Protein AF-0000000073278208 (afdb_homodimer)

Foldseek 3Di:
DPLLVLLLVVLVVCLVVLVVLLQVLLLPAAAALRCQVSLVSLQVLLVVLPFPDWDQDLQGKIKGKDADADAEEEEEAESHFHDLPPPVQAPDAQSGWDDDPQKIGHTCCQSPSLLSSLLSVLSSSCVVVVLHARYMYMYMHFGRCVPAFQVRVVCCVPPVVRQHLEYEYAHADQQFKEFWEKKKFKKKWKFFKAKDFVVCVPVIGARVVLCVVLQVLQVVVQVVQCVDPPQFHGKDFDDKDWADPDPRMRTGMIMTIMMTIGQAQVCVVVVQVVSCPDPSRVPIDMDTDKDWDAHNSGHTDIDTRIFGIAGDDPPDLLNVLLQVLSCVNPVDGGDYHHYHDDHSCSCCCVPVVRRYMYGHFDDNVLHPHSGDMTRSVSSSSSSSSSNCSRRSSRPPD/DPLLVLLLVVLVVCLVVLVVLLQVLLLPAAAALRCQVSLVSLQVLLVVLPFPDWDQDLQGKIKGKDADADAEEEEEAESHFHDLPPPVQAPDDQSGWDDDPQKIGHTCCQSPSLLSSLLSVLSSSCVVVVLHARYMYMYMHFGRCVPAFQVRVVCCVPPVVRQHLEYEYAHADQQFKEFWEKKKFKKKWKFFKAKDFVVCVPVIGARVVLCVVLQVLQVVVQVVQCVDPPFFHGKDFDDKDWADPDPRMRTGMIMTIMMTIGQAQVCVVVVQVVSCPDPSRVPIDMDTDKDWDAHNSRHTDIDTRIFGIAGDDPPDLLNVLLQVLCCVNPVDGGDYHHYHDDHSCSCCCVPVVRRYMYGHFDDNVLHPHSGDMTRSVSSSSSSSSSNCSSRSSRPPD

pLDDT: mean 95.04, std 5.62, range [54.78, 98.94]

Sequence (794 aa):
MKLENKLNANVEKYREDIVSFLKDIINIPSVTLKEEKVAFRIKKEMDRVGCDCSFIDDFGNVIGKVGNGKNIIVIEAHIDTVNAGDRELWVQNPFVANIKDGVVYGRGTLEQKGAIASMVYAVKAIKDLNIKGEYTLYIIGSIMKEEYDGEALRYIINKDNIYPDYVILTEPTNLNIHIGSMGRAEIDIIIKGLSADSGYPKIGINSIYKASPIVNELKRLNDLYMKNLSGKALISVNEIICTTPSKSCVPDKCIIKVDSRMWNRYALGDILNDVKALKSVKNYEVKISTTNKKTYTGYGYNAKHVLLPWINEENSYILKTTIETYKSLYNKSPKIDKWILTTNGSITAGVFNIPTIGFGPGKEILAYGPREQVLVDDLLKASVMYALLPFNLSKYKMKLENKLNANVEKYREDIVSFLKDIINIPSVTLKEEKVAFRIKKEMDRVGCDCSFIDDFGNVIGKVGNGKNIIVIEAHIDTVNAGDRELWVQNPFVANIKDGVVYGRGTLEQKGAIASMVYAVKAIKDLNIKGEYTLYIIGSIMKEEYDGEALRYIINKDNIYPDYVILTEPTNLNIHIGSMGRAEIDIIIKGLSADSGYPKIGINSIYKASPIVNELKRLNDLYMKNLSGKALISVNEIICTTPSKSCVPDKCIIKVDSRMWNRYALGDILNDVKALKSVKNYEVKISTTNKKTYTGYGYNAKHVLLPWINEENSYILKTTIETYKSLYNKSPKIDKWILTTNGSITAGVFNIPTIGFGPGKEILAYGPREQVLVDDLLKASVMYALLPFNLSKYK

Secondary structure (DSSP, 8-state):
--HHHHHHHHHHTTHHHHHHHHHHHHTS--BTT--HHHHHHHHHHHHHHT-SEEEE-SSS-EEEEEE--SEEEEEEEE--B-----GGG-SS-TTS-EEETTEEESTTIIIIIHHHHHHHHHHHHHHHHT---SEEEEEEEE--TTTSTTHHHHHHHHTS----SEEEE-S--TT-EEEEE-EEEEEEEEEE-B--BTT-TTTSB-HHHHHHHHHHHHHHHHHHHHH--SSEEEEEEEEEEEE-SSTTB---EEEEEEEEEESSTTHHHHHHHHHHHSTTTTTSEEEE-EEEEE-TT--EEEEESEE--EE--TT-HHHHHHHHHHHHHHSSPPPEEEESS--THHHHTTTT---EEE--SS-GGGTTSTT-EEEHHHHHHHHHHHHHHHHHHTS--/--HHHHHHHHHHTTHHHHHHHHHHHHSS--BTT--HHHHHHHHHHHHHHT-SEEEE-SSS-EEEEEE--SEEEEEEEE--B-----GGG-SS-TTS-EEETTEEESTTIIIIIHHHHHHHHHHHHHHHHT---SEEEEEEEE--TTTSTTHHHHHHHHTS----SEEEE-S--TT-EEEEE-EEEEEEEEEE-B--BTT-TTTSB-HHHHHHHHHHHHHHHHHHHHH--SSEEEEEEEEEEEE-SSTTB---EEEEEEEEEESSTTHHHHHHHHHHHSTTTTTSEEEE-EEEEE-TT--EEEEESEE--EE--TT-HHHHHHHHHHHHHHSSPPPEEEESS--THHHHTTTT---EEE--SS-GGGTTSTT-EEEHHHHHHHHHHHHHHHHHHTS--

InterPro domains:
  IPR002933 Peptidase M20 [PF01546] (75-389)
  IPR011650 Peptidase M20, dimerisation domain [PF07687] (180-278)
  IPR017706 Uncharacterized protein YgeY [TIGR03526] (5-391)
  IPR036264 Bacterial exopeptidase dimerisation domain [SSF55031] (183-278)
  IPR050072 Peptidase M20A family, bacterial cell wall biosynthesis [PTHR43808] (3-389)

Radius of gyration: 33.23 Å; Cα contacts (8 Å, |Δi|>4): 2034; chains: 2; bounding box: 52×114×66 Å

Organism: Clostridium novyi (strain NT) (NCBI:txid386415)

Nearest PDB structures (foldseek):
  7uoi-assembly1_A  TM=7.441E-01  e=4.929E-32  Enterococcus faecium 1,231,410
  3tx8-assembly1_A-2  TM=6.582E-01  e=1.429E-26  Corynebacterium glutamicum
  3ic1-assembly1_A  TM=6.377E-01  e=1.095E-25  Haemophilus influenzae
  4op4-assembly1_A  TM=8.001E-01  e=6.824E-15  Vibrio cholerae O1 biovar El Tor str. N16961
  4op4-assembly2_B  TM=8.024E-01  e=1.889E-14  Vibrio cholerae O1 biovar El Tor str. N16961

Solvent-accessible surface area (backbone atoms only — not comparable to full-atom values): 39002 Å² total; per-residue (Å²): 127,60,68,54,58,52,43,54,57,54,48,59,73,38,48,65,58,40,52,50,51,33,40,54,50,29,50,37,72,17,39,62,54,44,35,60,70,41,35,54,54,50,44,54,49,36,55,71,43,59,42,79,41,67,51,64,51,74,67,49,32,23,39,31,30,37,76,82,27,84,38,32,34,34,39,40,28,36,57,21,24,60,55,79,41,54,64,85,68,35,93,55,61,48,51,45,54,42,80,56,96,61,29,38,34,22,56,30,29,34,55,19,40,36,40,44,34,16,52,47,51,9,47,28,48,26,60,76,68,62,70,77,52,47,23,19,38,35,43,34,39,31,44,34,42,73,83,40,60,19,55,45,57,51,41,37,38,73,71,66,64,54,73,54,61,34,37,37,34,25,59,39,41,56,66,20,39,25,38,32,27,24,14,38,35,35,36,34,38,46,36,75,41,31,37,17,43,52,66,42,64,86,78,25,34,48,10,58,72,58,43,39,58,36,55,55,52,47,56,53,49,20,56,52,25,65,75,37,85,79,30,41,44,39,52,42,74,27,44,51,46,63,36,38,34,37,71,61,16,24,12,20,27,25,35,42,35,30,36,33,34,22,63,34,74,77,35,55,65,55,52,53,51,54,55,49,64,36,84,69,34,60,91,42,56,72,45,71,35,69,48,79,51,53,35,68,68,62,40,74,50,73,47,65,46,65,40,40,23,35,71,55,65,90,79,34,69,69,52,53,47,48,52,51,50,45,29,70,66,65,75,49,83,70,56,80,48,59,42,61,52,70,52,48,47,22,35,45,32,40,69,68,64,30,55,47,39,29,49,11,31,24,55,54,88,36,41,78,29,72,69,17,34,27,45,50,67,37,32,48,54,42,12,46,48,60,41,46,44,56,49,61,63,26,67,83,108,126,61,67,55,58,52,42,54,57,53,47,58,71,40,49,66,58,40,52,51,52,34,40,54,49,29,50,36,72,16,39,61,56,44,34,58,68,39,36,53,53,50,43,54,49,36,55,71,43,59,40,77,42,67,50,65,51,73,68,50,31,25,39,31,31,38,73,81,28,82,39,32,35,33,40,40,30,36,56,24,24,61,53,79,40,53,64,86,68,35,93,54,62,48,52,44,53,43,77,56,96,60,29,38,33,21,56,30,30,31,55,18,41,36,39,46,34,16,51,47,52,9,48,28,50,27,58,75,68,62,70,76,55,46,24,19,39,34,44,34,40,30,44,36,41,72,82,41,60,18,54,44,57,50,43,38,37,73,72,68,64,53,73,53,62,34,38,37,36,26,58,38,42,55,66,19,39,25,37,32,27,23,14,39,35,36,36,34,38,45,36,76,40,30,37,17,42,50,66,42,65,86,78,26,36,48,9,58,72,57,44,40,60,36,56,54,52,47,55,54,51,20,57,52,26,66,75,37,84,81,27,41,44,38,50,42,73,26,44,54,48,62,35,38,33,35,74,60,18,24,12,20,26,24,34,42,35,31,34,32,35,23,63,35,75,77,35,54,66,55,53,53,50,56,55,49,63,35,84,71,34,61,92,42,56,73,45,73,36,68,48,79,52,53,34,68,67,60,40,72,50,72,46,67,45,65,41,40,23,34,70,53,65,91,79,34,68,69,53,53,48,47,52,52,49,44,29,68,65,67,74,45,81,70,59,79,47,59,42,61,51,70,51,48,47,22,35,44,32,40,69,65,64,30,54,48,39,29,49,9,32,24,54,54,87,35,40,79,31,71,69,18,35,27,44,51,66,38,32,49,54,41,12,47,48,63,40,46,46,55,50,60,63,28,66,81,110

Structure (mmCIF, N/CA/C/O backbone):
data_AF-0000000073278208-model_v1
#
loop_
_entity.id
_entity.type
_entity.pdbx_description
1 polymer 'Acetylornithine deacetylase, putative'
#
loop_
_atom_site.group_PDB
_atom_site.id
_atom_site.type_symbol
_atom_site.label_atom_id
_atom_site.label_alt_id
_atom_site.label_comp_id
_atom_site.label_asym_id
_atom_site.label_entity_id
_atom_site.label_seq_id
_atom_site.pdbx_PDB_ins_code
_atom_site.Cartn_x
_atom_site.Cartn_y
_atom_site.Cartn_z
_atom_site.occupancy
_atom_site.B_iso_or_equiv
_atom_site.auth_seq_id
_atom_site.auth_comp_id
_atom_site.auth_asym_id
_atom_site.auth_atom_id
_atom_site.pdbx_PDB_model_num
ATOM 1 N N . MET A 1 1 ? 7.887 -59.125 -11.102 1 66.12 1 MET A N 1
ATOM 2 C CA . MET A 1 1 ? 6.848 -58.125 -10.961 1 66.12 1 MET A CA 1
ATOM 3 C C . MET A 1 1 ? 7.02 -57 -11.992 1 66.12 1 MET A C 1
ATOM 5 O O . MET A 1 1 ? 8.141 -56.594 -12.289 1 66.12 1 MET A O 1
ATOM 9 N N . LYS A 1 2 ? 5.859 -56.594 -12.758 1 89.12 2 LYS A N 1
ATOM 10 C CA . LYS A 1 2 ? 5.906 -55.531 -13.75 1 89.12 2 LYS A CA 1
ATOM 11 C C . LYS A 1 2 ? 6.488 -54.25 -13.148 1 89.12 2 LYS A C 1
ATOM 13 O O . LYS A 1 2 ? 6.305 -53.969 -11.961 1 89.12 2 LYS A O 1
ATOM 18 N N . LEU A 1 3 ? 7.477 -53.688 -13.766 1 93.31 3 LEU A N 1
ATOM 19 C CA . LEU A 1 3 ? 8.141 -52.469 -13.32 1 93.31 3 LEU A CA 1
ATOM 20 C C . LEU A 1 3 ? 7.141 -51.5 -12.664 1 93.31 3 LEU A C 1
ATOM 22 O O . LEU A 1 3 ? 7.453 -50.875 -11.648 1 93.31 3 LEU A O 1
ATOM 26 N N . GLU A 1 4 ? 5.938 -51.469 -13.078 1 95.25 4 GLU A N 1
ATOM 27 C CA . GLU A 1 4 ? 4.895 -50.594 -12.555 1 95.25 4 GLU A CA 1
ATOM 28 C C . GLU A 1 4 ? 4.527 -50.969 -11.117 1 95.25 4 GLU A C 1
ATOM 30 O O . GLU A 1 4 ? 4.375 -50.094 -10.266 1 95.25 4 GLU A O 1
ATOM 35 N N . ASN A 1 5 ? 4.434 -52.188 -10.852 1 94.94 5 ASN A N 1
ATOM 36 C CA . ASN A 1 5 ? 4.113 -52.688 -9.508 1 94.94 5 ASN A CA 1
ATOM 37 C C . ASN A 1 5 ? 5.258 -52.406 -8.531 1 94.94 5 ASN A C 1
ATOM 39 O O . ASN A 1 5 ? 5.023 -52.031 -7.379 1 94.94 5 ASN A O 1
ATOM 43 N N . LYS A 1 6 ? 6.441 -52.656 -9.016 1 96.31 6 LYS A N 1
ATOM 44 C CA . LYS A 1 6 ? 7.613 -52.375 -8.195 1 96.31 6 LYS A CA 1
ATOM 45 C C . LYS A 1 6 ? 7.719 -50.906 -7.844 1 96.31 6 LYS A C 1
ATOM 47 O O . LYS A 1 6 ? 8.055 -50.562 -6.711 1 96.31 6 LYS A O 1
ATOM 52 N N . LEU A 1 7 ? 7.441 -50.188 -8.805 1 97.31 7 LEU A N 1
ATOM 53 C CA . LEU A 1 7 ? 7.508 -48.75 -8.625 1 97.31 7 LEU A CA 1
ATOM 54 C C . LEU A 1 7 ? 6.492 -48.281 -7.586 1 97.31 7 LEU A C 1
ATOM 56 O O . LEU A 1 7 ? 6.828 -47.5 -6.688 1 97.31 7 LEU A O 1
ATOM 60 N N . ASN A 1 8 ? 5.242 -48.719 -7.633 1 96.38 8 ASN A N 1
ATOM 61 C CA . ASN A 1 8 ? 4.203 -48.344 -6.672 1 96.38 8 ASN A CA 1
ATOM 62 C C . ASN A 1 8 ? 4.578 -48.781 -5.258 1 96.38 8 ASN A C 1
ATOM 64 O O . ASN A 1 8 ? 4.418 -48 -4.309 1 96.38 8 ASN A O 1
ATOM 68 N N . ALA A 1 9 ? 5.09 -49.969 -5.176 1 96.56 9 ALA A N 1
ATOM 69 C CA . ALA A 1 9 ? 5.488 -50.5 -3.871 1 96.56 9 ALA A CA 1
ATOM 70 C C . ALA A 1 9 ? 6.66 -49.688 -3.295 1 96.56 9 ALA A C 1
ATOM 72 O O . ALA A 1 9 ? 6.703 -49.438 -2.092 1 96.56 9 ALA A O 1
ATOM 73 N N . ASN A 1 10 ? 7.574 -49.375 -4.148 1 96.62 10 ASN A N 1
ATOM 74 C CA . ASN A 1 10 ? 8.766 -48.656 -3.713 1 96.62 10 ASN A CA 1
ATOM 75 C C . ASN A 1 10 ? 8.422 -47.25 -3.223 1 96.62 10 ASN A C 1
ATOM 77 O O . ASN A 1 10 ? 8.922 -46.812 -2.188 1 96.62 10 ASN A O 1
ATOM 81 N N . VAL A 1 11 ? 7.59 -46.531 -3.881 1 98 11 VAL A N 1
ATOM 82 C CA . VAL A 1 11 ? 7.234 -45.188 -3.525 1 98 11 VAL A CA 1
ATOM 83 C C . VAL A 1 11 ? 6.441 -45.156 -2.223 1 98 11 VAL A C 1
ATOM 85 O O . VAL A 1 11 ? 6.578 -44.25 -1.41 1 98 11 VAL A O 1
ATOM 88 N N . GLU A 1 12 ? 5.641 -46.219 -2.031 1 98.06 12 GLU A N 1
ATOM 89 C CA . GLU A 1 12 ? 4.902 -46.312 -0.777 1 98.06 12 GLU A CA 1
ATOM 90 C C . GLU A 1 12 ? 5.848 -46.375 0.42 1 98.06 12 GLU A C 1
ATOM 92 O O . GLU A 1 12 ? 5.52 -45.844 1.494 1 98.06 12 GLU A O 1
ATOM 97 N N . LYS A 1 13 ? 6.992 -46.875 0.221 1 98 13 LYS A N 1
ATOM 98 C CA . LYS A 1 13 ? 7.984 -46.969 1.292 1 98 13 LYS A CA 1
ATOM 99 C C . LYS A 1 13 ? 8.492 -45.562 1.67 1 98 13 LYS A C 1
ATOM 101 O O . LYS A 1 13 ? 9.039 -45.375 2.758 1 98 13 LYS A O 1
ATOM 106 N N . TYR A 1 14 ? 8.391 -44.625 0.699 1 97.94 14 TYR A N 1
ATOM 107 C CA . TYR A 1 14 ? 8.906 -43.281 0.906 1 97.94 14 TYR A CA 1
ATOM 108 C C . TYR A 1 14 ? 7.832 -42.375 1.479 1 97.94 14 TYR A C 1
ATOM 110 O O . TYR A 1 14 ? 8.039 -41.156 1.605 1 97.94 14 TYR A O 1
ATOM 118 N N . ARG A 1 15 ? 6.672 -42.875 1.774 1 98.25 15 ARG A N 1
ATOM 119 C CA . ARG A 1 15 ? 5.512 -42.094 2.168 1 98.25 15 ARG A CA 1
ATOM 120 C 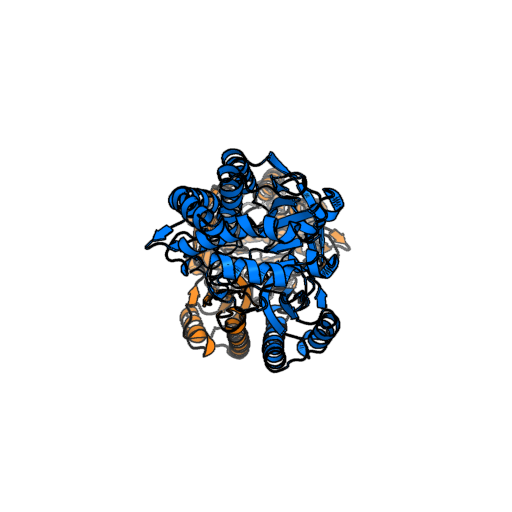C . ARG A 1 15 ? 5.879 -41.094 3.268 1 98.25 15 ARG A C 1
ATOM 122 O O . ARG A 1 15 ? 5.633 -39.906 3.133 1 98.25 15 ARG A O 1
ATOM 129 N N . GLU A 1 16 ? 6.52 -41.531 4.316 1 98.25 16 GLU A N 1
ATOM 130 C CA . GLU A 1 16 ? 6.852 -40.656 5.453 1 98.25 16 GLU A CA 1
ATOM 131 C C . GLU A 1 16 ? 7.922 -39.656 5.082 1 98.25 16 GLU A C 1
ATOM 133 O O . GLU A 1 16 ? 7.875 -38.5 5.535 1 98.25 16 GLU A O 1
ATOM 138 N N . ASP A 1 17 ? 8.859 -40.062 4.262 1 98.62 17 ASP A N 1
ATOM 139 C CA . ASP A 1 17 ? 9.922 -39.156 3.816 1 98.62 17 ASP A CA 1
ATOM 140 C C . ASP A 1 17 ? 9.359 -38.031 2.953 1 98.62 17 ASP A C 1
ATOM 142 O O . ASP A 1 17 ? 9.766 -36.875 3.086 1 98.62 17 ASP A O 1
ATOM 146 N N . ILE A 1 18 ? 8.422 -38.438 2.121 1 98.69 18 ILE A N 1
ATOM 147 C CA . ILE A 1 18 ? 7.793 -37.469 1.232 1 98.69 18 ILE A CA 1
ATOM 148 C C . ILE A 1 18 ? 7.039 -36.406 2.057 1 98.69 18 ILE A C 1
ATOM 150 O O . ILE A 1 18 ? 7.203 -35.219 1.847 1 98.69 18 ILE A O 1
ATOM 154 N N . VAL A 1 19 ? 6.309 -36.844 2.99 1 98.56 19 VAL A N 1
ATOM 155 C CA . VAL A 1 19 ? 5.496 -35.969 3.824 1 98.56 19 VAL A CA 1
ATOM 156 C C . VAL A 1 19 ? 6.398 -35.094 4.691 1 98.56 19 VAL A C 1
ATOM 158 O O . VAL A 1 19 ? 6.16 -33.906 4.836 1 98.56 19 VAL A O 1
ATOM 161 N N . SER A 1 20 ? 7.441 -35.688 5.219 1 98.62 20 SER A N 1
ATOM 162 C CA . SER A 1 20 ? 8.383 -34.938 6.062 1 98.62 20 SER A CA 1
ATOM 163 C C . SER A 1 20 ? 9.094 -33.844 5.27 1 98.62 20 SER A C 1
ATOM 165 O O . SER A 1 20 ? 9.242 -32.719 5.746 1 98.62 20 SER A O 1
ATOM 167 N N . PHE A 1 21 ? 9.531 -34.219 4.16 1 98.75 21 PHE A N 1
ATOM 168 C CA . PHE A 1 21 ? 10.203 -33.25 3.297 1 98.75 21 PHE A CA 1
ATOM 169 C C . PHE A 1 21 ? 9.258 -32.125 2.906 1 98.75 21 PHE A C 1
ATOM 171 O O . PHE A 1 21 ? 9.617 -30.938 2.977 1 98.75 21 PHE A O 1
ATOM 178 N N . LEU A 1 22 ? 8.031 -32.469 2.516 1 98.81 22 LEU A N 1
ATOM 179 C CA . LEU A 1 22 ? 7.035 -31.453 2.172 1 98.81 22 LEU A CA 1
ATOM 180 C C . LEU A 1 22 ? 6.785 -30.516 3.348 1 98.81 22 LEU A C 1
ATOM 182 O O . LEU A 1 22 ? 6.719 -29.297 3.172 1 98.81 22 LEU A O 1
ATOM 186 N N . LYS A 1 23 ? 6.652 -31.078 4.516 1 98.44 23 LYS A N 1
ATOM 187 C CA . LYS A 1 23 ? 6.465 -30.266 5.723 1 98.44 23 LYS A CA 1
ATOM 188 C C . LYS A 1 23 ? 7.602 -29.266 5.891 1 98.44 23 LYS A C 1
ATOM 190 O O . LYS A 1 23 ? 7.355 -28.094 6.191 1 98.44 23 LYS A O 1
ATOM 195 N N . ASP A 1 24 ? 8.828 -29.703 5.656 1 98.62 24 ASP A N 1
ATOM 196 C CA . ASP A 1 24 ? 10 -28.844 5.793 1 98.62 24 ASP A CA 1
ATOM 197 C C . ASP A 1 24 ? 9.891 -27.625 4.867 1 98.62 24 ASP A C 1
ATOM 199 O O . ASP A 1 24 ? 10.102 -26.5 5.293 1 98.62 24 ASP A O 1
ATOM 203 N N . ILE A 1 25 ? 9.539 -27.891 3.645 1 98.62 25 ILE A N 1
ATOM 204 C CA . ILE A 1 25 ? 9.641 -26.797 2.676 1 98.62 25 ILE A CA 1
ATOM 205 C C . ILE A 1 25 ? 8.406 -25.906 2.781 1 98.62 25 ILE A C 1
ATOM 207 O O . ILE A 1 25 ? 8.469 -24.719 2.445 1 98.62 25 ILE A O 1
ATOM 211 N N . ILE A 1 26 ? 7.297 -26.391 3.318 1 98.19 26 ILE A N 1
ATOM 212 C CA . ILE A 1 26 ? 6.156 -25.531 3.615 1 98.19 26 ILE A CA 1
ATOM 213 C C . ILE A 1 26 ? 6.5 -24.594 4.773 1 98.19 26 ILE A C 1
ATOM 215 O O . ILE A 1 26 ? 6.141 -23.422 4.762 1 98.19 26 ILE A O 1
ATOM 219 N N . ASN A 1 27 ? 7.203 -25.109 5.75 1 98.38 27 ASN A N 1
ATOM 220 C CA . ASN A 1 27 ? 7.551 -24.375 6.953 1 98.38 27 ASN A CA 1
ATOM 221 C C . ASN A 1 27 ? 8.617 -23.312 6.672 1 98.38 27 ASN A C 1
ATOM 223 O O . ASN A 1 27 ? 8.953 -22.516 7.543 1 98.38 27 ASN A O 1
ATOM 227 N N . ILE A 1 28 ? 9.172 -23.297 5.48 1 98.38 28 ILE A N 1
ATOM 228 C CA . ILE A 1 28 ? 10.07 -22.25 5.012 1 98.38 28 ILE A CA 1
ATOM 229 C C . ILE A 1 28 ? 9.32 -21.312 4.074 1 98.38 28 ILE A C 1
ATOM 231 O O . ILE A 1 28 ? 9.172 -21.594 2.881 1 98.38 28 ILE A O 1
ATOM 235 N N . PRO A 1 29 ? 8.867 -20.188 4.621 1 96.62 29 PRO A N 1
ATOM 236 C CA . PRO A 1 29 ? 8.172 -19.25 3.734 1 96.62 29 PRO A CA 1
ATOM 237 C C . PRO A 1 29 ? 9.016 -18.828 2.535 1 96.62 29 PRO A C 1
ATOM 239 O O . PRO A 1 29 ? 10.219 -18.594 2.68 1 96.62 29 PRO A O 1
ATOM 242 N N . SER A 1 30 ? 8.438 -18.828 1.354 1 97.81 30 SER A N 1
ATOM 243 C CA . SER A 1 30 ? 9.164 -18.5 0.128 1 97.81 30 SER A CA 1
ATOM 244 C C . SER A 1 30 ? 8.305 -17.656 -0.812 1 97.81 30 SER A C 1
ATOM 246 O O . SER A 1 30 ? 8.188 -17.969 -2 1 97.81 30 SER A O 1
ATOM 248 N N . VAL A 1 31 ? 7.727 -16.609 -0.305 1 96.06 31 VAL A N 1
ATOM 249 C CA . VAL A 1 31 ? 7.004 -15.695 -1.175 1 96.06 31 VAL A CA 1
ATOM 250 C C . VAL A 1 31 ? 7.926 -15.211 -2.293 1 96.06 31 VAL A C 1
ATOM 252 O O . VAL A 1 31 ? 9.148 -15.148 -2.119 1 96.06 31 VAL A O 1
ATOM 255 N N . THR A 1 32 ? 7.402 -14.906 -3.402 1 95.44 32 THR A N 1
ATOM 256 C CA . THR A 1 32 ? 8.164 -14.547 -4.594 1 95.44 32 THR A CA 1
ATOM 257 C C . THR A 1 32 ? 9.297 -13.586 -4.238 1 95.44 32 THR A C 1
ATOM 259 O O . THR A 1 32 ? 9.102 -12.641 -3.477 1 95.44 32 THR A O 1
ATOM 262 N N . LEU A 1 33 ? 10.508 -13.867 -4.691 1 94.44 33 LEU A N 1
ATOM 263 C CA . LEU A 1 33 ? 11.75 -13.125 -4.555 1 94.44 33 LEU A CA 1
ATOM 264 C C . LEU A 1 33 ? 12.445 -13.461 -3.238 1 94.44 33 LEU A C 1
ATOM 266 O O . LEU A 1 33 ? 13.539 -12.969 -2.963 1 94.44 33 LEU A O 1
ATOM 270 N N . LYS A 1 34 ? 11.844 -14.328 -2.391 1 96.62 34 LYS A N 1
ATOM 271 C CA . LYS A 1 34 ? 12.438 -14.789 -1.139 1 96.62 34 LYS A CA 1
ATOM 272 C C . LYS A 1 34 ? 12.555 -16.312 -1.115 1 96.62 34 LYS A C 1
ATOM 274 O O . LYS A 1 34 ? 12.195 -16.953 -0.126 1 96.62 34 LYS A O 1
ATOM 279 N N . GLU A 1 35 ? 13.023 -16.938 -2.176 1 98.31 35 GLU A N 1
ATOM 280 C CA . GLU A 1 35 ? 12.992 -18.391 -2.348 1 98.31 35 GLU A CA 1
ATOM 281 C C . GLU A 1 35 ? 14.297 -19.016 -1.892 1 98.31 35 GLU A C 1
ATOM 283 O O . GLU A 1 35 ? 14.453 -20.234 -1.941 1 98.31 35 GLU A O 1
ATOM 288 N N . GLU A 1 36 ? 15.227 -18.219 -1.393 1 98.62 36 GLU A N 1
ATOM 289 C CA . GLU A 1 36 ? 16.594 -18.703 -1.168 1 98.62 36 GLU A CA 1
ATOM 290 C C . GLU A 1 36 ? 16.609 -19.922 -0.246 1 98.62 36 GLU A C 1
ATOM 292 O O . GLU A 1 36 ? 17.125 -20.969 -0.617 1 98.62 36 GLU A O 1
ATOM 297 N N . LYS A 1 37 ? 16.031 -19.797 0.887 1 98.81 37 LYS A N 1
ATOM 298 C CA . LYS A 1 37 ? 16.109 -20.844 1.897 1 98.81 37 LYS A CA 1
ATOM 299 C C . LYS A 1 37 ? 15.461 -22.141 1.412 1 98.81 37 LYS A C 1
ATOM 301 O O . LYS A 1 37 ? 15.969 -23.234 1.661 1 98.81 37 LYS A O 1
ATOM 306 N N . VAL A 1 38 ? 14.383 -22.016 0.708 1 98.81 38 VAL A N 1
ATOM 307 C CA . VAL A 1 38 ? 13.688 -23.203 0.242 1 98.81 38 VAL A CA 1
ATOM 308 C C . VAL A 1 38 ? 14.477 -23.859 -0.894 1 98.81 38 VAL A C 1
ATOM 310 O O . VAL A 1 38 ? 14.508 -25.078 -1.015 1 98.81 38 VAL A O 1
ATOM 313 N N . ALA A 1 39 ? 15.086 -23.047 -1.724 1 98.88 39 ALA A N 1
ATOM 314 C CA . ALA A 1 39 ? 15.922 -23.578 -2.795 1 98.88 39 ALA A CA 1
ATOM 315 C C . ALA A 1 39 ? 17.047 -24.453 -2.234 1 98.88 39 ALA A C 1
ATOM 317 O O . ALA A 1 39 ? 17.281 -25.562 -2.719 1 98.88 39 ALA A O 1
ATOM 318 N N . PHE A 1 40 ? 17.672 -23.984 -1.205 1 98.88 40 PHE A N 1
ATOM 319 C CA . PHE A 1 40 ? 18.766 -24.719 -0.591 1 98.88 40 PHE A CA 1
ATOM 320 C C . PHE A 1 40 ? 18.25 -26 0.069 1 98.88 40 PHE A C 1
ATOM 322 O O . PHE A 1 40 ? 18.906 -27.031 -0.002 1 98.88 40 PHE A O 1
ATOM 329 N N . ARG A 1 41 ? 17.125 -25.891 0.66 1 98.94 41 ARG A N 1
ATOM 330 C CA . ARG A 1 41 ? 16.562 -27.078 1.311 1 98.94 41 ARG A CA 1
ATOM 331 C C . ARG A 1 41 ? 16.234 -28.156 0.288 1 98.94 41 ARG A C 1
ATOM 333 O O . ARG A 1 41 ? 16.406 -29.344 0.551 1 98.94 41 ARG A O 1
ATOM 340 N N . ILE A 1 42 ? 15.719 -27.75 -0.806 1 98.94 42 ILE A N 1
ATOM 341 C CA . ILE A 1 42 ? 15.375 -28.688 -1.875 1 98.94 42 ILE A CA 1
ATOM 342 C C . ILE A 1 42 ? 16.641 -29.312 -2.445 1 98.94 42 ILE A C 1
ATOM 344 O O . ILE A 1 42 ? 16.688 -30.531 -2.662 1 98.94 42 ILE A O 1
ATOM 348 N N . LYS A 1 43 ? 17.656 -28.5 -2.666 1 98.94 43 LYS A N 1
ATOM 349 C CA . LYS A 1 43 ? 18.922 -29.031 -3.17 1 98.94 43 LYS A CA 1
ATOM 350 C C . LYS A 1 43 ? 19.469 -30.109 -2.25 1 98.94 43 LYS A C 1
ATOM 352 O O . LYS A 1 43 ? 19.953 -31.141 -2.721 1 98.94 43 LYS A O 1
ATOM 357 N N . LYS A 1 44 ? 19.422 -29.828 -0.991 1 98.88 44 LYS A N 1
ATOM 358 C CA . LYS A 1 44 ? 19.891 -30.797 -0.009 1 98.88 44 LYS A CA 1
ATOM 359 C C . LYS A 1 44 ? 19.172 -32.125 -0.156 1 98.88 44 LYS A C 1
ATOM 361 O O . LYS A 1 44 ? 19.781 -33.188 -0.068 1 98.88 44 LYS A O 1
ATOM 366 N N . GLU A 1 45 ? 17.844 -32.094 -0.342 1 98.88 45 GLU A N 1
ATOM 367 C CA . GLU A 1 45 ? 17.078 -33.312 -0.492 1 98.88 45 GLU A CA 1
ATOM 368 C C . GLU A 1 45 ? 17.406 -34.031 -1.812 1 98.88 45 GLU A C 1
ATOM 370 O O . GLU A 1 45 ? 17.438 -35.25 -1.881 1 98.88 45 GLU A O 1
ATOM 375 N N . MET A 1 46 ? 17.578 -33.25 -2.887 1 98.88 46 MET A N 1
ATOM 376 C CA . MET A 1 46 ? 17.984 -33.812 -4.172 1 98.88 46 MET A CA 1
ATOM 377 C C . MET A 1 46 ? 19.281 -34.594 -4.035 1 98.88 46 MET A C 1
ATOM 379 O O . MET A 1 46 ? 19.391 -35.688 -4.59 1 98.88 46 MET A O 1
ATOM 383 N N . ASP A 1 47 ? 20.219 -34.031 -3.26 1 98.69 47 ASP A N 1
ATOM 384 C CA . ASP A 1 47 ? 21.469 -34.719 -2.992 1 98.69 47 ASP A CA 1
ATOM 385 C C . ASP A 1 47 ? 21.219 -36.031 -2.213 1 98.69 47 ASP A C 1
ATOM 387 O O . ASP A 1 47 ? 21.766 -37.062 -2.541 1 98.69 47 ASP A O 1
ATOM 391 N N . ARG A 1 48 ? 20.406 -35.938 -1.275 1 98.5 48 ARG A N 1
ATOM 392 C CA . ARG A 1 48 ? 20.125 -37.062 -0.386 1 98.5 48 ARG A CA 1
ATOM 393 C C . ARG A 1 48 ? 19.516 -38.219 -1.151 1 98.5 48 ARG A C 1
ATOM 395 O O . ARG A 1 48 ? 19.859 -39.375 -0.911 1 98.5 48 ARG A O 1
ATOM 402 N N . VAL A 1 49 ? 18.609 -37.906 -2.105 1 98.31 49 VAL A N 1
ATOM 403 C CA . VAL A 1 49 ? 17.844 -38.969 -2.76 1 98.31 49 VAL A CA 1
ATOM 404 C C . VAL A 1 49 ? 18.656 -39.562 -3.926 1 98.31 49 VAL A C 1
ATOM 406 O O . VAL A 1 49 ? 18.234 -40.531 -4.566 1 98.31 49 VAL A O 1
ATOM 409 N N . GLY A 1 50 ? 19.734 -38.875 -4.379 1 97.69 50 GLY A N 1
ATOM 410 C CA . GLY A 1 50 ? 20.656 -39.5 -5.301 1 97.69 50 GLY A CA 1
ATOM 411 C C . GLY A 1 50 ? 20.688 -38.844 -6.668 1 97.69 50 GLY A C 1
ATOM 412 O O . GLY A 1 50 ? 20.938 -39.531 -7.676 1 97.69 50 GLY A O 1
ATOM 413 N N . CYS A 1 51 ? 20.391 -37.594 -6.828 1 98.31 51 CYS A N 1
ATOM 414 C CA . CYS A 1 51 ? 20.656 -36.906 -8.086 1 98.31 51 CYS A CA 1
ATOM 415 C C . CYS A 1 51 ? 22.125 -37 -8.477 1 98.31 51 CYS A C 1
ATOM 417 O O . CYS A 1 51 ? 23 -36.969 -7.621 1 98.31 51 CYS A O 1
ATOM 419 N N . ASP A 1 52 ? 22.328 -37.156 -9.812 1 98.31 52 ASP A N 1
ATOM 420 C CA . ASP A 1 52 ? 23.703 -37.219 -10.281 1 98.31 52 ASP A CA 1
ATOM 421 C C . ASP A 1 52 ? 24.422 -35.906 -10.062 1 98.31 52 ASP A C 1
ATOM 423 O O . ASP A 1 52 ? 25.641 -35.875 -9.812 1 98.31 52 ASP A O 1
ATOM 427 N N . CYS A 1 53 ? 23.609 -34.875 -10.25 1 97.56 53 CYS A N 1
ATOM 428 C CA . CYS A 1 53 ? 24.062 -33.5 -10 1 97.56 53 CYS A CA 1
ATOM 429 C C . CYS A 1 53 ? 22.906 -32.625 -9.539 1 97.56 53 CYS A C 1
ATOM 431 O O . CYS A 1 53 ? 21.766 -32.812 -9.969 1 97.56 53 CYS A O 1
ATOM 433 N N . SER A 1 54 ? 23.203 -31.766 -8.555 1 98.5 54 SER A N 1
ATOM 434 C CA . SER A 1 54 ? 22.234 -30.75 -8.164 1 98.5 54 SER A CA 1
ATOM 435 C C . SER A 1 54 ? 22.906 -29.391 -7.973 1 98.5 54 SER A C 1
ATOM 437 O O . SER A 1 54 ? 24.031 -29.312 -7.48 1 98.5 54 SER A O 1
ATOM 439 N N . PHE A 1 55 ? 22.25 -28.297 -8.461 1 98.69 55 PHE A N 1
ATOM 440 C CA . PHE A 1 55 ? 22.828 -26.969 -8.344 1 98.69 55 PHE A CA 1
ATOM 441 C C . PHE A 1 55 ? 21.75 -25.891 -8.375 1 98.69 55 PHE A C 1
ATOM 443 O O . PHE A 1 55 ? 20.594 -26.172 -8.703 1 98.69 55 PHE A O 1
ATOM 450 N N . ILE A 1 56 ? 22.078 -24.797 -7.891 1 98.75 56 ILE A N 1
ATOM 451 C CA . ILE A 1 56 ? 21.281 -23.578 -8.023 1 98.75 56 ILE A CA 1
ATOM 452 C C . ILE A 1 56 ? 21.906 -22.656 -9.062 1 98.75 56 ILE A C 1
ATOM 454 O O . ILE A 1 56 ? 23.078 -22.281 -8.938 1 98.75 56 ILE A O 1
ATOM 458 N N . ASP A 1 57 ? 21.219 -22.328 -10.062 1 98.56 57 ASP A N 1
ATOM 459 C CA . ASP A 1 57 ? 21.812 -21.531 -11.125 1 98.56 57 ASP A CA 1
ATOM 460 C C . ASP A 1 57 ? 21.844 -20.047 -10.742 1 98.56 57 ASP A C 1
ATOM 462 O O . ASP A 1 57 ? 21.469 -19.688 -9.625 1 98.56 57 ASP A O 1
ATOM 466 N N . ASP A 1 58 ? 22.266 -19.172 -11.641 1 97.69 58 ASP A N 1
ATOM 467 C CA . ASP A 1 58 ? 22.469 -17.766 -11.328 1 97.69 58 ASP A CA 1
ATOM 468 C C . ASP A 1 58 ? 21.141 -17.031 -11.18 1 97.69 58 ASP A C 1
ATOM 470 O O . ASP A 1 58 ? 21.078 -15.977 -10.539 1 97.69 58 ASP A O 1
ATOM 474 N N . PHE A 1 59 ? 20.156 -17.562 -11.758 1 96.94 59 PHE A N 1
ATOM 475 C CA . PHE A 1 59 ? 18.828 -16.969 -11.641 1 96.94 59 PHE A CA 1
ATOM 476 C C . PHE A 1 59 ? 18.203 -17.312 -10.297 1 96.94 59 PHE A C 1
ATOM 478 O O . PHE A 1 59 ? 17.406 -16.547 -9.758 1 96.94 59 PHE A O 1
ATOM 485 N N . GLY A 1 60 ? 18.562 -18.453 -9.758 1 98.25 60 GLY A N 1
ATOM 486 C CA . GLY A 1 60 ? 18.094 -18.891 -8.445 1 98.25 60 GLY A CA 1
ATOM 487 C C . GLY A 1 60 ? 17.281 -20.172 -8.492 1 98.25 60 GLY A C 1
ATOM 488 O O . GLY A 1 60 ? 16.781 -20.641 -7.469 1 98.25 60 GLY A O 1
ATOM 489 N N . ASN A 1 61 ? 17.125 -20.797 -9.648 1 98.56 61 ASN A N 1
ATOM 490 C CA . ASN A 1 61 ? 16.438 -22.078 -9.766 1 98.56 61 ASN A CA 1
ATOM 491 C C . ASN A 1 61 ? 17.25 -23.219 -9.156 1 98.56 61 ASN A C 1
ATOM 493 O O . ASN A 1 61 ? 18.484 -23.25 -9.289 1 98.56 61 ASN A O 1
ATOM 497 N N . VAL A 1 62 ? 16.609 -24.141 -8.547 1 98.88 62 VAL A N 1
ATOM 498 C CA . VAL A 1 62 ? 17.297 -25.344 -8.078 1 98.88 62 VAL A CA 1
ATOM 499 C C . VAL A 1 62 ? 17.062 -26.484 -9.07 1 98.88 62 VAL A C 1
ATOM 501 O O . VAL A 1 62 ? 15.914 -26.75 -9.461 1 98.88 62 VAL A O 1
ATOM 504 N N . ILE A 1 63 ? 18.125 -27.141 -9.516 1 98.88 63 ILE A N 1
ATOM 505 C CA . ILE A 1 63 ? 18.047 -28.094 -10.609 1 98.88 63 ILE A CA 1
ATOM 506 C C . ILE A 1 63 ? 18.766 -29.391 -10.203 1 98.88 63 ILE A C 1
ATOM 508 O O . ILE A 1 63 ? 19.875 -29.344 -9.664 1 98.88 63 ILE A O 1
ATOM 512 N N . GLY A 1 64 ? 18.094 -30.516 -10.359 1 98.88 64 GLY A N 1
ATOM 513 C CA . GLY A 1 64 ? 18.672 -31.844 -10.227 1 98.88 64 GLY A CA 1
ATOM 514 C C . GLY A 1 64 ? 18.703 -32.594 -11.531 1 98.88 64 GLY A C 1
ATOM 515 O O . GLY A 1 64 ? 17.781 -32.5 -12.344 1 98.88 64 GLY A O 1
ATOM 516 N N . LYS A 1 65 ? 19.703 -33.375 -11.68 1 98.62 65 LYS A N 1
ATOM 517 C CA . LYS A 1 65 ? 19.891 -34.125 -12.914 1 98.62 65 LYS A CA 1
ATOM 518 C C . LYS A 1 65 ? 20.031 -35.625 -12.625 1 98.62 65 LYS A C 1
ATOM 520 O O . LYS A 1 65 ? 20.656 -36.031 -11.641 1 98.62 65 LYS A O 1
ATOM 525 N N . VAL A 1 66 ? 19.359 -36.406 -13.492 1 98.12 66 VAL A N 1
ATOM 526 C CA . VAL A 1 66 ? 19.5 -37.844 -13.461 1 98.12 66 VAL A CA 1
ATOM 527 C C . VAL A 1 66 ? 19.656 -38.406 -14.883 1 98.12 66 VAL A C 1
ATOM 529 O O . VAL A 1 66 ? 18.891 -38.031 -15.781 1 98.12 66 VAL A O 1
ATOM 532 N N . GLY A 1 67 ? 20.625 -39.25 -15.055 1 97.19 67 GLY A N 1
ATOM 533 C CA . GLY A 1 67 ? 20.812 -39.875 -16.359 1 97.19 67 GLY A CA 1
ATOM 534 C C . GLY A 1 67 ? 21.688 -39.062 -17.281 1 97.19 67 GLY A C 1
ATOM 535 O O . GLY A 1 67 ? 22.109 -37.938 -16.938 1 97.19 67 GLY A O 1
ATOM 536 N N . ASN A 1 68 ? 22.047 -39.688 -18.422 1 96 68 ASN A N 1
ATOM 537 C CA . ASN A 1 68 ? 22.906 -39.031 -19.406 1 96 68 ASN A CA 1
ATOM 538 C C . ASN A 1 68 ? 22.516 -39.406 -20.828 1 96 68 ASN A C 1
ATOM 540 O O . ASN A 1 68 ? 23.344 -39.375 -21.75 1 96 68 ASN A O 1
ATOM 544 N N . GLY A 1 69 ? 21.312 -39.75 -20.984 1 96.25 69 GLY A N 1
ATOM 545 C CA . GLY A 1 69 ? 20.828 -40.094 -22.312 1 96.25 69 GLY A CA 1
ATOM 546 C C . GLY A 1 69 ? 20.562 -38.875 -23.188 1 96.25 69 GLY A C 1
ATOM 547 O O . GLY A 1 69 ? 20.656 -37.75 -22.734 1 96.25 69 GLY A O 1
ATOM 548 N N . LYS A 1 70 ? 20.219 -39.125 -24.453 1 96 70 LYS A N 1
ATOM 549 C CA . LYS A 1 70 ? 20.141 -38.062 -25.469 1 96 70 LYS A CA 1
ATOM 550 C C . LYS A 1 70 ? 18.828 -37.312 -25.359 1 96 70 LYS A C 1
ATOM 552 O O . LYS A 1 70 ? 18.75 -36.125 -25.75 1 96 70 LYS A O 1
ATOM 557 N N . ASN A 1 71 ? 17.766 -37.938 -24.891 1 97.12 71 ASN A N 1
ATOM 558 C CA . ASN A 1 71 ? 16.484 -37.25 -24.734 1 97.12 71 ASN A CA 1
ATOM 559 C C . ASN A 1 71 ? 16.438 -36.438 -23.438 1 97.12 71 ASN A C 1
ATOM 561 O O . ASN A 1 71 ? 16.469 -37 -22.344 1 97.12 71 ASN A O 1
ATOM 565 N N . ILE A 1 72 ? 16.359 -35.125 -23.594 1 98.19 72 ILE A N 1
ATOM 566 C CA . ILE A 1 72 ? 16.312 -34.25 -22.438 1 98.19 72 ILE A CA 1
ATOM 567 C C . ILE A 1 72 ? 14.859 -34.031 -22 1 98.19 72 ILE A C 1
ATOM 569 O O . ILE A 1 72 ? 14.055 -33.469 -22.734 1 98.19 72 ILE A O 1
ATOM 573 N N . ILE A 1 73 ? 14.555 -34.5 -20.797 1 98.5 73 ILE A N 1
ATOM 574 C CA . ILE A 1 73 ? 13.219 -34.375 -20.234 1 98.5 73 ILE A CA 1
ATOM 575 C C . ILE A 1 73 ? 13.258 -33.5 -18.969 1 98.5 73 ILE A C 1
ATOM 577 O O . ILE A 1 73 ? 14.125 -33.688 -18.109 1 98.5 73 ILE A O 1
ATOM 581 N N . VAL A 1 74 ? 12.328 -32.531 -18.922 1 98.75 74 VAL A N 1
ATOM 582 C CA . VAL A 1 74 ? 12.234 -31.641 -17.766 1 98.75 74 VAL A CA 1
ATOM 583 C C . VAL A 1 74 ? 10.906 -31.859 -17.047 1 98.75 74 VAL A C 1
ATOM 585 O O . VAL A 1 74 ? 9.859 -31.938 -17.688 1 98.75 74 VAL A O 1
ATOM 588 N N . ILE A 1 75 ? 10.945 -32.031 -15.773 1 98.88 75 ILE A N 1
ATOM 589 C CA . ILE A 1 75 ? 9.789 -31.922 -14.898 1 98.88 75 ILE A CA 1
ATOM 590 C C . ILE A 1 75 ? 9.961 -30.703 -13.984 1 98.88 75 ILE A C 1
ATOM 592 O O . ILE A 1 75 ? 10.984 -30.562 -13.32 1 98.88 75 ILE A O 1
ATOM 596 N N . GLU A 1 76 ? 8.969 -29.844 -13.992 1 98.5 76 GLU A N 1
ATOM 597 C CA . GLU A 1 76 ? 9.156 -28.547 -13.344 1 98.5 76 GLU A CA 1
ATOM 598 C C . GLU A 1 76 ? 8.008 -28.25 -12.375 1 98.5 76 GLU A C 1
ATOM 600 O O . GLU A 1 76 ? 6.848 -28.531 -12.68 1 98.5 76 GLU A O 1
ATOM 605 N N . ALA A 1 77 ? 8.344 -27.719 -11.211 1 98.5 77 ALA A N 1
ATOM 606 C CA . ALA A 1 77 ? 7.441 -27.094 -10.25 1 98.5 77 ALA A CA 1
ATOM 607 C C . ALA A 1 77 ? 8.031 -25.797 -9.703 1 98.5 77 ALA A C 1
ATOM 609 O O . ALA A 1 77 ? 9.25 -25.688 -9.508 1 98.5 77 ALA A O 1
ATOM 610 N N . HIS A 1 78 ? 7.211 -24.797 -9.477 1 98.06 78 HIS A N 1
ATOM 611 C CA . HIS A 1 78 ? 7.758 -23.594 -8.891 1 98.06 78 HIS A CA 1
ATOM 612 C C . HIS A 1 78 ? 7.816 -23.688 -7.371 1 98.06 78 HIS A C 1
ATOM 614 O O . HIS A 1 78 ? 7.016 -24.391 -6.758 1 98.06 78 HIS A O 1
ATOM 620 N N . ILE A 1 79 ? 8.75 -22.938 -6.797 1 98.44 79 ILE A N 1
ATOM 621 C CA . ILE A 1 79 ? 8.992 -23.109 -5.367 1 98.44 79 ILE A CA 1
ATOM 622 C C . ILE A 1 79 ? 8.602 -21.844 -4.613 1 98.44 79 ILE A C 1
ATOM 624 O O . ILE A 1 79 ? 8.594 -21.828 -3.383 1 98.44 79 ILE A O 1
ATOM 628 N N . ASP A 1 80 ? 8.281 -20.797 -5.391 1 97.31 80 ASP A N 1
ATOM 629 C CA . ASP A 1 80 ? 7.742 -19.609 -4.746 1 97.31 80 ASP A CA 1
ATOM 630 C C . ASP A 1 80 ? 6.254 -19.766 -4.445 1 97.31 80 ASP A C 1
ATOM 632 O O . ASP A 1 80 ? 5.582 -20.609 -5.047 1 97.31 80 ASP A O 1
ATOM 636 N N . THR A 1 81 ? 5.797 -19.016 -3.467 1 96.62 81 THR A N 1
ATOM 637 C CA . THR A 1 81 ? 4.371 -18.984 -3.156 1 96.62 81 THR A CA 1
ATOM 638 C C . THR A 1 81 ? 3.836 -17.562 -3.225 1 96.62 81 THR A C 1
ATOM 640 O O . THR A 1 81 ? 4.609 -16.594 -3.262 1 96.62 81 THR A O 1
ATOM 643 N N . VAL A 1 82 ? 2.543 -17.438 -3.326 1 95.44 82 VAL A N 1
ATOM 644 C CA . VAL A 1 82 ? 1.879 -16.156 -3.129 1 95.44 82 VAL A CA 1
ATOM 645 C C . VAL A 1 82 ? 1.824 -15.828 -1.639 1 95.44 82 VAL A C 1
ATOM 647 O O . VAL A 1 82 ? 2.225 -16.641 -0.801 1 95.44 82 VAL A O 1
ATOM 650 N N . ASN A 1 83 ? 1.325 -14.625 -1.336 1 94.12 83 ASN A N 1
ATOM 651 C CA . ASN A 1 83 ? 1.134 -14.234 0.057 1 94.12 83 ASN A CA 1
ATOM 652 C C . ASN A 1 83 ? -0.06 -14.953 0.681 1 94.12 83 ASN A C 1
ATOM 654 O O . ASN A 1 83 ? -0.752 -15.719 0.006 1 94.12 83 ASN A O 1
ATOM 658 N N . ALA A 1 84 ? -0.256 -14.727 1.961 1 93.56 84 ALA A N 1
ATOM 659 C CA . ALA A 1 84 ? -1.322 -15.414 2.684 1 93.56 84 ALA A CA 1
ATOM 660 C C . ALA A 1 84 ? -2.686 -14.812 2.361 1 93.56 84 ALA A C 1
ATOM 662 O O . ALA A 1 84 ? -3.721 -15.445 2.578 1 93.56 84 ALA A O 1
ATOM 663 N N . GLY A 1 85 ? -2.705 -13.57 1.77 1 93.25 85 GLY A N 1
ATOM 664 C CA . GLY A 1 85 ? -3.973 -12.859 1.714 1 93.25 85 GLY A CA 1
ATOM 665 C C . GLY A 1 85 ? -4.523 -12.516 3.084 1 93.25 85 GLY A C 1
ATOM 666 O O . GLY A 1 85 ? -3.766 -12.148 3.986 1 93.25 85 GLY A O 1
ATOM 667 N N . ASP A 1 86 ? -5.82 -12.531 3.221 1 93.56 86 ASP A N 1
ATOM 668 C CA . ASP A 1 86 ? -6.453 -12.242 4.504 1 93.56 86 ASP A CA 1
ATOM 669 C C . ASP A 1 86 ? -6.188 -13.352 5.516 1 93.56 86 ASP A C 1
ATOM 671 O O . ASP A 1 86 ? -6.75 -14.445 5.41 1 93.56 86 ASP A O 1
ATOM 675 N N . ARG A 1 87 ? -5.457 -13.047 6.488 1 93.12 87 ARG A N 1
ATOM 676 C CA . ARG A 1 87 ? -5.035 -14.023 7.484 1 93.12 87 ARG A CA 1
ATOM 677 C C . ARG A 1 87 ? -6.227 -14.547 8.273 1 93.12 87 ARG A C 1
ATOM 679 O O . ARG A 1 87 ? -6.211 -15.688 8.75 1 93.12 87 ARG A O 1
ATOM 686 N N . GLU A 1 88 ? -7.285 -13.758 8.32 1 92.75 88 GLU A N 1
ATOM 687 C CA . GLU A 1 88 ? -8.453 -14.133 9.117 1 92.75 88 GLU A CA 1
ATOM 688 C C . GLU A 1 88 ? -9.195 -15.305 8.492 1 92.75 88 GLU A C 1
ATOM 690 O O . GLU A 1 88 ? -10.008 -15.961 9.156 1 92.75 88 GLU A O 1
ATOM 695 N N . LEU A 1 89 ? -8.914 -15.602 7.23 1 93.31 89 LEU A N 1
ATOM 696 C CA . LEU A 1 89 ? -9.617 -16.672 6.52 1 93.31 89 LEU A CA 1
ATOM 697 C C . LEU A 1 89 ? -8.938 -18.016 6.758 1 93.31 89 LEU A C 1
ATOM 699 O O . LEU A 1 89 ? -9.484 -19.062 6.398 1 93.31 89 LEU A O 1
ATOM 703 N N . TRP A 1 90 ? -7.746 -18.047 7.441 1 93.38 90 TRP A N 1
ATOM 704 C CA . TRP A 1 90 ? -6.98 -19.266 7.668 1 93.38 90 TRP A CA 1
ATOM 705 C C . TRP A 1 90 ? -7.293 -19.859 9.039 1 93.38 90 TRP A C 1
ATOM 707 O O . TRP A 1 90 ? -7.41 -19.125 10.023 1 93.38 90 TRP A O 1
ATOM 717 N N . VAL A 1 91 ? -7.492 -21.125 9.086 1 90.56 91 VAL A N 1
ATOM 718 C CA . VAL A 1 91 ? -7.758 -21.812 10.352 1 90.56 91 VAL A CA 1
ATOM 719 C C . VAL A 1 91 ? -6.438 -22.094 11.062 1 90.56 91 VAL A C 1
ATOM 721 O O . VAL A 1 91 ? -6.422 -22.359 12.273 1 90.56 91 VAL A O 1
ATOM 724 N N . GLN A 1 92 ? -5.422 -22.078 10.273 1 91.06 92 GLN A N 1
ATOM 725 C CA . GLN A 1 92 ? -4.074 -22.281 10.797 1 91.06 92 GLN A CA 1
ATOM 726 C C . GLN A 1 92 ? -3.096 -21.281 10.195 1 91.06 92 GLN A C 1
ATOM 728 O O . GLN A 1 92 ? -3.447 -20.547 9.273 1 91.06 92 GLN A O 1
ATOM 733 N N . ASN A 1 93 ? -1.946 -21.25 10.812 1 94.25 93 ASN A N 1
ATOM 734 C CA . ASN A 1 93 ? -0.896 -20.469 10.172 1 94.25 93 ASN A CA 1
ATOM 735 C C . ASN A 1 93 ? -0.579 -21 8.773 1 94.25 93 ASN A C 1
ATOM 737 O O . ASN A 1 93 ? -0.199 -22.156 8.617 1 94.25 93 ASN A O 1
ATOM 741 N N . PRO A 1 94 ? -0.777 -20.172 7.793 1 95.25 94 PRO A N 1
ATOM 742 C CA . PRO A 1 94 ? -0.594 -20.641 6.414 1 95.25 94 PRO A CA 1
ATOM 743 C C . PRO A 1 94 ? 0.818 -21.156 6.152 1 95.25 94 PRO A C 1
ATOM 745 O O . PRO A 1 94 ? 1.019 -21.984 5.262 1 95.25 94 PRO A O 1
ATOM 748 N N . PHE A 1 95 ? 1.82 -20.781 6.914 1 95.75 95 PHE A N 1
ATOM 749 C CA . PHE A 1 95 ? 3.211 -21.109 6.617 1 95.75 95 PHE A CA 1
ATOM 750 C C . PHE A 1 95 ? 3.742 -22.141 7.598 1 95.75 95 PHE A C 1
ATOM 752 O O . PHE A 1 95 ? 4.953 -22.266 7.789 1 95.75 95 PHE A O 1
ATOM 759 N N . VAL A 1 96 ? 2.83 -22.812 8.25 1 96.19 96 VAL A N 1
ATOM 760 C CA . VAL A 1 96 ? 3.115 -23.984 9.07 1 96.19 96 VAL A CA 1
ATOM 761 C C . VAL A 1 96 ? 2.262 -25.156 8.609 1 96.19 96 VAL A C 1
ATOM 763 O O . VAL A 1 96 ? 1.033 -25.125 8.727 1 96.19 96 VAL A O 1
ATOM 766 N N . ALA A 1 97 ? 2.914 -26.156 8.133 1 96.88 97 ALA A N 1
ATOM 767 C CA . ALA A 1 97 ? 2.201 -27.297 7.582 1 96.88 97 ALA A CA 1
ATOM 768 C C . ALA A 1 97 ? 1.402 -28.031 8.664 1 96.88 97 ALA A C 1
ATOM 770 O O . ALA A 1 97 ? 1.872 -28.172 9.797 1 96.88 97 ALA A O 1
ATOM 771 N N . ASN A 1 98 ? 0.235 -28.328 8.336 1 95.88 98 ASN A N 1
ATOM 772 C CA . ASN A 1 98 ? -0.611 -29.203 9.148 1 95.88 98 ASN A CA 1
ATOM 773 C C . ASN A 1 98 ? -0.99 -30.484 8.398 1 95.88 98 ASN A C 1
ATOM 775 O O . ASN A 1 98 ? -1.348 -30.422 7.223 1 95.88 98 ASN A O 1
ATOM 779 N N . ILE A 1 99 ? -0.792 -31.609 9.055 1 96.62 99 ILE A N 1
ATOM 780 C CA . ILE A 1 99 ? -1.124 -32.875 8.445 1 96.62 99 ILE A CA 1
ATOM 781 C C . ILE A 1 99 ? -2.271 -33.531 9.219 1 96.62 99 ILE A C 1
ATOM 783 O O . ILE A 1 99 ? -2.154 -33.812 10.422 1 96.62 99 ILE A O 1
ATOM 787 N N . LYS A 1 100 ? -3.34 -33.781 8.531 1 95.88 100 LYS A N 1
ATOM 788 C CA . LYS A 1 100 ? -4.508 -34.375 9.148 1 95.88 100 LYS A CA 1
ATOM 789 C C . LYS A 1 100 ? -5.223 -35.312 8.164 1 95.88 100 LYS A C 1
ATOM 791 O O . LYS A 1 100 ? -5.559 -34.906 7.051 1 95.88 100 LYS A O 1
ATOM 796 N N . ASP A 1 101 ? -5.402 -36.625 8.547 1 97 101 ASP A N 1
ATOM 797 C CA . ASP A 1 101 ? -6.184 -37.594 7.797 1 97 101 ASP A CA 1
ATOM 798 C C . ASP A 1 101 ? -5.66 -37.75 6.371 1 97 101 ASP A C 1
ATOM 800 O O . ASP A 1 101 ? -6.438 -37.688 5.414 1 97 101 ASP A O 1
ATOM 804 N N . GLY A 1 102 ? -4.375 -37.75 6.207 1 97.44 102 GLY A N 1
ATOM 805 C CA . GLY A 1 102 ? -3.756 -38 4.918 1 97.44 102 GLY A CA 1
ATOM 806 C C . GLY A 1 102 ? -3.717 -36.75 4.023 1 97.44 102 GLY A C 1
ATOM 807 O O . GLY A 1 102 ? -3.434 -36.875 2.83 1 97.44 102 GLY A O 1
ATOM 808 N N . VAL A 1 103 ? -4.062 -35.594 4.652 1 97.75 103 VAL A N 1
ATOM 809 C CA . VAL A 1 103 ? -4.07 -34.344 3.906 1 97.75 103 VAL A CA 1
ATOM 810 C C . VAL A 1 103 ? -3.049 -33.375 4.508 1 97.75 103 VAL A C 1
ATOM 812 O O . VAL A 1 103 ? -2.945 -33.25 5.73 1 97.75 103 VAL A O 1
ATOM 815 N N . VAL A 1 104 ? -2.236 -32.781 3.623 1 98.12 104 VAL A N 1
ATOM 816 C CA . VAL A 1 104 ? -1.307 -31.75 4.051 1 98.12 104 VAL A CA 1
ATOM 817 C C . VAL A 1 104 ? -1.892 -30.375 3.738 1 98.12 104 VAL A C 1
ATOM 819 O O . VAL A 1 104 ? -2.277 -30.094 2.6 1 98.12 104 VAL A O 1
ATOM 822 N N . TYR A 1 105 ? -1.968 -29.578 4.762 1 96.88 105 TYR A N 1
ATOM 823 C CA . TYR A 1 105 ? -2.504 -28.219 4.625 1 96.88 105 TYR A CA 1
ATOM 824 C C . TYR A 1 105 ? -1.399 -27.188 4.754 1 96.88 105 TYR A C 1
ATOM 826 O O . TYR A 1 105 ? -0.425 -27.391 5.48 1 96.88 105 TYR A O 1
ATOM 834 N N . GLY A 1 106 ? -1.604 -26.094 4.047 1 96.38 106 GLY A N 1
ATOM 835 C CA . GLY A 1 106 ? -0.681 -24.969 4.125 1 96.38 106 GLY A CA 1
ATOM 836 C C . GLY A 1 106 ? -0.481 -24.266 2.799 1 96.38 106 GLY A C 1
ATOM 837 O O . GLY A 1 106 ? -0.745 -24.828 1.739 1 96.38 106 GLY A O 1
ATOM 838 N N . ARG A 1 107 ? -0.003 -23 2.877 1 96.62 107 ARG A N 1
ATOM 839 C CA . ARG A 1 107 ? 0.324 -22.25 1.669 1 96.62 107 ARG A CA 1
ATOM 840 C C . ARG A 1 107 ? 1.47 -22.906 0.909 1 96.62 107 ARG A C 1
ATOM 842 O O . ARG A 1 107 ? 2.514 -23.219 1.489 1 96.62 107 ARG A O 1
ATOM 849 N N . GLY A 1 108 ? 1.212 -23.234 -0.364 1 96.38 108 GLY A N 1
ATOM 850 C CA . GLY A 1 108 ? 2.236 -23.828 -1.207 1 96.38 108 GLY A CA 1
ATOM 851 C C . GLY A 1 108 ? 2.104 -25.328 -1.331 1 96.38 108 GLY A C 1
ATOM 852 O O . GLY A 1 108 ? 2.76 -25.953 -2.172 1 96.38 108 GLY A O 1
ATOM 853 N N . THR A 1 109 ? 1.252 -25.938 -0.542 1 97.25 109 THR A N 1
ATOM 854 C CA . THR A 1 109 ? 1.08 -27.391 -0.612 1 97.25 109 THR A CA 1
ATOM 855 C C . THR A 1 109 ? 0.649 -27.812 -2.012 1 97.25 109 THR A C 1
ATOM 857 O O . THR A 1 109 ? 1.141 -28.812 -2.543 1 97.25 109 THR A O 1
ATOM 860 N N . LEU A 1 110 ? -0.198 -27 -2.539 1 95.81 110 LEU A N 1
ATOM 861 C CA . LEU A 1 110 ? -0.749 -27.297 -3.857 1 95.81 110 LEU A CA 1
ATOM 862 C C . LEU A 1 110 ? 0.001 -26.531 -4.941 1 95.81 110 LEU A C 1
ATOM 864 O O . LEU A 1 110 ? 0.259 -27.078 -6.02 1 95.81 110 LEU A O 1
ATOM 868 N N . GLU A 1 111 ? 0.528 -25.328 -4.77 1 93.81 111 GLU A N 1
ATOM 869 C CA . GLU A 1 111 ? 1.168 -24.422 -5.727 1 93.81 111 GLU A CA 1
ATOM 870 C C . GLU A 1 111 ? 2.568 -24.031 -5.27 1 93.81 111 GLU A C 1
ATOM 872 O O . GLU A 1 111 ? 2.783 -22.922 -4.797 1 93.81 111 GLU A O 1
ATOM 877 N N . GLN A 1 112 ? 3.602 -24.844 -5.426 1 95.94 112 GLN A N 1
ATOM 878 C CA . GLN A 1 112 ? 3.553 -26.234 -5.883 1 95.94 112 GLN A CA 1
ATOM 879 C C . GLN A 1 112 ? 4.539 -27.109 -5.109 1 95.94 112 GLN A C 1
ATOM 881 O O . GLN A 1 112 ? 5.219 -27.953 -5.695 1 95.94 112 GLN A O 1
ATOM 886 N N . LYS A 1 113 ? 4.723 -26.797 -3.863 1 98.44 113 LYS A N 1
ATOM 887 C CA . LYS A 1 113 ? 5.727 -27.5 -3.07 1 98.44 113 LYS A CA 1
ATOM 888 C C . LYS A 1 113 ? 5.371 -28.984 -2.922 1 98.44 113 LYS A C 1
ATOM 890 O O . LYS A 1 113 ? 6.258 -29.828 -2.775 1 98.44 113 LYS A O 1
ATOM 895 N N . GLY A 1 114 ? 4.109 -29.312 -2.947 1 98.69 114 GLY A N 1
ATOM 896 C CA . GLY A 1 114 ? 3.719 -30.719 -2.99 1 98.69 114 GLY A CA 1
ATOM 897 C C . GLY A 1 114 ? 4.301 -31.469 -4.18 1 98.69 114 GLY A C 1
ATOM 898 O O . GLY A 1 114 ? 4.863 -32.531 -4.02 1 98.69 114 GLY A O 1
ATOM 899 N N . ALA A 1 115 ? 4.223 -30.875 -5.328 1 98.81 115 ALA A N 1
ATOM 900 C CA . ALA A 1 115 ? 4.77 -31.484 -6.535 1 98.81 115 ALA A CA 1
ATOM 901 C C . ALA A 1 115 ? 6.289 -31.609 -6.445 1 98.81 115 ALA A C 1
ATOM 903 O O . ALA A 1 115 ? 6.871 -32.562 -6.957 1 98.81 115 ALA A O 1
ATOM 904 N N . ILE A 1 116 ? 6.953 -30.656 -5.82 1 98.88 116 ILE A N 1
ATOM 905 C CA . ILE A 1 116 ? 8.398 -30.719 -5.609 1 98.88 116 ILE A CA 1
ATOM 906 C C . ILE A 1 116 ? 8.75 -31.984 -4.84 1 98.88 116 ILE A C 1
ATOM 908 O O . ILE A 1 116 ? 9.672 -32.719 -5.215 1 98.88 116 ILE A O 1
ATOM 912 N N . ALA A 1 117 ? 8.008 -32.25 -3.811 1 98.88 117 ALA A N 1
ATOM 913 C CA . ALA A 1 117 ? 8.258 -33.469 -3.023 1 98.88 117 ALA A CA 1
ATOM 914 C C . ALA A 1 117 ? 8.094 -34.719 -3.881 1 98.88 117 ALA A C 1
ATOM 916 O O . ALA A 1 117 ? 8.914 -35.625 -3.809 1 98.88 117 ALA A O 1
ATOM 917 N N . SER A 1 118 ? 7.059 -34.719 -4.684 1 98.88 118 SER A N 1
ATOM 918 C CA . SER A 1 118 ? 6.812 -35.844 -5.574 1 98.88 118 SER A CA 1
ATOM 919 C C . SER A 1 118 ? 7.961 -36.062 -6.559 1 98.88 118 SER A C 1
ATOM 921 O O . SER A 1 118 ? 8.414 -37.156 -6.777 1 98.88 118 SER A O 1
ATOM 923 N N . MET A 1 119 ? 8.414 -34.969 -7.168 1 98.81 119 MET A N 1
ATOM 924 C CA . MET A 1 119 ? 9.484 -35 -8.164 1 98.81 119 MET A CA 1
ATOM 925 C C . MET A 1 119 ? 10.781 -35.531 -7.566 1 98.81 119 MET A C 1
ATOM 927 O O . MET A 1 119 ? 11.445 -36.375 -8.164 1 98.81 119 MET A O 1
ATOM 931 N N . VAL A 1 120 ? 11.117 -35.031 -6.426 1 98.88 120 VAL A N 1
ATOM 932 C CA . VAL A 1 120 ? 12.367 -35.406 -5.77 1 98.88 120 VAL A CA 1
ATOM 933 C C . VAL A 1 120 ? 12.359 -36.875 -5.449 1 98.88 120 VAL A C 1
ATOM 935 O O . VAL A 1 120 ? 13.344 -37.594 -5.711 1 98.88 120 VAL A O 1
ATOM 938 N N . TYR A 1 121 ? 11.289 -37.438 -5.039 1 98.88 121 TYR A N 1
ATOM 939 C CA . TYR A 1 121 ? 11.273 -38.844 -4.641 1 98.88 121 TYR A CA 1
ATOM 940 C C . TYR A 1 121 ? 11.023 -39.75 -5.84 1 98.88 121 TYR A C 1
ATOM 942 O O . TYR A 1 121 ? 11.195 -40.969 -5.754 1 98.88 121 TYR A O 1
ATOM 950 N N . ALA A 1 122 ? 10.555 -39.156 -6.93 1 98.81 122 ALA A N 1
ATOM 951 C CA . ALA A 1 122 ? 10.633 -39.875 -8.188 1 98.81 122 ALA A CA 1
ATOM 952 C C . ALA A 1 122 ? 12.078 -40.25 -8.516 1 98.81 122 ALA A C 1
ATOM 954 O O . ALA A 1 122 ? 12.352 -41.344 -9.008 1 98.81 122 ALA A O 1
ATOM 955 N N . VAL A 1 123 ? 12.977 -39.344 -8.234 1 98.56 123 VAL A N 1
ATOM 956 C CA . VAL A 1 123 ? 14.398 -39.594 -8.469 1 98.56 123 VAL A CA 1
ATOM 957 C C . VAL A 1 123 ? 14.875 -40.75 -7.598 1 98.56 123 VAL A C 1
ATOM 959 O O . VAL A 1 123 ? 15.602 -41.625 -8.062 1 98.56 123 VAL A O 1
ATOM 962 N N . LYS A 1 124 ? 14.43 -40.75 -6.363 1 98.62 124 LYS A N 1
ATOM 963 C CA . LYS A 1 124 ? 14.797 -41.844 -5.477 1 98.62 124 LYS A CA 1
ATOM 964 C C . LYS A 1 124 ? 14.352 -43.188 -6.047 1 98.62 124 LYS A C 1
ATOM 966 O O . LYS A 1 124 ? 15.109 -44.156 -6.039 1 98.62 124 LYS A O 1
ATOM 971 N N . ALA A 1 125 ? 13.188 -43.188 -6.508 1 98.56 125 ALA A N 1
ATOM 972 C CA . ALA A 1 125 ? 12.641 -44.438 -7.086 1 98.56 125 ALA A CA 1
ATOM 973 C C . ALA A 1 125 ? 13.445 -44.844 -8.305 1 98.56 125 ALA A C 1
ATOM 975 O O . ALA A 1 125 ? 13.75 -46.031 -8.469 1 98.56 125 ALA A O 1
ATOM 976 N N . ILE A 1 126 ? 13.773 -43.906 -9.156 1 98.44 126 ILE A N 1
ATOM 977 C CA . ILE A 1 126 ? 14.562 -44.188 -10.352 1 98.44 126 ILE A CA 1
ATOM 978 C C . ILE A 1 126 ? 15.898 -44.812 -9.953 1 98.44 126 ILE A C 1
ATOM 980 O O . ILE A 1 126 ? 16.328 -45.812 -10.539 1 98.44 126 ILE A O 1
ATOM 984 N N . LYS A 1 127 ? 16.516 -44.281 -8.93 1 98.06 127 LYS A N 1
ATOM 985 C CA . LYS A 1 127 ? 17.812 -44.75 -8.469 1 98.06 127 LYS A CA 1
ATOM 986 C C . LYS A 1 127 ? 17.703 -46.125 -7.812 1 98.06 127 LYS A C 1
ATOM 988 O O . LYS A 1 127 ? 18.469 -47.031 -8.125 1 98.06 127 LYS A O 1
ATOM 993 N N . ASP A 1 128 ? 16.734 -46.281 -6.973 1 97.69 128 ASP A N 1
ATOM 994 C CA . ASP A 1 128 ? 16.562 -47.531 -6.227 1 97.69 128 ASP A CA 1
ATOM 995 C C . ASP A 1 128 ? 16.25 -48.688 -7.164 1 97.69 128 ASP A C 1
ATOM 997 O O . ASP A 1 128 ? 16.688 -49.812 -6.93 1 97.69 128 ASP A O 1
ATOM 1001 N N . LEU A 1 129 ? 15.484 -48.375 -8.195 1 97.5 129 LEU A N 1
ATOM 1002 C CA . LEU A 1 129 ? 15.047 -49.438 -9.094 1 97.5 129 LEU A CA 1
ATOM 1003 C C . LEU A 1 129 ? 15.898 -49.469 -10.359 1 97.5 129 LEU A C 1
ATOM 1005 O O . LEU A 1 129 ? 15.625 -50.281 -11.266 1 97.5 129 LEU A O 1
ATOM 1009 N N . ASN A 1 130 ? 16.891 -48.594 -10.453 1 96.75 130 ASN A N 1
ATOM 1010 C CA . ASN A 1 130 ? 17.812 -48.531 -11.586 1 96.75 130 ASN A CA 1
ATOM 1011 C C . ASN A 1 130 ? 17.062 -48.406 -12.914 1 96.75 130 ASN A C 1
ATOM 1013 O O . ASN A 1 130 ? 17.297 -49.188 -13.836 1 96.75 130 ASN A O 1
ATOM 1017 N N . ILE A 1 131 ? 16.109 -47.469 -12.977 1 96.19 131 ILE A N 1
ATOM 1018 C CA . ILE A 1 131 ? 15.336 -47.219 -14.195 1 96.19 131 ILE A CA 1
ATOM 1019 C C . ILE A 1 131 ? 16.172 -46.375 -15.164 1 96.19 131 ILE A C 1
ATOM 1021 O O . ILE A 1 131 ? 16.078 -45.156 -15.172 1 96.19 131 ILE A O 1
ATOM 1025 N N . LYS A 1 132 ? 16.922 -47 -16.016 1 91.25 132 LYS A N 1
ATOM 1026 C CA . LYS A 1 132 ? 17.828 -46.375 -16.969 1 91.25 132 LYS A CA 1
ATOM 1027 C C . LYS A 1 132 ? 17.234 -46.375 -18.375 1 91.25 132 LYS A C 1
ATOM 1029 O O . LYS A 1 132 ? 16.484 -47.281 -18.734 1 91.25 132 LYS A O 1
ATOM 1034 N N . GLY A 1 133 ? 17.453 -45.375 -19.047 1 91.81 133 GLY A N 1
ATOM 1035 C CA . GLY A 1 133 ? 17.031 -45.219 -20.422 1 91.81 133 GLY A CA 1
ATOM 1036 C C . GLY A 1 133 ? 17.812 -44.156 -21.172 1 91.81 133 GLY A C 1
ATOM 1037 O O . GLY A 1 133 ? 18.812 -43.656 -20.672 1 91.81 133 GLY A O 1
ATOM 1038 N N . GLU A 1 134 ? 17.422 -43.906 -22.406 1 96.19 134 GLU A N 1
ATOM 1039 C CA . GLU A 1 134 ? 18.094 -42.906 -23.25 1 96.19 134 GLU A CA 1
ATOM 1040 C C . GLU A 1 134 ? 17.578 -41.5 -22.969 1 96.19 134 GLU A C 1
ATOM 1042 O O . GLU A 1 134 ? 17.172 -40.781 -23.891 1 96.19 134 GLU A O 1
ATOM 1047 N N . TYR A 1 135 ? 17.578 -41.25 -21.625 1 97.75 135 TYR A N 1
ATOM 1048 C CA . TYR A 1 135 ? 17.094 -39.906 -21.266 1 97.75 135 TYR A CA 1
ATOM 1049 C C . TYR A 1 135 ? 18 -39.25 -20.234 1 97.75 135 TYR A C 1
ATOM 1051 O O . TYR A 1 135 ? 18.766 -39.938 -19.547 1 97.75 135 TYR A O 1
ATOM 1059 N N . THR A 1 136 ? 18.062 -38 -20.25 1 98.25 136 THR A N 1
ATOM 1060 C CA . THR A 1 136 ? 18.516 -37.125 -19.172 1 98.25 136 THR A CA 1
ATOM 1061 C C . THR A 1 136 ? 17.328 -36.375 -18.562 1 98.25 136 THR A C 1
ATOM 1063 O O . THR A 1 136 ? 16.625 -35.656 -19.25 1 98.25 136 THR A O 1
ATOM 1066 N N . LEU A 1 137 ? 17.109 -36.656 -17.297 1 98.69 137 LEU A N 1
ATOM 1067 C CA . LEU A 1 137 ? 16 -36.031 -16.578 1 98.69 137 LEU A CA 1
ATOM 1068 C C . LEU A 1 137 ? 16.484 -34.844 -15.734 1 98.69 137 LEU A C 1
ATOM 1070 O O . LEU A 1 137 ? 17.422 -35 -14.945 1 98.69 137 LEU A O 1
ATOM 1074 N N . TYR A 1 138 ? 15.938 -33.688 -15.977 1 98.81 138 TYR A N 1
ATOM 1075 C CA . TYR A 1 138 ? 16.109 -32.562 -15.086 1 98.81 138 TYR A CA 1
ATOM 1076 C C . TYR A 1 138 ? 14.852 -32.312 -14.266 1 98.81 138 TYR A C 1
ATOM 1078 O O . TYR A 1 138 ? 13.758 -32.156 -14.828 1 98.81 138 TYR A O 1
ATOM 1086 N N . ILE A 1 139 ? 14.961 -32.375 -12.953 1 98.88 139 ILE A N 1
ATOM 1087 C CA . ILE A 1 139 ? 13.891 -31.875 -12.086 1 98.88 139 ILE A CA 1
ATOM 1088 C C . ILE A 1 139 ? 14.219 -30.453 -11.625 1 98.88 139 ILE A C 1
ATOM 1090 O O . ILE A 1 139 ? 15.32 -30.203 -11.133 1 98.88 139 ILE A O 1
ATOM 1094 N N . ILE A 1 140 ? 13.25 -29.547 -11.836 1 98.81 140 ILE A N 1
ATOM 1095 C CA . ILE A 1 140 ? 13.539 -28.141 -11.664 1 98.81 140 ILE A CA 1
ATOM 1096 C C . ILE A 1 140 ? 12.57 -27.531 -10.648 1 98.81 140 ILE A C 1
ATOM 1098 O O . ILE A 1 140 ? 11.352 -27.672 -10.789 1 98.81 140 ILE A O 1
ATOM 1102 N N . GLY A 1 141 ? 13.102 -26.984 -9.555 1 98.75 141 GLY A N 1
ATOM 1103 C CA . GLY A 1 141 ? 12.383 -26.016 -8.734 1 98.75 141 GLY A CA 1
ATOM 1104 C C . GLY A 1 141 ? 12.555 -24.578 -9.203 1 98.75 141 GLY A C 1
ATOM 1105 O O . GLY A 1 141 ? 13.555 -23.938 -8.883 1 98.75 141 GLY A O 1
ATOM 1106 N N . SER A 1 142 ? 11.562 -24.047 -9.898 1 98.31 142 SER A N 1
ATOM 1107 C CA . SER A 1 142 ? 11.68 -22.734 -10.5 1 98.31 142 SER A CA 1
ATOM 1108 C C . SER A 1 142 ? 11.242 -21.641 -9.531 1 98.31 142 SER A C 1
ATOM 1110 O O . SER A 1 142 ? 10.484 -21.891 -8.602 1 98.31 142 SER A O 1
ATOM 1112 N N . ILE A 1 143 ? 11.742 -20.438 -9.734 1 97 143 ILE A N 1
ATOM 1113 C CA . ILE A 1 143 ? 11.398 -19.328 -8.852 1 97 143 ILE A CA 1
ATOM 1114 C C . ILE A 1 143 ? 10.555 -18.312 -9.617 1 97 143 ILE A C 1
ATOM 1116 O O . ILE A 1 143 ? 10.477 -18.359 -10.852 1 97 143 ILE A O 1
ATOM 1120 N N . MET A 1 144 ? 9.789 -17.5 -8.945 1 93.19 144 MET A N 1
ATOM 1121 C CA . MET A 1 144 ? 9.148 -16.266 -9.383 1 93.19 144 MET A CA 1
ATOM 1122 C C . MET A 1 144 ? 7.945 -16.562 -10.266 1 93.19 144 MET A C 1
ATOM 1124 O O . MET A 1 144 ? 7.48 -15.688 -11.008 1 93.19 144 MET A O 1
ATOM 1128 N N . LYS A 1 145 ? 7.453 -17.719 -10.219 1 91.62 145 LYS A N 1
ATOM 1129 C CA . LYS A 1 145 ? 6.328 -18.078 -11.07 1 91.62 145 LYS A CA 1
ATOM 1130 C C . LYS A 1 145 ? 5.09 -17.25 -10.727 1 91.62 145 LYS A C 1
ATOM 1132 O O . LYS A 1 145 ? 4.352 -16.828 -11.625 1 91.62 145 LYS A O 1
ATOM 1137 N N . GLU A 1 146 ? 4.906 -16.938 -9.508 1 89.19 146 GLU A N 1
ATOM 1138 C CA . GLU A 1 146 ? 3.686 -16.312 -9.023 1 89.19 146 GLU A CA 1
ATOM 1139 C C . GLU A 1 146 ? 3.604 -14.852 -9.469 1 89.19 146 GLU A C 1
ATOM 1141 O O . GLU A 1 146 ? 2.533 -14.242 -9.43 1 89.19 146 GLU A O 1
ATOM 1146 N N . GLU A 1 147 ? 4.633 -14.297 -9.875 1 83.62 147 GLU A N 1
ATOM 1147 C CA . GLU A 1 147 ? 4.621 -12.93 -10.383 1 83.62 147 GLU A CA 1
ATOM 1148 C C . GLU A 1 147 ? 4.953 -12.898 -11.875 1 83.62 147 GLU A C 1
ATOM 1150 O O . GLU A 1 147 ? 4.457 -12.039 -12.609 1 83.62 147 GLU A O 1
ATOM 1155 N N . TYR A 1 148 ? 5.844 -13.805 -12.234 1 81.12 148 TYR A N 1
ATOM 1156 C CA . TYR A 1 148 ? 6.246 -13.844 -13.633 1 81.12 148 TYR A CA 1
ATOM 1157 C C . TYR A 1 148 ? 6.379 -15.273 -14.125 1 81.12 148 TYR A C 1
ATOM 1159 O O . TYR A 1 148 ? 7.469 -15.844 -14.109 1 81.12 148 TYR A O 1
ATOM 1167 N N . ASP A 1 149 ? 5.43 -15.648 -14.688 1 74.12 149 ASP A N 1
ATOM 1168 C CA . ASP A 1 149 ? 5.406 -17.031 -15.141 1 74.12 149 ASP A CA 1
ATOM 1169 C C . ASP A 1 149 ? 6.422 -17.266 -16.25 1 74.12 149 ASP A C 1
ATOM 1171 O O . ASP A 1 149 ? 6.484 -16.5 -17.219 1 74.12 149 ASP A O 1
ATOM 1175 N N . GLY A 1 150 ? 7.27 -18.234 -16.016 1 79.12 150 GLY A N 1
ATOM 1176 C CA . GLY A 1 150 ? 8.047 -18.859 -17.078 1 79.12 150 GLY A CA 1
ATOM 1177 C C . GLY A 1 150 ? 9.422 -18.234 -17.25 1 79.12 150 GLY A C 1
ATOM 1178 O O . GLY A 1 150 ? 10.281 -18.797 -17.938 1 79.12 150 GLY A O 1
ATOM 1179 N N . GLU A 1 151 ? 9.68 -17.094 -16.578 1 87.44 151 GLU A N 1
ATOM 1180 C CA . GLU A 1 151 ? 10.977 -16.453 -16.766 1 87.44 151 GLU A CA 1
ATOM 1181 C C . GLU A 1 151 ? 12.109 -17.328 -16.266 1 87.44 151 GLU A C 1
ATOM 1183 O O . GLU A 1 151 ? 13.211 -17.328 -16.828 1 87.44 151 GLU A O 1
ATOM 1188 N N . ALA A 1 152 ? 11.797 -18.078 -15.312 1 93.44 152 ALA A N 1
ATOM 1189 C CA . ALA A 1 152 ? 12.781 -19.031 -14.805 1 93.44 152 ALA A CA 1
ATOM 1190 C C . ALA A 1 152 ? 13.18 -20.047 -15.875 1 93.44 152 ALA A C 1
ATOM 1192 O O . ALA A 1 152 ? 14.367 -20.297 -16.094 1 93.44 152 ALA A O 1
ATOM 1193 N N . LEU A 1 153 ? 12.195 -20.594 -16.578 1 95.5 153 LEU A N 1
ATOM 1194 C CA . LEU A 1 153 ? 12.477 -21.578 -17.625 1 95.5 153 LEU A CA 1
ATOM 1195 C C . LEU A 1 153 ? 13.117 -20.922 -18.844 1 95.5 153 LEU A C 1
ATOM 1197 O O . LEU A 1 153 ? 13.953 -21.531 -19.516 1 95.5 153 LEU A O 1
ATOM 1201 N N . ARG A 1 154 ? 12.727 -19.656 -19.141 1 95.19 154 ARG A N 1
ATOM 1202 C CA . ARG A 1 154 ? 13.398 -18.922 -20.188 1 95.19 154 ARG A CA 1
ATOM 1203 C C . ARG A 1 154 ? 14.891 -18.797 -19.922 1 95.19 154 ARG A C 1
ATOM 1205 O O . ARG A 1 154 ? 15.711 -18.984 -20.812 1 95.19 154 ARG A O 1
ATOM 1212 N N . TYR A 1 155 ? 15.227 -18.547 -18.719 1 96.44 155 TYR A N 1
ATOM 1213 C CA . TYR A 1 155 ? 16.625 -18.438 -18.312 1 96.44 155 TYR A CA 1
ATOM 1214 C C . TYR A 1 155 ? 17.344 -19.781 -18.484 1 96.44 155 TYR A C 1
ATOM 1216 O O . TYR A 1 155 ? 18.438 -19.844 -19.04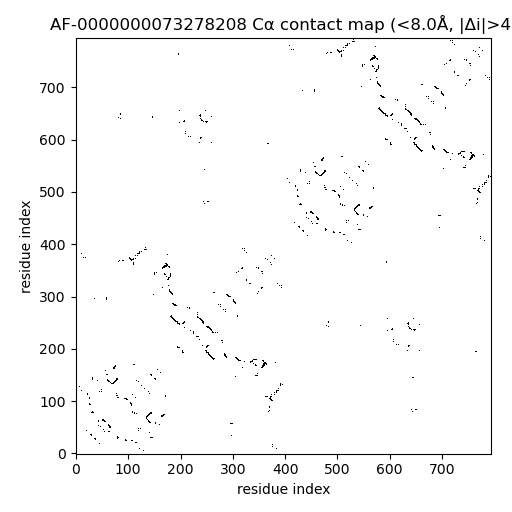7 1 96.44 155 TYR A O 1
ATOM 1224 N N . ILE A 1 156 ? 16.766 -20.812 -18.047 1 97.88 156 ILE A N 1
ATOM 1225 C CA . ILE A 1 156 ? 17.359 -22.156 -18.078 1 97.88 156 ILE A CA 1
ATOM 1226 C C . ILE A 1 156 ? 17.625 -22.547 -19.531 1 97.88 156 ILE A C 1
ATOM 1228 O O . ILE A 1 156 ? 18.703 -23.094 -19.828 1 97.88 156 ILE A O 1
ATOM 1232 N N . ILE A 1 157 ? 16.672 -22.234 -20.406 1 97.81 157 ILE A N 1
ATOM 1233 C CA . ILE A 1 157 ? 16.812 -22.609 -21.812 1 97.81 157 ILE A CA 1
ATOM 1234 C C . ILE A 1 157 ? 17.891 -21.75 -22.469 1 97.81 157 ILE A C 1
ATOM 1236 O O . ILE A 1 157 ? 18.797 -22.266 -23.125 1 97.81 157 ILE A O 1
ATOM 1240 N N . ASN A 1 158 ? 17.875 -20.438 -22.203 1 96.62 158 ASN A N 1
ATOM 1241 C CA . ASN A 1 158 ? 18.734 -19.5 -22.938 1 96.62 158 ASN A CA 1
ATOM 1242 C C . ASN A 1 158 ? 20.109 -19.391 -22.312 1 96.62 158 ASN A C 1
ATOM 1244 O O . ASN A 1 158 ? 21.109 -19.203 -23.016 1 96.62 158 ASN A O 1
ATOM 1248 N N . LYS A 1 159 ? 20.203 -19.453 -21 1 96.81 159 LYS A N 1
ATOM 1249 C CA . LYS A 1 159 ? 21.453 -19.141 -20.312 1 96.81 159 LYS A CA 1
ATOM 1250 C C . LYS A 1 159 ? 22.109 -20.406 -19.781 1 96.81 159 LYS A C 1
ATOM 1252 O O . LYS A 1 159 ? 23.328 -20.562 -19.891 1 96.81 159 LYS A O 1
ATOM 1257 N N . ASP A 1 160 ? 21.312 -21.297 -19.234 1 97.56 160 ASP A N 1
ATOM 1258 C CA . ASP A 1 160 ? 21.891 -22.547 -18.734 1 97.56 160 ASP A CA 1
ATOM 1259 C C . ASP A 1 160 ? 22.094 -23.547 -19.859 1 97.56 160 ASP A C 1
ATOM 1261 O O . ASP A 1 160 ? 22.75 -24.578 -19.672 1 97.56 160 ASP A O 1
ATOM 1265 N N . ASN A 1 161 ? 21.5 -23.359 -21 1 97.12 161 ASN A N 1
ATOM 1266 C CA . ASN A 1 161 ? 21.625 -24.172 -22.203 1 97.12 161 ASN A CA 1
ATOM 1267 C C . ASN A 1 161 ? 21.062 -25.578 -21.984 1 97.12 161 ASN A C 1
ATOM 1269 O O . ASN A 1 161 ? 21.672 -26.578 -22.391 1 97.12 161 ASN A O 1
ATOM 1273 N N . ILE A 1 162 ? 20.016 -25.672 -21.234 1 97.62 162 ILE A N 1
ATOM 1274 C CA . ILE A 1 162 ? 19.219 -26.891 -21.109 1 97.62 162 ILE A CA 1
ATOM 1275 C C . ILE A 1 162 ? 17.969 -26.781 -21.984 1 97.62 162 ILE A C 1
ATOM 1277 O O . ILE A 1 162 ? 17 -26.109 -21.609 1 97.62 162 ILE A O 1
ATOM 1281 N N . TYR A 1 163 ? 17.984 -27.328 -23.109 1 97.88 163 TYR A N 1
ATOM 1282 C CA . TYR A 1 163 ? 16.875 -27.281 -24.062 1 97.88 163 TYR A CA 1
ATOM 1283 C C . TYR A 1 163 ? 16.125 -28.609 -24.078 1 97.88 163 TYR A C 1
ATOM 1285 O O . TYR A 1 163 ? 16.547 -29.562 -24.734 1 97.88 163 TYR A O 1
ATOM 1293 N N . PRO A 1 164 ? 14.984 -28.719 -23.469 1 98.19 164 PRO A N 1
ATOM 1294 C CA . PRO A 1 164 ? 14.305 -30 -23.312 1 98.19 164 PRO A CA 1
ATOM 1295 C C . PRO A 1 164 ? 13.609 -30.469 -24.594 1 98.19 164 PRO A C 1
ATOM 1297 O O . PRO A 1 164 ? 13.133 -29.641 -25.375 1 98.19 164 PRO A O 1
ATOM 1300 N N . ASP A 1 165 ? 13.578 -31.766 -24.766 1 97.88 165 ASP A N 1
ATOM 1301 C CA . ASP A 1 165 ? 12.734 -32.375 -25.781 1 97.88 165 ASP A CA 1
ATOM 1302 C C . ASP A 1 165 ? 11.281 -32.438 -25.328 1 97.88 165 ASP A C 1
ATOM 1304 O O . ASP A 1 165 ? 10.359 -32.312 -26.141 1 97.88 165 ASP A O 1
ATOM 1308 N N . TYR A 1 166 ? 11.07 -32.625 -24.062 1 98.06 166 TYR A N 1
ATOM 1309 C CA . TYR A 1 166 ? 9.75 -32.719 -23.453 1 98.06 166 TYR A CA 1
ATOM 1310 C C . TYR A 1 166 ? 9.742 -32 -22.094 1 98.06 166 TYR A C 1
ATOM 1312 O O . TYR A 1 166 ? 10.719 -32.094 -21.344 1 98.06 166 TYR A O 1
ATOM 1320 N N . VAL A 1 167 ? 8.617 -31.344 -21.812 1 98.38 167 VAL A N 1
ATOM 1321 C CA . VAL A 1 167 ? 8.438 -30.703 -20.516 1 98.38 167 VAL A CA 1
ATOM 1322 C C . VAL A 1 167 ? 7.148 -31.203 -19.875 1 98.38 167 VAL A C 1
ATOM 1324 O O . VAL A 1 167 ? 6.105 -31.281 -20.531 1 98.38 167 VAL A O 1
ATOM 1327 N N . ILE A 1 168 ? 7.227 -31.594 -18.641 1 98.75 168 ILE A N 1
ATOM 1328 C CA . ILE A 1 168 ? 6.074 -31.922 -17.812 1 98.75 168 ILE A CA 1
ATOM 1329 C C . ILE A 1 168 ? 5.902 -30.875 -16.719 1 98.75 168 ILE A C 1
ATOM 1331 O O . ILE A 1 168 ? 6.758 -30.734 -15.836 1 98.75 168 ILE A O 1
ATOM 1335 N N . LEU A 1 169 ? 4.848 -30.125 -16.797 1 98.31 169 LEU A N 1
ATOM 1336 C CA . LEU A 1 169 ? 4.492 -29.188 -15.742 1 98.31 169 LEU A CA 1
ATOM 1337 C C . LEU A 1 169 ? 3.646 -29.859 -14.664 1 98.31 169 LEU A C 1
ATOM 1339 O O . LEU A 1 169 ? 2.809 -30.703 -14.969 1 98.31 169 LEU A O 1
ATOM 1343 N N . THR A 1 170 ? 3.801 -29.375 -13.406 1 98.5 170 THR A N 1
ATOM 1344 C CA . THR A 1 170 ? 3.217 -30.172 -12.328 1 98.5 170 THR A CA 1
ATOM 1345 C C . THR A 1 170 ? 2.133 -29.375 -11.602 1 98.5 170 THR A C 1
ATOM 1347 O O . THR A 1 170 ? 1.745 -29.719 -10.484 1 98.5 170 THR A O 1
ATOM 1350 N N . GLU A 1 171 ? 1.698 -28.25 -12.211 1 97.19 171 GLU A N 1
ATOM 1351 C CA . GLU A 1 171 ? 0.528 -27.578 -11.648 1 97.19 171 GLU A CA 1
ATOM 1352 C C . GLU A 1 171 ? -0.598 -28.578 -11.375 1 97.19 171 GLU A C 1
ATOM 1354 O O . GLU A 1 171 ? -0.695 -29.609 -12.039 1 97.19 171 GLU A O 1
ATOM 1359 N N . PRO A 1 172 ? -1.446 -28.266 -10.438 1 97.06 172 PRO A N 1
ATOM 1360 C CA . PRO A 1 172 ? -2.459 -29.266 -10.055 1 97.06 172 PRO A CA 1
ATOM 1361 C C . PRO A 1 172 ? -3.418 -29.594 -11.195 1 97.06 172 PRO A C 1
ATOM 1363 O O . PRO A 1 172 ? -3.939 -28.688 -11.852 1 97.06 172 PRO A O 1
ATOM 1366 N N . THR A 1 173 ? -3.613 -30.875 -11.383 1 97.69 173 THR A N 1
ATOM 1367 C CA . THR A 1 173 ? -4.508 -31.375 -12.422 1 97.69 173 THR A CA 1
ATOM 1368 C C . THR A 1 173 ? -5.457 -32.438 -11.859 1 97.69 173 THR A C 1
ATOM 1370 O O . THR A 1 173 ? -6.102 -33.156 -12.609 1 97.69 173 THR A O 1
ATOM 1373 N N . ASN A 1 174 ? -5.469 -32.594 -10.578 1 96.62 174 ASN A N 1
ATOM 1374 C CA . ASN A 1 174 ? -6.184 -33.719 -9.969 1 96.62 174 ASN A CA 1
ATOM 1375 C C . ASN A 1 174 ? -5.73 -35.031 -10.555 1 96.62 174 ASN A C 1
ATOM 1377 O O . ASN A 1 174 ? -6.551 -35.938 -10.805 1 96.62 174 ASN A O 1
ATOM 1381 N N . LEU A 1 175 ? -4.523 -35.156 -10.914 1 98.19 175 LEU A N 1
ATOM 1382 C CA . LEU A 1 175 ? -3.863 -36.344 -11.477 1 98.19 175 LEU A CA 1
ATOM 1383 C C . LEU A 1 175 ? -4.434 -36.688 -12.844 1 98.19 175 LEU A C 1
ATOM 1385 O O . LEU A 1 175 ? -4.5 -37.844 -13.219 1 98.19 175 LEU A O 1
ATOM 1389 N N . ASN A 1 176 ? -4.914 -35.688 -13.492 1 98.12 176 ASN A N 1
ATOM 1390 C CA . ASN A 1 176 ? -5.254 -35.812 -14.906 1 98.12 176 ASN A CA 1
ATOM 1391 C C . ASN A 1 176 ? -4.195 -35.188 -15.797 1 98.12 176 ASN A C 1
ATOM 1393 O O . ASN A 1 176 ? -3.225 -34.594 -15.305 1 98.12 176 ASN A O 1
ATOM 1397 N N . ILE A 1 177 ? -4.375 -35.375 -17.141 1 98.5 177 ILE A N 1
ATOM 1398 C CA . ILE A 1 177 ? -3.387 -34.844 -18.062 1 98.5 177 ILE A CA 1
ATOM 1399 C C . ILE A 1 177 ? -3.906 -33.531 -18.672 1 98.5 177 ILE A C 1
ATOM 1401 O O . ILE A 1 177 ? -5.016 -33.5 -19.219 1 98.5 177 ILE A O 1
ATOM 1405 N N . HIS A 1 178 ? -3.172 -32.469 -18.531 1 98.06 178 HIS A N 1
ATOM 1406 C CA . HIS A 1 178 ? -3.521 -31.203 -19.141 1 98.06 178 HIS A CA 1
ATOM 1407 C C . HIS A 1 178 ? -2.635 -30.906 -20.344 1 98.06 178 HIS A C 1
ATOM 1409 O O . HIS A 1 178 ? -1.429 -31.156 -20.312 1 98.06 178 HIS A O 1
ATOM 1415 N N . ILE A 1 179 ? -3.207 -30.344 -21.422 1 97.75 179 ILE A N 1
ATOM 1416 C CA . ILE A 1 179 ? -2.463 -30.188 -22.656 1 97.75 179 ILE A CA 1
ATOM 1417 C C . ILE A 1 179 ? -2.361 -28.703 -23.016 1 97.75 179 ILE A C 1
ATOM 1419 O O . ILE A 1 179 ? -1.978 -28.344 -24.125 1 97.75 179 ILE A O 1
ATOM 1423 N N . GLY A 1 180 ? -2.777 -27.844 -22.094 1 96.56 180 GLY A N 1
ATOM 1424 C CA . GLY A 1 180 ? -2.729 -26.422 -22.375 1 96.56 180 GLY A CA 1
ATOM 1425 C C . GLY A 1 180 ? -3.121 -25.562 -21.172 1 96.56 180 GLY A C 1
ATOM 1426 O O . GLY A 1 180 ? -3.488 -26.094 -20.125 1 96.56 180 GLY A O 1
ATOM 1427 N N . SER A 1 181 ? -2.936 -24.25 -21.328 1 95.56 181 SER A N 1
ATOM 1428 C CA . SER A 1 181 ? -3.355 -23.297 -20.328 1 95.56 181 SER A CA 1
ATOM 1429 C C . SER A 1 181 ? -3.711 -21.953 -20.953 1 95.56 181 SER A C 1
ATOM 1431 O O . SER A 1 181 ? -3.295 -21.656 -22.062 1 95.56 181 SER A O 1
ATOM 1433 N N . MET A 1 182 ? -4.535 -21.156 -20.266 1 93.44 182 MET A N 1
ATOM 1434 C CA . MET A 1 182 ? -4.848 -19.797 -20.688 1 93.44 182 MET A CA 1
ATOM 1435 C C . MET A 1 182 ? -3.605 -18.922 -20.641 1 93.44 182 MET A C 1
ATOM 1437 O O . MET A 1 182 ? -2.686 -19.172 -19.859 1 93.44 182 MET A O 1
ATOM 1441 N N . GLY A 1 183 ? -3.619 -17.906 -21.547 1 94.25 183 GLY A N 1
ATOM 1442 C CA . GLY A 1 183 ? -2.688 -16.797 -21.406 1 94.25 183 GLY A CA 1
ATOM 1443 C C . GLY A 1 183 ? -3.158 -15.734 -20.422 1 94.25 183 GLY A C 1
ATOM 1444 O O . GLY A 1 183 ? -4.258 -15.836 -19.875 1 94.25 183 GLY A O 1
ATOM 1445 N N . ARG A 1 184 ? -2.289 -14.758 -20.188 1 94.88 184 ARG A N 1
ATOM 1446 C CA . ARG A 1 184 ? -2.572 -13.727 -19.203 1 94.88 184 ARG A CA 1
ATOM 1447 C C . ARG A 1 184 ? -1.871 -12.422 -19.562 1 94.88 184 ARG A C 1
ATOM 1449 O O . ARG A 1 184 ? -0.778 -12.43 -20.125 1 94.88 184 ARG A O 1
ATOM 1456 N N . ALA A 1 185 ? -2.516 -11.383 -19.344 1 95.62 185 ALA A N 1
ATOM 1457 C CA . ALA A 1 185 ? -1.89 -10.062 -19.375 1 95.62 185 ALA A CA 1
ATOM 1458 C C . ALA A 1 185 ? -2.383 -9.188 -18.234 1 95.62 185 ALA A C 1
ATOM 1460 O O . ALA A 1 185 ? -3.572 -9.195 -17.906 1 95.62 185 ALA A O 1
ATOM 1461 N N . GLU A 1 186 ? -1.472 -8.555 -17.609 1 96.25 186 GLU A N 1
ATOM 1462 C CA . GLU A 1 186 ? -1.824 -7.562 -16.594 1 96.25 186 GLU A CA 1
ATOM 1463 C C . GLU A 1 186 ? -1.912 -6.16 -17.188 1 96.25 186 GLU A C 1
ATOM 1465 O O . GLU A 1 186 ? -0.953 -5.68 -17.797 1 96.25 186 GLU A O 1
ATOM 1470 N N . ILE A 1 187 ? -3.02 -5.52 -17.047 1 97.81 187 ILE A N 1
ATOM 1471 C CA . ILE A 1 187 ? -3.281 -4.211 -17.641 1 97.81 187 ILE A CA 1
ATOM 1472 C C . ILE A 1 187 ? -3.424 -3.166 -16.531 1 97.81 187 ILE A C 1
ATOM 1474 O O . ILE A 1 187 ? -4.148 -3.379 -15.555 1 97.81 187 ILE A O 1
ATOM 1478 N N . ASP A 1 188 ? -2.711 -2.1 -16.688 1 98.12 188 ASP A N 1
ATOM 1479 C CA . ASP A 1 188 ? -2.803 -0.961 -15.773 1 98.12 188 ASP A CA 1
ATOM 1480 C C . ASP A 1 188 ? -3.656 0.154 -16.375 1 98.12 188 ASP A C 1
ATOM 1482 O O . ASP A 1 188 ? -3.459 0.539 -17.531 1 98.12 188 ASP A O 1
ATOM 1486 N N . ILE A 1 189 ? -4.594 0.622 -15.664 1 98.56 189 ILE A N 1
ATOM 1487 C CA . ILE A 1 189 ? -5.324 1.842 -15.992 1 98.56 189 ILE A CA 1
ATOM 1488 C C . ILE A 1 189 ? -4.965 2.941 -14.992 1 98.56 189 ILE A C 1
ATOM 1490 O O . ILE A 1 189 ? -5.246 2.822 -13.805 1 98.56 189 ILE A O 1
ATOM 1494 N N . ILE A 1 190 ? -4.32 3.988 -15.453 1 98.31 190 ILE A N 1
ATOM 1495 C CA . ILE A 1 190 ? -3.797 5.043 -14.586 1 98.31 190 ILE A CA 1
ATOM 1496 C C . ILE A 1 190 ? -4.77 6.219 -14.562 1 98.31 190 ILE A C 1
ATOM 1498 O O . ILE A 1 190 ? -4.996 6.867 -15.586 1 98.31 190 ILE A O 1
ATOM 1502 N N . ILE A 1 191 ? -5.355 6.5 -13.414 1 97.75 191 ILE A N 1
ATOM 1503 C CA . ILE A 1 191 ? -6.32 7.578 -13.234 1 97.75 191 ILE A CA 1
ATOM 1504 C C . ILE A 1 191 ? -5.664 8.734 -12.484 1 97.75 191 ILE A C 1
ATOM 1506 O O . ILE A 1 191 ? -5.219 8.57 -11.344 1 97.75 191 ILE A O 1
ATOM 1510 N N . LYS A 1 192 ? -5.629 9.852 -13.102 1 95.5 192 LYS A N 1
ATOM 1511 C CA . LYS A 1 192 ? -5.027 11.047 -12.508 1 95.5 192 LYS A CA 1
ATOM 1512 C C . LYS A 1 192 ? -6.074 11.891 -11.797 1 95.5 192 LYS A C 1
ATOM 1514 O O . LYS A 1 192 ? -7.23 11.945 -12.219 1 95.5 192 LYS A O 1
ATOM 1519 N N . GLY A 1 193 ? -5.691 12.492 -10.719 1 94.69 193 GLY A N 1
ATOM 1520 C CA . GLY A 1 193 ? -6.457 13.469 -9.961 1 94.69 193 GLY A CA 1
ATOM 1521 C C . GLY A 1 193 ? -5.629 14.656 -9.508 1 94.69 193 GLY A C 1
ATOM 1522 O O . GLY A 1 193 ? -4.672 15.047 -10.18 1 94.69 193 GLY A O 1
ATOM 1523 N N . LEU A 1 194 ? -6.102 15.258 -8.516 1 93.88 194 LEU A N 1
ATOM 1524 C CA . LEU A 1 194 ? -5.453 16.406 -7.906 1 93.88 194 LEU A CA 1
ATOM 1525 C C . LEU A 1 194 ? -5.75 16.484 -6.414 1 93.88 194 LEU A C 1
ATOM 1527 O O . LEU A 1 194 ? -6.914 16.578 -6.012 1 93.88 194 LEU A O 1
ATOM 1531 N N . SER A 1 195 ? -4.695 16.438 -5.648 1 92.06 195 SER A N 1
ATOM 1532 C CA . SER A 1 195 ? -4.898 16.359 -4.203 1 92.06 195 SER A CA 1
ATOM 1533 C C . SER A 1 195 ? -5.211 17.75 -3.629 1 92.06 195 SER A C 1
ATOM 1535 O O . SER A 1 195 ? -4.777 18.766 -4.172 1 92.06 195 SER A O 1
ATOM 1537 N N . ALA A 1 196 ? -5.922 17.766 -2.598 1 90.06 196 ALA A N 1
ATOM 1538 C CA . ALA A 1 196 ? -6.277 18.875 -1.721 1 90.06 196 ALA A CA 1
ATOM 1539 C C . ALA A 1 196 ? -6.73 18.375 -0.354 1 90.06 196 ALA A C 1
ATOM 1541 O O . ALA A 1 196 ? -6.938 17.172 -0.164 1 90.06 196 ALA A O 1
ATOM 1542 N N . ASP A 1 197 ? -6.754 19.25 0.536 1 90.06 197 ASP A N 1
ATOM 1543 C CA . ASP A 1 197 ? -7.406 18.891 1.787 1 90.06 197 ASP A CA 1
ATOM 1544 C C . ASP A 1 197 ? -8.844 18.438 1.543 1 90.06 197 ASP A C 1
ATOM 1546 O O . ASP A 1 197 ? -9.57 19.062 0.753 1 90.06 197 ASP A O 1
ATOM 1550 N N . SER A 1 198 ? -9.273 17.406 2.225 1 91.06 198 SER A N 1
ATOM 1551 C CA . SER A 1 198 ? -10.625 16.875 2.027 1 91.06 198 SER A CA 1
ATOM 1552 C C . SER A 1 198 ? -11.68 17.906 2.422 1 91.06 198 SER A C 1
ATOM 1554 O O . SER A 1 198 ? -12.828 17.828 1.985 1 91.06 198 SER A O 1
ATOM 1556 N N . GLY A 1 199 ? -11.258 18.844 3.266 1 87.81 199 GLY A N 1
ATOM 1557 C CA . GLY A 1 199 ? -12.195 19.875 3.67 1 87.81 199 GLY A CA 1
ATOM 1558 C C . GLY A 1 199 ? -12.555 20.828 2.545 1 87.81 199 GLY A C 1
ATOM 1559 O O . GLY A 1 199 ? -13.516 21.578 2.65 1 87.81 199 GLY A O 1
ATOM 1560 N N . TYR A 1 200 ? -11.727 20.812 1.463 1 83.75 200 TYR A N 1
ATOM 1561 C CA . TYR A 1 200 ? -12 21.609 0.272 1 83.75 200 TYR A CA 1
ATOM 1562 C C . TYR A 1 200 ? -12.312 20.719 -0.921 1 83.75 200 TYR A C 1
ATOM 1564 O O . TYR A 1 200 ? -11.547 20.656 -1.884 1 83.75 200 TYR A O 1
ATOM 1572 N N . PRO A 1 201 ? -13.406 20.141 -0.965 1 75.94 201 PRO A N 1
ATOM 1573 C CA . PRO A 1 201 ? -13.672 19.125 -1.993 1 75.94 201 PRO A CA 1
ATOM 1574 C C . PRO A 1 201 ? -13.703 19.719 -3.402 1 75.94 201 PRO A C 1
ATOM 1576 O O . PRO A 1 201 ? -13.531 18.984 -4.383 1 75.94 201 PRO A O 1
ATOM 1579 N N . LYS A 1 202 ? -13.828 20.984 -3.562 1 80.94 202 LYS A N 1
ATOM 1580 C CA . LYS A 1 202 ? -14 21.594 -4.879 1 80.94 202 LYS A CA 1
ATOM 1581 C C . LYS A 1 202 ? -12.648 21.859 -5.539 1 80.94 202 LYS A C 1
ATOM 1583 O O . LYS A 1 202 ? -12.578 22.062 -6.754 1 80.94 202 LYS A O 1
ATOM 1588 N N . ILE A 1 203 ? -11.672 21.828 -4.746 1 87.25 203 ILE A N 1
ATOM 1589 C CA . ILE A 1 203 ? -10.375 22.188 -5.305 1 87.25 203 ILE A CA 1
ATOM 1590 C C . ILE A 1 203 ? -9.617 20.938 -5.723 1 87.25 203 ILE A C 1
ATOM 1592 O O . ILE A 1 203 ? -8.758 20.984 -6.609 1 87.25 203 ILE A O 1
ATOM 1596 N N . GLY A 1 204 ? -9.922 19.844 -5.176 1 90.38 204 GLY A N 1
ATOM 1597 C CA . GLY A 1 204 ? -9.266 18.594 -5.52 1 90.38 204 GLY A CA 1
ATOM 1598 C C . GLY A 1 204 ? -10.039 17.766 -6.523 1 90.38 204 GLY A C 1
ATOM 1599 O O . GLY A 1 204 ? -11.195 18.078 -6.836 1 90.38 204 GLY A O 1
ATOM 1600 N N . ILE A 1 205 ? -9.414 16.906 -7.184 1 94.5 205 ILE A N 1
ATOM 1601 C CA . ILE A 1 205 ? -10.008 15.891 -8.055 1 94.5 205 ILE A CA 1
ATOM 1602 C C . ILE A 1 205 ? -9.742 14.5 -7.488 1 94.5 205 ILE A C 1
ATOM 1604 O O . ILE A 1 205 ? -8.617 14 -7.562 1 94.5 205 ILE A O 1
ATOM 1608 N N . ASN A 1 206 ? -10.797 13.883 -6.934 1 96.25 206 ASN A N 1
ATOM 1609 C CA . ASN A 1 206 ? -10.672 12.594 -6.254 1 96.25 206 ASN A CA 1
ATOM 1610 C C . ASN A 1 206 ? -10.539 11.445 -7.25 1 96.25 206 ASN A C 1
ATOM 1612 O O . ASN A 1 206 ? -11.516 11.062 -7.895 1 96.25 206 ASN A O 1
ATOM 1616 N N . SER A 1 207 ? -9.352 10.875 -7.328 1 96.88 207 SER A N 1
ATOM 1617 C CA . SER A 1 207 ? -9.055 9.844 -8.32 1 96.88 207 SER A CA 1
ATOM 1618 C C . SER A 1 207 ? -9.828 8.562 -8.031 1 96.88 207 SER A C 1
ATOM 1620 O O . SER A 1 207 ? -10.102 7.773 -8.938 1 96.88 207 SER A O 1
ATOM 1622 N N . ILE A 1 208 ? -10.242 8.273 -6.781 1 97.56 208 ILE A N 1
ATOM 1623 C CA . ILE A 1 208 ? -11.031 7.094 -6.438 1 97.56 208 ILE A CA 1
ATOM 1624 C C . ILE A 1 208 ? -12.438 7.223 -7.027 1 97.56 208 ILE A C 1
ATOM 1626 O O . ILE A 1 208 ? -12.977 6.262 -7.578 1 97.56 208 ILE A O 1
ATOM 1630 N N . TYR A 1 209 ? -13.016 8.453 -6.934 1 97.06 209 TYR A N 1
ATOM 1631 C CA . TYR A 1 209 ? -14.344 8.672 -7.496 1 97.06 209 TYR A CA 1
ATOM 1632 C C . TYR A 1 209 ? -14.32 8.516 -9.016 1 97.06 209 TYR A C 1
ATOM 1634 O O . TYR A 1 209 ? -15.312 8.086 -9.609 1 97.06 209 TYR A O 1
ATOM 1642 N N . LYS A 1 210 ? -13.219 8.836 -9.641 1 96.56 210 LYS A N 1
ATOM 1643 C CA . LYS A 1 210 ? -13.062 8.648 -11.078 1 96.56 210 LYS A CA 1
ATOM 1644 C C . LYS A 1 210 ? -12.836 7.18 -11.422 1 96.56 210 LYS A C 1
ATOM 1646 O O . LYS A 1 210 ? -13.234 6.723 -12.5 1 96.56 210 LYS A O 1
ATOM 1651 N N . ALA A 1 211 ? -12.203 6.41 -10.516 1 97.5 211 ALA A N 1
ATOM 1652 C CA . ALA A 1 211 ? -11.875 5.004 -10.734 1 97.5 211 ALA A CA 1
ATOM 1653 C C . ALA A 1 211 ? -13.109 4.125 -10.602 1 97.5 211 ALA A C 1
ATOM 1655 O O . ALA A 1 211 ? -13.234 3.102 -11.281 1 97.5 211 ALA A O 1
ATOM 1656 N N . SER A 1 212 ? -14.07 4.52 -9.758 1 97.25 212 SER A N 1
ATOM 1657 C CA . SER A 1 212 ? -15.211 3.688 -9.383 1 97.25 212 SER A CA 1
ATOM 1658 C C . SER A 1 212 ? -16.047 3.297 -10.602 1 97.25 212 SER A C 1
ATOM 1660 O O . SER A 1 212 ? -16.328 2.115 -10.805 1 97.25 212 SER A O 1
ATOM 1662 N N . PRO A 1 213 ? -16.406 4.25 -11.508 1 97.38 213 PRO A N 1
ATOM 1663 C CA . PRO A 1 213 ? -17.172 3.848 -12.688 1 97.38 213 PRO A CA 1
ATOM 1664 C C . PRO A 1 213 ? -16.406 2.898 -13.602 1 97.38 213 PRO A C 1
ATOM 1666 O O . PRO A 1 213 ? -17 2.047 -14.266 1 97.38 213 PRO A O 1
ATOM 1669 N N . ILE A 1 214 ? -15.07 3.02 -13.641 1 98.19 214 ILE A N 1
ATOM 1670 C CA . ILE A 1 214 ? -14.234 2.148 -14.461 1 98.19 214 ILE A CA 1
ATOM 1671 C C . ILE A 1 214 ? -14.336 0.712 -13.953 1 98.19 214 ILE A C 1
ATOM 1673 O O . ILE A 1 214 ? -14.492 -0.224 -14.742 1 98.19 214 ILE A O 1
ATOM 1677 N N . VAL A 1 215 ? -14.266 0.527 -12.609 1 98.19 215 VAL A N 1
ATOM 1678 C CA . VAL A 1 215 ? -14.383 -0.792 -12 1 98.19 215 VAL A CA 1
ATOM 1679 C C . VAL A 1 215 ? -15.703 -1.438 -12.398 1 98.19 215 VAL A C 1
ATOM 1681 O O . VAL A 1 215 ? -15.742 -2.611 -12.781 1 98.19 215 VAL A O 1
ATOM 1684 N N . ASN A 1 216 ? -16.781 -0.655 -12.406 1 97.44 216 ASN A N 1
ATOM 1685 C CA . ASN A 1 216 ? -18.109 -1.161 -12.766 1 97.44 216 ASN A CA 1
ATOM 1686 C C . ASN A 1 216 ? -18.172 -1.567 -14.234 1 97.44 216 ASN A C 1
ATOM 1688 O O . ASN A 1 216 ? -18.75 -2.598 -14.578 1 97.44 216 ASN A O 1
ATOM 1692 N N . GLU A 1 217 ? -17.609 -0.756 -15.062 1 98 217 GLU A N 1
ATOM 1693 C CA . GLU A 1 217 ? -17.609 -1.055 -16.484 1 98 217 GLU A CA 1
ATOM 1694 C C . GLU A 1 217 ? -16.781 -2.301 -16.797 1 98 217 GLU A C 1
ATOM 1696 O O . GLU A 1 217 ? -17.156 -3.109 -17.641 1 98 217 GLU A O 1
ATOM 1701 N N . LEU A 1 218 ? -15.656 -2.459 -16.094 1 97.62 218 LEU A N 1
ATOM 1702 C CA . LEU A 1 218 ? -14.812 -3.639 -16.281 1 97.62 218 LEU A CA 1
ATOM 1703 C C . LEU A 1 218 ? -15.547 -4.898 -15.82 1 97.62 218 LEU A C 1
ATOM 1705 O O . LEU A 1 218 ? -15.43 -5.953 -16.453 1 97.62 218 LEU A O 1
ATOM 1709 N N . LYS A 1 219 ? -16.266 -4.809 -14.688 1 96.25 219 LYS A N 1
ATOM 1710 C CA . LYS A 1 219 ? -17.062 -5.93 -14.227 1 96.25 219 LYS A CA 1
ATOM 1711 C C . LYS A 1 219 ? -18.078 -6.355 -15.289 1 96.25 219 LYS A C 1
ATOM 1713 O O . LYS A 1 219 ? -18.234 -7.547 -15.555 1 96.25 219 LYS A O 1
ATOM 1718 N N . ARG A 1 220 ? -18.75 -5.395 -15.984 1 95.5 220 ARG A N 1
ATOM 1719 C CA . ARG A 1 220 ? -19.719 -5.684 -17.031 1 95.5 220 ARG A CA 1
ATOM 1720 C C . ARG A 1 220 ? -19.031 -6.293 -18.25 1 95.5 220 ARG A C 1
ATOM 1722 O O . ARG A 1 220 ? -19.578 -7.188 -18.906 1 95.5 220 ARG A O 1
ATOM 1729 N N . LEU A 1 221 ? -17.875 -5.738 -18.578 1 95.12 221 LEU A N 1
ATOM 1730 C CA . LEU A 1 221 ? -17.109 -6.281 -19.688 1 95.12 221 LEU A CA 1
ATOM 1731 C C . LEU A 1 221 ? -16.797 -7.758 -19.469 1 95.12 221 LEU A C 1
ATOM 1733 O O . LEU A 1 221 ? -16.859 -8.562 -20.391 1 95.12 221 LEU A O 1
ATOM 1737 N N . ASN A 1 222 ? -16.469 -8.109 -18.219 1 94.38 222 ASN A N 1
ATOM 1738 C CA . ASN A 1 222 ? -16.203 -9.508 -17.891 1 94.38 222 ASN A CA 1
ATOM 1739 C C . ASN A 1 222 ? -17.422 -10.391 -18.125 1 94.38 222 ASN A C 1
ATOM 1741 O O . ASN A 1 222 ? -17.297 -11.531 -18.578 1 94.38 222 ASN A O 1
ATOM 1745 N N . ASP A 1 223 ? -18.594 -9.875 -17.797 1 92 223 ASP A N 1
ATOM 1746 C CA . ASP A 1 223 ? -19.828 -10.625 -18.047 1 92 223 ASP A CA 1
ATOM 1747 C C . ASP A 1 223 ? -19.969 -10.961 -19.531 1 92 223 ASP A C 1
ATOM 1749 O O . ASP A 1 223 ? -20.453 -12.039 -19.875 1 92 223 ASP A O 1
ATOM 1753 N N . LEU A 1 224 ? -19.547 -10.07 -20.375 1 91.25 224 LEU A N 1
ATOM 1754 C CA . LEU A 1 224 ? -19.594 -10.289 -21.812 1 91.25 224 LEU A CA 1
ATOM 1755 C C . LEU A 1 224 ? -18.578 -11.336 -22.25 1 91.25 224 LEU A C 1
ATOM 1757 O O . LEU A 1 224 ? -18.891 -12.211 -23.062 1 91.25 224 LEU A O 1
ATOM 1761 N N . TYR A 1 225 ? -17.344 -11.242 -21.688 1 90.88 225 TYR A N 1
ATOM 1762 C CA . TYR A 1 225 ? -16.281 -12.195 -22.016 1 90.88 225 TYR A CA 1
ATOM 1763 C C . TYR A 1 225 ? -16.703 -13.609 -21.641 1 90.88 225 TYR A C 1
ATOM 1765 O O . TYR A 1 225 ? -16.516 -14.555 -22.406 1 90.88 225 TYR A O 1
ATOM 1773 N N . MET A 1 226 ? -17.266 -13.758 -20.469 1 87.12 226 MET A N 1
ATOM 1774 C CA . MET A 1 226 ? -17.594 -15.078 -19.922 1 87.12 226 MET A CA 1
ATOM 1775 C C . MET A 1 226 ? -18.719 -15.719 -20.719 1 87.12 226 MET A C 1
ATOM 1777 O O . MET A 1 226 ? -18.875 -16.938 -20.703 1 87.12 226 MET A O 1
ATOM 1781 N N . LYS A 1 227 ? -19.547 -14.945 -21.438 1 81.94 227 LYS A N 1
ATOM 1782 C CA . LYS A 1 227 ? -20.656 -15.453 -22.25 1 81.94 227 LYS A CA 1
ATOM 1783 C C . LYS A 1 227 ? -20.172 -15.812 -23.656 1 81.94 227 LYS A C 1
ATOM 1785 O O . LYS A 1 227 ? -20.859 -16.516 -24.391 1 81.94 227 LYS A O 1
ATOM 1790 N N . ASN A 1 228 ? -18.969 -15.164 -23.984 1 67.75 228 ASN A N 1
ATOM 1791 C CA . ASN A 1 228 ? -18.562 -15.25 -25.375 1 67.75 228 ASN A CA 1
ATOM 1792 C C . ASN A 1 228 ? -17.344 -16.156 -25.547 1 67.75 228 ASN A C 1
ATOM 1794 O O . ASN A 1 228 ? -16.484 -16.219 -24.656 1 67.75 228 ASN A O 1
ATOM 1798 N N . LEU A 1 229 ? -17.344 -16.922 -26.531 1 61.97 229 LEU A N 1
ATOM 1799 C CA . LEU A 1 229 ? -16.344 -17.922 -26.875 1 61.97 229 LEU A CA 1
ATOM 1800 C C . LEU A 1 229 ? -15.227 -17.312 -27.703 1 61.97 229 LEU A C 1
ATOM 1802 O O . LEU A 1 229 ? -14.398 -18.031 -28.281 1 61.97 229 LEU A O 1
ATOM 1806 N N . SER A 1 230 ? -15.086 -16.031 -27.844 1 61.06 230 SER A N 1
ATOM 1807 C CA . SER A 1 230 ? -14.18 -15.445 -28.828 1 61.06 230 SER A CA 1
ATOM 1808 C C . SER A 1 230 ? -12.734 -15.508 -28.344 1 61.06 230 SER A C 1
ATOM 1810 O O . SER A 1 230 ? -11.891 -14.734 -28.797 1 61.06 230 SER A O 1
ATOM 1812 N N . GLY A 1 231 ? -12.445 -16.406 -27.531 1 75 231 GLY A N 1
ATOM 1813 C CA . GLY A 1 231 ? -11.055 -16.562 -27.109 1 75 231 GLY A CA 1
ATOM 1814 C C . GLY A 1 231 ? -10.68 -15.68 -25.938 1 75 231 GLY A C 1
ATOM 1815 O O . GLY A 1 231 ? -9.648 -15.898 -25.297 1 75 231 GLY A O 1
ATOM 1816 N N . LYS A 1 232 ? -11.453 -14.547 -25.906 1 78.5 232 LYS A N 1
ATOM 1817 C CA . LYS A 1 232 ? -11.367 -13.805 -24.656 1 78.5 232 LYS A CA 1
ATOM 1818 C C . LYS A 1 232 ? -11.992 -14.594 -23.5 1 78.5 232 LYS A C 1
ATOM 1820 O O . LYS A 1 232 ? -13.148 -15.008 -23.578 1 78.5 232 LYS A O 1
ATOM 1825 N N . ALA A 1 233 ? -11.125 -14.812 -22.516 1 85 233 ALA A N 1
ATOM 1826 C CA . ALA A 1 233 ? -11.609 -15.695 -21.453 1 85 233 ALA A CA 1
ATOM 1827 C C . ALA A 1 233 ? -12.281 -14.891 -20.344 1 85 233 ALA A C 1
ATOM 1829 O O . ALA A 1 233 ? -13.469 -15.07 -20.062 1 85 233 ALA A O 1
ATOM 1830 N N . LEU A 1 234 ? -11.531 -13.875 -19.812 1 92.62 234 LEU A N 1
ATOM 1831 C CA . LEU A 1 234 ? -12.117 -13.086 -18.734 1 92.62 234 LEU A CA 1
ATOM 1832 C C . LEU A 1 234 ? -11.219 -11.906 -18.375 1 92.62 234 LEU A C 1
ATOM 1834 O O . LEU A 1 234 ? -10.086 -11.82 -18.844 1 92.62 234 LEU A O 1
ATOM 1838 N N . ILE A 1 235 ? -11.766 -10.953 -17.656 1 95.12 235 ILE A N 1
ATOM 1839 C CA . ILE A 1 235 ? -11.008 -9.883 -17 1 95.12 235 ILE A CA 1
ATOM 1840 C C . ILE A 1 235 ? -11.445 -9.75 -15.547 1 95.12 235 ILE A C 1
ATOM 1842 O O . ILE A 1 235 ? -12.609 -9.984 -15.219 1 95.12 235 ILE A O 1
ATOM 1846 N N . SER A 1 236 ? -10.531 -9.414 -14.703 1 96.06 236 SER A N 1
ATOM 1847 C CA . SER A 1 236 ? -10.789 -9.258 -13.273 1 96.06 236 SER A CA 1
ATOM 1848 C C . SER A 1 236 ? -10 -8.086 -12.695 1 96.06 236 SER A C 1
ATOM 1850 O O . SER A 1 236 ? -8.812 -7.922 -12.984 1 96.06 236 SER A O 1
ATOM 1852 N N . VAL A 1 237 ? -10.688 -7.207 -11.961 1 97.69 237 VAL A N 1
ATOM 1853 C CA . VAL A 1 237 ? -9.977 -6.168 -11.219 1 97.69 237 VAL A CA 1
ATOM 1854 C C . VAL A 1 237 ? -9.398 -6.754 -9.938 1 97.69 237 VAL A C 1
ATOM 1856 O O . VAL A 1 237 ? -10.148 -7.148 -9.039 1 97.69 237 VAL A O 1
ATOM 1859 N N . ASN A 1 238 ? -8.055 -6.734 -9.82 1 96.25 238 ASN A N 1
ATOM 1860 C CA . ASN A 1 238 ? -7.449 -7.488 -8.727 1 96.25 238 ASN A CA 1
ATOM 1861 C C . ASN A 1 238 ? -6.789 -6.566 -7.711 1 96.25 238 ASN A C 1
ATOM 1863 O O . ASN A 1 238 ? -6.484 -6.984 -6.59 1 96.25 238 ASN A O 1
ATOM 1867 N N . GLU A 1 239 ? -6.59 -5.336 -8.094 1 96.12 239 GLU A N 1
ATOM 1868 C CA . GLU A 1 239 ? -5.965 -4.398 -7.164 1 96.12 239 GLU A CA 1
ATOM 1869 C C . GLU A 1 239 ? -6.273 -2.953 -7.547 1 96.12 239 GLU A C 1
ATOM 1871 O O . GLU A 1 239 ? -6.449 -2.643 -8.727 1 96.12 239 GLU A O 1
ATOM 1876 N N . ILE A 1 240 ? -6.445 -2.133 -6.625 1 97.12 240 ILE A N 1
ATOM 1877 C CA . ILE A 1 240 ? -6.461 -0.681 -6.773 1 97.12 240 ILE A CA 1
ATOM 1878 C C . ILE A 1 240 ? -5.375 -0.061 -5.895 1 97.12 240 ILE A C 1
ATOM 1880 O O . ILE A 1 240 ? -5.316 -0.325 -4.691 1 97.12 240 ILE A O 1
ATOM 1884 N N . ILE A 1 241 ? -4.523 0.652 -6.5 1 95.94 241 ILE A N 1
ATOM 1885 C CA . ILE A 1 241 ? -3.475 1.37 -5.785 1 95.94 241 ILE A CA 1
ATOM 1886 C C . ILE A 1 241 ? -3.785 2.865 -5.781 1 95.94 241 ILE A C 1
ATOM 1888 O O . ILE A 1 241 ? -3.955 3.477 -6.836 1 95.94 241 ILE A O 1
ATOM 1892 N N . CYS A 1 242 ? -3.83 3.402 -4.617 1 95.12 242 CYS A N 1
ATOM 1893 C CA . CYS A 1 242 ? -4.137 4.82 -4.484 1 95.12 242 CYS A CA 1
ATOM 1894 C C . CYS A 1 242 ? -2.938 5.586 -3.934 1 95.12 242 CYS A C 1
ATOM 1896 O O . CYS A 1 242 ? -2.242 5.102 -3.041 1 95.12 242 CYS A O 1
ATOM 1898 N N . THR A 1 243 ? -2.699 6.719 -4.547 1 94.38 243 THR A N 1
ATOM 1899 C CA . THR A 1 243 ? -1.701 7.656 -4.047 1 94.38 243 THR A CA 1
ATOM 1900 C C . THR A 1 243 ? -2.371 8.891 -3.449 1 94.38 243 THR A C 1
ATOM 1902 O O . THR A 1 243 ? -3.254 9.484 -4.07 1 94.38 243 THR A O 1
ATOM 1905 N N . THR A 1 244 ? -2.041 9.188 -2.293 1 92.62 244 THR A N 1
ATOM 1906 C CA . THR A 1 244 ? -2.502 10.383 -1.592 1 92.62 244 THR A CA 1
ATOM 1907 C C . THR A 1 244 ? -1.402 10.938 -0.691 1 92.62 244 THR A C 1
ATOM 1909 O O . THR A 1 244 ? -0.61 10.18 -0.129 1 92.62 244 THR A O 1
ATOM 1912 N N . PRO A 1 245 ? -1.323 12.289 -0.575 1 91.62 245 PRO A N 1
ATOM 1913 C CA . PRO A 1 245 ? -0.317 12.836 0.337 1 91.62 245 PRO A CA 1
ATOM 1914 C C . PRO A 1 245 ? -0.533 12.406 1.784 1 91.62 245 PRO A C 1
ATOM 1916 O O . PRO A 1 245 ? 0.431 12.266 2.541 1 91.62 245 PRO A O 1
ATOM 1919 N N . SER A 1 246 ? -1.776 12.297 2.197 1 91.56 246 SER A N 1
ATOM 1920 C CA . SER A 1 246 ? -2.135 11.891 3.551 1 91.56 246 SER A CA 1
ATOM 1921 C C . SER A 1 246 ? -3.561 11.352 3.607 1 91.56 246 SER A C 1
ATOM 1923 O O . SER A 1 246 ? -4.312 11.477 2.639 1 91.56 246 SER A O 1
ATOM 1925 N N . LYS A 1 247 ? -3.928 10.828 4.738 1 90.56 247 LYS A N 1
ATOM 1926 C CA . LYS A 1 247 ? -5.262 10.266 4.93 1 90.56 247 LYS A CA 1
ATOM 1927 C C . LYS A 1 247 ? -6.324 11.359 4.938 1 90.56 247 LYS A C 1
ATOM 1929 O O . LYS A 1 247 ? -7.512 11.078 4.762 1 90.56 247 LYS A O 1
ATOM 1934 N N . SER A 1 248 ? -5.922 12.609 5.113 1 91.62 248 SER A N 1
ATOM 1935 C CA . SER A 1 248 ? -6.863 13.719 5.172 1 91.62 248 SER A CA 1
ATOM 1936 C C . SER A 1 248 ? -6.961 14.438 3.83 1 91.62 248 SER A C 1
ATOM 1938 O O . SER A 1 248 ? -7.688 15.422 3.695 1 91.62 248 SER A O 1
ATOM 1940 N N . CYS A 1 249 ? -6.25 13.922 2.838 1 92.69 249 CYS A N 1
ATOM 1941 C CA . CYS A 1 249 ? -6.23 14.547 1.521 1 92.69 249 CYS A CA 1
ATOM 1942 C C . CYS A 1 249 ? -6.934 13.672 0.49 1 92.69 249 CYS A C 1
ATOM 1944 O O . CYS A 1 249 ? -6.883 12.445 0.573 1 92.69 249 CYS A O 1
ATOM 1946 N N . VAL A 1 250 ? -7.539 14.336 -0.44 1 92.62 250 VAL A N 1
ATOM 1947 C CA . VAL A 1 250 ? -8.117 13.617 -1.571 1 92.62 250 VAL A CA 1
ATOM 1948 C C . VAL A 1 250 ? -7.008 12.969 -2.395 1 92.62 250 VAL A C 1
ATOM 1950 O O . VAL A 1 250 ? -5.953 13.57 -2.615 1 92.62 250 VAL A O 1
ATOM 1953 N N . PRO A 1 251 ? -7.188 11.719 -2.771 1 95.38 251 PRO A N 1
ATOM 1954 C CA . PRO A 1 251 ? -6.141 11.047 -3.545 1 95.38 251 PRO A CA 1
ATOM 1955 C C . PRO A 1 251 ? -5.977 11.625 -4.945 1 95.38 251 PRO A C 1
ATOM 1957 O O . PRO A 1 251 ? -6.961 11.992 -5.59 1 95.38 251 PRO A O 1
ATOM 1960 N N . ASP A 1 252 ? -4.703 11.711 -5.422 1 96.31 252 ASP A N 1
ATOM 1961 C CA . ASP A 1 252 ? -4.438 12.398 -6.68 1 96.31 252 ASP A CA 1
ATOM 1962 C C . ASP A 1 252 ? -3.996 11.422 -7.762 1 96.31 252 ASP A C 1
ATOM 1964 O O . ASP A 1 252 ? -3.719 11.82 -8.891 1 96.31 252 ASP A O 1
ATOM 1968 N N . LYS A 1 253 ? -3.998 10.156 -7.43 1 96.75 253 LYS A N 1
ATOM 1969 C CA . LYS A 1 253 ? -3.719 9.141 -8.438 1 96.75 253 LYS A CA 1
ATOM 1970 C C . LYS A 1 253 ? -4.254 7.773 -8 1 96.75 253 LYS A C 1
ATOM 1972 O O . LYS A 1 253 ? -4.184 7.422 -6.824 1 96.75 253 LYS A O 1
ATOM 1977 N N . CYS A 1 254 ? -4.828 7.059 -8.914 1 97.12 254 CYS A N 1
ATOM 1978 C CA . CYS A 1 254 ? -5.215 5.668 -8.727 1 97.12 254 CYS A CA 1
ATOM 1979 C C . CYS A 1 254 ? -4.777 4.809 -9.906 1 97.12 254 CYS A C 1
ATOM 1981 O O . CYS A 1 254 ? -4.82 5.258 -11.055 1 97.12 254 CYS A O 1
ATOM 1983 N N . ILE A 1 255 ? -4.34 3.695 -9.641 1 97.88 255 ILE A N 1
ATOM 1984 C CA . ILE A 1 255 ? -4.051 2.705 -10.672 1 97.88 255 ILE A CA 1
ATOM 1985 C C . ILE A 1 255 ? -4.934 1.476 -10.469 1 97.88 255 ILE A C 1
ATOM 1987 O O . ILE A 1 255 ? -4.926 0.868 -9.398 1 97.88 255 ILE A O 1
ATOM 1991 N N . ILE A 1 256 ? -5.746 1.162 -11.422 1 98.31 256 ILE A N 1
ATOM 1992 C CA . ILE A 1 256 ? -6.512 -0.081 -11.43 1 98.31 256 ILE A CA 1
ATOM 1993 C C . ILE A 1 256 ? -5.699 -1.18 -12.117 1 98.31 256 ILE A C 1
ATOM 1995 O O . ILE A 1 256 ? -5.27 -1.019 -13.258 1 98.31 256 ILE A O 1
ATOM 1999 N N . LYS A 1 257 ? -5.441 -2.207 -11.391 1 97.62 257 LYS A N 1
ATOM 2000 C CA . LYS A 1 257 ? -4.758 -3.379 -11.938 1 97.62 257 LYS A CA 1
ATOM 2001 C C . LYS A 1 257 ? -5.762 -4.426 -12.406 1 97.62 257 LYS A C 1
ATOM 2003 O O . LYS A 1 257 ? -6.551 -4.945 -11.617 1 97.62 257 LYS A O 1
ATOM 2008 N N . VAL A 1 258 ? -5.668 -4.777 -13.68 1 97.62 258 VAL A N 1
ATOM 2009 C CA . VAL A 1 258 ? -6.621 -5.691 -14.297 1 97.62 258 VAL A CA 1
ATOM 2010 C C . VAL A 1 258 ? -5.898 -6.957 -14.758 1 97.62 258 VAL A C 1
ATOM 2012 O O . VAL A 1 258 ? -4.879 -6.879 -15.445 1 97.62 258 VAL A O 1
ATOM 2015 N N . ASP A 1 259 ? -6.406 -8.102 -14.289 1 96.38 259 ASP A N 1
ATOM 2016 C CA . ASP A 1 259 ? -5.969 -9.398 -14.812 1 96.38 259 ASP A CA 1
ATOM 2017 C C . ASP A 1 259 ? -6.82 -9.828 -16 1 96.38 259 ASP A C 1
ATOM 2019 O O . ASP A 1 259 ? -8.039 -9.938 -15.891 1 96.38 259 ASP A O 1
ATOM 2023 N N . SER A 1 260 ? -6.195 -10.031 -17.125 1 95.5 260 SER A N 1
ATOM 2024 C CA . SER A 1 260 ? -6.914 -10.484 -18.312 1 95.5 260 SER A CA 1
ATOM 2025 C C . SER A 1 260 ? -6.422 -11.859 -18.766 1 95.5 260 SER A C 1
ATOM 2027 O O . SER A 1 260 ? -5.219 -12.109 -18.797 1 95.5 260 SER A O 1
ATOM 2029 N N . ARG A 1 261 ? -7.352 -12.727 -19.094 1 94.88 261 ARG A N 1
ATOM 2030 C CA . ARG A 1 261 ? -7.051 -14.086 -19.531 1 94.88 261 ARG A CA 1
ATOM 2031 C C . ARG A 1 261 ? -7.547 -14.328 -20.953 1 94.88 261 ARG A C 1
ATOM 2033 O O . ARG A 1 261 ? -8.57 -13.773 -21.359 1 94.88 261 ARG A O 1
ATOM 2040 N N . MET A 1 262 ? -6.812 -15.188 -21.688 1 94.44 262 MET A N 1
ATOM 2041 C CA . MET A 1 262 ? -7.172 -15.438 -23.078 1 94.44 262 MET A CA 1
ATOM 2042 C C . MET A 1 262 ? -6.809 -16.859 -23.484 1 94.44 262 MET A C 1
ATOM 2044 O O . MET A 1 262 ? -5.84 -17.422 -22.984 1 94.44 262 MET A O 1
ATOM 2048 N N . TRP A 1 263 ? -7.52 -17.391 -24.406 1 92.19 263 TRP A N 1
ATOM 2049 C CA . TRP A 1 263 ? -7.246 -18.703 -24.984 1 92.19 263 TRP A CA 1
ATOM 2050 C C . TRP A 1 263 ? -6.527 -18.578 -26.328 1 92.19 263 TRP A C 1
ATOM 2052 O O . TRP A 1 263 ? -5.941 -19.547 -26.812 1 92.19 263 TRP A O 1
ATOM 2062 N N . ASN A 1 264 ? -6.668 -17.375 -26.891 1 91.12 264 ASN A N 1
ATOM 2063 C CA . ASN A 1 264 ? -6.059 -17.062 -28.188 1 91.12 264 ASN A CA 1
ATOM 2064 C C . ASN A 1 264 ? -5.004 -15.969 -28.047 1 91.12 264 ASN A C 1
ATOM 2066 O O . ASN A 1 264 ? -5.297 -14.875 -27.562 1 91.12 264 ASN A O 1
ATOM 2070 N N . ARG A 1 265 ? -3.842 -16.266 -28.5 1 88 265 ARG A N 1
ATOM 2071 C CA . ARG A 1 265 ? -2.73 -15.328 -28.328 1 88 265 ARG A CA 1
ATOM 2072 C C . ARG A 1 265 ? -3 -14.016 -29.062 1 88 265 ARG A C 1
ATOM 2074 O O . ARG A 1 265 ? -2.393 -12.992 -28.75 1 88 265 ARG A O 1
ATOM 2081 N N . TYR A 1 266 ? -3.838 -14 -30.031 1 89.75 266 TYR A N 1
ATOM 2082 C CA . TYR A 1 266 ? -4.105 -12.805 -30.828 1 89.75 266 TYR A CA 1
ATOM 2083 C C . TYR A 1 266 ? -5.219 -11.969 -30.203 1 89.75 266 TYR A C 1
ATOM 2085 O O . TYR A 1 266 ? -5.551 -10.898 -30.703 1 89.75 266 TYR A O 1
ATOM 2093 N N . ALA A 1 267 ? -5.703 -12.453 -29.047 1 93.25 267 ALA A N 1
ATOM 2094 C CA . ALA A 1 267 ? -6.844 -11.781 -28.438 1 93.25 267 ALA A CA 1
ATOM 2095 C C . ALA A 1 267 ? -6.398 -10.57 -27.625 1 93.25 267 ALA A C 1
ATOM 2097 O O . ALA A 1 267 ? -7.219 -9.719 -27.266 1 93.25 267 ALA A O 1
ATOM 2098 N N . LEU A 1 268 ? -5.125 -10.422 -27.281 1 94.38 268 LEU A N 1
ATOM 2099 C CA . LEU A 1 268 ? -4.648 -9.375 -26.375 1 94.38 268 LEU A CA 1
ATOM 2100 C C . LEU A 1 268 ? -4.938 -7.992 -26.953 1 94.38 268 LEU A C 1
ATOM 2102 O O . LEU A 1 268 ? -5.391 -7.098 -26.234 1 94.38 268 LEU A O 1
ATOM 2106 N N . GLY A 1 269 ? -4.598 -7.801 -28.25 1 94.88 269 GLY A N 1
ATOM 2107 C CA . GLY A 1 269 ? -4.898 -6.527 -28.875 1 94.88 269 GLY A CA 1
ATOM 2108 C C . GLY A 1 269 ? -6.355 -6.125 -28.75 1 94.88 269 GLY A C 1
ATOM 2109 O O . GLY A 1 269 ? -6.656 -4.973 -28.422 1 94.88 269 GLY A O 1
ATOM 2110 N N . ASP A 1 270 ? -7.258 -7.066 -28.984 1 94.75 270 ASP A N 1
ATOM 2111 C CA . ASP A 1 270 ? -8.695 -6.816 -28.875 1 94.75 270 ASP A CA 1
ATOM 2112 C C . ASP A 1 270 ? -9.078 -6.469 -27.438 1 94.75 270 ASP A C 1
ATOM 2114 O O . ASP A 1 270 ? -9.914 -5.59 -27.203 1 94.75 270 ASP A O 1
ATOM 2118 N N . ILE A 1 271 ? -8.531 -7.152 -26.484 1 95.88 271 ILE A N 1
ATOM 2119 C CA . ILE A 1 271 ? -8.812 -6.902 -25.078 1 95.88 271 ILE A CA 1
ATOM 2120 C C . ILE A 1 271 ? -8.406 -5.473 -24.703 1 95.88 271 ILE A C 1
ATOM 2122 O O . ILE A 1 271 ? -9.172 -4.746 -24.078 1 95.88 271 ILE A O 1
ATOM 2126 N N . LEU A 1 272 ? -7.215 -5.059 -25.109 1 96.31 272 LEU A N 1
ATOM 2127 C CA . LEU A 1 272 ? -6.734 -3.705 -24.859 1 96.31 272 LEU A CA 1
ATOM 2128 C C . LEU A 1 272 ? -7.656 -2.67 -25.484 1 96.31 272 LEU A C 1
ATOM 2130 O O . LEU A 1 272 ? -7.988 -1.662 -24.859 1 96.31 272 LEU A O 1
ATOM 2134 N N . ASN A 1 273 ? -8.07 -2.908 -26.688 1 95.88 273 ASN A N 1
ATOM 2135 C CA . ASN A 1 273 ? -8.984 -2 -27.391 1 95.88 273 ASN A CA 1
ATOM 2136 C C . ASN A 1 273 ? -10.328 -1.909 -26.672 1 95.88 273 ASN A C 1
ATOM 2138 O O . ASN A 1 273 ? -10.898 -0.823 -26.547 1 95.88 273 ASN A O 1
ATOM 2142 N N . ASP A 1 274 ? -10.859 -3.064 -26.25 1 96.06 274 ASP A N 1
ATOM 2143 C CA . ASP A 1 274 ? -12.125 -3.084 -25.516 1 96.06 274 ASP A CA 1
ATOM 2144 C C . ASP A 1 274 ? -12.039 -2.229 -24.25 1 96.06 274 ASP A C 1
ATOM 2146 O O . ASP A 1 274 ? -12.938 -1.438 -23.969 1 96.06 274 ASP A O 1
ATOM 2150 N N . VAL A 1 275 ? -10.922 -2.4 -23.484 1 97.56 275 VAL A N 1
ATOM 2151 C CA . VAL A 1 275 ? -10.727 -1.669 -22.234 1 97.56 275 VAL A CA 1
ATOM 2152 C C . VAL A 1 275 ? -10.625 -0.173 -22.531 1 97.56 275 VAL A C 1
ATOM 2154 O O . VAL A 1 275 ? -11.289 0.638 -21.875 1 97.56 275 VAL A O 1
ATOM 2157 N N . LYS A 1 276 ? -9.883 0.24 -23.531 1 97.31 276 LYS A N 1
ATOM 2158 C CA . LYS A 1 276 ? -9.688 1.639 -23.906 1 97.31 276 LYS A CA 1
ATOM 2159 C C . LYS A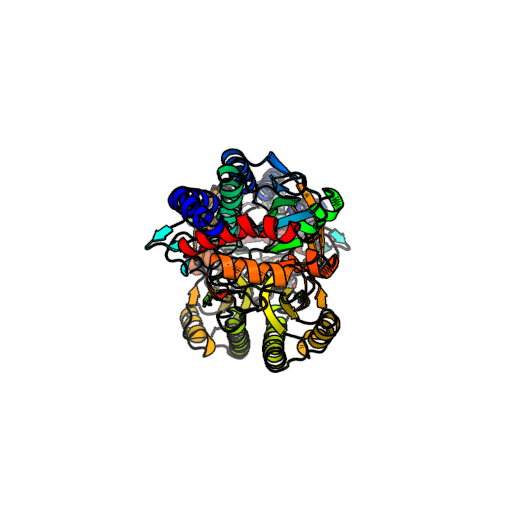 1 276 ? -10.992 2.275 -24.375 1 97.31 276 LYS A C 1
ATOM 2161 O O . LYS A 1 276 ? -11.188 3.482 -24.219 1 97.31 276 LYS A O 1
ATOM 2166 N N . ALA A 1 277 ? -11.891 1.506 -24.875 1 96.5 277 ALA A N 1
ATOM 2167 C CA . ALA A 1 277 ? -13.125 2.002 -25.484 1 96.5 277 ALA A CA 1
ATOM 2168 C C . ALA A 1 277 ? -14.195 2.24 -24.406 1 96.5 277 ALA A C 1
ATOM 2170 O O . ALA A 1 277 ? -15.227 2.848 -24.688 1 96.5 277 ALA A O 1
ATOM 2171 N N . LEU A 1 278 ? -13.984 1.681 -23.25 1 97.06 278 LEU A N 1
ATOM 2172 C CA . LEU A 1 278 ? -14.961 1.917 -22.188 1 97.06 278 LEU A CA 1
ATOM 2173 C C . LEU A 1 278 ? -15.141 3.41 -21.938 1 97.06 278 LEU A C 1
ATOM 2175 O O . LEU A 1 278 ? -14.172 4.172 -21.953 1 97.06 278 LEU A O 1
ATOM 2179 N N . LYS A 1 279 ? -16.328 3.879 -21.625 1 97.31 279 LYS A N 1
ATOM 2180 C CA . LYS A 1 279 ? -16.703 5.285 -21.5 1 97.31 279 LYS A CA 1
ATOM 2181 C C . LYS A 1 279 ? -15.859 5.988 -20.438 1 97.31 279 LYS A C 1
ATOM 2183 O O . LYS A 1 279 ? -15.375 7.102 -20.656 1 97.31 279 LYS A O 1
ATOM 2188 N N . SER A 1 280 ? -15.633 5.348 -19.359 1 96.81 280 SER A N 1
ATOM 2189 C CA . SER A 1 280 ? -14.969 5.984 -18.219 1 96.81 280 SER A CA 1
ATOM 2190 C C . SER A 1 280 ? -13.453 5.879 -18.344 1 96.81 280 SER A C 1
ATOM 2192 O O . SER A 1 280 ? -12.727 6.422 -17.5 1 96.81 280 SER A O 1
ATOM 2194 N N . VAL A 1 281 ? -12.922 5.164 -19.359 1 96.44 281 VAL A N 1
ATOM 2195 C CA . VAL A 1 281 ? -11.492 4.906 -19.469 1 96.44 281 VAL A CA 1
ATOM 2196 C C . VAL A 1 281 ? -10.891 5.805 -20.547 1 96.44 281 VAL A C 1
ATOM 2198 O O . VAL A 1 281 ? -9.68 6.035 -20.578 1 96.44 281 VAL A O 1
ATOM 2201 N N . LYS A 1 282 ? -11.633 6.363 -21.5 1 90.5 282 LYS A N 1
ATOM 2202 C CA . LYS A 1 282 ? -11.219 7.02 -22.734 1 90.5 282 LYS A CA 1
ATOM 2203 C C . LYS A 1 282 ? -10.172 8.094 -22.453 1 90.5 282 LYS A C 1
ATOM 2205 O O . LYS A 1 282 ? -9.25 8.281 -23.25 1 90.5 282 LYS A O 1
ATOM 2210 N N . ASN A 1 283 ? -10.102 8.742 -21.375 1 90.31 283 ASN A N 1
ATOM 2211 C CA . ASN A 1 283 ? -9.18 9.852 -21.156 1 90.31 283 ASN A CA 1
ATOM 2212 C C . ASN A 1 283 ? -8.023 9.445 -20.25 1 90.31 283 ASN A C 1
ATOM 2214 O O . ASN A 1 283 ? -7.273 10.297 -19.766 1 90.31 283 ASN A O 1
ATOM 2218 N N . TYR A 1 284 ? -7.871 8.094 -20.125 1 96.56 284 TYR A N 1
ATOM 2219 C CA . TYR A 1 284 ? -6.828 7.652 -19.203 1 96.56 284 TYR A CA 1
ATOM 2220 C C . TYR A 1 284 ? -5.832 6.734 -19.906 1 96.56 284 TYR A C 1
ATOM 2222 O O . TYR A 1 284 ? -6.141 6.152 -20.953 1 96.56 284 TYR A O 1
ATOM 2230 N N . GLU A 1 285 ? -4.645 6.727 -19.375 1 97 285 GLU A N 1
ATOM 2231 C CA . GLU A 1 285 ? -3.607 5.852 -19.906 1 97 285 GLU A CA 1
ATOM 2232 C C . GLU A 1 285 ? -3.896 4.391 -19.578 1 97 285 GLU A C 1
ATOM 2234 O O . GLU A 1 285 ? -4.195 4.051 -18.438 1 97 285 GLU A O 1
ATOM 2239 N N . VAL A 1 286 ? -3.881 3.525 -20.594 1 98.12 286 VAL A N 1
ATOM 2240 C CA . VAL A 1 286 ? -4 2.074 -20.484 1 98.12 286 VAL A CA 1
ATOM 2241 C C . VAL A 1 286 ? -2.734 1.407 -21.016 1 98.12 286 VAL A C 1
ATOM 2243 O O . VAL A 1 286 ? -2.332 1.648 -22.156 1 98.12 286 VAL A O 1
ATOM 2246 N N . LYS A 1 287 ? -2.105 0.609 -20.203 1 97.44 287 LYS A N 1
ATOM 2247 C CA . LYS A 1 287 ? -0.868 -0.016 -20.672 1 97.44 287 LYS A CA 1
ATOM 2248 C C . LYS A 1 287 ? -0.684 -1.395 -20.031 1 97.44 287 LYS A C 1
ATOM 2250 O O . LYS A 1 287 ? -1.324 -1.716 -19.031 1 97.44 287 LYS A O 1
ATOM 2255 N N . ILE A 1 288 ? 0.141 -2.203 -20.641 1 97 288 ILE A N 1
ATOM 2256 C CA . ILE A 1 288 ? 0.553 -3.475 -20.062 1 97 288 ILE A CA 1
ATOM 2257 C C . ILE A 1 288 ? 1.523 -3.225 -18.906 1 97 288 ILE A C 1
ATOM 2259 O O . ILE A 1 288 ? 2.443 -2.412 -19.031 1 97 288 ILE A O 1
ATOM 2263 N N . SER A 1 289 ? 1.253 -3.871 -17.812 1 95.44 289 SER A N 1
ATOM 2264 C CA . SER A 1 289 ? 2.129 -3.73 -16.641 1 95.44 289 SER A CA 1
ATOM 2265 C C . SER A 1 289 ? 3.535 -4.234 -16.953 1 95.44 289 SER A C 1
ATOM 2267 O O . SER A 1 289 ? 3.705 -5.195 -17.703 1 95.44 289 SER A O 1
ATOM 2269 N N . THR A 1 290 ? 4.488 -3.555 -16.391 1 92.19 290 THR A N 1
ATOM 2270 C CA . THR A 1 290 ? 5.883 -3.963 -16.516 1 92.19 290 THR A CA 1
ATOM 2271 C C . THR A 1 290 ? 6.535 -4.102 -15.148 1 92.19 290 THR A C 1
ATOM 2273 O O . THR A 1 290 ? 6.023 -3.578 -14.156 1 92.19 290 THR A O 1
ATOM 2276 N N . THR A 1 291 ? 7.516 -4.906 -15.125 1 85.81 291 THR A N 1
ATOM 2277 C CA . THR A 1 291 ? 8.25 -5.062 -13.875 1 85.81 291 THR A CA 1
ATOM 2278 C C . THR A 1 291 ? 9.758 -5.016 -14.125 1 85.81 291 THR A C 1
ATOM 2280 O O . THR A 1 291 ? 10.227 -5.379 -15.203 1 85.81 291 THR A O 1
ATOM 2283 N N . ASN A 1 292 ? 10.43 -4.375 -13.273 1 89.56 292 ASN A N 1
ATOM 2284 C CA . ASN A 1 292 ? 11.883 -4.359 -13.156 1 89.56 292 ASN A CA 1
ATOM 2285 C C . ASN A 1 292 ? 12.336 -4.75 -11.75 1 89.56 292 ASN A C 1
ATOM 2287 O O . ASN A 1 292 ? 12.234 -3.951 -10.812 1 89.56 292 ASN A O 1
ATOM 2291 N N . LYS A 1 293 ? 12.781 -6.07 -11.617 1 90.56 293 LYS A N 1
ATOM 2292 C CA . LYS A 1 293 ? 13.102 -6.586 -10.289 1 90.56 293 LYS A CA 1
ATOM 2293 C C . LYS A 1 293 ? 14.383 -7.414 -10.32 1 90.56 293 LYS A C 1
ATOM 2295 O O . LYS A 1 293 ? 14.945 -7.656 -11.383 1 90.56 293 LYS A O 1
ATOM 2300 N N . LYS A 1 294 ? 14.844 -7.738 -9.164 1 94.06 294 LYS A N 1
ATOM 2301 C CA . LYS A 1 294 ? 15.977 -8.641 -8.984 1 94.06 294 LYS A CA 1
ATOM 2302 C C . LYS A 1 294 ? 15.555 -9.914 -8.25 1 94.06 294 LYS A C 1
ATOM 2304 O O . LYS A 1 294 ? 14.758 -9.852 -7.305 1 94.06 294 LYS A O 1
ATOM 2309 N N . THR A 1 295 ? 16.047 -11.086 -8.758 1 95.69 295 THR A N 1
ATOM 2310 C CA . THR A 1 295 ? 15.828 -12.336 -8.031 1 95.69 295 THR A CA 1
ATOM 2311 C C . THR A 1 295 ? 16.547 -12.305 -6.68 1 95.69 295 THR A C 1
ATOM 2313 O O . THR A 1 295 ? 17.25 -11.344 -6.367 1 95.69 295 THR A O 1
ATOM 2316 N N . TYR A 1 296 ? 16.281 -13.367 -5.859 1 96.12 296 TYR A N 1
ATOM 2317 C CA . TYR A 1 296 ? 16.891 -13.391 -4.535 1 96.12 296 TYR A CA 1
ATOM 2318 C C . TYR A 1 296 ? 18.406 -13.5 -4.641 1 96.12 296 TYR A C 1
ATOM 2320 O O . TYR A 1 296 ? 19.125 -13.195 -3.686 1 96.12 296 TYR A O 1
ATOM 2328 N N . THR A 1 297 ? 18.953 -13.891 -5.863 1 97.31 297 THR A N 1
ATOM 2329 C CA . THR A 1 297 ? 20.391 -14.008 -6.086 1 97.31 297 THR A CA 1
ATOM 2330 C C . THR A 1 297 ? 20.984 -12.672 -6.531 1 97.31 297 THR A C 1
ATOM 2332 O O . THR A 1 297 ? 22.203 -12.531 -6.656 1 97.31 297 THR A O 1
ATOM 2335 N N . GLY A 1 298 ? 20.109 -11.734 -6.859 1 96.56 298 GLY A N 1
ATOM 2336 C CA . GLY A 1 298 ? 20.547 -10.43 -7.328 1 96.56 298 GLY A CA 1
ATOM 2337 C C . GLY A 1 298 ? 20.516 -10.289 -8.836 1 96.56 298 GLY A C 1
ATOM 2338 O O . GLY A 1 298 ? 20.844 -9.234 -9.383 1 96.56 298 GLY A O 1
ATOM 2339 N N . TYR A 1 299 ? 20.016 -11.266 -9.531 1 95.12 299 TYR A N 1
ATOM 2340 C CA . TYR A 1 299 ? 19.922 -11.203 -10.984 1 95.12 299 TYR A CA 1
ATOM 2341 C C . TYR A 1 299 ? 18.797 -10.266 -11.422 1 95.12 299 TYR A C 1
ATOM 2343 O O . TYR A 1 299 ? 17.625 -10.477 -11.062 1 95.12 299 TYR A O 1
ATOM 2351 N N . GLY A 1 300 ? 19.156 -9.281 -12.211 1 91.25 300 GLY A N 1
ATOM 2352 C CA . GLY A 1 300 ? 18.188 -8.312 -12.688 1 91.25 300 GLY A CA 1
ATOM 2353 C C . GLY A 1 300 ? 17.406 -8.797 -13.898 1 91.25 300 GLY A C 1
ATOM 2354 O O . GLY A 1 300 ? 17.969 -9.43 -14.789 1 91.25 300 GLY A O 1
ATOM 2355 N N . TYR A 1 301 ? 16.109 -8.469 -13.883 1 85.12 301 TYR A N 1
ATOM 2356 C CA . TYR A 1 301 ? 15.32 -8.812 -15.062 1 85.12 301 TYR A CA 1
ATOM 2357 C C . TYR A 1 301 ? 14.219 -7.789 -15.297 1 85.12 301 TYR A C 1
ATOM 2359 O O . TYR A 1 301 ? 13.781 -7.109 -14.367 1 85.12 301 TYR A O 1
ATOM 2367 N N . ASN A 1 302 ? 13.891 -7.551 -16.5 1 87.62 302 ASN A N 1
ATOM 2368 C CA . ASN A 1 302 ? 12.773 -6.727 -16.969 1 87.62 302 ASN A CA 1
ATOM 2369 C C . ASN A 1 302 ? 11.812 -7.523 -17.844 1 87.62 302 ASN A C 1
ATOM 2371 O O . ASN A 1 302 ? 12.242 -8.312 -18.688 1 87.62 302 ASN A O 1
ATOM 2375 N N . ALA A 1 303 ? 10.555 -7.352 -17.5 1 85.06 303 ALA A N 1
ATOM 2376 C CA . ALA A 1 303 ? 9.594 -8.109 -18.297 1 85.06 303 ALA A CA 1
ATOM 2377 C C . ALA A 1 303 ? 8.242 -7.395 -18.359 1 85.06 303 ALA A C 1
ATOM 2379 O O . ALA A 1 303 ? 7.895 -6.637 -17.453 1 85.06 303 ALA A O 1
ATOM 2380 N N . LYS A 1 304 ? 7.609 -7.551 -19.547 1 89.62 304 LYS A N 1
ATOM 2381 C CA . LYS A 1 304 ? 6.188 -7.223 -19.625 1 89.62 304 LYS A CA 1
ATOM 2382 C C . LYS A 1 304 ? 5.328 -8.352 -19.078 1 89.62 304 LYS A C 1
ATOM 2384 O O . LYS A 1 304 ? 5.637 -9.531 -19.266 1 89.62 304 LYS A O 1
ATOM 2389 N N . HIS A 1 305 ? 4.277 -7.957 -18.469 1 93.12 305 HIS A N 1
ATOM 2390 C CA . HIS A 1 305 ? 3.41 -8.969 -17.875 1 93.12 305 HIS A CA 1
ATOM 2391 C C . HIS A 1 305 ? 2.422 -9.516 -18.906 1 93.12 305 HIS A C 1
ATOM 2393 O O . HIS A 1 305 ? 1.223 -9.242 -18.828 1 93.12 305 HIS A O 1
ATOM 2399 N N . VAL A 1 306 ? 2.959 -10.273 -19.828 1 94.12 306 VAL A N 1
ATOM 2400 C CA . VAL A 1 306 ? 2.191 -10.969 -20.844 1 94.12 306 VAL A CA 1
ATOM 2401 C C . VAL A 1 306 ? 2.648 -12.422 -20.938 1 94.12 306 VAL A C 1
ATOM 2403 O O . VAL A 1 306 ? 3.838 -12.695 -21.109 1 94.12 306 VAL A O 1
ATOM 2406 N N . LEU A 1 307 ? 1.768 -13.305 -20.75 1 94.62 307 LEU A N 1
ATOM 2407 C CA . LEU A 1 307 ? 1.986 -14.742 -20.875 1 94.62 307 LEU A CA 1
ATOM 2408 C C . LEU A 1 307 ? 1.126 -15.336 -21.984 1 94.62 307 LEU A C 1
ATOM 2410 O O . LEU A 1 307 ? -0.092 -15.141 -22 1 94.62 307 LEU A O 1
ATOM 2414 N N . LEU A 1 308 ? 1.734 -16.062 -22.844 1 94.69 308 LEU A N 1
ATOM 2415 C CA . LEU A 1 308 ? 1.024 -16.594 -24 1 94.69 308 LEU A CA 1
ATOM 2416 C C . LEU A 1 308 ? 0.232 -17.844 -23.609 1 94.69 308 LEU A C 1
ATOM 2418 O O . LEU A 1 308 ? 0.691 -18.656 -22.797 1 94.69 308 LEU A O 1
ATOM 2422 N N . PRO A 1 309 ? -0.97 -17.938 -24.188 1 95.5 309 PRO A N 1
ATOM 2423 C CA . PRO A 1 309 ? -1.644 -19.234 -24.094 1 95.5 309 PRO A CA 1
ATOM 2424 C C . PRO A 1 309 ? -0.95 -20.328 -24.891 1 95.5 309 PRO A C 1
ATOM 2426 O O . PRO A 1 309 ? -0.142 -20.031 -25.781 1 95.5 309 PRO A O 1
ATOM 2429 N N . TRP A 1 310 ? -1.192 -21.578 -24.531 1 95.31 310 TRP A N 1
ATOM 2430 C CA . TRP A 1 310 ? -0.653 -22.688 -25.297 1 95.31 310 TRP A CA 1
ATOM 2431 C C . TRP A 1 310 ? -1.583 -23.891 -25.234 1 95.31 310 TRP A C 1
ATOM 2433 O O . TRP A 1 310 ? -2.287 -24.094 -24.25 1 95.31 310 TRP A O 1
ATOM 2443 N N . ILE A 1 311 ? -1.693 -24.594 -26.328 1 94.25 311 ILE A N 1
ATOM 2444 C CA . ILE A 1 311 ? -2.438 -25.844 -26.438 1 94.25 311 ILE A CA 1
ATOM 2445 C C . ILE A 1 311 ? -1.663 -26.828 -27.312 1 94.25 311 ILE A C 1
ATOM 2447 O O . ILE A 1 311 ? -1.319 -26.516 -28.453 1 94.25 311 ILE A O 1
ATOM 2451 N N . ASN A 1 312 ? -1.321 -27.922 -26.75 1 92.25 312 ASN A N 1
ATOM 2452 C CA . ASN A 1 312 ? -0.644 -28.969 -27.5 1 92.25 312 ASN A CA 1
ATOM 2453 C C . ASN A 1 312 ? -1.619 -29.734 -28.391 1 92.25 312 ASN A C 1
ATOM 2455 O O . ASN A 1 312 ? -2.807 -29.844 -28.062 1 92.25 312 ASN A O 1
ATOM 2459 N N . GLU A 1 313 ? -1.041 -30.359 -29.344 1 90.94 313 GLU A N 1
ATOM 2460 C CA . GLU A 1 313 ? -1.845 -31.172 -30.25 1 90.94 313 GLU A CA 1
ATOM 2461 C C . GLU A 1 313 ? -2.295 -32.469 -29.594 1 90.94 313 GLU A C 1
ATOM 2463 O O . GLU A 1 313 ? -1.539 -33.062 -28.828 1 90.94 313 GLU A O 1
ATOM 2468 N N . GLU A 1 314 ? -3.475 -32.906 -29.906 1 89.44 314 GLU A N 1
ATOM 2469 C CA . GLU A 1 314 ? -4.086 -34.094 -29.297 1 89.44 314 GLU A CA 1
ATOM 2470 C C . GLU A 1 314 ? -3.391 -35.344 -29.75 1 89.44 314 GLU A C 1
ATOM 2472 O O . GLU A 1 314 ? -3.557 -36.406 -29.141 1 89.44 314 GLU A O 1
ATOM 2477 N N . ASN A 1 315 ? -2.549 -35.25 -30.75 1 90.44 315 ASN A N 1
ATOM 2478 C CA . ASN A 1 315 ? -1.901 -36.469 -31.281 1 90.44 315 ASN A CA 1
ATOM 2479 C C . ASN A 1 315 ? -0.389 -36.406 -31.078 1 90.44 315 ASN A C 1
ATOM 2481 O O . ASN A 1 315 ? 0.347 -37.156 -31.719 1 90.44 315 ASN A O 1
ATOM 2485 N N . SER A 1 316 ? 0.011 -35.656 -30.234 1 95.06 316 SER A N 1
ATOM 2486 C CA . SER A 1 316 ? 1.448 -35.531 -30.016 1 95.06 316 SER A CA 1
ATOM 2487 C C . SER A 1 316 ? 2.02 -36.75 -29.328 1 95.06 316 SER A C 1
ATOM 2489 O O . SER A 1 316 ? 1.315 -37.438 -28.594 1 95.06 316 SER A O 1
ATOM 2491 N N . TYR A 1 317 ? 3.258 -37.062 -29.609 1 96.75 317 TYR A N 1
ATOM 2492 C CA . TYR A 1 317 ? 3.945 -38.219 -29.031 1 96.75 317 TYR A CA 1
ATOM 2493 C C . TYR A 1 317 ? 3.957 -38.125 -27.516 1 96.75 317 TYR A C 1
ATOM 2495 O O . TYR A 1 317 ? 3.73 -39.125 -26.828 1 96.75 317 TYR A O 1
ATOM 2503 N N . ILE A 1 318 ? 4.16 -36.969 -26.969 1 97.62 318 ILE A N 1
ATOM 2504 C CA . ILE A 1 318 ? 4.23 -36.781 -25.516 1 97.62 318 ILE A CA 1
ATOM 2505 C C . ILE A 1 318 ? 2.883 -37.125 -24.891 1 97.62 318 ILE A C 1
ATOM 2507 O O . ILE A 1 318 ? 2.822 -37.781 -23.844 1 97.62 318 ILE A O 1
ATOM 2511 N N . LEU A 1 319 ? 1.803 -36.75 -25.484 1 97.88 319 LEU A N 1
ATOM 2512 C CA . LEU A 1 319 ? 0.483 -37.031 -24.938 1 97.88 319 LEU A CA 1
ATOM 2513 C C . LEU A 1 319 ? 0.179 -38.531 -25 1 97.88 319 LEU A C 1
ATOM 2515 O O . LEU A 1 319 ? -0.235 -39.125 -24 1 97.88 319 LEU A O 1
ATOM 2519 N N . LYS A 1 320 ? 0.429 -39.094 -26.125 1 97.31 320 LYS A N 1
ATOM 2520 C CA . LYS A 1 320 ? 0.16 -40.531 -26.312 1 97.31 320 LYS A CA 1
ATOM 2521 C C . LYS A 1 320 ? 0.947 -41.375 -25.297 1 97.31 320 LYS A C 1
ATOM 2523 O O . LYS A 1 320 ? 0.39 -42.25 -24.656 1 97.31 320 LYS A O 1
ATOM 2528 N N . THR A 1 321 ? 2.225 -41.062 -25.234 1 97.94 321 THR A N 1
ATOM 2529 C CA . THR A 1 321 ? 3.092 -41.781 -24.312 1 97.94 321 THR A CA 1
ATOM 2530 C C . THR A 1 321 ? 2.637 -41.594 -22.875 1 97.94 321 THR A C 1
ATOM 2532 O O . THR A 1 321 ? 2.664 -42.531 -22.078 1 97.94 321 THR A O 1
ATOM 2535 N N . THR A 1 322 ? 2.186 -40.375 -22.531 1 98.25 322 THR A N 1
ATOM 2536 C CA . THR A 1 322 ? 1.729 -40.094 -21.172 1 98.25 322 THR A CA 1
ATOM 2537 C C . THR A 1 322 ? 0.454 -40.875 -20.859 1 98.25 322 THR A C 1
ATOM 2539 O O . THR A 1 322 ? 0.313 -41.406 -19.766 1 98.25 322 THR A O 1
ATOM 2542 N N . ILE A 1 323 ? -0.45 -40.938 -21.781 1 98.06 323 ILE A N 1
ATOM 2543 C CA . ILE A 1 323 ? -1.697 -41.656 -21.609 1 98.06 323 ILE A CA 1
ATOM 2544 C C . ILE A 1 323 ? -1.396 -43.156 -21.375 1 98.06 323 ILE A C 1
ATOM 2546 O O . ILE A 1 323 ? -1.947 -43.75 -20.453 1 98.06 323 ILE A O 1
ATOM 2550 N N . GLU A 1 324 ? -0.529 -43.688 -22.141 1 97.5 324 GLU A N 1
ATOM 2551 C CA . GLU A 1 324 ? -0.172 -45.094 -22.016 1 97.5 324 GLU A CA 1
ATOM 2552 C C . GLU A 1 324 ? 0.494 -45.375 -20.672 1 97.5 324 GLU A C 1
ATOM 2554 O O . GLU A 1 324 ? 0.192 -46.375 -20.016 1 97.5 324 GLU A O 1
ATOM 2559 N N . THR A 1 325 ? 1.41 -44.5 -20.359 1 98.06 325 THR A N 1
ATOM 2560 C CA . THR A 1 325 ? 2.07 -44.656 -19.062 1 98.06 325 THR A CA 1
ATOM 2561 C C . THR A 1 325 ? 1.052 -44.562 -17.938 1 98.06 325 THR A C 1
ATOM 2563 O O . THR A 1 325 ? 1.102 -45.375 -17 1 98.06 325 THR A O 1
ATOM 2566 N N . TYR A 1 326 ? 0.115 -43.625 -17.984 1 98.38 326 TYR A N 1
ATOM 2567 C CA . TYR A 1 326 ? -0.952 -43.438 -17 1 98.38 326 TYR A CA 1
ATOM 2568 C C . TYR A 1 326 ? -1.769 -44.719 -16.844 1 98.38 326 TYR A C 1
ATOM 2570 O O . TYR A 1 326 ? -1.985 -45.188 -15.719 1 98.38 326 TYR A O 1
ATOM 2578 N N . LYS A 1 327 ? -2.145 -45.344 -17.891 1 97.94 327 LYS A N 1
ATOM 2579 C CA . LYS A 1 327 ? -2.959 -46.531 -17.875 1 97.94 327 LYS A CA 1
ATOM 2580 C C . LYS A 1 327 ? -2.193 -47.719 -17.266 1 97.94 327 LYS A C 1
ATOM 2582 O O . LYS A 1 327 ? -2.762 -48.5 -16.516 1 97.94 327 LYS A O 1
ATOM 2587 N N . SER A 1 328 ? -0.948 -47.781 -17.609 1 97.19 328 SER A N 1
ATOM 2588 C CA . SER A 1 328 ? -0.138 -48.875 -17.094 1 97.19 328 SER A CA 1
ATOM 2589 C C . SER A 1 328 ? 0.046 -48.781 -15.578 1 97.19 328 SER A C 1
ATOM 2591 O O . SER A 1 328 ? 0.156 -49.812 -14.891 1 97.19 328 SER A O 1
ATOM 2593 N N . LEU A 1 329 ? 0.042 -47.562 -15.102 1 97.19 329 LEU A N 1
ATOM 2594 C CA . LEU A 1 329 ? 0.333 -47.344 -13.688 1 97.19 329 LEU A CA 1
ATOM 2595 C C . LEU A 1 329 ? -0.939 -47.406 -12.852 1 97.19 329 LEU A C 1
ATOM 2597 O O . LEU A 1 329 ? -0.915 -47.875 -11.719 1 97.19 329 LEU A O 1
ATOM 2601 N N . TYR A 1 330 ? -2.059 -46.938 -13.414 1 96.69 330 TYR A N 1
ATOM 2602 C CA . TYR A 1 330 ? -3.219 -46.688 -12.57 1 96.69 330 TYR A CA 1
ATOM 2603 C C . TYR A 1 330 ? -4.406 -47.531 -13.008 1 96.69 330 TYR A C 1
ATOM 2605 O O . TYR A 1 330 ? -5.445 -47.531 -12.344 1 96.69 330 TYR A O 1
ATOM 2613 N N . ASN A 1 331 ? -4.344 -48.188 -14.07 1 95.69 331 ASN A N 1
ATOM 2614 C CA . ASN A 1 331 ? -5.367 -49.094 -14.594 1 95.69 331 ASN A CA 1
ATOM 2615 C C . ASN A 1 331 ? -6.684 -48.344 -14.836 1 95.69 331 ASN A C 1
ATOM 2617 O O . ASN A 1 331 ? -7.754 -48.875 -14.508 1 95.69 331 ASN A O 1
ATOM 2621 N N . LYS A 1 332 ? -6.582 -47.156 -15.273 1 96.5 332 LYS A N 1
ATOM 2622 C CA . LYS A 1 332 ? -7.703 -46.312 -15.688 1 96.5 332 LYS A CA 1
ATOM 2623 C C . LYS A 1 332 ? -7.273 -45.281 -16.734 1 96.5 332 LYS A C 1
ATOM 2625 O O . LYS A 1 332 ? -6.078 -45.062 -16.938 1 96.5 332 LYS A O 1
ATOM 2630 N N . SER A 1 333 ? -8.25 -44.688 -17.406 1 97.38 333 SER A N 1
ATOM 2631 C CA . SER A 1 333 ? -7.965 -43.656 -18.406 1 97.38 333 SER A CA 1
ATOM 2632 C C . SER A 1 333 ? -7.98 -42.25 -17.766 1 97.38 333 SER A C 1
ATOM 2634 O O . SER A 1 333 ? -8.828 -41.969 -16.922 1 97.38 333 SER A O 1
ATOM 2636 N N . PRO A 1 334 ? -6.984 -41.438 -18.141 1 97.19 334 PRO A N 1
ATOM 2637 C CA . PRO A 1 334 ? -6.996 -40.062 -17.625 1 97.19 334 PRO A CA 1
ATOM 2638 C C . PRO A 1 334 ? -8.008 -39.156 -18.344 1 97.19 334 PRO A C 1
ATOM 2640 O O . PRO A 1 334 ? -8.359 -39.438 -19.5 1 97.19 334 PRO A O 1
ATOM 2643 N N . LYS A 1 335 ? -8.508 -38.188 -17.688 1 97.44 335 LYS A N 1
ATOM 2644 C CA . LYS A 1 335 ? -9.164 -37.062 -18.375 1 97.44 335 LYS A CA 1
ATOM 2645 C C . LYS A 1 335 ? -8.141 -36.125 -19 1 97.44 335 LYS A C 1
ATOM 2647 O O . LYS A 1 335 ? -7.105 -35.844 -18.391 1 97.44 335 LYS A O 1
ATOM 2652 N N . ILE A 1 336 ? -8.352 -35.688 -20.266 1 97.44 336 ILE A N 1
ATOM 2653 C CA . ILE A 1 336 ? -7.523 -34.688 -20.938 1 97.44 336 ILE A CA 1
ATOM 2654 C C . ILE A 1 336 ? -8.188 -33.312 -20.859 1 97.44 336 ILE A C 1
ATOM 2656 O O . ILE A 1 336 ? -9.336 -33.156 -21.266 1 97.44 336 ILE A O 1
ATOM 2660 N N . ASP A 1 337 ? -7.539 -32.375 -20.281 1 95.69 337 ASP A N 1
ATOM 2661 C CA . ASP A 1 337 ? -8.117 -31.062 -20.078 1 95.69 337 ASP A CA 1
ATOM 2662 C C . ASP A 1 337 ? -7.066 -29.969 -20.234 1 95.69 337 ASP A C 1
ATOM 2664 O O . ASP A 1 337 ? -5.969 -30.219 -20.734 1 95.69 337 ASP A O 1
ATOM 2668 N N . LYS A 1 338 ? -7.41 -28.719 -19.984 1 95.5 338 LYS A N 1
ATOM 2669 C CA . LYS A 1 338 ? -6.539 -27.547 -19.953 1 95.5 338 LYS A CA 1
ATOM 2670 C C . LYS A 1 338 ? -6.691 -26.766 -18.641 1 95.5 338 LYS A C 1
ATOM 2672 O O . LYS A 1 338 ? -7.734 -26.844 -18 1 95.5 338 LYS A O 1
ATOM 2677 N N . TRP A 1 339 ? -5.629 -26.188 -18.281 1 94 339 TRP A N 1
ATOM 2678 C CA . TRP A 1 339 ? -5.711 -25.375 -17.078 1 94 339 TRP A CA 1
ATOM 2679 C C . TRP A 1 339 ? -6.445 -24.062 -17.344 1 94 339 TRP A C 1
ATOM 2681 O O . TRP A 1 339 ? -6.273 -23.453 -18.406 1 94 339 TRP A O 1
ATOM 2691 N N . ILE A 1 340 ? -7.191 -23.641 -16.391 1 87 340 ILE A N 1
ATOM 2692 C CA . ILE A 1 340 ? -7.699 -22.266 -16.391 1 87 340 ILE A CA 1
ATOM 2693 C C . ILE A 1 340 ? -6.633 -21.328 -15.836 1 87 340 ILE A C 1
ATOM 2695 O O . ILE A 1 340 ? -6.672 -20.125 -16.094 1 87 340 ILE A O 1
ATOM 2699 N N . LEU A 1 341 ? -5.672 -21.875 -15.094 1 88.44 341 LEU A N 1
ATOM 2700 C CA . LEU A 1 341 ? -4.504 -21.156 -14.609 1 88.44 341 LEU A CA 1
ATOM 2701 C C . LEU A 1 341 ? -3.508 -20.906 -15.734 1 88.44 341 LEU A C 1
ATOM 2703 O O . LEU A 1 341 ? -3.547 -21.578 -16.766 1 88.44 341 LEU A O 1
ATOM 2707 N N . THR A 1 342 ? -2.746 -19.906 -15.523 1 92.12 342 THR A N 1
ATOM 2708 C CA . THR A 1 342 ? -1.566 -19.766 -16.375 1 92.12 342 THR A CA 1
ATOM 2709 C C . THR A 1 342 ? -0.398 -20.578 -15.797 1 92.12 342 THR A C 1
ATOM 2711 O O . THR A 1 342 ? -0.278 -20.734 -14.586 1 92.12 342 THR A O 1
ATOM 2714 N N . THR A 1 343 ? 0.419 -21.094 -16.672 1 94.75 343 THR A N 1
ATOM 2715 C CA . THR A 1 343 ? 1.527 -21.953 -16.266 1 94.75 343 THR A CA 1
ATOM 2716 C C . THR A 1 343 ? 2.818 -21.531 -16.953 1 94.75 343 THR A C 1
ATOM 2718 O O . THR A 1 343 ? 2.805 -20.688 -17.859 1 94.75 343 THR A O 1
ATOM 2721 N N . ASN A 1 344 ? 3.9 -22.156 -16.484 1 96.56 344 ASN A N 1
ATOM 2722 C CA . ASN A 1 344 ? 5.199 -21.922 -17.109 1 96.56 344 ASN A CA 1
ATOM 2723 C C . ASN A 1 344 ? 5.227 -22.438 -18.547 1 96.56 344 ASN A C 1
ATOM 2725 O O . ASN A 1 344 ? 6.141 -22.109 -19.312 1 96.56 344 ASN A O 1
ATOM 2729 N N . GLY A 1 345 ? 4.227 -23.125 -18.953 1 96.69 345 GLY A N 1
ATOM 2730 C CA . GLY A 1 345 ? 4.078 -23.562 -20.328 1 96.69 345 GLY A CA 1
ATOM 2731 C C . GLY A 1 345 ? 3.975 -22.406 -21.312 1 96.69 345 GLY A C 1
ATOM 2732 O O . GLY A 1 345 ? 4.18 -22.578 -22.516 1 96.69 345 GLY A O 1
ATOM 2733 N N . SER A 1 346 ? 3.611 -21.25 -20.812 1 95.69 346 SER A N 1
ATOM 2734 C CA . SER A 1 346 ? 3.59 -20.047 -21.656 1 95.69 346 SER A CA 1
ATOM 2735 C C . SER A 1 346 ? 4.949 -19.812 -22.297 1 95.69 346 SER A C 1
ATOM 2737 O O . SER A 1 346 ? 5.027 -19.266 -23.406 1 95.69 346 SER A O 1
ATOM 2739 N N . ILE A 1 347 ? 5.984 -20.234 -21.609 1 95.81 347 ILE A N 1
ATOM 2740 C CA . ILE A 1 347 ? 7.328 -20.062 -22.156 1 95.81 347 ILE A CA 1
ATOM 2741 C C . ILE A 1 347 ? 7.746 -21.328 -22.906 1 95.81 347 ILE A C 1
ATOM 2743 O O . ILE A 1 347 ? 8.125 -21.25 -24.078 1 95.81 347 ILE A O 1
ATOM 2747 N N . THR A 1 348 ? 7.605 -22.531 -22.312 1 97.12 348 THR A N 1
ATOM 2748 C CA . THR A 1 348 ? 8.102 -23.75 -22.938 1 97.12 348 THR A CA 1
ATOM 2749 C C . THR A 1 348 ? 7.305 -24.078 -24.203 1 97.12 348 THR A C 1
ATOM 2751 O O . THR A 1 348 ? 7.871 -24.188 -25.297 1 97.12 348 THR A O 1
ATOM 2754 N N . ALA A 1 349 ? 6.027 -24.109 -24.094 1 96.81 349 ALA A N 1
ATOM 2755 C CA . ALA A 1 349 ? 5.188 -24.391 -25.25 1 96.81 349 ALA A CA 1
ATOM 2756 C C . ALA A 1 349 ? 4.871 -23.125 -26.031 1 96.81 349 ALA A C 1
ATOM 2758 O O . ALA A 1 349 ? 4.98 -23.094 -27.266 1 96.81 349 ALA A O 1
ATOM 2759 N N . GLY A 1 350 ? 4.539 -22.078 -25.375 1 95.12 350 GLY A N 1
ATOM 2760 C CA . GLY A 1 350 ? 4.066 -20.859 -26.016 1 95.12 350 GLY A CA 1
ATOM 2761 C C . GLY A 1 350 ? 5.145 -20.141 -26.812 1 95.12 350 GLY A C 1
ATOM 2762 O O . GLY A 1 350 ? 4.898 -19.672 -27.922 1 95.12 350 GLY A O 1
ATOM 2763 N N . VAL A 1 351 ? 6.297 -20.047 -26.25 1 94.94 351 VAL A N 1
ATOM 2764 C CA . VAL A 1 351 ? 7.359 -19.25 -26.875 1 94.94 351 VAL A CA 1
ATOM 2765 C C . VAL A 1 351 ? 8.305 -20.172 -27.625 1 94.94 351 VAL A C 1
ATOM 2767 O O . VAL A 1 351 ? 8.609 -19.938 -28.797 1 94.94 351 VAL A O 1
ATOM 2770 N N . PHE A 1 352 ? 8.68 -21.344 -27.047 1 97.06 352 PHE A N 1
ATOM 2771 C CA . PHE A 1 352 ? 9.758 -22.141 -27.609 1 97.06 352 PHE A CA 1
ATOM 2772 C C . PHE A 1 352 ? 9.203 -23.344 -28.375 1 97.06 352 PHE A C 1
ATOM 2774 O O . PHE A 1 352 ? 9.953 -24.094 -28.984 1 97.06 352 PHE A O 1
ATOM 2781 N N . ASN A 1 353 ? 7.922 -23.531 -28.344 1 96.75 353 ASN A N 1
ATOM 2782 C CA . ASN A 1 353 ? 7.242 -24.609 -29.047 1 96.75 353 ASN A CA 1
ATOM 2783 C C . ASN A 1 353 ? 7.766 -25.984 -28.625 1 96.75 353 ASN A C 1
ATOM 2785 O O . ASN A 1 353 ? 7.914 -26.875 -29.453 1 96.75 353 ASN A O 1
ATOM 2789 N N . ILE A 1 354 ? 8.156 -26.078 -27.406 1 97.44 354 ILE A N 1
ATOM 2790 C CA . ILE A 1 354 ? 8.594 -27.359 -26.859 1 97.44 354 ILE A CA 1
ATOM 2791 C C . ILE A 1 354 ? 7.371 -28.188 -26.469 1 97.44 354 ILE A C 1
ATOM 2793 O O . ILE A 1 354 ? 6.453 -27.688 -25.812 1 97.44 354 ILE A O 1
ATOM 2797 N N . PRO A 1 355 ? 7.312 -29.484 -26.906 1 97.56 355 PRO A N 1
ATOM 2798 C CA . PRO A 1 355 ? 6.215 -30.344 -26.438 1 97.56 355 PRO A CA 1
ATOM 2799 C C . PRO A 1 355 ? 6.09 -30.359 -24.906 1 97.56 355 PRO A C 1
ATOM 2801 O O . PRO A 1 355 ? 7.039 -30.734 -24.219 1 97.56 355 PRO A O 1
ATOM 2804 N N . THR A 1 356 ? 4.934 -29.906 -24.422 1 97.81 356 THR A N 1
ATOM 2805 C CA . THR A 1 356 ? 4.695 -29.703 -23 1 97.81 356 THR A CA 1
ATOM 2806 C C . THR A 1 356 ? 3.355 -30.312 -22.578 1 97.81 356 THR A C 1
ATOM 2808 O O . THR A 1 356 ? 2.363 -30.188 -23.297 1 97.81 356 THR A O 1
ATOM 2811 N N . ILE A 1 357 ? 3.297 -31.016 -21.438 1 98.06 357 ILE A N 1
ATOM 2812 C CA . ILE A 1 357 ? 2.049 -31.484 -20.844 1 98.06 357 ILE A CA 1
ATOM 2813 C C . ILE A 1 357 ? 2.023 -31.172 -19.359 1 98.06 357 ILE A C 1
ATOM 2815 O O . ILE A 1 357 ? 3.033 -30.75 -18.781 1 98.06 357 ILE A O 1
ATOM 2819 N N . GLY A 1 358 ? 0.833 -31.328 -18.828 1 98.12 358 GLY A N 1
ATOM 2820 C CA . GLY A 1 358 ? 0.682 -31.156 -17.391 1 98.12 358 GLY A CA 1
ATOM 2821 C C . GLY A 1 358 ? 0.203 -32.406 -16.688 1 98.12 358 GLY A C 1
ATOM 2822 O O . GLY A 1 358 ? -0.648 -33.125 -17.203 1 98.12 358 GLY A O 1
ATOM 2823 N N . PHE A 1 359 ? 0.757 -32.656 -15.562 1 98.62 359 PHE A N 1
ATOM 2824 C CA . PHE A 1 359 ? 0.339 -33.688 -14.633 1 98.62 359 PHE A CA 1
ATOM 2825 C C . PHE A 1 359 ? 0.793 -33.375 -13.219 1 98.62 359 PHE A C 1
ATOM 2827 O O . PHE A 1 359 ? 1.992 -33.344 -12.93 1 98.62 359 PHE A O 1
ATOM 2834 N N . GLY A 1 360 ? -0.143 -33.094 -12.344 1 98.44 360 GLY A N 1
ATOM 2835 C CA . GLY A 1 360 ? 0.239 -32.75 -10.992 1 98.44 360 GLY A CA 1
ATOM 2836 C C . GLY A 1 360 ? -0.758 -33.188 -9.945 1 98.44 360 GLY A C 1
ATOM 2837 O O . GLY A 1 360 ? -1.923 -33.438 -10.258 1 98.44 360 GLY A O 1
ATOM 2838 N N . PRO A 1 361 ? -0.32 -33.312 -8.766 1 98.5 361 PRO A N 1
ATOM 2839 C CA . PRO A 1 361 ? -1.196 -33.719 -7.656 1 98.5 361 PRO A CA 1
ATOM 2840 C C . PRO A 1 361 ? -2.113 -32.594 -7.195 1 98.5 361 PRO A C 1
ATOM 2842 O O . PRO A 1 361 ? -1.757 -31.422 -7.312 1 98.5 361 PRO A O 1
ATOM 2845 N N . GLY A 1 362 ? -3.289 -33.031 -6.707 1 96.38 362 GLY A N 1
ATOM 2846 C CA . GLY A 1 362 ? -4.184 -32.094 -6.023 1 96.38 362 GLY A CA 1
ATOM 2847 C C . GLY A 1 362 ? -5.203 -31.469 -6.945 1 96.38 362 GLY A C 1
ATOM 2848 O O . GLY A 1 362 ? -5.082 -31.547 -8.172 1 96.38 362 GLY A O 1
ATOM 2849 N N . LYS A 1 363 ? -6.156 -30.766 -6.316 1 92.88 363 LYS A N 1
ATOM 2850 C CA . LYS A 1 363 ? -7.281 -30.156 -7.02 1 92.88 363 LYS A CA 1
ATOM 2851 C C . LYS A 1 363 ? -7.008 -28.688 -7.328 1 92.88 363 LYS A C 1
ATOM 2853 O O . LYS A 1 363 ? -6.871 -27.875 -6.414 1 92.88 363 LYS A O 1
ATOM 2858 N N . GLU A 1 364 ? -7.07 -28.359 -8.578 1 90.06 364 GLU A N 1
ATOM 2859 C CA . GLU A 1 364 ? -6.754 -27.016 -9.055 1 90.06 364 GLU A CA 1
ATOM 2860 C C . GLU A 1 364 ? -7.621 -25.969 -8.367 1 90.06 364 GLU A C 1
ATOM 2862 O O . GLU A 1 364 ? -7.148 -24.875 -8.07 1 90.06 364 GLU A O 1
ATOM 2867 N N . ILE A 1 365 ? -8.844 -26.281 -7.961 1 87.06 365 ILE A N 1
ATOM 2868 C CA . ILE A 1 365 ? -9.828 -25.312 -7.465 1 87.06 365 ILE A CA 1
ATOM 2869 C C . ILE A 1 365 ? -9.422 -24.844 -6.07 1 87.06 365 ILE A C 1
ATOM 2871 O O . ILE A 1 365 ? -9.93 -23.828 -5.582 1 87.06 365 ILE A O 1
ATOM 2875 N N . LEU A 1 366 ? -8.516 -25.547 -5.41 1 89.12 366 LEU A N 1
ATOM 2876 C CA . LEU A 1 366 ? -8.117 -25.219 -4.047 1 89.12 366 LEU A CA 1
ATOM 2877 C C . LEU A 1 366 ? -6.895 -24.312 -4.043 1 89.12 366 LEU A C 1
ATOM 2879 O O . LEU A 1 366 ? -6.445 -23.875 -2.984 1 89.12 366 LEU A O 1
ATOM 2883 N N . ALA A 1 367 ? -6.449 -23.969 -5.234 1 88.56 367 ALA A N 1
ATOM 2884 C CA . ALA A 1 367 ? -5.25 -23.141 -5.348 1 88.56 367 ALA A CA 1
ATOM 2885 C C . ALA A 1 367 ? -5.512 -21.719 -4.855 1 88.56 367 ALA A C 1
ATOM 2887 O O . ALA A 1 367 ? -6.598 -21.172 -5.066 1 88.56 367 ALA A O 1
ATOM 2888 N N . TYR A 1 368 ? -4.582 -21.156 -4.117 1 87.94 368 TYR A N 1
ATOM 2889 C CA . TYR A 1 368 ? -4.477 -19.75 -3.754 1 87.94 368 TYR A CA 1
ATOM 2890 C C . TYR A 1 368 ? -5.496 -19.391 -2.68 1 87.94 368 TYR A C 1
ATOM 2892 O O . TYR A 1 368 ? -5.539 -18.25 -2.217 1 87.94 368 TYR A O 1
ATOM 2900 N N . GLY A 1 369 ? -6.266 -20.312 -2.244 1 86.81 369 GLY A N 1
ATOM 2901 C CA . GLY A 1 369 ? -7.207 -20.062 -1.165 1 86.81 369 GLY A CA 1
ATOM 2902 C C . GLY A 1 369 ? -6.688 -20.484 0.193 1 86.81 369 GLY A C 1
ATOM 2903 O O . GLY A 1 369 ? -5.652 -21.156 0.286 1 86.81 369 GLY A O 1
ATOM 2904 N N . PRO A 1 370 ? -7.418 -20.047 1.225 1 89.19 370 PRO A N 1
ATOM 2905 C CA . PRO A 1 370 ? -6.984 -20.422 2.572 1 89.19 370 PRO A CA 1
ATOM 2906 C C . PRO A 1 370 ? -7.184 -21.906 2.871 1 89.19 370 PRO A C 1
ATOM 2908 O O . PRO A 1 370 ? -6.766 -22.391 3.926 1 89.19 370 PRO A O 1
ATOM 2911 N N . ARG A 1 371 ? -7.73 -22.703 1.978 1 87 371 ARG A N 1
ATOM 2912 C CA . ARG A 1 371 ? -7.918 -24.141 2.143 1 87 371 ARG A CA 1
ATOM 2913 C C . ARG A 1 371 ? -6.949 -24.922 1.264 1 87 371 ARG A C 1
ATOM 2915 O O . ARG A 1 371 ? -7.211 -26.078 0.923 1 87 371 ARG A O 1
ATOM 2922 N N . GLU A 1 372 ? -5.988 -24.328 0.853 1 94.25 372 GLU A N 1
ATOM 2923 C CA . GLU A 1 372 ? -4.98 -25 0.045 1 94.25 372 GLU A CA 1
ATOM 2924 C C . GLU A 1 372 ? -4.473 -26.266 0.739 1 94.25 372 GLU A C 1
ATOM 2926 O O . GLU A 1 372 ? -4.16 -26.234 1.932 1 94.25 372 GLU A O 1
ATOM 2931 N N . GLN A 1 373 ? -4.492 -27.328 0.001 1 96.94 373 GLN A N 1
ATOM 2932 C CA . GLN A 1 373 ? -4.176 -28.656 0.543 1 96.94 373 GLN A CA 1
ATOM 2933 C C . GLN A 1 373 ? -3.822 -29.625 -0.569 1 96.94 373 GLN A C 1
ATOM 2935 O O . GLN A 1 373 ? -4.094 -29.375 -1.743 1 96.94 373 GLN A O 1
ATOM 2940 N N . VAL A 1 374 ? -3.24 -30.734 -0.166 1 98.19 374 VAL A N 1
ATOM 2941 C CA . VAL A 1 374 ? -2.973 -31.812 -1.117 1 98.19 374 VAL A CA 1
ATOM 2942 C C . VAL A 1 374 ? -3.043 -33.156 -0.405 1 98.19 374 VAL A C 1
ATOM 2944 O O . VAL A 1 374 ? -2.59 -33.281 0.735 1 98.19 374 VAL A O 1
ATOM 2947 N N . LEU A 1 375 ? -3.611 -34.125 -1.02 1 98.38 375 LEU A N 1
ATOM 2948 C CA . LEU A 1 375 ? -3.645 -35.469 -0.49 1 98.38 375 LEU A CA 1
ATOM 2949 C C . LEU A 1 375 ? -2.275 -36.125 -0.602 1 98.38 375 LEU A C 1
ATOM 2951 O O . LEU A 1 375 ? -1.639 -36.094 -1.656 1 98.38 375 LEU A O 1
ATOM 2955 N N . VAL A 1 376 ? -1.862 -36.844 0.449 1 98.69 376 VAL A N 1
ATOM 2956 C CA . VAL A 1 376 ? -0.586 -37.531 0.439 1 98.69 376 VAL A CA 1
ATOM 2957 C C . VAL A 1 376 ? -0.6 -38.625 -0.645 1 98.69 376 VAL A C 1
ATOM 2959 O O . VAL A 1 376 ? 0.38 -38.781 -1.374 1 98.69 376 VAL A O 1
ATOM 2962 N N . ASP A 1 377 ? -1.675 -39.25 -0.786 1 98.56 377 ASP A N 1
ATOM 2963 C CA . ASP A 1 377 ? -1.801 -40.281 -1.808 1 98.56 377 ASP A CA 1
ATOM 2964 C C . ASP A 1 377 ? -1.552 -39.719 -3.201 1 98.56 377 ASP A C 1
ATOM 2966 O O . ASP A 1 377 ? -0.989 -40.375 -4.066 1 98.56 377 ASP A O 1
ATOM 2970 N N . ASP A 1 378 ? -2.055 -38.531 -3.418 1 98.69 378 ASP A N 1
ATOM 2971 C CA . ASP A 1 378 ? -1.837 -37.875 -4.711 1 98.69 378 ASP A CA 1
ATOM 2972 C C . ASP A 1 378 ? -0.35 -37.625 -4.961 1 98.69 378 ASP A C 1
ATOM 2974 O O . ASP A 1 378 ? 0.123 -37.75 -6.09 1 98.69 378 ASP A O 1
ATOM 2978 N N . LEU A 1 379 ? 0.366 -37.312 -3.91 1 98.81 379 LEU A N 1
ATOM 2979 C CA . LEU A 1 379 ? 1.802 -37.094 -4.035 1 98.81 379 LEU A CA 1
ATOM 2980 C C . LEU A 1 379 ? 2.516 -38.375 -4.473 1 98.81 379 LEU A C 1
ATOM 2982 O O . LEU A 1 379 ? 3.393 -38.312 -5.336 1 98.81 379 LEU A O 1
ATOM 2986 N N . LEU A 1 380 ? 2.143 -39.438 -3.883 1 98.81 380 LEU A N 1
ATOM 2987 C CA . LEU A 1 380 ? 2.764 -40.719 -4.215 1 98.81 380 LEU A CA 1
ATOM 2988 C C . LEU A 1 380 ? 2.463 -41.125 -5.656 1 98.81 380 LEU A C 1
ATOM 2990 O O . LEU A 1 380 ? 3.363 -41.531 -6.391 1 98.81 380 LEU A O 1
ATOM 2994 N N . LYS A 1 381 ? 1.243 -40.938 -6.02 1 98.69 381 LYS A N 1
ATOM 2995 C CA . LYS A 1 381 ? 0.849 -41.281 -7.387 1 98.69 381 LYS A CA 1
ATOM 2996 C C . LYS A 1 381 ? 1.595 -40.406 -8.406 1 98.69 381 LYS A C 1
ATOM 2998 O O . LYS A 1 381 ? 2.018 -40.906 -9.453 1 98.69 381 LYS A O 1
ATOM 3003 N N . ALA A 1 382 ? 1.699 -39.188 -8.109 1 98.88 382 ALA A N 1
ATOM 3004 C CA . ALA A 1 382 ? 2.459 -38.281 -8.992 1 98.88 382 ALA A CA 1
ATOM 3005 C C . ALA A 1 382 ? 3.916 -38.75 -9.086 1 98.88 382 ALA A C 1
ATOM 3007 O O . ALA A 1 382 ? 4.5 -38.75 -10.172 1 98.88 382 ALA A O 1
ATOM 3008 N N . SER A 1 383 ? 4.496 -39.094 -7.961 1 98.88 383 SER A N 1
ATOM 3009 C CA . SER A 1 383 ? 5.887 -39.531 -7.922 1 98.88 383 SER A CA 1
ATOM 3010 C C . SER A 1 383 ? 6.117 -40.75 -8.828 1 98.88 383 SER A C 1
ATOM 3012 O O . SER A 1 383 ? 7.109 -40.781 -9.555 1 98.88 383 SER A O 1
ATOM 3014 N N . VAL A 1 384 ? 5.203 -41.656 -8.82 1 98.62 384 VAL A N 1
ATOM 3015 C CA . VAL A 1 384 ? 5.301 -42.875 -9.633 1 98.62 384 VAL A CA 1
ATOM 3016 C C . VAL A 1 384 ? 5.285 -42.5 -11.117 1 98.62 384 VAL A C 1
ATOM 3018 O O . VAL A 1 384 ? 6.09 -43 -11.898 1 98.62 384 VAL A O 1
ATOM 3021 N N . MET A 1 385 ? 4.406 -41.594 -11.492 1 98.75 385 MET A N 1
ATOM 3022 C CA . MET A 1 385 ? 4.324 -41.125 -12.867 1 98.75 385 MET A CA 1
ATOM 3023 C C . MET A 1 385 ? 5.625 -40.438 -13.289 1 98.75 385 MET A C 1
ATOM 3025 O O . MET A 1 385 ? 6.152 -40.719 -14.367 1 98.75 385 MET A O 1
ATOM 3029 N N . TYR A 1 386 ? 6.152 -39.594 -12.414 1 98.81 386 TYR A N 1
ATOM 3030 C CA . TYR A 1 386 ? 7.352 -38.844 -12.719 1 98.81 386 TYR A CA 1
ATOM 3031 C C . TYR A 1 386 ? 8.562 -39.75 -12.867 1 98.81 386 TYR A C 1
ATOM 3033 O O . TYR A 1 386 ? 9.516 -39.406 -13.578 1 98.81 386 TYR A O 1
ATOM 3041 N N . ALA A 1 387 ? 8.531 -40.906 -12.234 1 98.69 387 ALA A N 1
ATOM 3042 C CA . ALA A 1 387 ? 9.648 -41.844 -12.281 1 98.69 387 ALA A CA 1
ATOM 3043 C C . ALA A 1 387 ? 9.633 -42.656 -13.578 1 98.69 387 ALA A C 1
ATOM 3045 O O . ALA A 1 387 ? 10.688 -43 -14.117 1 98.69 387 ALA A O 1
ATOM 3046 N N . LEU A 1 388 ? 8.469 -42.906 -14.109 1 98.5 388 LEU A N 1
ATOM 3047 C CA . LEU A 1 388 ? 8.359 -43.875 -15.211 1 98.5 388 LEU A CA 1
ATOM 3048 C C . LEU A 1 388 ? 8.258 -43.125 -16.547 1 98.5 388 LEU A C 1
ATOM 3050 O O . LEU A 1 388 ? 8.75 -43.625 -17.562 1 98.5 388 LEU A O 1
ATOM 3054 N N . LEU A 1 389 ? 7.645 -42 -16.562 1 98.44 389 LEU A N 1
ATOM 3055 C CA . LEU A 1 389 ? 7.301 -41.312 -17.797 1 98.44 389 LEU A CA 1
ATOM 3056 C C . LEU A 1 389 ? 8.555 -40.969 -18.594 1 98.44 389 LEU A C 1
ATOM 3058 O O . LEU A 1 389 ? 8.594 -41.156 -19.812 1 98.44 389 LEU A O 1
ATOM 3062 N N . PRO A 1 390 ? 9.602 -40.469 -17.922 1 98.06 390 PRO A N 1
ATOM 3063 C CA . PRO A 1 390 ? 10.805 -40.188 -18.688 1 98.06 390 PRO A CA 1
ATOM 3064 C C . PRO A 1 390 ? 11.344 -41.406 -19.438 1 98.06 390 PRO A C 1
ATOM 3066 O O . PRO A 1 390 ? 11.773 -41.281 -20.594 1 98.06 390 PRO A O 1
ATOM 3069 N N . PHE A 1 391 ? 11.312 -42.531 -18.812 1 97.5 391 PHE A N 1
ATOM 3070 C CA . PHE A 1 391 ? 11.758 -43.75 -19.422 1 97.5 391 PHE A CA 1
ATOM 3071 C C . PHE A 1 391 ? 10.922 -44.094 -20.656 1 97.5 391 PHE A C 1
ATOM 3073 O O . PHE A 1 391 ? 11.469 -44.406 -21.719 1 97.5 391 PHE A O 1
ATOM 3080 N N . ASN A 1 392 ? 9.648 -43.969 -20.547 1 97.62 392 ASN A N 1
ATOM 3081 C CA . ASN A 1 392 ? 8.758 -44.281 -21.641 1 97.62 392 ASN A CA 1
ATOM 3082 C C . ASN A 1 392 ? 8.867 -43.281 -22.781 1 97.62 392 ASN A C 1
ATOM 3084 O O . ASN A 1 392 ? 8.742 -43.625 -23.953 1 97.62 392 ASN A O 1
ATOM 3088 N N . LEU A 1 393 ? 9.086 -42.031 -22.453 1 97.44 393 LEU A N 1
ATOM 3089 C CA . LEU A 1 393 ? 9.219 -40.969 -23.469 1 97.44 393 LEU A CA 1
ATOM 3090 C C . LEU A 1 393 ? 10.508 -41.156 -24.266 1 97.44 393 LEU A C 1
ATOM 3092 O O . LEU A 1 393 ? 10.602 -40.688 -25.406 1 97.44 393 LEU A O 1
ATOM 3096 N N . SER A 1 394 ? 11.508 -41.812 -23.75 1 95.44 394 SER A N 1
ATOM 3097 C CA . SER A 1 394 ? 12.82 -41.938 -24.375 1 95.44 394 SER A CA 1
ATOM 3098 C C . SER A 1 394 ? 12.883 -43.125 -25.312 1 95.44 394 SER A C 1
ATOM 3100 O O . SER A 1 394 ? 13.883 -43.312 -26.016 1 95.44 394 SER A O 1
ATOM 3102 N N . LYS A 1 395 ? 11.953 -44.062 -25.359 1 91.69 395 LYS A N 1
ATOM 3103 C CA . LYS A 1 395 ? 11.977 -45.281 -26.172 1 91.69 395 LYS A CA 1
ATOM 3104 C C . LYS A 1 395 ? 11.836 -44.969 -27.656 1 91.69 395 LYS A C 1
ATOM 3106 O O . LYS A 1 395 ? 12.352 -45.688 -28.516 1 91.69 395 LYS A O 1
ATOM 3111 N N . TYR A 1 396 ? 10.984 -44.344 -28.156 1 68.06 396 TYR A N 1
ATOM 3112 C CA . TYR A 1 396 ? 10.758 -44.219 -29.594 1 68.06 396 TYR A CA 1
ATOM 3113 C C . TYR A 1 396 ? 11.57 -43.062 -30.172 1 68.06 396 TYR A C 1
ATOM 3115 O O . TYR A 1 396 ? 11.664 -42.906 -31.391 1 68.06 396 TYR A O 1
ATOM 3123 N N . LYS A 1 397 ? 12.32 -42.281 -29.516 1 55 397 LYS A N 1
ATOM 3124 C CA . LYS A 1 397 ? 13 -41.312 -30.375 1 55 397 LYS A CA 1
ATOM 3125 C C . LYS A 1 397 ? 14.422 -41.781 -30.688 1 55 397 LYS A C 1
ATOM 3127 O O . LYS A 1 397 ? 15.117 -42.281 -29.828 1 55 397 LYS A O 1
ATOM 3132 N N . MET B 1 1 ? 9.648 56.344 18.109 1 65.62 1 MET B N 1
ATOM 3133 C CA . MET B 1 1 ? 8.867 55.562 17.156 1 65.62 1 MET B CA 1
ATOM 3134 C C . MET B 1 1 ? 7.996 54.531 17.875 1 65.62 1 MET B C 1
ATOM 3136 O O . MET B 1 1 ? 8.43 53.906 18.859 1 65.62 1 MET B O 1
ATOM 3140 N N . LYS B 1 2 ? 6.602 54.469 17.516 1 89 2 LYS B N 1
ATOM 3141 C CA . LYS B 1 2 ? 5.688 53.5 18.125 1 89 2 LYS B CA 1
ATOM 3142 C C . LYS B 1 2 ? 6.238 52.062 18.016 1 89 2 LYS B C 1
ATOM 3144 O O . LYS B 1 2 ? 6.926 51.75 17.047 1 89 2 LYS B O 1
ATOM 3149 N N . LEU B 1 3 ? 6.316 51.375 19.094 1 93.31 3 LEU B N 1
ATOM 3150 C CA . LEU B 1 3 ? 6.816 50 19.156 1 93.31 3 LEU B CA 1
ATOM 3151 C C . LEU B 1 3 ? 6.441 49.219 17.891 1 93.31 3 LEU B C 1
ATOM 3153 O O . LEU B 1 3 ? 7.25 48.438 17.375 1 93.31 3 LEU B O 1
ATOM 3157 N N . GLU B 1 4 ? 5.352 49.469 17.297 1 95.19 4 GLU B N 1
ATOM 3158 C CA . GLU B 1 4 ? 4.867 48.781 16.109 1 95.19 4 GLU B CA 1
ATOM 3159 C C . GLU B 1 4 ? 5.746 49.094 14.898 1 95.19 4 GLU B C 1
ATOM 3161 O O . GLU B 1 4 ? 6.086 48.188 14.125 1 95.19 4 GLU B O 1
ATOM 3166 N N . ASN B 1 5 ? 6.133 50.312 14.758 1 94.94 5 ASN B N 1
ATOM 3167 C CA . ASN B 1 5 ? 6.996 50.719 13.664 1 94.94 5 ASN B CA 1
ATOM 3168 C C . ASN B 1 5 ? 8.398 50.125 13.805 1 94.94 5 ASN B C 1
ATOM 3170 O O . ASN B 1 5 ? 9.008 49.719 12.82 1 94.94 5 ASN B O 1
ATOM 3174 N N . LYS B 1 6 ? 8.875 50.156 15.023 1 96.25 6 LYS B N 1
ATOM 3175 C CA . LYS B 1 6 ? 10.188 49.562 15.297 1 96.25 6 LYS B CA 1
ATOM 3176 C C . LYS B 1 6 ? 10.195 48.062 14.992 1 96.25 6 LYS B C 1
ATOM 3178 O O . LYS B 1 6 ? 11.172 47.531 14.438 1 96.25 6 LYS B O 1
ATOM 3183 N N . LEU B 1 7 ? 9.172 47.531 15.367 1 97.25 7 LEU B N 1
ATOM 3184 C CA . LEU B 1 7 ? 9.039 46.094 15.156 1 97.25 7 LEU B CA 1
ATOM 3185 C C . LEU B 1 7 ? 9.039 45.75 13.664 1 97.25 7 LEU B C 1
ATOM 3187 O O . LEU B 1 7 ? 9.75 44.844 13.227 1 97.25 7 LEU B O 1
ATOM 3191 N N . ASN B 1 8 ? 8.273 46.438 12.828 1 96.31 8 ASN B N 1
ATOM 3192 C CA . ASN B 1 8 ? 8.219 46.219 11.391 1 96.31 8 ASN B CA 1
ATOM 3193 C C . ASN B 1 8 ? 9.586 46.438 10.734 1 96.31 8 ASN B C 1
ATOM 3195 O O . ASN B 1 8 ? 10.008 45.625 9.898 1 96.31 8 ASN B O 1
ATOM 3199 N N . ALA B 1 9 ? 10.227 47.469 11.164 1 96.56 9 ALA B N 1
ATOM 3200 C CA . ALA B 1 9 ? 11.539 47.781 10.617 1 96.56 9 ALA B CA 1
ATOM 3201 C C . ALA B 1 9 ? 12.562 46.719 11 1 96.56 9 ALA B C 1
ATOM 3203 O O . ALA B 1 9 ? 13.414 46.344 10.195 1 96.56 9 ALA B O 1
ATOM 3204 N N . ASN B 1 10 ? 12.477 46.281 12.211 1 96.56 10 ASN B N 1
ATOM 3205 C CA . ASN B 1 10 ? 13.422 45.281 12.719 1 96.56 10 ASN B CA 1
ATOM 3206 C C . ASN B 1 10 ? 13.258 43.938 12 1 96.56 10 ASN B C 1
ATOM 3208 O O . ASN B 1 10 ? 14.25 43.312 11.625 1 96.56 10 ASN B O 1
ATOM 3212 N N . VAL B 1 11 ? 12.086 43.5 11.773 1 97.94 11 VAL B N 1
ATOM 3213 C CA . VAL B 1 11 ? 11.828 42.219 11.148 1 97.94 11 VAL B CA 1
ATOM 3214 C C . VAL B 1 11 ? 12.25 42.25 9.688 1 97.94 11 VAL B C 1
ATOM 3216 O O . VAL B 1 11 ? 12.734 41.25 9.141 1 97.94 11 VAL B O 1
ATOM 3219 N N . GLU B 1 12 ? 12.086 43.406 9.078 1 98 12 GLU B N 1
ATOM 3220 C CA . GLU B 1 12 ? 12.539 43.562 7.699 1 98 12 GLU B CA 1
ATOM 3221 C C . GLU B 1 12 ? 14.031 43.281 7.574 1 98 12 GLU B C 1
ATOM 3223 O O . GLU B 1 12 ? 14.492 42.781 6.559 1 98 12 GLU B O 1
ATOM 3228 N N . LYS B 1 13 ? 14.75 43.594 8.586 1 98 13 LYS B N 1
ATOM 3229 C CA . LYS B 1 13 ? 16.188 43.344 8.586 1 98 13 LYS B CA 1
ATOM 3230 C C . LYS B 1 13 ? 16.516 41.875 8.57 1 98 13 LYS B C 1
ATOM 3232 O O . LYS B 1 13 ? 17.609 41.469 8.211 1 98 13 LYS B O 1
ATOM 3237 N N . TYR B 1 14 ? 15.539 41.062 9.078 1 97.88 14 TYR B N 1
ATOM 3238 C CA . TYR B 1 14 ? 15.75 39.625 9.188 1 97.88 14 TYR B CA 1
ATOM 3239 C C . TYR B 1 14 ? 15.266 38.906 7.93 1 97.88 14 TYR B C 1
ATOM 3241 O O . TYR B 1 14 ? 15.242 37.688 7.879 1 97.88 14 TYR B O 1
ATOM 3249 N N . ARG B 1 15 ? 14.828 39.625 6.93 1 98.25 15 ARG B N 1
ATOM 3250 C CA . ARG B 1 15 ? 14.188 39.062 5.746 1 98.25 15 ARG B CA 1
ATOM 3251 C C . ARG B 1 15 ? 15.016 37.906 5.168 1 98.25 15 ARG B C 1
ATOM 3253 O O . ARG B 1 15 ? 14.5 36.812 4.977 1 98.25 15 ARG B O 1
ATOM 3260 N N . GLU B 1 16 ? 16.281 38.094 4.953 1 98.25 16 GLU B N 1
ATOM 3261 C CA . GLU B 1 16 ? 17.156 37.094 4.34 1 98.25 16 GLU B CA 1
ATOM 3262 C C . GLU B 1 16 ? 17.359 35.906 5.273 1 98.25 16 GLU B C 1
ATOM 3264 O O . GLU B 1 16 ? 17.438 34.781 4.828 1 98.25 16 GLU B O 1
ATOM 3269 N N . ASP B 1 17 ? 17.469 36.188 6.559 1 98.56 17 ASP B N 1
ATOM 3270 C CA . ASP B 1 17 ? 17.656 35.156 7.547 1 98.56 17 ASP B CA 1
ATOM 3271 C C . ASP B 1 17 ? 16.422 34.25 7.621 1 98.56 17 ASP B C 1
ATOM 3273 O O . ASP B 1 17 ? 16.547 33.031 7.719 1 98.56 17 ASP B O 1
ATOM 3277 N N . ILE B 1 18 ? 15.289 34.875 7.551 1 98.69 18 ILE B N 1
ATOM 3278 C CA . ILE B 1 18 ? 14.031 34.156 7.613 1 98.69 18 ILE B CA 1
ATOM 3279 C C . ILE B 1 18 ? 13.914 33.219 6.406 1 98.69 18 ILE B C 1
ATOM 3281 O O . ILE B 1 18 ? 13.617 32.031 6.555 1 98.69 18 ILE B O 1
ATOM 3285 N N . VAL B 1 19 ? 14.203 33.719 5.277 1 98.56 19 VAL B N 1
ATOM 3286 C CA . VAL B 1 19 ? 14.094 32.938 4.039 1 98.56 19 VAL B CA 1
ATOM 3287 C C . VAL B 1 19 ? 15.133 31.828 4.023 1 98.56 19 VAL B C 1
ATOM 3289 O O . VAL B 1 19 ? 14.836 30.703 3.633 1 98.56 19 VAL B O 1
ATOM 3292 N N . SER B 1 20 ? 16.328 32.125 4.469 1 98.62 20 SER B N 1
ATOM 3293 C CA . SER B 1 20 ? 17.391 31.141 4.512 1 98.62 20 SER B CA 1
ATOM 3294 C C . SER B 1 20 ? 17.062 30 5.469 1 98.62 20 SER B C 1
ATOM 3296 O O . SER B 1 20 ? 17.266 28.828 5.145 1 98.62 20 SER B O 1
ATOM 3298 N N . PHE B 1 21 ? 16.609 30.359 6.562 1 98.75 21 PHE B N 1
ATOM 3299 C CA . PHE B 1 21 ? 16.234 29.359 7.551 1 98.75 21 PHE B CA 1
ATOM 3300 C C . PHE B 1 21 ? 15.086 28.484 7.023 1 98.75 21 PHE B C 1
ATOM 3302 O O . PHE B 1 21 ? 15.133 27.266 7.129 1 98.75 21 PHE B O 1
ATOM 3309 N N . LEU B 1 22 ? 14.07 29.109 6.445 1 98.81 22 LEU B N 1
ATOM 3310 C CA . LEU B 1 22 ? 12.953 28.375 5.855 1 98.81 22 LEU B CA 1
ATOM 3311 C C . LEU B 1 22 ? 13.453 27.406 4.789 1 98.81 22 LEU B C 1
ATOM 3313 O O . LEU B 1 22 ? 13.023 26.25 4.746 1 98.81 22 LEU B O 1
ATOM 3317 N N . LYS B 1 23 ? 14.336 27.875 3.941 1 98.44 23 LYS B N 1
ATOM 3318 C CA . LYS B 1 23 ? 14.922 27.031 2.912 1 98.44 23 LYS B CA 1
ATOM 3319 C C . LYS B 1 23 ? 15.578 25.797 3.529 1 98.44 23 LYS B C 1
ATOM 3321 O O . LYS B 1 23 ? 15.398 24.672 3.037 1 98.44 23 LYS B O 1
ATOM 3326 N N . ASP B 1 24 ? 16.297 25.984 4.633 1 98.62 24 ASP B N 1
ATOM 3327 C CA . ASP B 1 24 ? 16.984 24.891 5.305 1 98.62 24 ASP B CA 1
ATOM 3328 C C . ASP B 1 24 ? 15.984 23.812 5.75 1 98.62 24 ASP B C 1
ATOM 3330 O O . ASP B 1 24 ? 16.203 22.625 5.504 1 98.62 24 ASP B O 1
ATOM 3334 N N . ILE B 1 25 ? 14.914 24.25 6.344 1 98.62 25 ILE B N 1
ATOM 3335 C CA . ILE B 1 25 ? 14.055 23.25 6.977 1 98.62 25 ILE B CA 1
ATOM 3336 C C . ILE B 1 25 ? 13.141 22.625 5.926 1 98.62 25 ILE B C 1
ATOM 3338 O O . ILE B 1 25 ? 12.695 21.484 6.086 1 98.62 25 ILE B O 1
ATOM 3342 N N . ILE B 1 26 ? 12.906 23.297 4.801 1 98.19 26 ILE B N 1
ATOM 3343 C CA . ILE B 1 26 ? 12.195 22.656 3.691 1 98.19 26 ILE B CA 1
ATOM 3344 C C . ILE B 1 26 ? 13.07 21.578 3.068 1 98.19 26 ILE B C 1
ATOM 3346 O O . ILE B 1 26 ? 12.578 20.5 2.709 1 98.19 26 ILE B O 1
ATOM 3350 N N . ASN B 1 27 ? 14.344 21.844 2.961 1 98.38 27 ASN B N 1
ATOM 3351 C CA . ASN B 1 27 ? 15.289 20.938 2.324 1 98.38 27 ASN B CA 1
ATOM 3352 C C . ASN B 1 27 ? 15.57 19.719 3.195 1 98.38 27 ASN B C 1
ATOM 3354 O O . ASN B 1 27 ? 16.234 18.781 2.762 1 98.38 27 ASN B O 1
ATOM 3358 N N . ILE B 1 28 ? 15.062 19.703 4.414 1 98.44 28 ILE B N 1
ATOM 3359 C CA . ILE B 1 28 ? 15.094 18.531 5.285 1 98.44 28 ILE B CA 1
ATOM 3360 C C . ILE B 1 28 ? 13.719 17.859 5.293 1 98.44 28 ILE B C 1
ATOM 3362 O O . ILE B 1 28 ? 12.82 18.266 6.031 1 98.44 28 ILE B O 1
ATOM 3366 N N . PRO B 1 29 ? 13.594 16.812 4.488 1 96.56 29 PRO B N 1
ATOM 3367 C CA . PRO B 1 29 ? 12.297 16.125 4.496 1 96.56 29 PRO B CA 1
ATOM 3368 C C . PRO B 1 29 ? 11.891 15.641 5.887 1 96.56 29 PRO B C 1
ATOM 3370 O O . PRO B 1 29 ? 12.727 15.141 6.637 1 96.56 29 PRO B O 1
ATOM 3373 N N . SER B 1 30 ? 10.648 15.875 6.27 1 97.81 30 SER B N 1
ATOM 3374 C CA . SER B 1 30 ? 10.164 15.516 7.598 1 97.81 30 SER B CA 1
ATOM 3375 C C . SER B 1 30 ? 8.742 14.953 7.539 1 97.81 30 SER B C 1
ATOM 3377 O O . SER B 1 30 ? 7.867 15.391 8.289 1 97.81 30 SER B O 1
ATOM 3379 N N . VAL B 1 31 ? 8.516 14.016 6.672 1 96.12 31 VAL B N 1
ATOM 3380 C CA . VAL B 1 31 ? 7.223 13.336 6.656 1 96.12 31 VAL B CA 1
ATOM 3381 C C . VAL B 1 31 ? 6.914 12.781 8.039 1 96.12 31 VAL B C 1
ATOM 3383 O O . VAL B 1 31 ? 7.828 12.461 8.812 1 96.12 31 VAL B O 1
ATOM 3386 N N . THR B 1 32 ? 5.703 12.695 8.391 1 95.5 32 THR B N 1
ATOM 3387 C CA . THR B 1 32 ? 5.262 12.289 9.719 1 95.5 32 THR B CA 1
ATOM 3388 C C . THR B 1 32 ? 6.066 11.086 10.211 1 95.5 32 THR B C 1
ATOM 3390 O O . THR B 1 32 ? 6.293 10.133 9.461 1 95.5 32 THR B O 1
ATOM 3393 N N . LEU B 1 33 ? 6.594 11.156 11.43 1 94.5 33 LEU B N 1
ATOM 3394 C CA . LEU B 1 33 ? 7.359 10.156 12.172 1 94.5 33 LEU B CA 1
ATOM 3395 C C . LEU B 1 33 ? 8.836 10.219 11.805 1 94.5 33 LEU B C 1
ATOM 3397 O O . LEU B 1 33 ? 9.656 9.492 12.367 1 94.5 33 LEU B O 1
ATOM 3401 N N . LYS B 1 34 ? 9.234 11.109 10.867 1 96.69 34 LYS B N 1
ATOM 3402 C CA . LYS B 1 34 ? 10.633 11.32 10.492 1 96.69 34 LYS B CA 1
ATOM 3403 C C . LYS B 1 34 ? 11.047 12.773 10.703 1 96.69 34 LYS B C 1
ATOM 3405 O O . LYS B 1 34 ? 11.656 13.391 9.828 1 96.69 34 LYS B O 1
ATOM 3410 N N . GLU B 1 35 ? 10.695 13.383 11.828 1 98.31 35 GLU B N 1
ATOM 3411 C CA . GLU B 1 35 ? 10.859 14.812 12.055 1 98.31 35 GLU B CA 1
ATOM 3412 C C . GLU B 1 35 ? 12.18 15.117 12.758 1 98.31 35 GLU B C 1
ATOM 3414 O O . GLU B 1 35 ? 12.492 16.281 13.016 1 98.31 35 GLU B O 1
ATOM 3419 N N . GLU B 1 36 ? 12.984 14.109 13.008 1 98.62 36 GLU B N 1
ATOM 3420 C CA . GLU B 1 36 ? 14.133 14.266 13.891 1 98.62 36 GLU B CA 1
ATOM 3421 C C . GLU B 1 36 ? 15.07 15.359 13.391 1 98.62 36 GLU B C 1
ATOM 3423 O O . GLU B 1 36 ? 15.352 16.312 14.117 1 98.62 36 GLU B O 1
ATOM 3428 N N . LYS B 1 37 ? 15.484 15.266 12.188 1 98.81 37 LYS B N 1
ATOM 3429 C CA . LYS B 1 37 ? 16.5 16.172 11.664 1 98.81 37 LYS B CA 1
ATOM 3430 C C . LYS B 1 37 ? 15.984 17.609 11.633 1 98.81 37 LYS B C 1
ATOM 3432 O O . LYS B 1 37 ? 16.719 18.547 11.93 1 98.81 37 LYS B O 1
ATOM 3437 N N . VAL B 1 38 ? 14.734 17.781 11.32 1 98.81 38 VAL B N 1
ATOM 3438 C CA . VAL B 1 38 ? 14.188 19.141 11.242 1 98.81 38 VAL B CA 1
ATOM 3439 C C . VAL B 1 38 ? 14.016 19.703 12.648 1 98.81 38 VAL B C 1
ATOM 3441 O O . VAL B 1 38 ? 14.203 20.906 12.867 1 98.81 38 VAL B O 1
ATOM 3444 N N . ALA B 1 39 ? 13.648 18.859 13.586 1 98.88 39 ALA B N 1
ATOM 3445 C CA . ALA B 1 39 ? 13.531 19.312 14.977 1 98.88 39 ALA B CA 1
ATOM 3446 C C . ALA B 1 39 ? 14.852 19.875 15.484 1 98.88 39 ALA B C 1
ATOM 3448 O O . ALA B 1 39 ? 14.883 20.953 16.094 1 98.88 39 ALA B O 1
ATOM 3449 N N . PHE B 1 40 ? 15.914 19.188 15.195 1 98.88 40 PHE B N 1
ATOM 3450 C CA . PHE B 1 40 ? 17.234 19.625 15.641 1 98.88 40 PHE B CA 1
ATOM 3451 C C . PHE B 1 40 ? 17.641 20.906 14.938 1 98.88 40 PHE B C 1
ATOM 3453 O O . PHE B 1 40 ? 18.25 21.797 15.555 1 98.88 40 PHE B O 1
ATOM 3460 N N . ARG B 1 41 ? 17.312 20.984 13.703 1 98.94 41 ARG B N 1
ATOM 3461 C CA . ARG B 1 41 ? 17.672 22.203 12.969 1 98.94 41 ARG B CA 1
ATOM 3462 C C . ARG B 1 41 ? 16.922 23.406 13.516 1 98.94 41 ARG B C 1
ATOM 3464 O O . ARG B 1 41 ? 17.484 24.516 13.578 1 98.94 41 ARG B O 1
ATOM 3471 N N . ILE B 1 42 ? 15.711 23.234 13.852 1 98.94 42 ILE B N 1
ATOM 3472 C CA . ILE B 1 42 ? 14.898 24.312 14.414 1 98.94 42 ILE B CA 1
ATOM 3473 C C . ILE B 1 42 ? 15.445 24.703 15.781 1 98.94 42 ILE B C 1
ATOM 3475 O O . ILE B 1 42 ? 15.578 25.891 16.078 1 98.94 42 ILE B O 1
ATOM 3479 N N . LYS B 1 43 ? 15.781 23.734 16.594 1 98.94 43 LYS B N 1
ATOM 3480 C CA . LYS B 1 43 ? 16.359 24.016 17.906 1 98.94 43 LYS B CA 1
ATOM 3481 C C . LYS B 1 43 ? 17.609 24.875 17.781 1 98.94 43 LYS B C 1
ATOM 3483 O O . LYS B 1 43 ? 17.797 25.828 18.547 1 98.94 43 LYS B O 1
ATOM 3488 N N . LYS B 1 44 ? 18.438 24.5 16.859 1 98.88 44 LYS B N 1
ATOM 3489 C CA . LYS B 1 44 ? 19.656 25.266 16.625 1 98.88 44 LYS B CA 1
ATOM 3490 C C . LYS B 1 44 ? 19.359 26.719 16.328 1 98.88 44 LYS B C 1
ATOM 3492 O O . LYS B 1 44 ? 20.047 27.625 16.797 1 98.88 44 LYS B O 1
ATOM 3497 N N . GLU B 1 45 ? 18.344 26.984 15.484 1 98.88 45 GLU B N 1
ATOM 3498 C CA . GLU B 1 45 ? 18 28.359 15.141 1 98.88 45 GLU B CA 1
ATOM 3499 C C . GLU B 1 45 ? 17.391 29.078 16.344 1 98.88 45 GLU B C 1
ATOM 3501 O O . GLU B 1 45 ? 17.609 30.281 16.516 1 98.88 45 GLU B O 1
ATOM 3506 N N . MET B 1 46 ? 16.562 28.375 17.125 1 98.88 46 MET B N 1
ATOM 3507 C CA . MET B 1 46 ? 16.016 28.953 18.359 1 98.88 46 MET B CA 1
ATOM 3508 C C . MET B 1 46 ? 17.125 29.438 19.281 1 98.88 46 MET B C 1
ATOM 3510 O O . MET B 1 46 ? 17.031 30.531 19.844 1 98.88 46 MET B O 1
ATOM 3514 N N . ASP B 1 47 ? 18.172 28.625 19.359 1 98.69 47 ASP B N 1
ATOM 3515 C CA . ASP B 1 47 ? 19.328 29.016 20.156 1 98.69 47 ASP B CA 1
ATOM 3516 C C . ASP B 1 47 ? 20 30.266 19.562 1 98.69 47 ASP B C 1
ATOM 3518 O O . ASP B 1 47 ? 20.359 31.188 20.297 1 98.69 47 ASP B O 1
ATOM 3522 N N . ARG B 1 48 ? 20.141 30.266 18.344 1 98.5 48 ARG B N 1
ATOM 3523 C CA . ARG B 1 48 ? 20.844 31.328 17.641 1 98.5 48 ARG B CA 1
ATOM 3524 C C . ARG B 1 48 ? 20.125 32.656 17.828 1 98.5 48 ARG B C 1
ATOM 3526 O O . ARG B 1 48 ? 20.781 33.688 18.016 1 98.5 48 ARG B O 1
ATOM 3533 N N . VAL B 1 49 ? 18.766 32.656 17.797 1 98.31 49 VAL B N 1
ATOM 3534 C CA . VAL B 1 49 ? 18.016 33.906 17.781 1 98.31 49 VAL B CA 1
ATOM 3535 C C . VAL B 1 49 ? 17.812 34.375 19.219 1 98.31 49 VAL B C 1
ATOM 3537 O O . VAL B 1 49 ? 17.281 35.469 19.438 1 98.31 49 VAL B O 1
ATOM 3540 N N . GLY B 1 50 ? 18.062 33.531 20.25 1 97.62 50 GLY B N 1
ATOM 3541 C CA . GLY B 1 50 ? 18.125 34.062 21.594 1 97.62 50 GLY B CA 1
ATOM 3542 C C . GLY B 1 50 ? 17.016 33.531 22.5 1 97.62 50 GLY B C 1
ATOM 3543 O O . GLY B 1 50 ? 16.594 34.219 23.438 1 97.62 50 GLY B O 1
ATOM 3544 N N . CYS B 1 51 ? 16.438 32.375 22.266 1 98.31 51 CYS B N 1
ATOM 3545 C CA . CYS B 1 51 ? 15.555 31.75 23.25 1 98.31 51 CYS B CA 1
ATOM 3546 C C . CYS B 1 51 ? 16.25 31.594 24.594 1 98.31 51 CYS B C 1
ATOM 3548 O O . CYS B 1 51 ? 17.438 31.266 24.641 1 98.31 51 CYS B O 1
ATOM 3550 N N . ASP B 1 52 ? 15.461 31.828 25.672 1 98.25 52 ASP B N 1
ATOM 3551 C CA . ASP B 1 52 ? 16.031 31.641 27 1 98.25 52 ASP B CA 1
ATOM 3552 C C . ASP B 1 52 ? 16.391 30.172 27.234 1 98.25 52 ASP B C 1
ATOM 3554 O O . ASP B 1 52 ? 17.344 29.875 27.953 1 98.25 52 ASP B O 1
ATOM 3558 N N . CYS B 1 53 ? 15.5 29.359 26.688 1 97.5 53 CYS B N 1
ATOM 3559 C CA . CYS B 1 53 ? 15.695 27.922 26.703 1 97.5 53 CYS B CA 1
ATOM 3560 C C . CYS B 1 53 ? 15.086 27.266 25.469 1 97.5 53 CYS B C 1
ATOM 3562 O O . CYS B 1 53 ? 14.07 27.734 24.953 1 97.5 53 CYS B O 1
ATOM 3564 N N . SER B 1 54 ? 15.805 26.266 24.938 1 98.5 54 SER B N 1
ATOM 3565 C CA . SER B 1 54 ? 15.242 25.453 23.875 1 98.5 54 SER B CA 1
ATOM 3566 C C . SER B 1 54 ? 15.539 23.969 24.109 1 98.5 54 SER B C 1
ATOM 3568 O O . SER B 1 54 ? 16.625 23.609 24.578 1 98.5 54 SER B O 1
ATOM 3570 N N . PHE B 1 55 ? 14.531 23.094 23.859 1 98.69 55 PHE B N 1
ATOM 3571 C CA . PHE B 1 55 ? 14.719 21.656 24.078 1 98.69 55 PHE B CA 1
ATOM 3572 C C . PHE B 1 55 ? 13.766 20.844 23.219 1 98.69 55 PHE B C 1
ATOM 3574 O O . PHE B 1 55 ? 12.836 21.391 22.625 1 98.69 55 PHE B O 1
ATOM 3581 N N . ILE B 1 56 ? 14.109 19.656 23.016 1 98.75 56 ILE B N 1
ATOM 3582 C CA . ILE B 1 56 ? 13.234 18.656 22.422 1 98.75 56 ILE B CA 1
ATOM 3583 C C . ILE B 1 56 ? 12.703 17.719 23.5 1 98.75 56 ILE B C 1
ATOM 3585 O O . ILE B 1 56 ? 13.477 17.094 24.234 1 98.75 56 ILE B O 1
ATOM 3589 N N . ASP B 1 57 ? 11.453 17.641 23.641 1 98.56 57 ASP B N 1
ATOM 3590 C CA . ASP B 1 57 ? 10.898 16.828 24.719 1 98.56 57 ASP B CA 1
ATOM 3591 C C . ASP B 1 57 ? 10.898 15.352 24.344 1 98.56 57 ASP B C 1
ATOM 3593 O O . ASP B 1 57 ? 11.383 14.969 23.281 1 98.56 57 ASP B O 1
ATOM 3597 N N . ASP B 1 58 ? 10.336 14.5 25.188 1 97.75 58 ASP B N 1
ATOM 3598 C CA . ASP B 1 58 ? 10.414 13.055 25 1 97.75 58 ASP B CA 1
ATOM 3599 C C . ASP B 1 58 ? 9.5 12.594 23.875 1 97.75 58 ASP B C 1
ATOM 3601 O O . ASP B 1 58 ? 9.711 11.531 23.281 1 97.75 58 ASP B O 1
ATOM 3605 N N . PHE B 1 59 ? 8.539 13.375 23.594 1 96.94 59 PHE B N 1
ATOM 3606 C CA . PHE B 1 59 ? 7.633 13.062 22.5 1 96.94 59 PHE B CA 1
ATOM 3607 C C . PHE B 1 59 ? 8.266 13.414 21.156 1 96.94 59 PHE B C 1
ATOM 3609 O O . PHE B 1 59 ? 7.961 12.789 20.141 1 96.94 59 PHE B O 1
ATOM 3616 N N . GLY B 1 60 ? 9.133 14.398 21.156 1 98.31 60 GLY B N 1
ATOM 3617 C CA . GLY B 1 60 ? 9.867 14.797 19.953 1 98.31 60 GLY B CA 1
ATOM 3618 C C . GLY B 1 60 ? 9.578 16.219 19.531 1 98.31 60 GLY B C 1
ATOM 3619 O O . GLY B 1 60 ? 10.086 16.688 18.5 1 98.31 60 GLY B O 1
ATOM 3620 N N . ASN B 1 61 ? 8.758 16.969 20.25 1 98.56 61 ASN B N 1
ATOM 3621 C CA . ASN B 1 61 ? 8.484 18.359 19.953 1 98.56 61 ASN B CA 1
ATOM 3622 C C . ASN B 1 61 ? 9.703 19.25 20.234 1 98.56 61 ASN B C 1
ATOM 3624 O O . ASN B 1 61 ? 10.414 19.031 21.219 1 98.56 61 ASN B O 1
ATOM 3628 N N . VAL B 1 62 ? 9.922 20.234 19.438 1 98.88 62 VAL B N 1
ATOM 3629 C CA . VAL B 1 62 ? 10.953 21.219 19.719 1 98.88 62 VAL B CA 1
ATOM 3630 C C . VAL B 1 62 ? 10.32 22.469 20.328 1 98.88 62 VAL B C 1
ATOM 3632 O O . VAL B 1 62 ? 9.352 23.016 19.797 1 98.88 62 VAL B O 1
ATOM 3635 N N . ILE B 1 63 ? 10.82 22.922 21.469 1 98.88 63 ILE B N 1
ATOM 3636 C CA . ILE B 1 63 ? 10.18 23.969 22.266 1 98.88 63 ILE B CA 1
ATOM 3637 C C . ILE B 1 63 ? 11.211 25.047 22.625 1 98.88 63 ILE B C 1
ATOM 3639 O O . ILE B 1 63 ? 12.32 24.719 23.062 1 98.88 63 ILE B O 1
ATOM 3643 N N . GLY B 1 64 ? 10.898 26.281 22.328 1 98.88 64 GLY B N 1
ATOM 3644 C CA . GLY B 1 64 ? 11.656 27.453 22.797 1 98.88 64 GLY B CA 1
ATOM 3645 C C . GLY B 1 64 ? 10.883 28.312 23.781 1 98.88 64 GLY B C 1
ATOM 3646 O O . GLY B 1 64 ? 9.664 28.469 23.656 1 98.88 64 GLY B O 1
ATOM 3647 N N . LYS B 1 65 ? 11.578 28.859 24.672 1 98.62 65 LYS B N 1
ATOM 3648 C CA . LYS B 1 65 ? 10.969 29.672 25.719 1 98.62 65 LYS B CA 1
ATOM 3649 C C . LYS B 1 65 ? 11.578 31.062 25.766 1 98.62 65 LYS B C 1
ATOM 3651 O O . LYS B 1 65 ? 12.789 31.234 25.578 1 98.62 65 LYS B O 1
ATOM 3656 N N . VAL B 1 66 ? 10.672 32.031 25.938 1 98.12 66 VAL B N 1
ATOM 3657 C CA . VAL B 1 66 ? 11.094 33.406 26.156 1 98.12 66 VAL B CA 1
ATOM 3658 C C . VAL B 1 66 ? 10.281 34.031 27.281 1 98.12 66 VAL B C 1
ATOM 3660 O O . VAL B 1 66 ? 9.055 33.906 27.312 1 98.12 66 VAL B O 1
ATOM 3663 N N . GLY B 1 67 ? 10.961 34.688 28.172 1 97.12 67 GLY B N 1
ATOM 3664 C CA . GLY B 1 67 ? 10.273 35.375 29.266 1 97.12 67 GLY B CA 1
ATOM 3665 C C . GLY B 1 67 ? 9.992 34.469 30.453 1 97.12 67 GLY B C 1
ATOM 3666 O O . GLY B 1 67 ? 10.297 33.281 30.422 1 97.12 67 GLY B O 1
ATOM 3667 N N . ASN B 1 68 ? 9.531 35.125 31.547 1 95.94 68 ASN B N 1
ATOM 3668 C CA . ASN B 1 68 ? 9.258 34.406 32.781 1 95.94 68 ASN B CA 1
ATOM 3669 C C . ASN B 1 68 ? 8.031 34.969 33.5 1 95.94 68 ASN B C 1
ATOM 3671 O O . ASN B 1 68 ? 7.895 34.812 34.719 1 95.94 68 ASN B O 1
ATOM 3675 N N . GLY B 1 69 ? 7.211 35.562 32.75 1 96.25 69 GLY B N 1
ATOM 3676 C CA . GLY B 1 69 ? 6.004 36.125 33.344 1 96.25 69 GLY B CA 1
ATOM 3677 C C . GLY B 1 69 ? 4.941 35.062 33.656 1 96.25 69 GLY B C 1
ATOM 3678 O O . GLY B 1 69 ? 5.102 33.906 33.281 1 96.25 69 GLY B O 1
ATOM 3679 N N . LYS B 1 70 ? 3.848 35.5 34.281 1 96 70 LYS B N 1
ATOM 3680 C CA . LYS B 1 70 ? 2.842 34.594 34.812 1 96 70 LYS B CA 1
ATOM 3681 C C . LYS B 1 70 ? 1.903 34.094 33.719 1 96 70 LYS B C 1
ATOM 3683 O O . LYS B 1 70 ? 1.324 33.031 33.812 1 96 70 LYS B O 1
ATOM 3688 N N . ASN B 1 71 ? 1.68 34.906 32.688 1 97.19 71 ASN B N 1
ATOM 3689 C CA . ASN B 1 71 ? 0.811 34.5 31.578 1 97.19 71 ASN B CA 1
ATOM 3690 C C . ASN B 1 71 ? 1.541 33.594 30.594 1 97.19 71 ASN B C 1
ATOM 3692 O O . ASN B 1 71 ? 2.475 34.031 29.906 1 97.19 71 ASN B O 1
ATOM 3696 N N . ILE B 1 72 ? 1.111 32.344 30.516 1 98.19 72 ILE B N 1
ATOM 3697 C CA . ILE B 1 72 ? 1.742 31.391 29.609 1 98.19 72 ILE B CA 1
ATOM 3698 C C . ILE B 1 72 ? 1.068 31.453 28.234 1 98.19 72 ILE B C 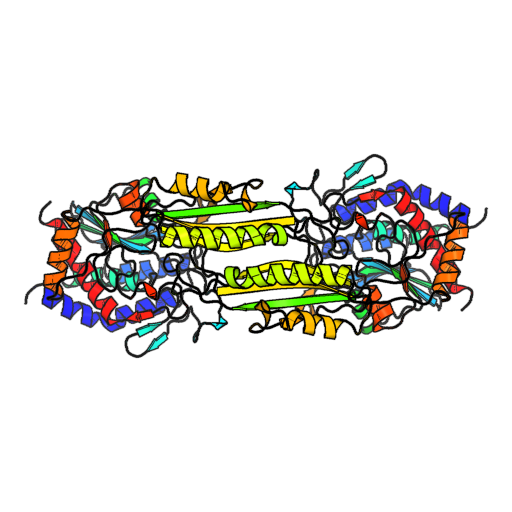1
ATOM 3700 O O . ILE B 1 72 ? -0.117 31.141 28.109 1 98.19 72 ILE B O 1
ATOM 3704 N N . ILE B 1 73 ? 1.829 31.859 27.25 1 98.5 73 ILE B N 1
ATOM 3705 C CA . ILE B 1 73 ? 1.337 31.969 25.875 1 98.5 73 ILE B CA 1
ATOM 3706 C C . ILE B 1 73 ? 2.094 31 24.969 1 98.5 73 ILE B C 1
ATOM 3708 O O . ILE B 1 73 ? 3.324 30.922 25.016 1 98.5 73 ILE B O 1
ATOM 3712 N N . VAL B 1 74 ? 1.322 30.25 24.156 1 98.75 74 VAL B N 1
ATOM 3713 C CA . VAL B 1 74 ? 1.914 29.297 23.234 1 98.75 74 VAL B CA 1
ATOM 3714 C C . VAL B 1 74 ? 1.611 29.734 21.797 1 98.75 74 VAL B C 1
ATOM 3716 O O . VAL B 1 74 ? 0.474 30.078 21.469 1 98.75 74 VAL B O 1
ATOM 3719 N N . ILE B 1 75 ? 2.602 29.766 20.984 1 98.88 75 ILE B N 1
ATOM 3720 C CA . ILE B 1 75 ? 2.457 29.812 19.531 1 98.88 75 ILE B CA 1
ATOM 3721 C C . ILE B 1 75 ? 2.977 28.516 18.922 1 98.88 75 ILE B C 1
ATOM 3723 O O . ILE B 1 75 ? 4.102 28.094 19.188 1 98.88 75 ILE B O 1
ATOM 3727 N N . GLU B 1 76 ? 2.145 27.891 18.125 1 98.5 76 GLU B N 1
ATOM 3728 C CA . GLU B 1 76 ? 2.473 26.531 17.703 1 98.5 76 GLU B CA 1
ATOM 3729 C C . GLU B 1 76 ? 2.359 26.375 16.188 1 98.5 76 GLU B C 1
ATOM 3731 O O . GLU B 1 76 ? 1.44 26.922 15.57 1 98.5 76 GLU B O 1
ATOM 3736 N N . ALA B 1 77 ? 3.307 25.672 15.586 1 98.5 77 ALA B N 1
ATOM 3737 C CA . ALA B 1 77 ? 3.283 25.172 14.211 1 98.5 77 ALA B CA 1
ATOM 3738 C C . ALA B 1 77 ? 3.799 23.734 14.156 1 98.5 77 ALA B C 1
ATOM 3740 O O . ALA B 1 77 ? 4.723 23.375 14.883 1 98.5 77 ALA B O 1
ATOM 3741 N N . HIS B 1 78 ? 3.221 22.922 13.305 1 98.06 78 HIS B N 1
ATOM 3742 C CA . HIS B 1 78 ? 3.752 21.578 13.188 1 98.06 78 HIS B CA 1
ATOM 3743 C C . HIS B 1 78 ? 4.914 21.516 12.203 1 98.06 78 HIS B C 1
ATOM 3745 O O . HIS B 1 78 ? 4.98 22.328 11.266 1 98.06 78 HIS B O 1
ATOM 3751 N N . ILE B 1 79 ? 5.797 20.547 12.422 1 98.5 79 ILE B N 1
ATOM 3752 C CA . ILE B 1 79 ? 7.027 20.531 11.641 1 98.5 79 ILE B CA 1
ATOM 3753 C C . ILE B 1 79 ? 7.055 19.312 10.727 1 98.5 79 ILE B C 1
ATOM 3755 O O . ILE B 1 79 ? 7.938 19.188 9.875 1 98.5 79 ILE B O 1
ATOM 3759 N N . ASP B 1 80 ? 6.059 18.438 10.922 1 97.38 80 ASP B N 1
ATOM 3760 C CA . ASP B 1 80 ? 5.926 17.328 9.984 1 97.38 80 ASP B CA 1
ATOM 3761 C C . ASP B 1 80 ? 5.203 17.766 8.711 1 97.38 80 ASP B C 1
ATOM 3763 O O . ASP B 1 80 ? 4.508 18.781 8.703 1 97.38 80 ASP B O 1
ATOM 3767 N N . THR B 1 81 ? 5.453 17.031 7.641 1 96.62 81 THR B N 1
ATOM 3768 C CA . THR B 1 81 ? 4.742 17.266 6.391 1 96.62 81 THR B CA 1
ATOM 3769 C C . THR B 1 81 ? 4.047 16 5.918 1 96.62 81 THR B C 1
ATOM 3771 O O . THR B 1 81 ? 4.328 14.906 6.414 1 96.62 81 THR B O 1
ATOM 3774 N N . VAL B 1 82 ? 3.102 16.172 5.031 1 95.38 82 VAL B N 1
ATOM 3775 C CA . VAL B 1 82 ? 2.543 15.039 4.301 1 95.38 82 VAL B CA 1
ATOM 3776 C C . VAL B 1 82 ? 3.518 14.594 3.213 1 95.38 82 VAL B C 1
ATOM 3778 O O . VAL B 1 82 ? 4.559 15.227 3.008 1 95.38 82 VAL B O 1
ATOM 3781 N N . ASN B 1 83 ? 3.164 13.508 2.533 1 94.12 83 ASN B N 1
ATOM 3782 C CA . ASN B 1 83 ? 3.963 13.039 1.404 1 94.12 83 ASN B CA 1
ATOM 3783 C C . ASN B 1 83 ? 3.779 13.938 0.182 1 94.12 83 ASN B C 1
ATOM 3785 O O . ASN B 1 83 ? 2.994 14.883 0.213 1 94.12 83 ASN B O 1
ATOM 3789 N N . ALA B 1 84 ? 4.535 13.641 -0.856 1 93.56 84 ALA B N 1
ATOM 3790 C CA . ALA B 1 84 ? 4.5 14.477 -2.055 1 93.56 84 ALA B CA 1
ATOM 3791 C C . ALA B 1 84 ? 3.246 14.203 -2.879 1 93.56 84 ALA B C 1
ATOM 3793 O O . ALA B 1 84 ? 2.85 15.016 -3.711 1 93.56 84 ALA B O 1
ATOM 3794 N N . GLY B 1 85 ? 2.553 13.047 -2.607 1 93.25 85 GLY B N 1
ATOM 3795 C CA . GLY B 1 85 ? 1.533 12.625 -3.555 1 93.25 85 GLY B CA 1
ATOM 3796 C C . GLY B 1 85 ? 2.096 12.273 -4.922 1 93.25 85 GLY B C 1
ATOM 3797 O O . GLY B 1 85 ? 3.174 11.688 -5.02 1 93.25 85 GLY B O 1
ATOM 3798 N N . ASP B 1 86 ? 1.353 12.547 -5.957 1 93.56 86 ASP B N 1
ATOM 3799 C CA . ASP B 1 86 ? 1.808 12.281 -7.32 1 93.56 86 ASP B CA 1
ATOM 3800 C C . ASP B 1 86 ? 2.947 13.211 -7.715 1 93.56 86 ASP B C 1
ATOM 3802 O O . ASP B 1 86 ? 2.727 14.406 -7.953 1 93.56 86 ASP B O 1
ATOM 3806 N N . ARG B 1 87 ? 4.07 12.68 -7.879 1 93.19 87 ARG B N 1
ATOM 3807 C CA . ARG B 1 87 ? 5.273 13.461 -8.164 1 93.19 87 ARG B CA 1
ATOM 3808 C C . ARG B 1 87 ? 5.176 14.156 -9.516 1 93.19 87 ARG B C 1
ATOM 3810 O O . ARG B 1 87 ? 5.773 15.211 -9.727 1 93.19 87 ARG B O 1
ATOM 3817 N N . GLU B 1 88 ? 4.348 13.609 -10.383 1 92.75 88 GLU B N 1
ATOM 3818 C CA . GLU B 1 88 ? 4.234 14.141 -11.734 1 92.75 88 GLU B CA 1
ATOM 3819 C C . GLU B 1 88 ? 3.541 15.5 -11.742 1 92.75 88 GLU B C 1
ATOM 3821 O O . GLU B 1 88 ? 3.629 16.25 -12.719 1 92.75 88 GLU B O 1
ATOM 3826 N N . LEU B 1 89 ? 2.861 15.836 -10.656 1 93.19 89 LEU B N 1
ATOM 3827 C CA . LEU B 1 89 ? 2.109 17.078 -10.57 1 93.19 89 LEU B CA 1
ATOM 3828 C C . LEU B 1 89 ? 3.006 18.234 -10.125 1 93.19 89 LEU B C 1
ATOM 3830 O O . LEU B 1 89 ? 2.604 19.391 -10.172 1 93.19 89 LEU B O 1
ATOM 3834 N N . TRP B 1 90 ? 4.305 17.938 -9.727 1 93.31 90 TRP B N 1
ATOM 3835 C CA . TRP B 1 90 ? 5.227 18.953 -9.219 1 93.31 90 TRP B CA 1
ATOM 3836 C C . TRP B 1 90 ? 6.141 19.469 -10.32 1 93.31 90 TRP B C 1
ATOM 3838 O O . TRP B 1 90 ? 6.629 18.688 -11.148 1 93.31 90 TRP B O 1
ATOM 3848 N N . VAL B 1 91 ? 6.301 20.734 -10.375 1 90.56 91 VAL B N 1
ATOM 3849 C CA . VAL B 1 91 ? 7.191 21.344 -11.359 1 90.56 91 VAL B CA 1
ATOM 3850 C C . VAL B 1 91 ? 8.633 21.281 -10.867 1 90.56 91 VAL B C 1
ATOM 3852 O O . VAL B 1 91 ? 9.578 21.406 -11.648 1 90.56 91 VAL B O 1
ATOM 3855 N N . GLN B 1 92 ? 8.734 21.141 -9.578 1 91.12 92 GLN B N 1
ATOM 3856 C CA . GLN B 1 92 ? 10.039 21 -8.938 1 91.12 92 GLN B CA 1
ATOM 3857 C C . GLN B 1 92 ? 10.031 19.875 -7.914 1 91.12 92 GLN B C 1
ATOM 3859 O O . GLN B 1 92 ? 8.977 19.312 -7.609 1 91.12 92 GLN B O 1
ATOM 3864 N N . ASN B 1 93 ? 11.227 19.547 -7.496 1 94.38 93 ASN B N 1
ATOM 3865 C CA . ASN B 1 93 ? 11.289 18.625 -6.371 1 94.38 93 ASN B CA 1
ATOM 3866 C C . ASN B 1 93 ? 10.586 19.188 -5.141 1 94.38 93 ASN B C 1
ATOM 3868 O O . ASN B 1 93 ? 10.961 20.25 -4.645 1 94.38 93 ASN B O 1
ATOM 3872 N N . PRO B 1 94 ? 9.578 18.516 -4.688 1 95.25 94 PRO B N 1
ATOM 3873 C CA . PRO B 1 94 ? 8.789 19.062 -3.574 1 95.25 94 PRO B CA 1
ATOM 3874 C C . PRO B 1 94 ? 9.625 19.297 -2.32 1 95.25 94 PRO B C 1
ATOM 3876 O O . PRO B 1 94 ? 9.281 20.141 -1.493 1 95.25 94 PRO B O 1
ATOM 3879 N N . PHE B 1 95 ? 10.766 18.641 -2.156 1 95.88 95 PHE B N 1
ATOM 3880 C CA . PHE B 1 95 ? 11.531 18.703 -0.915 1 95.88 95 PHE B CA 1
ATOM 3881 C C . PHE B 1 95 ? 12.805 19.516 -1.1 1 95.88 95 PHE B C 1
ATOM 3883 O O . PHE B 1 95 ? 13.766 19.359 -0.337 1 95.88 95 PHE B O 1
ATOM 3890 N N . VAL B 1 96 ? 12.82 20.312 -2.141 1 96.25 96 VAL B N 1
ATOM 3891 C CA . VAL B 1 96 ? 13.844 21.312 -2.387 1 96.25 96 VAL B CA 1
ATOM 3892 C C . VAL B 1 96 ? 13.195 22.688 -2.584 1 96.25 96 VAL B C 1
ATOM 3894 O O . VAL B 1 96 ? 12.477 22.891 -3.561 1 96.25 96 VAL B O 1
ATOM 3897 N N . ALA B 1 97 ? 13.484 23.562 -1.695 1 97 97 ALA B N 1
ATOM 3898 C CA . ALA B 1 97 ? 12.859 24.875 -1.729 1 97 97 ALA B CA 1
ATOM 3899 C C . ALA B 1 97 ? 13.273 25.656 -2.979 1 97 97 ALA B C 1
ATOM 3901 O O . ALA B 1 97 ? 14.43 25.594 -3.389 1 97 97 ALA B O 1
ATOM 3902 N N . ASN B 1 98 ? 12.344 26.219 -3.574 1 95.88 98 ASN B N 1
ATOM 3903 C CA . ASN B 1 98 ? 12.562 27.172 -4.66 1 95.88 98 ASN B CA 1
ATOM 3904 C C . ASN B 1 98 ? 12.031 28.562 -4.305 1 95.88 98 ASN B C 1
ATOM 3906 O O . ASN B 1 98 ? 10.938 28.688 -3.762 1 95.88 98 ASN B O 1
ATOM 3910 N N . ILE B 1 99 ? 12.859 29.547 -4.5 1 96.69 99 ILE B N 1
ATOM 3911 C CA . ILE B 1 99 ? 12.477 30.922 -4.207 1 96.69 99 ILE B CA 1
ATOM 3912 C C . ILE B 1 99 ? 12.414 31.734 -5.504 1 96.69 99 ILE B C 1
ATOM 3914 O O . ILE B 1 99 ? 13.422 31.844 -6.215 1 96.69 99 ILE B O 1
ATOM 3918 N N . LYS B 1 100 ? 11.266 32.25 -5.785 1 95.94 100 LYS B N 1
ATOM 3919 C CA . LYS B 1 100 ? 11.078 33.031 -6.996 1 95.94 100 LYS B CA 1
ATOM 3920 C C . LYS B 1 100 ? 10.094 34.188 -6.762 1 95.94 100 LYS B C 1
ATOM 3922 O O . LYS B 1 100 ? 8.977 33.969 -6.285 1 95.94 100 LYS B O 1
ATOM 3927 N N . ASP B 1 101 ? 10.508 35.438 -7.031 1 97 101 ASP B N 1
ATOM 3928 C CA . ASP B 1 101 ? 9.656 36.625 -7 1 97 101 ASP B CA 1
ATOM 3929 C C . ASP B 1 101 ? 8.992 36.781 -5.633 1 97 101 ASP B C 1
ATOM 3931 O O . ASP B 1 101 ? 7.781 37 -5.547 1 97 101 ASP B O 1
ATOM 3935 N N . GLY B 1 102 ? 9.734 36.531 -4.59 1 97.44 102 GLY B N 1
ATOM 3936 C CA . GLY B 1 102 ? 9.25 36.75 -3.238 1 97.44 102 GLY B CA 1
ATOM 3937 C C . GLY B 1 102 ? 8.375 35.625 -2.719 1 97.44 102 GLY B C 1
ATOM 3938 O O . GLY B 1 102 ? 7.711 35.781 -1.69 1 97.44 102 GLY B O 1
ATOM 3939 N N . VAL B 1 103 ? 8.367 34.531 -3.506 1 97.75 103 VAL B N 1
ATOM 3940 C CA . VAL B 1 103 ? 7.555 33.375 -3.123 1 97.75 103 VAL B CA 1
ATOM 3941 C C . VAL B 1 103 ? 8.461 32.156 -2.877 1 97.75 103 VAL B C 1
ATOM 3943 O O . VAL B 1 103 ? 9.391 31.922 -3.639 1 97.75 103 VAL B O 1
ATOM 3946 N N . VAL B 1 104 ? 8.219 31.5 -1.74 1 98.12 104 VAL B N 1
ATOM 3947 C CA . VAL B 1 104 ? 8.914 30.25 -1.451 1 98.12 104 VAL B CA 1
ATOM 3948 C C . VAL B 1 104 ? 8.023 29.062 -1.79 1 98.12 104 VAL B C 1
ATOM 3950 O O . VAL B 1 104 ? 6.883 28.984 -1.318 1 98.12 104 VAL B O 1
ATOM 3953 N N . TYR B 1 105 ? 8.555 28.219 -2.617 1 96.94 105 TYR B N 1
ATOM 3954 C CA . TYR B 1 105 ? 7.828 27.031 -3.041 1 96.94 105 TYR B CA 1
ATOM 3955 C C . TYR B 1 105 ? 8.43 25.766 -2.42 1 96.94 105 TYR B C 1
ATOM 3957 O O . TYR B 1 105 ? 9.633 25.703 -2.182 1 96.94 105 TYR B O 1
ATOM 3965 N N . GLY B 1 106 ? 7.547 24.812 -2.184 1 96.44 106 GLY B N 1
ATOM 3966 C CA . GLY B 1 106 ? 7.977 23.516 -1.67 1 96.44 106 GLY B CA 1
ATOM 3967 C C . GLY B 1 106 ? 6.992 22.906 -0.688 1 96.44 106 GLY B C 1
ATOM 3968 O O . GLY B 1 106 ? 6.168 23.609 -0.108 1 96.44 106 GLY B O 1
ATOM 3969 N N . ARG B 1 107 ? 7.098 21.562 -0.506 1 96.62 107 ARG B N 1
ATOM 3970 C CA . ARG B 1 107 ? 6.277 20.875 0.483 1 96.62 107 ARG B CA 1
ATOM 3971 C C . ARG B 1 107 ? 6.609 21.344 1.895 1 96.62 107 ARG B C 1
ATOM 3973 O O . ARG B 1 107 ? 7.777 21.359 2.291 1 96.62 107 ARG B O 1
ATOM 3980 N N . GLY B 1 108 ? 5.586 21.828 2.604 1 96.44 108 GLY B N 1
ATOM 3981 C CA . GLY B 1 108 ? 5.766 22.266 3.977 1 96.44 108 GLY B CA 1
ATOM 3982 C C . GLY B 1 108 ? 5.898 23.766 4.105 1 96.44 108 GLY B C 1
ATOM 3983 O O . GLY B 1 108 ? 5.848 24.312 5.211 1 96.44 108 GLY B O 1
ATOM 3984 N N . THR B 1 109 ? 6.043 24.469 3.006 1 97.25 109 THR B N 1
ATOM 3985 C CA . THR B 1 109 ? 6.184 25.922 3.061 1 97.25 109 THR B CA 1
ATOM 3986 C C . THR B 1 109 ? 4.973 26.562 3.746 1 97.25 109 THR B C 1
ATOM 3988 O O . THR B 1 109 ? 5.121 27.484 4.555 1 97.25 109 THR B O 1
ATOM 3991 N N . LEU B 1 110 ? 3.865 25.984 3.412 1 95.75 110 LEU B N 1
ATOM 3992 C CA . LEU B 1 110 ? 2.609 26.516 3.938 1 95.75 110 LEU B CA 1
ATOM 3993 C C . LEU B 1 110 ? 2.152 25.719 5.152 1 95.75 110 LEU B C 1
ATOM 3995 O O . LEU B 1 110 ? 1.645 26.281 6.121 1 95.75 110 LEU B O 1
ATOM 3999 N N . GLU B 1 111 ? 2.379 24.406 5.312 1 93.81 111 GLU B N 1
ATOM 4000 C CA . GLU B 1 111 ? 1.91 23.5 6.348 1 93.81 111 GLU B CA 1
ATOM 4001 C C . GLU B 1 111 ? 3.076 22.781 7.02 1 93.81 111 GLU B C 1
ATOM 4003 O O . GLU B 1 111 ? 3.314 21.594 6.762 1 93.81 111 GLU B O 1
ATOM 4008 N N . GLN B 1 112 ? 3.811 23.375 7.941 1 96 112 GLN B N 1
ATOM 4009 C CA . GLN B 1 112 ? 3.736 24.781 8.352 1 96 112 GLN B CA 1
ATOM 4010 C C . GLN B 1 112 ? 5.129 25.344 8.609 1 96 112 GLN B C 1
ATOM 4012 O O . GLN B 1 112 ? 5.328 26.094 9.578 1 96 112 GLN B O 1
ATOM 4017 N N . LYS B 1 113 ? 6.102 24.891 7.859 1 98.44 113 LYS B N 1
ATOM 4018 C CA . LYS B 1 113 ? 7.48 25.297 8.109 1 98.44 113 LYS B CA 1
ATOM 4019 C C . LYS B 1 113 ? 7.664 26.797 7.883 1 98.44 113 LYS B C 1
ATOM 4021 O O . LYS B 1 113 ? 8.523 27.422 8.508 1 98.44 113 LYS B O 1
ATOM 4026 N N . GLY B 1 114 ? 6.887 27.391 7.02 1 98.69 114 GLY B N 1
ATOM 4027 C CA . GLY B 1 114 ? 6.891 28.844 6.895 1 98.69 114 GLY B CA 1
ATOM 4028 C C . GLY B 1 114 ? 6.562 29.547 8.195 1 98.69 114 GLY B C 1
ATOM 4029 O O . GLY B 1 114 ? 7.27 30.469 8.602 1 98.69 114 GLY B O 1
ATOM 4030 N N . ALA B 1 115 ? 5.555 29.094 8.867 1 98.81 115 ALA B N 1
ATOM 4031 C CA . ALA B 1 115 ? 5.164 29.672 10.141 1 98.81 115 ALA B CA 1
ATOM 4032 C C . ALA B 1 115 ? 6.246 29.469 11.195 1 98.81 115 ALA B C 1
ATOM 4034 O O . ALA B 1 115 ? 6.453 30.328 12.062 1 98.81 115 ALA B O 1
ATOM 4035 N N . ILE B 1 116 ? 6.934 28.359 11.164 1 98.88 116 ILE B N 1
ATOM 4036 C CA . ILE B 1 116 ? 8.039 28.094 12.078 1 98.88 116 ILE B CA 1
ATOM 4037 C C . ILE B 1 116 ? 9.102 29.188 11.93 1 98.88 116 ILE B C 1
ATOM 4039 O O . ILE B 1 116 ? 9.586 29.719 12.922 1 98.88 116 ILE B O 1
ATOM 4043 N N . ALA B 1 117 ? 9.422 29.5 10.719 1 98.88 117 ALA B N 1
ATOM 4044 C CA . ALA B 1 117 ? 10.406 30.547 10.477 1 98.88 117 ALA B CA 1
ATOM 4045 C C . ALA B 1 117 ? 9.938 31.891 11.062 1 98.88 117 ALA B C 1
ATOM 4047 O O . ALA B 1 117 ? 10.727 32.594 11.688 1 98.88 117 ALA B O 1
ATOM 4048 N N . SER B 1 118 ? 8.68 32.188 10.852 1 98.88 118 SER B N 1
ATOM 4049 C CA . SER B 1 118 ? 8.102 33.406 11.383 1 98.88 118 SER B CA 1
ATOM 4050 C C . SER B 1 118 ? 8.18 33.438 12.906 1 98.88 118 SER B C 1
ATOM 4052 O O . SER B 1 118 ? 8.547 34.469 13.5 1 98.88 118 SER B O 1
ATOM 4054 N N . MET B 1 119 ? 7.816 32.375 13.547 1 98.81 119 MET B N 1
ATOM 4055 C CA . MET B 1 119 ? 7.793 32.25 15 1 98.81 119 MET B CA 1
ATOM 4056 C C . MET B 1 119 ? 9.188 32.469 15.586 1 98.81 119 MET B C 1
ATOM 4058 O O . MET B 1 119 ? 9.367 33.188 16.562 1 98.81 119 MET B O 1
ATOM 4062 N N . VAL B 1 120 ? 10.133 31.781 15.008 1 98.88 120 VAL B N 1
ATOM 4063 C CA . VAL B 1 120 ? 11.508 31.828 15.5 1 98.88 120 VAL B CA 1
ATOM 4064 C C . VAL B 1 120 ? 12.047 33.25 15.414 1 98.88 120 VAL B C 1
ATOM 4066 O O . VAL B 1 120 ? 12.648 33.75 16.375 1 98.88 120 VAL B O 1
ATOM 4069 N N . TYR B 1 121 ? 11.758 33.969 14.422 1 98.88 121 TYR B N 1
ATOM 4070 C CA . TYR B 1 121 ? 12.328 35.312 14.266 1 98.88 121 TYR B CA 1
ATOM 4071 C C . TYR B 1 121 ? 11.484 36.344 14.992 1 98.88 121 TYR B C 1
ATOM 4073 O O . TYR B 1 121 ? 11.914 37.5 15.172 1 98.88 121 TYR B O 1
ATOM 4081 N N . ALA B 1 122 ? 10.258 35.969 15.336 1 98.81 122 ALA B N 1
ATOM 4082 C CA . ALA B 1 122 ? 9.547 36.781 16.312 1 98.81 122 ALA B CA 1
ATOM 4083 C C . ALA B 1 122 ? 10.328 36.844 17.625 1 98.81 122 ALA B C 1
ATOM 4085 O O . ALA B 1 122 ? 10.383 37.906 18.25 1 98.81 122 ALA B O 1
ATOM 4086 N N . VAL B 1 123 ? 10.938 35.781 18 1 98.56 123 VAL B N 1
ATOM 4087 C CA . VAL B 1 123 ? 11.75 35.719 19.219 1 98.56 123 VAL B CA 1
ATOM 4088 C C . VAL B 1 123 ? 12.938 36.688 19.078 1 98.56 123 VAL B C 1
ATOM 4090 O O . VAL B 1 123 ? 13.258 37.406 20 1 98.56 123 VAL B O 1
ATOM 4093 N N . LYS B 1 124 ? 13.531 36.625 17.906 1 98.62 124 LYS B N 1
ATOM 4094 C CA . LYS B 1 124 ? 14.648 37.531 17.672 1 98.62 124 LYS B CA 1
ATOM 4095 C C . LYS B 1 124 ? 14.227 39 17.859 1 98.62 124 LYS B C 1
ATOM 4097 O O . LYS B 1 124 ? 14.938 39.781 18.5 1 98.62 124 LYS B O 1
ATOM 4102 N N . ALA B 1 125 ? 13.125 39.312 17.328 1 98.56 125 ALA B N 1
ATOM 4103 C CA . ALA B 1 125 ? 12.609 40.656 17.453 1 98.56 125 ALA B CA 1
ATOM 4104 C C . ALA B 1 125 ? 12.344 41.031 18.906 1 98.56 125 ALA B C 1
ATOM 4106 O O . ALA B 1 125 ? 12.664 42.156 19.344 1 98.56 125 ALA B O 1
ATOM 4107 N N . ILE B 1 126 ? 11.75 40.125 19.625 1 98.44 126 ILE B N 1
ATOM 4108 C CA . ILE B 1 126 ? 11.453 40.344 21.031 1 98.44 126 ILE B CA 1
ATOM 4109 C C . ILE B 1 126 ? 12.75 40.625 21.797 1 98.44 126 ILE B C 1
ATOM 4111 O O . ILE B 1 126 ? 12.812 41.562 22.594 1 98.44 126 ILE B O 1
ATOM 4115 N N . LYS B 1 127 ? 13.781 39.875 21.5 1 98.06 127 LYS B N 1
ATOM 4116 C CA . LYS B 1 127 ? 15.07 40.031 22.172 1 98.06 127 LYS B CA 1
ATOM 4117 C C . LYS B 1 127 ? 15.75 41.312 21.766 1 98.06 127 LYS B C 1
ATOM 4119 O O . LYS B 1 127 ? 16.219 42.062 22.625 1 98.06 127 LYS B O 1
ATOM 4124 N N . ASP B 1 128 ? 15.766 41.594 20.516 1 97.69 128 ASP B N 1
ATOM 4125 C CA . ASP B 1 128 ? 16.453 42.781 20 1 97.69 128 ASP B CA 1
ATOM 4126 C C . ASP B 1 128 ? 15.812 44.062 20.516 1 97.69 128 ASP B C 1
ATOM 4128 O O . ASP B 1 128 ? 16.516 45.031 20.781 1 97.69 128 ASP B O 1
ATOM 4132 N N . LEU B 1 129 ? 14.492 44.031 20.641 1 97.5 129 LEU B N 1
ATOM 4133 C CA . LEU B 1 129 ? 13.781 45.25 21.031 1 97.5 129 LEU B CA 1
ATOM 4134 C C . LEU B 1 129 ? 13.422 45.219 22.516 1 97.5 129 LEU B C 1
ATOM 4136 O O . LEU B 1 129 ? 12.758 46.125 23.016 1 97.5 129 LEU B O 1
ATOM 4140 N N . ASN B 1 130 ? 13.812 44.156 23.219 1 96.75 130 ASN B N 1
ATOM 4141 C CA . ASN B 1 130 ? 13.578 44 24.641 1 96.75 130 ASN B CA 1
ATOM 4142 C C . ASN B 1 130 ? 12.102 44.156 25 1 96.75 130 ASN B C 1
ATOM 4144 O O . ASN B 1 130 ? 11.75 44.938 25.859 1 96.75 130 ASN B O 1
ATOM 4148 N N . ILE B 1 131 ? 11.234 43.438 24.266 1 96.25 131 ILE B N 1
ATOM 4149 C CA . ILE B 1 131 ? 9.797 43.469 24.5 1 96.25 131 ILE B CA 1
ATOM 4150 C C . ILE B 1 131 ? 9.469 42.562 25.688 1 96.25 131 ILE B C 1
ATOM 4152 O O . ILE B 1 131 ? 9.141 41.375 25.516 1 96.25 131 ILE B O 1
ATOM 4156 N N . LYS B 1 132 ? 9.469 43.094 26.875 1 91 132 LYS B N 1
ATOM 4157 C CA . LYS B 1 132 ? 9.227 42.375 28.125 1 91 132 LYS B CA 1
ATOM 4158 C C . LYS B 1 132 ? 7.812 42.625 28.641 1 91 132 LYS B C 1
ATOM 4160 O O . LYS B 1 132 ? 7.246 43.688 28.422 1 91 132 LYS B O 1
ATOM 4165 N N . GLY B 1 133 ? 7.273 41.688 29.188 1 91.75 133 GLY B N 1
ATOM 4166 C CA . GLY B 1 133 ? 5.957 41.75 29.797 1 91.75 133 GLY B CA 1
ATOM 4167 C C . GLY B 1 133 ? 5.695 40.594 30.766 1 91.75 133 GLY B C 1
ATOM 4168 O O . GLY B 1 133 ? 6.605 39.844 31.109 1 91.75 133 GLY B O 1
ATOM 4169 N N . GLU B 1 134 ? 4.484 40.562 31.312 1 96.19 134 GLU B N 1
ATOM 4170 C CA . GLU B 1 134 ? 4.113 39.531 32.281 1 96.19 134 GLU B CA 1
ATOM 4171 C C . GLU B 1 134 ? 3.682 38.25 31.578 1 96.19 134 GLU B C 1
ATOM 4173 O O . GLU B 1 134 ? 2.594 37.719 31.828 1 96.19 134 GLU B O 1
ATOM 4178 N N . TYR B 1 135 ? 4.609 37.875 30.641 1 97.75 135 TYR B N 1
ATOM 4179 C CA . TYR B 1 135 ? 4.277 36.656 29.922 1 97.75 135 TYR B CA 1
ATOM 4180 C C . TYR B 1 135 ? 5.488 35.719 29.812 1 97.75 135 TYR B C 1
ATOM 4182 O O . TYR B 1 135 ? 6.629 36.188 29.953 1 97.75 135 TYR B O 1
ATOM 4190 N N . THR B 1 136 ? 5.246 34.5 29.75 1 98.25 136 THR B N 1
ATOM 4191 C CA . THR B 1 136 ? 6.141 33.438 29.25 1 98.25 136 THR B CA 1
ATOM 4192 C C . THR B 1 136 ? 5.664 32.906 27.906 1 98.25 136 THR B C 1
ATOM 4194 O O . THR B 1 136 ? 4.547 32.406 27.797 1 98.25 136 THR B O 1
ATOM 4197 N N . LEU B 1 137 ? 6.496 33.094 26.906 1 98.69 137 LEU B N 1
ATOM 4198 C CA . LEU B 1 137 ? 6.152 32.656 25.562 1 98.69 137 LEU B CA 1
ATOM 4199 C C . LEU B 1 137 ? 6.844 31.344 25.234 1 98.69 137 LEU B C 1
ATOM 4201 O O . LEU B 1 137 ? 8.062 31.219 25.391 1 98.69 137 LEU B O 1
ATOM 4205 N N . TYR B 1 138 ? 6.066 30.344 24.891 1 98.81 138 TYR B N 1
ATOM 4206 C CA . TYR B 1 138 ? 6.59 29.125 24.297 1 98.81 138 TYR B CA 1
ATOM 4207 C C . TYR B 1 138 ? 6.309 29.078 22.812 1 98.81 138 TYR B C 1
ATOM 4209 O O . TYR B 1 138 ? 5.156 29.203 22.375 1 98.81 138 TYR B O 1
ATOM 4217 N N . ILE B 1 139 ? 7.344 28.984 22 1 98.88 139 ILE B N 1
ATOM 4218 C CA . ILE B 1 139 ? 7.176 28.641 20.594 1 98.88 139 ILE B CA 1
ATOM 4219 C C . ILE B 1 139 ? 7.426 27.156 20.375 1 98.88 139 ILE B C 1
ATOM 4221 O O . ILE B 1 139 ? 8.445 26.625 20.828 1 98.88 139 ILE B O 1
ATOM 4225 N N . ILE B 1 140 ? 6.449 26.5 19.734 1 98.81 140 ILE B N 1
ATOM 4226 C CA . ILE B 1 140 ? 6.469 25.047 19.703 1 98.81 140 ILE B CA 1
ATOM 4227 C C . ILE B 1 140 ? 6.445 24.562 18.25 1 98.81 140 ILE B C 1
ATOM 4229 O O . ILE B 1 140 ? 5.57 24.969 17.469 1 98.81 140 ILE B O 1
ATOM 4233 N N . GLY B 1 141 ? 7.48 23.812 17.844 1 98.81 141 GLY B N 1
ATOM 4234 C CA . GLY B 1 141 ? 7.406 22.953 16.672 1 98.81 141 GLY B CA 1
ATOM 4235 C C . GLY B 1 141 ? 6.879 21.578 16.984 1 98.81 141 GLY B C 1
ATOM 4236 O O . GLY B 1 141 ? 7.629 20.703 17.438 1 98.81 141 GLY B O 1
ATOM 4237 N N . SER B 1 142 ? 5.613 21.328 16.688 1 98.31 142 SER B N 1
ATOM 4238 C CA . SER B 1 142 ? 4.977 20.062 17.062 1 98.31 142 SER B CA 1
ATOM 4239 C C . SER B 1 142 ? 5.168 19 15.984 1 98.31 142 SER B C 1
ATOM 4241 O O . SER B 1 142 ? 5.414 19.328 14.82 1 98.31 142 SER B O 1
ATOM 4243 N N . ILE B 1 143 ? 5.102 17.75 16.375 1 97.06 143 ILE B N 1
ATOM 4244 C CA . ILE B 1 143 ? 5.281 16.656 15.414 1 97.06 143 ILE B CA 1
ATOM 4245 C C . ILE B 1 143 ? 3.965 15.906 15.234 1 97.06 143 ILE B C 1
ATOM 4247 O O . ILE B 1 143 ? 3.031 16.078 16.016 1 97.06 143 ILE B O 1
ATOM 4251 N N . MET B 1 144 ? 3.785 15.219 14.148 1 93.25 144 MET B N 1
ATOM 4252 C CA . MET B 1 144 ? 2.797 14.18 13.867 1 93.25 144 MET B CA 1
ATOM 4253 C C . MET B 1 144 ? 1.426 14.789 13.602 1 93.25 144 MET B C 1
ATOM 4255 O O . MET B 1 144 ? 0.412 14.094 13.641 1 93.25 144 MET B O 1
ATOM 4259 N N . LYS B 1 145 ? 1.369 16.031 13.344 1 91.69 145 LYS B N 1
ATOM 4260 C CA . LYS B 1 145 ? 0.08 16.688 13.141 1 91.69 145 LYS B CA 1
ATOM 4261 C C . LYS B 1 145 ? -0.645 16.109 11.93 1 91.69 145 LYS B C 1
ATOM 4263 O O . LYS B 1 145 ? -1.864 15.93 11.953 1 91.69 145 LYS B O 1
ATOM 4268 N N . GLU B 1 146 ? 0.061 15.758 10.93 1 89.38 146 GLU B N 1
ATOM 4269 C CA . GLU B 1 146 ? -0.517 15.352 9.648 1 89.38 146 GLU B CA 1
ATOM 4270 C C . GLU B 1 146 ? -1.198 13.992 9.758 1 89.38 146 GLU B C 1
ATOM 4272 O O . GLU B 1 146 ? -2.004 13.625 8.898 1 89.38 146 GLU B O 1
ATOM 4277 N N . GLU B 1 147 ? -0.925 13.273 10.727 1 84 147 GLU B N 1
ATOM 4278 C CA . GLU B 1 147 ? -1.584 11.992 10.93 1 84 147 GLU B CA 1
ATOM 4279 C C . GLU B 1 147 ? -2.453 12.008 12.18 1 84 147 GLU B C 1
ATOM 4281 O O . GLU B 1 147 ? -3.473 11.312 12.25 1 84 147 GLU B O 1
ATOM 4286 N N . TYR B 1 148 ? -1.953 12.727 13.164 1 81.38 148 TYR B N 1
ATOM 4287 C CA . TYR B 1 148 ? -2.688 12.781 14.422 1 81.38 148 TYR B CA 1
ATOM 4288 C C . TYR B 1 148 ? -2.668 14.195 15 1 81.38 148 TYR B C 1
ATOM 4290 O O . TYR B 1 148 ? -1.828 14.508 15.844 1 81.38 148 TYR B O 1
ATOM 4298 N N . ASP B 1 149 ? -3.611 14.828 14.727 1 74.69 149 ASP B N 1
ATOM 4299 C CA . ASP B 1 149 ? -3.672 16.234 15.141 1 74.69 149 ASP B CA 1
ATOM 4300 C C . ASP B 1 149 ? -3.76 16.344 16.656 1 74.69 149 ASP B C 1
ATOM 4302 O O . ASP B 1 149 ? -4.578 15.672 17.297 1 74.69 149 ASP B O 1
ATOM 4306 N N . GLY B 1 150 ? -2.844 17.094 17.203 1 79.12 150 GLY B N 1
ATOM 4307 C CA . GLY B 1 150 ? -2.99 17.625 18.547 1 79.12 150 GLY B CA 1
ATOM 4308 C C . GLY B 1 150 ? -2.344 16.766 19.609 1 79.12 150 GLY B C 1
ATOM 4309 O O . GLY B 1 150 ? -2.154 17.188 20.734 1 79.12 150 GLY B O 1
ATOM 4310 N N . GLU B 1 151 ? -1.919 15.531 19.234 1 87.56 151 GLU B N 1
ATOM 4311 C CA . GLU B 1 151 ? -1.337 14.656 20.234 1 87.56 151 GLU B CA 1
ATOM 4312 C C . GLU B 1 151 ? -0.044 15.242 20.797 1 87.56 151 GLU B C 1
ATOM 4314 O O . GLU B 1 151 ? 0.267 15.055 21.984 1 87.56 151 GLU B O 1
ATOM 4319 N N . ALA B 1 152 ? 0.597 15.938 20 1 93.5 152 ALA B N 1
ATOM 4320 C CA . ALA B 1 152 ? 1.811 16.609 20.438 1 93.5 152 ALA B CA 1
ATOM 4321 C C . ALA B 1 152 ? 1.502 17.609 21.562 1 93.5 152 ALA B C 1
ATOM 4323 O O . ALA B 1 152 ? 2.186 17.641 22.578 1 93.5 152 ALA B O 1
ATOM 4324 N N . LEU B 1 153 ? 0.454 18.422 21.375 1 95.56 153 LEU B N 1
ATOM 4325 C CA . LEU B 1 153 ? 0.088 19.406 22.375 1 95.56 153 LEU B CA 1
ATOM 4326 C C . LEU B 1 153 ? -0.508 18.75 23.609 1 95.56 153 LEU B C 1
ATOM 4328 O O . LEU B 1 153 ? -0.324 19.234 24.719 1 95.56 153 LEU B O 1
ATOM 4332 N N . ARG B 1 154 ? -1.244 17.641 23.406 1 95.25 154 ARG B N 1
ATOM 4333 C CA . ARG B 1 154 ? -1.728 16.875 24.562 1 95.25 154 ARG B CA 1
ATOM 4334 C C . ARG B 1 154 ? -0.571 16.422 25.438 1 95.25 154 ARG B C 1
ATOM 4336 O O . ARG B 1 154 ? -0.65 16.516 26.672 1 95.25 154 ARG B O 1
ATOM 4343 N N . TYR B 1 155 ? 0.474 15.984 24.844 1 96.5 155 TYR B N 1
ATOM 4344 C CA . TYR B 1 155 ? 1.661 15.562 25.578 1 96.5 155 TYR B CA 1
ATOM 4345 C C . TYR B 1 155 ? 2.279 16.734 26.344 1 96.5 155 TYR B C 1
ATOM 4347 O O . TYR B 1 155 ? 2.598 16.609 27.516 1 96.5 155 TYR B O 1
ATOM 4355 N N . ILE B 1 156 ? 2.43 17.812 25.719 1 97.88 156 ILE B N 1
ATOM 4356 C CA . ILE B 1 156 ? 3.064 19 26.281 1 97.88 156 ILE B CA 1
ATOM 4357 C C . ILE B 1 156 ? 2.279 19.469 27.5 1 97.88 156 ILE B C 1
ATOM 4359 O O . ILE B 1 156 ? 2.867 19.797 28.531 1 97.88 156 ILE B O 1
ATOM 4363 N N . ILE B 1 157 ? 0.952 19.438 27.375 1 97.81 157 ILE B N 1
ATOM 4364 C CA . ILE B 1 157 ? 0.096 19.906 28.469 1 97.81 157 ILE B CA 1
ATOM 4365 C C . ILE B 1 157 ? 0.149 18.906 29.625 1 97.81 157 ILE B C 1
ATOM 4367 O O . ILE B 1 157 ? 0.366 19.297 30.766 1 97.81 157 ILE B O 1
ATOM 4371 N N . ASN B 1 158 ? 0.061 17.609 29.312 1 96.69 158 ASN B N 1
ATOM 4372 C CA . ASN B 1 158 ? -0.107 16.594 30.344 1 96.69 158 ASN B CA 1
ATOM 4373 C C . ASN B 1 158 ? 1.235 16.141 30.922 1 96.69 158 ASN B C 1
ATOM 4375 O O . ASN B 1 158 ? 1.337 15.828 32.094 1 96.69 158 ASN B O 1
ATOM 4379 N N . LYS B 1 159 ? 2.244 16.047 30.094 1 96.88 159 LYS B N 1
ATOM 4380 C CA . LYS B 1 159 ? 3.492 15.422 30.516 1 96.88 159 LYS B CA 1
ATOM 4381 C C . LYS B 1 159 ? 4.582 16.453 30.75 1 96.88 159 LYS B C 1
ATOM 4383 O O . LYS B 1 159 ? 5.328 16.375 31.734 1 96.88 159 LYS B O 1
ATOM 4388 N N . ASP B 1 160 ? 4.656 17.453 29.875 1 97.56 160 ASP B N 1
ATOM 4389 C CA . ASP B 1 160 ? 5.652 18.5 30.062 1 97.56 160 ASP B CA 1
ATOM 4390 C C . ASP B 1 160 ? 5.176 19.531 31.078 1 97.56 160 ASP B C 1
ATOM 4392 O O . ASP B 1 160 ? 5.953 20.375 31.531 1 97.56 160 ASP B O 1
ATOM 4396 N N . ASN B 1 161 ? 3.902 19.578 31.406 1 97.06 161 ASN B N 1
ATOM 4397 C CA . ASN B 1 161 ? 3.287 20.453 32.375 1 97.06 161 ASN B CA 1
ATOM 4398 C C . ASN B 1 161 ? 3.359 21.922 31.953 1 97.06 161 ASN B C 1
ATOM 4400 O O . ASN B 1 161 ? 3.668 22.797 32.75 1 97.06 161 ASN B O 1
ATOM 4404 N N . ILE B 1 162 ? 3.248 22.172 30.703 1 97.62 162 ILE B N 1
ATOM 4405 C CA . ILE B 1 162 ? 3.07 23.5 30.141 1 97.62 162 ILE B CA 1
ATOM 4406 C C . ILE B 1 162 ? 1.596 23.734 29.812 1 97.62 162 ILE B C 1
ATOM 4408 O O . ILE B 1 162 ? 1.1 23.266 28.797 1 97.62 162 ILE B O 1
ATOM 4412 N N . TYR B 1 163 ? 0.896 24.375 30.656 1 97.88 163 TYR B N 1
ATOM 4413 C CA . TYR B 1 163 ? -0.525 24.656 30.484 1 97.88 163 TYR B CA 1
ATOM 4414 C C . TYR B 1 163 ? -0.752 26.109 30.078 1 97.88 163 TYR B C 1
ATOM 4416 O O . TYR B 1 163 ? -0.771 27 30.938 1 97.88 163 TYR B O 1
ATOM 4424 N N . PRO B 1 164 ? -1.04 26.375 28.859 1 98.19 164 PRO B N 1
ATOM 4425 C CA . PRO B 1 164 ? -1.101 27.75 28.359 1 98.19 164 PRO B CA 1
ATOM 4426 C C . PRO B 1 164 ? -2.385 28.469 28.781 1 98.19 164 PRO B C 1
ATOM 4428 O O . PRO B 1 164 ? -3.441 27.844 28.875 1 98.19 164 PRO B O 1
ATOM 4431 N N . ASP B 1 165 ? -2.258 29.766 29 1 97.88 165 ASP B N 1
ATOM 4432 C CA . ASP B 1 165 ? -3.424 30.625 29.125 1 97.88 165 ASP B CA 1
ATOM 4433 C C . ASP B 1 165 ? -4.035 30.938 27.766 1 97.88 165 ASP B C 1
ATOM 4435 O O . ASP B 1 165 ? -5.254 31.094 27.641 1 97.88 165 ASP B O 1
ATOM 4439 N N . TYR B 1 166 ? -3.219 31.047 26.781 1 98.12 166 TYR B N 1
ATOM 4440 C CA . TYR B 1 166 ? -3.625 31.344 25.406 1 98.12 166 TYR B CA 1
ATOM 4441 C C . TYR B 1 166 ? -2.789 30.562 24.406 1 98.12 166 TYR B C 1
ATOM 4443 O O . TYR B 1 166 ? -1.591 30.359 24.609 1 98.12 166 TYR B O 1
ATOM 4451 N N . VAL B 1 167 ? -3.449 30.109 23.328 1 98.38 167 VAL B N 1
ATOM 4452 C CA . VAL B 1 167 ? -2.754 29.406 22.25 1 98.38 167 VAL B CA 1
ATOM 4453 C C . VAL B 1 167 ? -3.029 30.109 20.922 1 98.38 167 VAL B C 1
ATOM 4455 O O . VAL B 1 167 ? -4.172 30.453 20.625 1 98.38 167 VAL B O 1
ATOM 4458 N N . ILE B 1 168 ? -2.004 30.359 20.188 1 98.75 168 ILE B N 1
ATOM 4459 C CA . ILE B 1 168 ? -2.09 30.859 18.812 1 98.75 168 ILE B CA 1
ATOM 4460 C C . ILE B 1 168 ? -1.626 29.766 17.844 1 98.75 168 ILE B C 1
ATOM 4462 O O . ILE B 1 168 ? -0.457 29.375 17.859 1 98.75 168 ILE B O 1
ATOM 4466 N N . LEU B 1 169 ? -2.525 29.266 17.062 1 98.31 169 LEU B N 1
ATOM 4467 C CA . LEU B 1 169 ? -2.193 28.328 16 1 98.31 169 LEU B CA 1
ATOM 4468 C C . LEU B 1 169 ? -1.823 29.062 14.719 1 98.31 169 LEU B C 1
ATOM 4470 O O . LEU B 1 169 ? -2.408 30.109 14.398 1 98.31 169 LEU B O 1
ATOM 4474 N N . THR B 1 170 ? -0.907 28.453 13.922 1 98.5 170 THR B N 1
ATOM 4475 C CA . THR B 1 170 ? -0.338 29.25 12.836 1 98.5 170 THR B CA 1
ATOM 4476 C C . THR B 1 170 ? -0.686 28.625 11.484 1 98.5 170 THR B C 1
ATOM 4478 O O . THR B 1 170 ? -0.049 28.938 10.469 1 98.5 170 THR B O 1
ATOM 4481 N N . GLU B 1 171 ? -1.647 27.688 11.469 1 97.12 171 GLU B N 1
ATOM 4482 C CA . GLU B 1 171 ? -2.146 27.234 10.172 1 97.12 171 GLU B CA 1
ATOM 4483 C C . GLU B 1 171 ? -2.479 28.406 9.266 1 97.12 171 GLU B C 1
ATOM 4485 O O . GLU B 1 171 ? -2.809 29.5 9.742 1 97.12 171 GLU B O 1
ATOM 4490 N N . PRO B 1 172 ? -2.414 28.203 7.988 1 97.06 172 PRO B N 1
ATOM 4491 C CA . PRO B 1 172 ? -2.594 29.359 7.09 1 97.06 172 PRO B CA 1
ATOM 4492 C C . PRO B 1 172 ? -3.982 29.984 7.203 1 97.06 172 PRO B C 1
ATOM 4494 O O . PRO B 1 172 ? -4.988 29.266 7.195 1 97.06 172 PRO B O 1
ATOM 4497 N N . THR B 1 173 ? -3.975 31.297 7.305 1 97.69 173 THR B N 1
ATOM 4498 C CA . THR B 1 173 ? -5.211 32.062 7.41 1 97.69 173 THR B CA 1
ATOM 4499 C C . THR B 1 173 ? -5.207 33.219 6.434 1 97.69 173 THR B C 1
ATOM 4501 O O . THR B 1 173 ? -6.031 34.125 6.539 1 97.69 173 THR B O 1
ATOM 4504 N N . ASN B 1 174 ? -4.25 33.25 5.562 1 96.69 174 ASN B N 1
ATOM 4505 C CA . ASN B 1 174 ? -4.039 34.438 4.734 1 96.69 174 ASN B CA 1
ATOM 4506 C C . ASN B 1 174 ? -3.891 35.719 5.582 1 96.69 174 ASN B C 1
ATOM 4508 O O . ASN B 1 174 ? -4.434 36.75 5.238 1 96.69 174 ASN B O 1
ATOM 4512 N N . LEU B 1 175 ? -3.334 35.594 6.719 1 98.19 175 LEU B N 1
ATOM 4513 C CA . LEU B 1 175 ? -3.064 36.656 7.688 1 98.19 175 LEU B CA 1
ATOM 4514 C C . LEU B 1 175 ? -4.363 37.25 8.234 1 98.19 175 LEU B C 1
ATOM 4516 O O . LEU B 1 175 ? -4.43 38.438 8.555 1 98.19 175 LEU B O 1
ATOM 4520 N N . ASN B 1 176 ? -5.352 36.438 8.242 1 98.12 176 ASN B N 1
ATOM 4521 C CA . ASN B 1 176 ? -6.57 36.781 8.969 1 98.12 176 ASN B CA 1
ATOM 4522 C C . ASN B 1 176 ? -6.664 36 10.281 1 98.12 176 ASN B C 1
ATOM 4524 O O . ASN B 1 176 ? -5.793 35.188 10.594 1 98.12 176 ASN B O 1
ATOM 4528 N N . ILE B 1 177 ? -7.711 36.344 11.078 1 98.5 177 ILE B N 1
ATOM 4529 C CA . ILE B 1 177 ? -7.855 35.688 12.383 1 98.5 177 ILE B CA 1
ATOM 4530 C C . ILE B 1 177 ? -8.914 34.594 12.297 1 98.5 177 ILE B C 1
ATOM 4532 O O . ILE B 1 177 ? -10.039 34.844 11.859 1 98.5 177 ILE B O 1
ATOM 4536 N N . HIS B 1 178 ? -8.531 33.406 12.625 1 98.06 178 HIS B N 1
ATOM 4537 C CA . HIS B 1 178 ? -9.469 32.281 12.672 1 98.06 178 HIS B CA 1
ATOM 4538 C C . HIS B 1 178 ? -9.828 31.922 14.109 1 98.06 178 HIS B C 1
ATOM 4540 O O . HIS B 1 178 ? -8.961 31.922 14.984 1 98.06 178 HIS B O 1
ATOM 4546 N N . ILE B 1 179 ? -11.109 31.578 14.383 1 97.75 179 ILE B N 1
ATOM 4547 C CA . ILE B 1 179 ? -11.562 31.391 15.75 1 97.75 179 ILE B CA 1
ATOM 4548 C C . ILE B 1 179 ? -12.055 29.953 15.93 1 97.75 179 ILE B C 1
ATOM 4550 O O . ILE B 1 179 ? -12.695 29.625 16.938 1 97.75 179 ILE B O 1
ATOM 4554 N N . GLY B 1 180 ? -11.836 29.125 14.922 1 96.5 180 GLY B N 1
ATOM 4555 C CA . GLY B 1 180 ? -12.305 27.75 15.008 1 96.5 180 GLY B CA 1
ATOM 4556 C C . GLY B 1 180 ? -11.867 26.891 13.836 1 96.5 180 GLY B C 1
ATOM 4557 O O . GLY B 1 180 ? -11.242 27.391 12.898 1 96.5 180 GLY B O 1
ATOM 4558 N N . SER B 1 181 ? -12.141 25.578 13.953 1 95.56 181 SER B N 1
ATOM 4559 C CA . SER B 1 181 ? -11.883 24.641 12.867 1 95.56 181 SER B CA 1
ATOM 4560 C C . SER B 1 181 ? -12.852 23.469 12.914 1 95.56 181 SER B C 1
ATOM 4562 O O . SER B 1 181 ? -13.461 23.203 13.953 1 95.56 181 SER B O 1
ATOM 4564 N N . MET B 1 182 ? -13.055 22.812 11.773 1 93.5 182 MET B N 1
ATOM 4565 C CA . MET B 1 182 ? -13.844 21.594 11.711 1 93.5 182 MET B CA 1
ATOM 4566 C C . MET B 1 182 ? -13.18 20.469 12.5 1 93.5 182 MET B C 1
ATOM 4568 O O . MET B 1 182 ? -11.961 20.453 12.664 1 93.5 182 MET B O 1
ATOM 4572 N N . GLY B 1 183 ? -14.055 19.562 13.016 1 94.38 183 GLY B N 1
ATOM 4573 C CA . GLY B 1 183 ? -13.578 18.281 13.5 1 94.38 183 GLY B CA 1
ATOM 4574 C C . GLY B 1 183 ? -13.391 17.266 12.391 1 94.38 183 GLY B C 1
ATOM 4575 O O . GLY B 1 183 ? -13.695 17.531 11.227 1 94.38 183 GLY B O 1
ATOM 4576 N N . ARG B 1 184 ? -12.859 16.109 12.773 1 94.94 184 ARG B N 1
ATOM 4577 C CA . ARG B 1 184 ? -12.547 15.07 11.797 1 94.94 184 ARG B CA 1
ATOM 4578 C C . ARG B 1 184 ? -12.625 13.68 12.438 1 94.94 184 ARG B C 1
ATOM 4580 O O . ARG B 1 184 ? -12.312 13.516 13.617 1 94.94 184 ARG B O 1
ATOM 4587 N N . ALA B 1 185 ? -13.109 12.789 11.734 1 95.69 185 ALA B N 1
ATOM 4588 C CA . ALA B 1 185 ? -13 11.375 12.094 1 95.69 185 ALA B CA 1
ATOM 4589 C C . ALA B 1 185 ? -12.672 10.523 10.875 1 95.69 185 ALA B C 1
ATOM 4591 O O . ALA B 1 185 ? -13.219 10.742 9.789 1 95.69 185 ALA B O 1
ATOM 4592 N N . GLU B 1 186 ? -11.758 9.648 11.047 1 96.31 186 GLU B N 1
ATOM 4593 C CA . GLU B 1 186 ? -11.461 8.664 10.008 1 96.31 186 GLU B CA 1
ATOM 4594 C C . GLU B 1 186 ? -12.242 7.375 10.227 1 96.31 186 GLU B C 1
ATOM 4596 O O . GLU B 1 186 ? -12.156 6.762 11.289 1 96.31 186 GLU B O 1
ATOM 4601 N N . ILE B 1 187 ? -12.992 6.969 9.266 1 97.88 187 ILE B N 1
ATOM 4602 C CA . ILE B 1 187 ? -13.859 5.801 9.352 1 97.88 187 ILE B CA 1
ATOM 4603 C C . ILE B 1 187 ? -13.367 4.715 8.398 1 97.88 187 ILE B C 1
ATOM 4605 O O . ILE B 1 187 ? -13.094 4.984 7.23 1 97.88 187 ILE B O 1
ATOM 4609 N N . ASP B 1 188 ? -13.227 3.533 8.914 1 98.12 188 ASP B N 1
ATOM 4610 C CA . ASP B 1 188 ? -12.859 2.363 8.125 1 98.12 188 ASP B CA 1
ATOM 4611 C C . ASP B 1 188 ? -14.086 1.506 7.812 1 98.12 188 ASP B C 1
ATOM 4613 O O . ASP B 1 188 ? -14.875 1.194 8.711 1 98.12 188 ASP B O 1
ATOM 4617 N N . ILE B 1 189 ? -14.281 1.187 6.613 1 98.56 189 ILE B N 1
ATOM 4618 C CA . ILE B 1 189 ? -15.258 0.181 6.195 1 98.56 189 ILE B CA 1
ATOM 4619 C C . ILE B 1 189 ? -14.523 -1.057 5.676 1 98.56 189 ILE B C 1
ATOM 4621 O O . ILE B 1 189 ? -13.82 -0.99 4.668 1 98.56 189 ILE B O 1
ATOM 4625 N N . ILE B 1 190 ? -14.656 -2.174 6.363 1 98.31 190 ILE B N 1
ATOM 4626 C CA . ILE B 1 190 ? -13.906 -3.389 6.059 1 98.31 190 ILE B CA 1
ATOM 4627 C C . ILE B 1 190 ? -14.773 -4.332 5.223 1 98.31 190 ILE B C 1
ATOM 4629 O O . ILE B 1 190 ? -15.797 -4.82 5.691 1 98.31 190 ILE B O 1
ATOM 4633 N N . ILE B 1 191 ? -14.375 -4.578 3.99 1 97.81 191 ILE B N 1
ATOM 4634 C CA . ILE B 1 191 ? -15.102 -5.441 3.064 1 97.81 191 ILE B CA 1
ATOM 4635 C C . ILE B 1 191 ? -14.375 -6.773 2.92 1 97.81 191 ILE B C 1
ATOM 4637 O O . ILE B 1 191 ? -13.227 -6.812 2.475 1 97.81 191 ILE B O 1
ATOM 4641 N N . LYS B 1 192 ? -15.023 -7.816 3.262 1 95.5 192 LYS B N 1
ATOM 4642 C CA . LYS B 1 192 ? -14.453 -9.156 3.186 1 95.5 192 LYS B CA 1
ATOM 4643 C C . LYS B 1 192 ? -14.797 -9.828 1.858 1 95.5 192 LYS B C 1
ATOM 4645 O O . LYS B 1 192 ? -15.867 -9.594 1.301 1 95.5 192 LYS B O 1
ATOM 4650 N N . GLY B 1 193 ? -13.891 -10.586 1.356 1 94.69 193 GLY B N 1
ATOM 4651 C CA . GLY B 1 193 ? -14.047 -11.445 0.194 1 94.69 193 GLY B CA 1
ATOM 4652 C C . GLY B 1 193 ? -13.414 -12.812 0.377 1 94.69 193 GLY B C 1
ATOM 4653 O O . GLY B 1 193 ? -13.359 -13.336 1.493 1 94.69 193 GLY B O 1
ATOM 4654 N N . LEU B 1 194 ? -13.117 -13.391 -0.695 1 93.88 194 LEU B N 1
ATOM 4655 C CA . LEU B 1 194 ? -12.492 -14.703 -0.741 1 93.88 194 LEU B CA 1
ATOM 4656 C C . LEU B 1 194 ? -11.625 -14.852 -1.984 1 93.88 194 LEU B C 1
ATOM 4658 O O . LEU B 1 194 ? -12.109 -14.734 -3.109 1 93.88 194 LEU B O 1
ATOM 4662 N N . SER B 1 195 ? -10.367 -15.094 -1.738 1 92.12 195 SER B N 1
ATOM 4663 C CA . SER B 1 195 ? -9.445 -15.125 -2.865 1 92.12 195 SER B CA 1
ATOM 4664 C C . SER B 1 195 ? -9.516 -16.453 -3.607 1 92.12 195 SER B C 1
ATOM 4666 O O . SER B 1 195 ? -9.828 -17.484 -3.014 1 92.12 195 SER B O 1
ATOM 4668 N N . ALA B 1 196 ? -9.242 -16.422 -4.828 1 90.06 196 ALA B N 1
ATOM 4669 C CA . ALA B 1 196 ? -9.062 -17.516 -5.785 1 90.06 196 ALA B CA 1
ATOM 4670 C C . ALA B 1 196 ? -8.266 -17.047 -7 1 90.06 196 ALA B C 1
ATOM 4672 O O . ALA B 1 196 ? -8.016 -15.852 -7.168 1 90.06 196 ALA B O 1
ATOM 4673 N N . ASP B 1 197 ? -7.809 -17.984 -7.711 1 90.12 197 ASP B N 1
ATOM 4674 C CA . ASP B 1 197 ? -7.254 -17.609 -9 1 90.12 197 ASP B CA 1
ATOM 4675 C C . ASP B 1 197 ? -8.281 -16.844 -9.844 1 90.12 197 ASP B C 1
ATOM 4677 O O . ASP B 1 197 ? -9.453 -17.219 -9.883 1 90.12 197 ASP B O 1
ATOM 4681 N N . SER B 1 198 ? -7.863 -15.797 -10.508 1 91.06 198 SER B N 1
ATOM 4682 C CA . SER B 1 198 ? -8.781 -14.984 -11.305 1 91.06 198 SER B CA 1
ATOM 4683 C C . SER B 1 198 ? -9.406 -15.805 -12.438 1 91.06 198 SER B C 1
ATOM 4685 O O . SER B 1 198 ? -10.453 -15.438 -12.961 1 91.06 198 SER B O 1
ATOM 4687 N N . GLY B 1 199 ? -8.719 -16.875 -12.797 1 87.81 199 GLY B N 1
ATOM 4688 C CA . GLY B 1 199 ? -9.258 -17.719 -13.844 1 87.81 199 GLY B CA 1
ATOM 4689 C C . GLY B 1 199 ? -10.5 -18.469 -13.422 1 87.81 199 GLY B C 1
ATOM 4690 O O . GLY B 1 199 ? -11.219 -19.016 -14.258 1 87.81 199 GLY B O 1
ATOM 4691 N N . TYR B 1 200 ? -10.734 -18.547 -12.07 1 84 200 TYR B N 1
ATOM 4692 C CA . TYR B 1 200 ? -11.945 -19.156 -11.531 1 84 200 TYR B CA 1
ATOM 4693 C C . TYR B 1 200 ? -12.836 -18.094 -10.875 1 84 200 TYR B C 1
ATOM 4695 O O . TYR B 1 200 ? -13.031 -18.125 -9.656 1 84 200 TYR B O 1
ATOM 4703 N N . PRO B 1 201 ? -13.469 -17.312 -11.594 1 76.12 201 PRO B N 1
ATOM 4704 C CA . PRO B 1 201 ? -14.18 -16.172 -11 1 76.12 201 PRO B CA 1
ATOM 4705 C C . PRO B 1 201 ? -15.352 -16.609 -10.109 1 76.12 201 PRO B C 1
ATOM 4707 O O . PRO B 1 201 ? -15.797 -15.844 -9.258 1 76.12 201 PRO B O 1
ATOM 4710 N N . LYS B 1 202 ? -15.812 -17.812 -10.195 1 81.12 202 LYS B N 1
ATOM 4711 C CA . LYS B 1 202 ? -17 -18.25 -9.477 1 81.12 202 LYS B CA 1
ATOM 4712 C C . LYS B 1 202 ? -16.656 -18.734 -8.07 1 81.12 202 LYS B C 1
ATOM 4714 O O . LYS B 1 202 ? -17.531 -18.828 -7.207 1 81.12 202 LYS B O 1
ATOM 4719 N N . ILE B 1 203 ? -15.43 -18.969 -7.906 1 87.31 203 ILE B N 1
ATOM 4720 C CA . ILE B 1 203 ? -15.062 -19.547 -6.621 1 87.31 203 ILE B CA 1
ATOM 4721 C C . ILE B 1 203 ? -14.602 -18.438 -5.672 1 87.31 203 ILE B C 1
ATOM 4723 O O . ILE B 1 203 ? -14.711 -18.578 -4.449 1 87.31 203 ILE B O 1
ATOM 4727 N N . GLY B 1 204 ? -14.172 -17.375 -6.164 1 90.31 204 GLY B N 1
ATOM 4728 C CA . GLY B 1 204 ? -13.727 -16.266 -5.34 1 90.31 204 GLY B CA 1
ATOM 4729 C C . GLY B 1 204 ? -14.789 -15.203 -5.141 1 90.31 204 GLY B C 1
ATOM 4730 O O . GLY B 1 204 ? -15.836 -15.234 -5.789 1 90.31 204 GLY B O 1
ATOM 4731 N N . ILE B 1 205 ? -14.68 -14.422 -4.16 1 94.5 205 ILE B N 1
ATOM 4732 C CA . ILE B 1 205 ? -15.492 -13.242 -3.9 1 94.5 205 ILE B CA 1
ATOM 4733 C C . ILE B 1 205 ? -14.617 -11.992 -3.965 1 94.5 205 ILE B C 1
ATOM 4735 O O . ILE B 1 205 ? -13.82 -11.734 -3.053 1 94.5 205 ILE B O 1
ATOM 4739 N N . ASN B 1 206 ? -14.773 -11.219 -5.047 1 96.25 206 ASN B N 1
ATOM 4740 C CA . ASN B 1 206 ? -13.93 -10.055 -5.305 1 96.25 206 ASN B CA 1
ATOM 4741 C C . ASN B 1 206 ? -14.32 -8.875 -4.422 1 96.25 206 ASN B C 1
ATOM 4743 O O . ASN B 1 206 ? -15.352 -8.234 -4.656 1 96.25 206 ASN B O 1
ATOM 4747 N N . SER B 1 207 ? -13.484 -8.555 -3.465 1 96.94 207 SER B N 1
ATOM 4748 C CA . SER B 1 207 ? -13.789 -7.523 -2.482 1 96.94 207 SER B CA 1
ATOM 4749 C C . SER B 1 207 ? -13.828 -6.141 -3.127 1 96.94 207 SER B C 1
ATOM 4751 O O . SER B 1 207 ? -14.5 -5.238 -2.629 1 96.94 207 SER B O 1
ATOM 4753 N N . ILE B 1 208 ? -13.133 -5.895 -4.246 1 97.56 208 ILE B N 1
ATOM 4754 C CA . ILE B 1 208 ? -13.156 -4.613 -4.949 1 97.56 208 ILE B CA 1
ATOM 4755 C C . ILE B 1 208 ? -14.531 -4.395 -5.574 1 97.56 208 ILE B C 1
ATOM 4757 O O . ILE B 1 208 ? -15.078 -3.295 -5.504 1 97.56 208 ILE B O 1
ATOM 4761 N N . TYR B 1 209 ? -15.094 -5.465 -6.172 1 97.06 209 TYR B N 1
ATOM 4762 C CA . TYR B 1 209 ? -16.422 -5.352 -6.773 1 97.06 209 TYR B CA 1
ATOM 4763 C C . TYR B 1 209 ? -17.469 -5.066 -5.711 1 97.06 209 TYR B C 1
ATOM 4765 O O . TYR B 1 209 ? -18.469 -4.387 -5.984 1 97.06 209 TYR B O 1
ATOM 4773 N N . LYS B 1 210 ? -17.266 -5.559 -4.512 1 96.56 210 LYS B N 1
ATOM 4774 C CA . LYS B 1 210 ? -18.172 -5.277 -3.4 1 96.56 210 LYS B CA 1
ATOM 4775 C C . LYS B 1 210 ? -17.969 -3.863 -2.871 1 96.56 210 LYS B C 1
ATOM 4777 O O . LYS B 1 210 ? -18.922 -3.236 -2.383 1 96.56 210 LYS B O 1
ATOM 4782 N N . ALA B 1 211 ? -16.734 -3.328 -2.961 1 97.5 211 ALA B N 1
ATOM 4783 C CA . ALA B 1 211 ? -16.391 -2.008 -2.443 1 97.5 211 ALA B CA 1
ATOM 4784 C C . ALA B 1 211 ? -16.922 -0.905 -3.355 1 97.5 211 ALA B C 1
ATOM 4786 O O . ALA B 1 211 ? -17.281 0.177 -2.887 1 97.5 211 ALA B O 1
ATOM 4787 N N . SER B 1 212 ? -17.016 -1.158 -4.652 1 97.25 212 SER B N 1
ATOM 4788 C CA . SER B 1 212 ? -17.312 -0.148 -5.664 1 97.25 212 SER B CA 1
ATOM 4789 C C . SER B 1 212 ? -18.656 0.519 -5.398 1 97.25 212 SER B C 1
ATOM 4791 O O . SER B 1 212 ? -18.75 1.747 -5.359 1 97.25 212 SER B O 1
ATOM 4793 N N . PRO B 1 213 ? -19.766 -0.248 -5.125 1 97.38 213 PRO B N 1
ATOM 4794 C CA . PRO B 1 213 ? -21.047 0.412 -4.848 1 97.38 213 PRO B CA 1
ATOM 4795 C C . PRO B 1 213 ? -21 1.259 -3.576 1 97.38 213 PRO B C 1
ATOM 4797 O O . PRO B 1 213 ? -21.703 2.273 -3.484 1 97.38 213 PRO B O 1
ATOM 4800 N N . ILE B 1 214 ? -20.188 0.863 -2.596 1 98.25 214 ILE B N 1
ATOM 4801 C CA . ILE B 1 214 ? -20.062 1.611 -1.35 1 98.25 214 ILE B CA 1
ATOM 4802 C C . ILE B 1 214 ? -19.453 2.984 -1.633 1 98.25 214 ILE B C 1
ATOM 4804 O O . ILE B 1 214 ? -19.922 3.998 -1.121 1 98.25 214 ILE B O 1
ATOM 4808 N N . VAL B 1 215 ? -18.391 3.025 -2.484 1 98.19 215 VAL B N 1
ATOM 4809 C CA . VAL B 1 215 ? -17.75 4.277 -2.863 1 98.19 215 VAL B CA 1
ATOM 4810 C C . VAL B 1 215 ? -18.766 5.219 -3.49 1 98.19 215 VAL B C 1
ATOM 4812 O O . VAL B 1 215 ? -18.828 6.406 -3.15 1 98.19 215 VAL B O 1
ATOM 4815 N N . ASN B 1 216 ? -19.656 4.691 -4.336 1 97.44 216 ASN B N 1
ATOM 4816 C CA . ASN B 1 216 ? -20.672 5.492 -5.004 1 97.44 216 ASN B CA 1
ATOM 4817 C C . ASN B 1 216 ? -21.703 6.031 -4.008 1 97.44 216 ASN B C 1
ATOM 4819 O O . ASN B 1 216 ? -22.109 7.188 -4.105 1 97.44 216 ASN B O 1
ATOM 4823 N N . GLU B 1 217 ? -22.094 5.207 -3.125 1 98.06 217 GLU B N 1
ATOM 4824 C CA . GLU B 1 217 ? -23.078 5.629 -2.123 1 98.06 217 GLU B CA 1
ATOM 4825 C C . GLU B 1 217 ? -22.5 6.695 -1.201 1 98.06 217 GLU B C 1
ATOM 4827 O O . GLU B 1 217 ? -23.188 7.641 -0.819 1 98.06 217 GLU B O 1
ATOM 4832 N N . LEU B 1 218 ? -21.219 6.551 -0.849 1 97.69 218 LEU B N 1
ATOM 4833 C CA . LEU B 1 218 ? -20.547 7.543 -0.008 1 97.69 218 LEU B CA 1
ATOM 4834 C C . LEU B 1 218 ? -20.438 8.883 -0.731 1 97.69 218 LEU B C 1
ATOM 4836 O O . LEU B 1 218 ? -20.609 9.938 -0.118 1 97.69 218 LEU B O 1
ATOM 4840 N N . LYS B 1 219 ? -20.109 8.836 -2.027 1 96.31 219 LYS B N 1
ATOM 4841 C CA . LYS B 1 219 ? -20.078 10.055 -2.832 1 96.31 219 LYS B CA 1
ATOM 4842 C C . LYS B 1 219 ? -21.422 10.773 -2.803 1 96.31 219 LYS B C 1
ATOM 4844 O O . LYS B 1 219 ? -21.469 12 -2.627 1 96.31 219 LYS B O 1
ATOM 4849 N N . ARG B 1 220 ? -22.562 10.039 -2.9 1 95.56 220 ARG B N 1
ATOM 4850 C CA . ARG B 1 220 ? -23.906 10.617 -2.852 1 95.56 220 ARG B CA 1
ATOM 4851 C C . ARG B 1 220 ? -24.203 11.18 -1.467 1 95.56 220 ARG B C 1
ATOM 4853 O O . ARG B 1 220 ? -24.859 12.227 -1.342 1 95.56 220 ARG B O 1
ATOM 4860 N N . LEU B 1 221 ? -23.781 10.43 -0.466 1 95.25 221 LEU B N 1
ATOM 4861 C CA . LEU B 1 221 ? -23.969 10.898 0.903 1 95.25 221 LEU B CA 1
ATOM 4862 C C . LEU B 1 221 ? -23.297 12.25 1.111 1 95.25 221 LEU B C 1
ATOM 4864 O O . LEU B 1 221 ? -23.859 13.133 1.771 1 95.25 221 LEU B O 1
ATOM 4868 N N . ASN B 1 222 ? -22.109 12.422 0.519 1 94.5 222 ASN B N 1
ATOM 4869 C CA . ASN B 1 222 ? -21.406 13.688 0.623 1 94.5 222 ASN B CA 1
ATOM 4870 C C . ASN B 1 222 ? -22.188 14.828 -0.022 1 94.5 222 ASN B C 1
ATOM 4872 O O . ASN B 1 222 ? -22.188 15.953 0.475 1 94.5 222 ASN B O 1
ATOM 4876 N N . ASP B 1 223 ? -22.828 14.539 -1.15 1 92.12 223 ASP B N 1
ATOM 4877 C CA . ASP B 1 223 ? -23.656 15.539 -1.808 1 92.12 223 ASP B CA 1
ATOM 4878 C C . ASP B 1 223 ? -24.75 16.047 -0.875 1 92.12 223 ASP B C 1
ATOM 4880 O O . ASP B 1 223 ? -25.109 17.219 -0.893 1 92.12 223 ASP B O 1
ATOM 4884 N N . LEU B 1 224 ? -25.281 15.164 -0.059 1 91.5 224 LEU B N 1
ATOM 4885 C CA . LEU B 1 224 ? -26.312 15.523 0.905 1 91.5 224 LEU B CA 1
ATOM 4886 C C . LEU B 1 224 ? -25.734 16.375 2.033 1 91.5 224 LEU B C 1
ATOM 4888 O O . LEU B 1 224 ? -26.344 17.359 2.447 1 91.5 224 LEU B O 1
ATOM 4892 N N . TYR B 1 225 ? -24.547 15.969 2.545 1 91.12 225 TYR B N 1
ATOM 4893 C CA . TYR B 1 225 ? -23.891 16.703 3.623 1 91.12 225 TYR B CA 1
ATOM 4894 C C . TYR B 1 225 ? -23.594 18.141 3.189 1 91.12 225 TYR B C 1
ATOM 4896 O O . TYR B 1 225 ? -23.828 19.078 3.941 1 91.12 225 TYR B O 1
ATOM 4904 N N . MET B 1 226 ? -23.078 18.281 1.991 1 87.44 226 MET B N 1
ATOM 4905 C CA . MET B 1 226 ? -22.609 19.578 1.511 1 87.44 226 MET B CA 1
ATOM 4906 C C . MET B 1 226 ? -23.797 20.516 1.285 1 87.44 226 MET B C 1
ATOM 4908 O O . MET B 1 226 ? -23.625 21.75 1.262 1 87.44 226 MET B O 1
ATOM 4912 N N . LYS B 1 227 ? -25.031 20.016 1.125 1 82.12 227 LYS B N 1
ATOM 4913 C CA . LYS B 1 227 ? -26.234 20.828 0.938 1 82.12 227 LYS B CA 1
ATOM 4914 C C . LYS B 1 227 ? -26.859 21.203 2.277 1 82.12 227 LYS B C 1
ATOM 4916 O O . LYS B 1 227 ? -27.672 22.125 2.352 1 82.12 227 LYS B O 1
ATOM 4921 N N . ASN B 1 228 ? -26.453 20.359 3.303 1 66.69 228 ASN B N 1
ATOM 4922 C CA . ASN B 1 228 ? -27.156 20.5 4.57 1 66.69 228 ASN B CA 1
ATOM 4923 C C . ASN B 1 228 ? -26.25 21.109 5.645 1 66.69 228 ASN B C 1
ATOM 4925 O O . ASN B 1 228 ? -25.047 20.828 5.688 1 66.69 228 ASN B O 1
ATOM 4929 N N . LEU B 1 229 ? -26.766 22.016 6.312 1 62.34 229 LEU B N 1
ATOM 4930 C CA . LEU B 1 229 ? -26.094 22.766 7.352 1 62.34 229 LEU B CA 1
ATOM 4931 C C . LEU B 1 229 ? -26.141 22.047 8.688 1 62.34 229 LEU B C 1
ATOM 4933 O O . LEU B 1 229 ? -25.875 22.641 9.734 1 62.34 229 LEU B O 1
ATOM 4937 N N . SER B 1 230 ? -26.469 20.812 8.789 1 62.22 230 SER B N 1
ATOM 4938 C CA . SER B 1 230 ? -26.734 20.141 10.047 1 62.22 230 SER B CA 1
ATOM 4939 C C . SER B 1 230 ? -25.453 19.844 10.812 1 62.22 230 SER B C 1
ATOM 4941 O O . SER B 1 230 ? -25.422 18.984 11.695 1 62.22 230 SER B O 1
ATOM 4943 N N . GLY B 1 231 ? -24.453 20.516 10.547 1 77.06 231 GLY B N 1
ATOM 4944 C CA . GLY B 1 231 ? -23.219 20.328 11.305 1 77.06 231 GLY B CA 1
ATOM 4945 C C . GLY B 1 231 ? -22.312 19.281 10.688 1 77.06 231 GLY B C 1
ATOM 4946 O O . GLY B 1 231 ? -21.125 19.219 11.016 1 77.06 231 GLY B O 1
ATOM 4947 N N . LYS B 1 232 ? -23.047 18.312 10.023 1 81 232 LYS B N 1
ATOM 4948 C CA . LYS B 1 232 ? -22.234 17.453 9.164 1 81 232 LYS B CA 1
ATOM 4949 C C . LYS B 1 232 ? -21.656 18.25 7.996 1 81 232 LYS B C 1
ATOM 4951 O O . LYS B 1 232 ? -22.391 18.891 7.242 1 81 232 LYS B O 1
ATOM 4956 N N . ALA B 1 233 ? -20.328 18.203 7.965 1 85.75 233 ALA B N 1
ATOM 4957 C CA . ALA B 1 233 ? -19.703 19.078 6.969 1 85.75 233 ALA B CA 1
ATOM 4958 C C . ALA B 1 233 ? -19.5 18.344 5.652 1 85.75 233 ALA B C 1
ATOM 4960 O O . ALA B 1 233 ? -20.031 18.734 4.613 1 85.75 233 ALA B O 1
ATOM 4961 N N . LEU B 1 234 ? -18.828 17.141 5.727 1 92.75 234 LEU B N 1
ATOM 4962 C CA . LEU B 1 234 ? -18.594 16.406 4.496 1 92.75 234 LEU B CA 1
ATOM 4963 C C . LEU B 1 234 ? -18 15.031 4.793 1 92.75 234 LEU B C 1
ATOM 4965 O O . LEU B 1 234 ? -17.625 14.742 5.934 1 92.75 234 LEU B O 1
ATOM 4969 N N . ILE B 1 235 ? -18.016 14.148 3.809 1 95.25 235 ILE B N 1
ATOM 4970 C CA . ILE B 1 235 ? -17.297 12.883 3.818 1 95.25 235 ILE B CA 1
ATOM 4971 C C . ILE B 1 235 ? -16.547 12.703 2.498 1 95.25 235 ILE B C 1
ATOM 4973 O O . ILE B 1 235 ? -17.031 13.133 1.445 1 95.25 235 ILE B O 1
ATOM 4977 N N . SER B 1 236 ? -15.391 12.125 2.555 1 96.19 236 SER B N 1
ATOM 4978 C CA . SER B 1 236 ? -14.555 11.891 1.383 1 96.19 236 SER B CA 1
ATOM 4979 C C . SER B 1 236 ? -13.867 10.539 1.453 1 96.19 236 SER B C 1
ATOM 4981 O O . SER B 1 236 ? -13.336 10.156 2.5 1 96.19 236 SER B O 1
ATOM 4983 N N . VAL B 1 237 ? -13.961 9.75 0.379 1 97.69 237 VAL B N 1
ATOM 4984 C CA . VAL B 1 237 ? -13.172 8.523 0.292 1 97.69 237 VAL B CA 1
ATOM 4985 C C . VAL B 1 237 ? -11.734 8.852 -0.114 1 97.69 237 VAL B C 1
ATOM 4987 O O . VAL B 1 237 ? -11.492 9.312 -1.231 1 97.69 237 VAL B O 1
ATOM 4990 N N . ASN B 1 238 ? -10.781 8.547 0.775 1 96.25 238 ASN B N 1
ATOM 4991 C CA . ASN B 1 238 ? -9.438 9.062 0.539 1 96.25 238 ASN B CA 1
ATOM 4992 C C . ASN B 1 238 ? -8.453 7.934 0.237 1 96.25 238 ASN B C 1
ATOM 4994 O O . ASN B 1 238 ? -7.355 8.18 -0.267 1 96.25 238 ASN B O 1
ATOM 4998 N N . GLU B 1 239 ? -8.852 6.727 0.542 1 96.06 239 GLU B N 1
ATOM 4999 C CA . GLU B 1 239 ? -7.961 5.602 0.275 1 96.06 239 GLU B CA 1
ATOM 5000 C C . GLU B 1 239 ? -8.742 4.293 0.185 1 96.06 239 GLU B C 1
ATOM 5002 O O . GLU B 1 239 ? -9.781 4.133 0.833 1 96.06 239 GLU B O 1
ATOM 5007 N N . ILE B 1 240 ? -8.367 3.441 -0.641 1 97.12 240 ILE B N 1
ATOM 5008 C CA . ILE B 1 240 ? -8.781 2.045 -0.683 1 97.12 240 ILE B CA 1
ATOM 5009 C C . ILE B 1 240 ? -7.562 1.136 -0.552 1 97.12 240 ILE B C 1
ATOM 5011 O O . ILE B 1 240 ? -6.598 1.271 -1.305 1 97.12 240 ILE B O 1
ATOM 5015 N N . ILE B 1 241 ? -7.602 0.313 0.411 1 95.94 241 ILE B N 1
ATOM 5016 C CA . ILE B 1 241 ? -6.543 -0.669 0.62 1 95.94 241 ILE B CA 1
ATOM 5017 C C . ILE B 1 241 ? -7.055 -2.062 0.256 1 95.94 241 ILE B C 1
ATOM 5019 O O . ILE B 1 241 ? -8.055 -2.525 0.804 1 95.94 241 ILE B O 1
ATOM 5023 N N . CYS B 1 242 ? -6.348 -2.678 -0.612 1 95.19 242 CYS B N 1
ATOM 5024 C CA . CYS B 1 242 ? -6.75 -4.012 -1.052 1 95.19 242 CYS B CA 1
ATOM 5025 C C . CYS B 1 242 ? -5.723 -5.055 -0.629 1 95.19 242 CYS B C 1
ATOM 5027 O O . CYS B 1 242 ? -4.516 -4.809 -0.689 1 95.19 242 CYS B O 1
ATOM 5029 N N . THR B 1 243 ? -6.246 -6.152 -0.145 1 94.38 243 THR B N 1
ATOM 5030 C CA . THR B 1 243 ? -5.422 -7.32 0.147 1 94.38 243 THR B CA 1
ATOM 5031 C C . THR B 1 243 ? -5.688 -8.438 -0.862 1 94.38 243 THR B C 1
ATOM 5033 O O . THR B 1 243 ? -6.84 -8.766 -1.143 1 94.38 243 THR B O 1
ATOM 5036 N N . THR B 1 244 ? -4.688 -8.906 -1.428 1 92.56 244 THR B N 1
ATOM 5037 C CA . THR B 1 244 ? -4.727 -10.031 -2.352 1 92.56 244 THR B CA 1
ATOM 5038 C C . THR B 1 244 ? -3.469 -10.883 -2.215 1 92.56 244 THR B C 1
ATOM 5040 O O . THR B 1 244 ? -2.381 -10.359 -1.958 1 92.56 244 THR B O 1
ATOM 5043 N N . PRO B 1 245 ? -3.607 -12.227 -2.359 1 91.62 245 PRO B N 1
ATOM 5044 C CA . PRO B 1 245 ? -2.4 -13.055 -2.301 1 91.62 245 PRO B CA 1
ATOM 5045 C C . PRO B 1 245 ? -1.4 -12.719 -3.406 1 91.62 245 PRO B C 1
ATOM 5047 O O . PRO B 1 245 ? -0.19 -12.852 -3.211 1 91.62 245 PRO B O 1
ATOM 5050 N N . SER B 1 246 ? -1.892 -12.398 -4.586 1 91.62 246 SER B N 1
ATOM 5051 C CA . SER B 1 246 ? -1.057 -12.047 -5.73 1 91.62 246 SER B CA 1
ATOM 5052 C C . SER B 1 246 ? -1.841 -11.242 -6.762 1 91.62 246 SER B C 1
ATOM 5054 O O . SER B 1 246 ? -3.062 -11.117 -6.66 1 91.62 246 SER B O 1
ATOM 5056 N N . LYS B 1 247 ? -1.162 -10.75 -7.75 1 90.69 247 LYS B N 1
ATOM 5057 C CA . LYS B 1 247 ? -1.785 -9.938 -8.789 1 90.69 247 LYS B CA 1
ATOM 5058 C C . LYS B 1 247 ? -2.701 -10.789 -9.672 1 90.69 247 LYS B C 1
ATOM 5060 O O . LYS B 1 247 ? -3.551 -10.25 -10.391 1 90.69 247 LYS B O 1
ATOM 5065 N N . SER B 1 248 ? -2.566 -12.094 -9.609 1 91.69 248 SER B N 1
ATOM 5066 C CA . SER B 1 248 ? -3.371 -12.992 -10.438 1 91.69 248 SER B CA 1
ATOM 5067 C C . SER B 1 248 ? -4.562 -13.539 -9.656 1 91.69 248 SER B C 1
ATOM 5069 O O . SER B 1 248 ? -5.344 -14.336 -10.188 1 91.69 248 SER B O 1
ATOM 5071 N N . CYS B 1 249 ? -4.711 -13.102 -8.422 1 92.75 249 CYS B N 1
ATOM 5072 C CA . CYS B 1 249 ? -5.785 -13.594 -7.57 1 92.75 249 CYS B CA 1
ATOM 5073 C C . CYS B 1 249 ? -6.812 -12.5 -7.301 1 92.75 249 CYS B C 1
ATOM 5075 O O . CYS B 1 249 ? -6.465 -11.328 -7.211 1 92.75 249 CYS B O 1
ATOM 5077 N N . VAL B 1 250 ? -8.031 -12.93 -7.168 1 92.75 250 VAL B N 1
ATOM 5078 C CA . VAL B 1 250 ? -9.078 -12 -6.754 1 92.75 250 VAL B CA 1
ATOM 5079 C C . VAL B 1 250 ? -8.812 -11.531 -5.328 1 92.75 250 VAL B C 1
ATOM 5081 O O . VAL B 1 250 ? -8.414 -12.32 -4.469 1 92.75 250 VAL B O 1
ATOM 5084 N N . PRO B 1 251 ? -8.938 -10.25 -5.078 1 95.44 251 PRO B N 1
ATOM 5085 C CA . PRO B 1 251 ? -8.672 -9.742 -3.732 1 95.44 251 PRO B CA 1
ATOM 5086 C C . PRO B 1 251 ? -9.695 -10.219 -2.707 1 95.44 251 PRO B C 1
ATOM 5088 O O . PRO B 1 251 ? -10.891 -10.305 -3.016 1 95.44 251 PRO B O 1
ATOM 5091 N N . ASP B 1 252 ? -9.219 -10.508 -1.464 1 96.31 252 ASP B N 1
ATOM 5092 C CA . ASP B 1 252 ? -10.109 -11.125 -0.477 1 96.31 252 ASP B CA 1
ATOM 5093 C C . ASP B 1 252 ? -10.398 -10.156 0.671 1 96.31 252 ASP B C 1
ATOM 5095 O O . ASP B 1 252 ? -11.117 -10.508 1.609 1 96.31 252 ASP B O 1
ATOM 5099 N N . LYS B 1 253 ? -9.898 -8.961 0.561 1 96.75 253 LYS B N 1
ATOM 5100 C CA . LYS B 1 253 ? -10.234 -7.938 1.543 1 96.75 253 LYS B CA 1
ATOM 5101 C C . LYS B 1 253 ? -9.984 -6.539 0.984 1 96.75 253 LYS B C 1
ATOM 5103 O O . LYS B 1 253 ? -9.008 -6.316 0.268 1 96.75 253 LYS B O 1
ATOM 5108 N N . CYS B 1 254 ? -10.883 -5.645 1.249 1 97.12 254 CYS B N 1
ATOM 5109 C CA . CYS B 1 254 ? -10.711 -4.227 0.963 1 97.12 254 CYS B CA 1
ATOM 5110 C C . CYS B 1 254 ? -11.102 -3.375 2.166 1 97.12 254 CYS B C 1
ATOM 5112 O O . CYS B 1 254 ? -12.055 -3.697 2.875 1 97.12 254 CYS B O 1
ATOM 5114 N N . ILE B 1 255 ? -10.391 -2.402 2.404 1 97.88 255 ILE B N 1
ATOM 5115 C CA . ILE B 1 255 ? -10.742 -1.406 3.412 1 97.88 255 ILE B CA 1
ATOM 5116 C C . ILE B 1 255 ? -10.914 -0.042 2.75 1 97.88 255 ILE B C 1
ATOM 5118 O O . ILE B 1 255 ? -10.008 0.452 2.082 1 97.88 255 ILE B O 1
ATOM 5122 N N . ILE B 1 256 ? -12.07 0.52 2.838 1 98.25 256 ILE B N 1
ATOM 5123 C CA . ILE B 1 256 ? -12.312 1.89 2.402 1 98.25 256 ILE B CA 1
ATOM 5124 C C . ILE B 1 256 ? -12.055 2.854 3.559 1 98.25 256 ILE B C 1
ATOM 5126 O O . ILE B 1 256 ? -12.641 2.715 4.637 1 98.25 256 ILE B O 1
ATOM 5130 N N . LYS B 1 257 ? -11.156 3.734 3.344 1 97.62 257 LYS B N 1
ATOM 5131 C CA . LYS B 1 257 ? -10.859 4.781 4.316 1 97.62 257 LYS B CA 1
ATOM 5132 C C . LYS B 1 257 ? -11.641 6.055 4.008 1 97.62 257 LYS B C 1
ATOM 5134 O O . LYS B 1 257 ? -11.469 6.652 2.939 1 97.62 257 LYS B O 1
ATOM 5139 N N . VAL B 1 258 ? -12.43 6.492 4.965 1 97.69 258 VAL B N 1
ATOM 5140 C CA . VAL B 1 258 ? -13.312 7.637 4.781 1 97.69 258 VAL B CA 1
ATOM 5141 C C . VAL B 1 258 ? -12.914 8.758 5.738 1 97.69 258 VAL B C 1
ATOM 5143 O O . VAL B 1 258 ? -12.75 8.531 6.938 1 97.69 258 VAL B O 1
ATOM 5146 N N . ASP B 1 259 ? -12.68 9.938 5.156 1 96.44 259 ASP B N 1
ATOM 5147 C CA . ASP B 1 259 ? -12.5 11.156 5.945 1 96.44 259 ASP B CA 1
ATOM 5148 C C . ASP B 1 259 ? -13.836 11.859 6.18 1 96.44 259 ASP B C 1
ATOM 5150 O O . ASP B 1 259 ? -14.531 12.211 5.227 1 96.44 259 ASP B O 1
ATOM 5154 N N . SER B 1 260 ? -14.195 12.039 7.414 1 95.56 260 SER B N 1
ATOM 5155 C CA . SER B 1 260 ? -15.438 12.734 7.746 1 95.56 260 SER B CA 1
ATOM 5156 C C . SER B 1 260 ? -15.156 14.008 8.539 1 95.56 260 SER B C 1
ATOM 5158 O O . SER B 1 260 ? -14.336 14.008 9.461 1 95.56 260 SER B O 1
ATOM 5160 N N . ARG B 1 261 ? -15.82 15.078 8.172 1 94.94 261 ARG B N 1
ATOM 5161 C CA . ARG B 1 261 ? -15.648 16.375 8.812 1 94.94 261 ARG B CA 1
ATOM 5162 C C . ARG B 1 261 ? -16.953 16.844 9.445 1 94.94 261 ARG B C 1
ATOM 5164 O O . ARG B 1 261 ? -18.047 16.562 8.93 1 94.94 261 ARG B O 1
ATOM 5171 N N . MET B 1 262 ? -16.828 17.609 10.547 1 94.56 262 MET B N 1
ATOM 5172 C CA . MET B 1 262 ? -18.031 18.062 11.258 1 94.56 262 MET B CA 1
ATOM 5173 C C . MET B 1 262 ? -17.781 19.406 11.93 1 94.56 262 MET B C 1
ATOM 5175 O O . MET B 1 262 ? -16.656 19.719 12.328 1 94.56 262 MET B O 1
ATOM 5179 N N . TRP B 1 263 ? -18.812 20.156 12.094 1 92.31 263 TRP B N 1
ATOM 5180 C CA . TRP B 1 263 ? -18.766 21.438 12.805 1 92.31 263 TRP B CA 1
ATOM 5181 C C . TRP B 1 263 ? 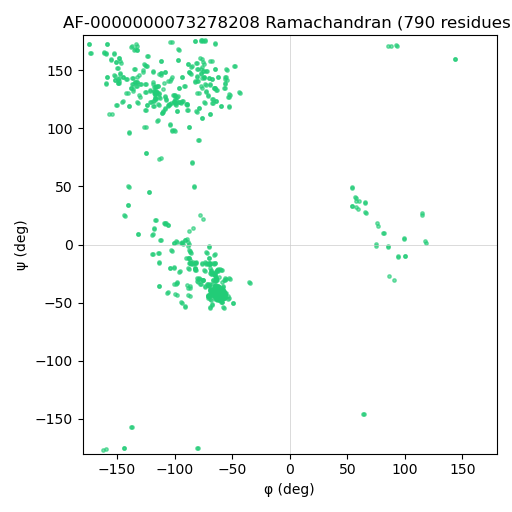-19.297 21.281 14.227 1 92.31 263 TRP B C 1
ATOM 5183 O O . TRP B 1 263 ? -19.094 22.156 15.07 1 92.31 263 TRP B O 1
ATOM 5193 N N . ASN B 1 264 ? -20.047 20.188 14.406 1 91.19 264 ASN B N 1
ATOM 5194 C CA . ASN B 1 264 ? -20.641 19.891 15.703 1 91.19 264 ASN B CA 1
ATOM 5195 C C . ASN B 1 264 ? -20.094 18.578 16.281 1 91.19 264 ASN B C 1
ATOM 5197 O O . ASN B 1 264 ? -20.172 17.531 15.625 1 91.19 264 ASN B O 1
ATOM 5201 N N . ARG B 1 265 ? -19.609 18.641 17.453 1 88 265 ARG B N 1
ATOM 5202 C CA . ARG B 1 265 ? -18.969 17.484 18.062 1 88 265 ARG B CA 1
ATOM 5203 C C . ARG B 1 265 ? -19.953 16.344 18.234 1 88 265 ARG B C 1
ATOM 5205 O O . ARG B 1 265 ? -19.547 15.18 18.359 1 88 265 ARG B O 1
ATOM 5212 N N . TYR B 1 266 ? -21.203 16.594 18.281 1 89.88 266 TYR B N 1
ATOM 5213 C CA . TYR B 1 266 ? -22.219 15.562 18.516 1 89.88 266 TYR B CA 1
ATOM 5214 C C . TYR B 1 266 ? -22.641 14.922 17.203 1 89.88 266 TYR B C 1
ATOM 5216 O O . TYR B 1 266 ? -23.453 13.984 17.203 1 89.88 266 TYR B O 1
ATOM 5224 N N . ALA B 1 267 ? -22.031 15.391 16.125 1 93.38 267 ALA B N 1
ATOM 5225 C CA . ALA B 1 267 ? -22.469 14.922 14.805 1 93.38 267 ALA B CA 1
ATOM 5226 C C . ALA B 1 267 ? -21.828 13.57 14.469 1 93.38 267 ALA B C 1
ATOM 5228 O O . ALA B 1 267 ? -22.281 12.875 13.555 1 93.38 267 ALA B O 1
ATOM 5229 N N . LEU B 1 268 ? -20.781 13.125 15.148 1 94.44 268 LEU B N 1
ATOM 5230 C CA . LEU B 1 268 ? -20.031 11.93 14.789 1 94.44 268 LEU B CA 1
ATOM 5231 C C . LEU B 1 268 ? -20.922 10.695 14.844 1 94.44 268 LEU B C 1
ATOM 5233 O O . LEU B 1 268 ? -20.891 9.852 13.945 1 94.44 268 LEU B O 1
ATOM 5237 N N . GLY B 1 269 ? -21.672 10.555 15.953 1 95 269 GLY B N 1
ATOM 5238 C CA . GLY B 1 269 ? -22.609 9.438 16.047 1 95 269 GLY B CA 1
ATOM 5239 C C . GLY B 1 269 ? -23.547 9.336 14.859 1 95 269 GLY B C 1
ATOM 5240 O O . GLY B 1 269 ? -23.75 8.25 14.32 1 95 269 GLY B O 1
ATOM 5241 N N . ASP B 1 270 ? -24.109 10.461 14.461 1 94.81 270 ASP B N 1
ATOM 5242 C CA . ASP B 1 270 ? -25.016 10.508 13.32 1 94.81 270 ASP B CA 1
ATOM 5243 C C . ASP B 1 270 ? -24.312 10.117 12.031 1 94.81 270 ASP B C 1
ATOM 5245 O O . ASP B 1 270 ? -24.875 9.414 11.188 1 94.81 270 ASP B O 1
ATOM 5249 N N . ILE B 1 271 ? -23.109 10.578 11.828 1 96 271 ILE B N 1
ATOM 5250 C CA . ILE B 1 271 ? -22.328 10.266 10.641 1 96 271 ILE B CA 1
ATOM 5251 C C . ILE B 1 271 ? -22.094 8.758 10.555 1 96 271 ILE B C 1
ATOM 5253 O O . ILE B 1 271 ? -22.297 8.148 9.508 1 96 271 ILE B O 1
ATOM 5257 N N . LEU B 1 272 ? -21.703 8.141 11.672 1 96.38 272 LEU B N 1
ATOM 5258 C CA . LEU B 1 272 ? -21.469 6.695 11.719 1 96.38 272 LEU B CA 1
ATOM 5259 C C . LEU B 1 272 ? -22.75 5.938 11.383 1 96.38 272 LEU B C 1
ATOM 5261 O O . LEU B 1 272 ? -22.719 4.969 10.625 1 96.38 272 LEU B O 1
ATOM 5265 N N . ASN B 1 273 ? -23.844 6.371 11.93 1 95.94 273 ASN B N 1
ATOM 5266 C CA . ASN B 1 273 ? -25.141 5.734 11.656 1 95.94 273 ASN B CA 1
ATOM 5267 C C . ASN B 1 273 ? -25.516 5.863 10.18 1 95.94 273 ASN B C 1
ATOM 5269 O O . ASN B 1 273 ? -26.031 4.914 9.586 1 95.94 273 ASN B O 1
ATOM 5273 N N . ASP B 1 274 ? -25.328 7.062 9.609 1 96.19 274 ASP B N 1
ATOM 5274 C CA . ASP B 1 274 ? -25.609 7.277 8.195 1 96.19 274 ASP B CA 1
ATOM 5275 C C . ASP B 1 274 ? -24.812 6.312 7.32 1 96.19 274 ASP B C 1
ATOM 5277 O O . ASP B 1 274 ? -25.359 5.707 6.398 1 96.19 274 ASP B O 1
ATOM 5281 N N . VAL B 1 275 ? -23.484 6.164 7.617 1 97.69 275 VAL B N 1
ATOM 5282 C CA . VAL B 1 275 ? -22.609 5.297 6.84 1 97.69 275 VAL B CA 1
ATOM 5283 C C . VAL B 1 275 ? -23.062 3.848 6.973 1 97.69 275 VAL B C 1
ATOM 5285 O O . VAL B 1 275 ? -23.188 3.135 5.973 1 97.69 275 VAL B O 1
ATOM 5288 N N . LYS B 1 276 ? -23.391 3.383 8.172 1 97.44 276 LYS B N 1
ATOM 5289 C CA . LYS B 1 276 ? -23.812 2.012 8.445 1 97.44 276 LYS B CA 1
ATOM 5290 C C . LYS B 1 276 ? -25.141 1.707 7.75 1 97.44 276 LYS B C 1
ATOM 5292 O O . LYS B 1 276 ? -25.406 0.558 7.395 1 97.44 276 LYS B O 1
ATOM 5297 N N . ALA B 1 277 ? -25.953 2.693 7.516 1 96.56 277 ALA B N 1
ATOM 5298 C CA . ALA B 1 277 ? -27.297 2.521 6.977 1 96.56 277 ALA B CA 1
ATOM 5299 C C . ALA B 1 277 ? -27.266 2.414 5.457 1 96.56 277 ALA B C 1
ATOM 5301 O O . ALA B 1 277 ? -28.281 2.061 4.832 1 96.56 277 ALA B O 1
ATOM 5302 N N . LEU B 1 278 ? -26.172 2.812 4.859 1 97.12 278 LEU B N 1
ATOM 5303 C CA . LEU B 1 278 ? -26.078 2.688 3.408 1 97.12 278 LEU B CA 1
ATOM 5304 C C . LEU B 1 278 ? -26.328 1.248 2.971 1 97.12 278 LEU B C 1
ATOM 5306 O O . LEU B 1 278 ? -25.875 0.308 3.625 1 97.12 278 LEU B O 1
ATOM 5310 N N . LYS B 1 279 ? -26.969 1.012 1.854 1 97.31 279 LYS B N 1
ATOM 5311 C CA . LYS B 1 279 ? -27.422 -0.291 1.373 1 97.31 279 LYS B CA 1
ATOM 5312 C C . LYS B 1 279 ? -26.25 -1.249 1.196 1 97.31 279 LYS B C 1
ATOM 5314 O O . LYS B 1 279 ? -26.328 -2.414 1.59 1 97.31 279 LYS B O 1
ATOM 5319 N N . SER B 1 280 ? -25.188 -0.771 0.686 1 96.81 280 SER B N 1
ATOM 5320 C CA . SER B 1 280 ? -24.062 -1.634 0.334 1 96.81 280 SER B CA 1
ATOM 5321 C C . SER B 1 280 ? -23.125 -1.834 1.521 1 96.81 280 SER B C 1
ATOM 5323 O O . SER B 1 280 ? -22.156 -2.59 1.433 1 96.81 280 SER B O 1
ATOM 5325 N N . VAL B 1 281 ? -23.375 -1.153 2.668 1 96.5 281 VAL B N 1
ATOM 5326 C CA . VAL B 1 281 ? -22.469 -1.188 3.811 1 96.5 281 VAL B CA 1
ATOM 5327 C C . VAL B 1 281 ? -23.047 -2.09 4.898 1 96.5 281 VAL B C 1
ATOM 5329 O O . VAL B 1 281 ? -22.312 -2.562 5.773 1 96.5 281 VAL B O 1
ATOM 5332 N N . LYS B 1 282 ? -24.328 -2.396 4.953 1 90.69 282 LYS B N 1
ATOM 5333 C CA . LYS B 1 282 ? -25.094 -3.008 6.039 1 90.69 282 LYS B CA 1
ATOM 5334 C C . LYS B 1 282 ? -24.438 -4.301 6.512 1 90.69 282 LYS B C 1
ATOM 5336 O O . LYS B 1 282 ? -24.438 -4.605 7.707 1 90.69 282 LYS B O 1
ATOM 5341 N N . ASN B 1 283 ? -23.734 -5.039 5.754 1 90.56 283 ASN B N 1
ATOM 5342 C CA . ASN B 1 283 ? -23.188 -6.332 6.164 1 90.56 283 ASN B CA 1
ATOM 5343 C C . ASN B 1 283 ? -21.688 -6.262 6.422 1 90.56 283 ASN B C 1
ATOM 5345 O O . ASN B 1 283 ? -21.031 -7.293 6.559 1 90.56 283 ASN B O 1
ATOM 5349 N N . TYR B 1 284 ? -21.234 -4.996 6.578 1 96.56 284 TYR B N 1
ATOM 5350 C CA . TYR B 1 284 ? -19.781 -4.871 6.75 1 96.56 284 TYR B CA 1
ATOM 5351 C C . TYR B 1 284 ? -19.453 -4.121 8.031 1 96.56 284 TYR B C 1
ATOM 5353 O O . TYR B 1 284 ? -20.281 -3.389 8.57 1 96.56 284 TYR B O 1
ATOM 5361 N N . GLU B 1 285 ? -18.281 -4.41 8.547 1 97 285 GLU B N 1
ATOM 5362 C CA . GLU B 1 285 ? -17.812 -3.727 9.742 1 97 285 GLU B CA 1
ATOM 5363 C C . GLU B 1 285 ? -17.453 -2.271 9.438 1 97 285 GLU B C 1
ATOM 5365 O O . GLU B 1 285 ? -16.75 -1.986 8.477 1 97 285 GLU B O 1
ATOM 5370 N N . VAL B 1 286 ? -18 -1.344 10.227 1 98.12 286 VAL B N 1
ATOM 5371 C CA . VAL B 1 286 ? -17.703 0.083 10.188 1 98.12 286 VAL B CA 1
ATOM 5372 C C . VAL B 1 286 ? -17.125 0.52 11.531 1 98.12 286 VAL B C 1
ATOM 5374 O O . VAL B 1 286 ? -17.734 0.305 12.586 1 98.12 286 VAL B O 1
ATOM 5377 N N . LYS B 1 287 ? -15.961 1.091 11.516 1 97.44 287 LYS B N 1
ATOM 5378 C CA . LYS B 1 287 ? -15.352 1.482 12.789 1 97.44 287 LYS B CA 1
ATOM 5379 C C . LYS B 1 287 ? -14.484 2.73 12.617 1 97.44 287 LYS B C 1
ATOM 5381 O O . LYS B 1 287 ? -14.109 3.086 11.5 1 97.44 287 LYS B O 1
ATOM 5386 N N . ILE B 1 288 ? -14.219 3.4 13.695 1 97 288 ILE B N 1
ATOM 5387 C CA . ILE B 1 288 ? -13.266 4.504 13.719 1 97 288 ILE B CA 1
ATOM 5388 C C . ILE B 1 288 ? -11.844 3.955 13.617 1 97 288 ILE B C 1
ATOM 5390 O O . ILE B 1 288 ? -11.5 2.984 14.297 1 97 288 ILE B O 1
ATOM 5394 N N . SER B 1 289 ? -11.086 4.539 12.734 1 95.38 289 SER B N 1
ATOM 5395 C CA . SER B 1 289 ? -9.695 4.117 12.57 1 95.38 289 SER B CA 1
ATOM 5396 C C . SER B 1 289 ? -8.898 4.34 13.852 1 95.38 289 SER B C 1
ATOM 5398 O O . SER B 1 289 ? -9.133 5.309 14.57 1 95.38 289 SER B O 1
ATOM 5400 N N . THR B 1 290 ? -8 3.434 14.094 1 92.12 290 THR B N 1
ATOM 5401 C CA . THR B 1 290 ? -7.102 3.551 15.234 1 92.12 290 THR B CA 1
ATOM 5402 C C . THR B 1 290 ? -5.648 3.426 14.789 1 92.12 290 THR B C 1
ATOM 5404 O O . THR B 1 290 ? -5.367 2.932 13.695 1 92.12 290 THR B O 1
ATOM 5407 N N . THR B 1 291 ? -4.824 3.99 15.562 1 85.88 291 THR B N 1
ATOM 5408 C CA . THR B 1 291 ? -3.402 3.875 15.266 1 85.88 291 THR B CA 1
ATOM 5409 C C . THR B 1 291 ? -2.609 3.541 16.531 1 85.88 291 THR B C 1
ATOM 5411 O O . THR B 1 291 ? -3.012 3.9 17.625 1 85.88 291 THR B O 1
ATOM 5414 N N . ASN B 1 292 ? -1.675 2.709 16.375 1 89.75 292 ASN B N 1
ATOM 5415 C CA . ASN B 1 292 ? -0.637 2.383 17.359 1 89.75 292 ASN B CA 1
ATOM 5416 C C . ASN B 1 292 ? 0.759 2.533 16.766 1 89.75 292 ASN B C 1
ATOM 5418 O O . ASN B 1 292 ? 1.199 1.69 15.977 1 89.75 292 ASN B O 1
ATOM 5422 N N . LYS B 1 293 ? 1.418 3.705 17.109 1 90.94 293 LYS B N 1
ATOM 5423 C CA . LYS B 1 293 ? 2.699 4.016 16.484 1 90.94 293 LYS B CA 1
ATOM 5424 C C . LYS B 1 293 ? 3.695 4.559 17.516 1 90.94 293 LYS B C 1
ATOM 5426 O O . LYS B 1 293 ? 3.342 4.777 18.672 1 90.94 293 LYS B O 1
ATOM 5431 N N . LYS B 1 294 ? 4.898 4.68 17.094 1 94.25 294 LYS B N 1
ATOM 5432 C CA . LYS B 1 294 ? 5.965 5.309 17.859 1 94.25 294 LYS B CA 1
ATOM 5433 C C . LYS B 1 294 ? 6.484 6.562 17.172 1 94.25 294 LYS B C 1
ATOM 5435 O O . LYS B 1 294 ? 6.629 6.582 15.938 1 94.25 294 LYS B O 1
ATOM 5440 N N . THR B 1 295 ? 6.684 7.648 17.969 1 95.81 295 THR B N 1
ATOM 5441 C CA . THR B 1 295 ? 7.328 8.844 17.422 1 95.81 295 THR B CA 1
ATOM 5442 C C . THR B 1 295 ? 8.766 8.539 17.031 1 95.81 295 THR B C 1
ATOM 5444 O O . THR B 1 295 ? 9.266 7.434 17.234 1 95.81 295 THR B O 1
ATOM 5447 N N . TYR B 1 296 ? 9.414 9.57 16.375 1 96.25 296 TYR B N 1
ATOM 5448 C CA . TYR B 1 296 ? 10.781 9.344 15.914 1 96.25 296 TYR B CA 1
ATOM 5449 C C . TYR B 1 296 ? 11.719 9.141 17.094 1 96.25 296 TYR B C 1
ATOM 5451 O O . TYR B 1 296 ? 12.82 8.602 16.953 1 96.25 296 TYR B O 1
ATOM 5459 N N . THR B 1 297 ? 11.273 9.516 18.375 1 97.38 297 THR B N 1
ATOM 5460 C CA . THR B 1 297 ? 12.078 9.352 19.594 1 97.38 297 THR B CA 1
ATOM 5461 C C . THR B 1 297 ? 11.867 7.969 20.188 1 97.38 297 THR B C 1
ATOM 5463 O O . THR B 1 297 ? 12.547 7.594 21.156 1 97.38 297 THR B O 1
ATOM 5466 N N . GLY B 1 298 ? 10.859 7.266 19.688 1 96.62 298 GLY B N 1
ATOM 5467 C CA . GLY B 1 298 ? 10.531 5.945 20.219 1 96.62 298 GLY B CA 1
ATOM 5468 C C . GLY B 1 298 ? 9.383 5.961 21.203 1 96.62 298 GLY B C 1
ATOM 5469 O O . GLY B 1 298 ? 8.984 4.91 21.703 1 96.62 298 GLY B O 1
ATOM 5470 N N . TYR B 1 299 ? 8.75 7.078 21.406 1 95.19 299 TYR B N 1
ATOM 5471 C CA . TYR B 1 299 ? 7.621 7.172 22.312 1 95.19 299 TYR B CA 1
ATOM 5472 C C . TYR B 1 299 ? 6.375 6.531 21.719 1 95.19 299 TYR B C 1
ATOM 5474 O O . TYR B 1 299 ? 5.914 6.941 20.656 1 95.19 299 TYR B O 1
ATOM 5482 N N . GLY B 1 300 ? 5.844 5.566 22.422 1 91.31 300 GLY B N 1
ATOM 5483 C CA . GLY B 1 300 ? 4.656 4.875 21.953 1 91.31 300 GLY B CA 1
ATOM 5484 C C . GLY B 1 300 ? 3.367 5.613 22.266 1 91.31 300 GLY B C 1
ATOM 5485 O O . GLY B 1 300 ? 3.225 6.195 23.344 1 91.31 300 GLY B O 1
ATOM 5486 N N . TYR B 1 301 ? 2.453 5.578 21.281 1 85.12 301 TYR B N 1
ATOM 5487 C CA . TYR B 1 301 ? 1.151 6.18 21.547 1 85.12 301 TYR B CA 1
ATOM 5488 C C . TYR B 1 301 ? 0.044 5.434 20.812 1 85.12 301 TYR B C 1
ATOM 5490 O O . TYR B 1 301 ? 0.296 4.773 19.797 1 85.12 301 TYR B O 1
ATOM 5498 N N . ASN B 1 302 ? -1.101 5.371 21.359 1 87.62 302 ASN B N 1
ATOM 5499 C CA . ASN B 1 302 ? -2.334 4.84 20.797 1 87.62 302 ASN B CA 1
ATOM 5500 C C . ASN B 1 302 ? -3.438 5.895 20.766 1 87.62 302 ASN B C 1
ATOM 5502 O O . ASN B 1 302 ? -3.596 6.656 21.719 1 87.62 302 ASN B O 1
ATOM 5506 N N . ALA B 1 303 ? -4.066 5.953 19.625 1 84.94 303 ALA B N 1
ATOM 5507 C CA . ALA B 1 303 ? -5.117 6.965 19.531 1 84.94 303 ALA B CA 1
ATOM 5508 C C . ALA B 1 303 ? -6.191 6.559 18.531 1 84.94 303 ALA B C 1
ATOM 5510 O O . ALA B 1 303 ? -5.918 5.809 17.594 1 84.94 303 ALA B O 1
ATOM 5511 N N . LYS B 1 304 ? -7.441 6.957 18.875 1 89.75 304 LYS B N 1
ATOM 5512 C CA . LYS B 1 304 ? -8.5 6.941 17.875 1 89.75 304 LYS B CA 1
ATOM 5513 C C . LYS B 1 304 ? -8.422 8.172 16.969 1 89.75 304 LYS B C 1
ATOM 5515 O O . LYS B 1 304 ? -8.117 9.273 17.438 1 89.75 304 LYS B O 1
ATOM 5520 N N . HIS B 1 305 ? -8.742 7.945 15.766 1 93.12 305 HIS B N 1
ATOM 5521 C CA . HIS B 1 305 ? -8.664 9.055 14.82 1 93.12 305 HIS B CA 1
ATOM 5522 C C . HIS B 1 305 ? -9.938 9.891 14.852 1 93.12 305 HIS B C 1
ATOM 5524 O O . HIS B 1 305 ? -10.727 9.867 13.898 1 93.12 305 HIS B O 1
ATOM 5530 N N . VAL B 1 306 ? -10.117 10.609 15.938 1 94.19 306 VAL B N 1
ATOM 5531 C CA . VAL B 1 306 ? -11.219 11.539 16.141 1 94.19 306 VAL B CA 1
ATOM 5532 C C . VAL B 1 306 ? -10.672 12.875 16.656 1 94.19 306 VAL B C 1
ATOM 5534 O O . VAL B 1 306 ? -9.969 12.906 17.672 1 94.19 306 VAL B O 1
ATOM 5537 N N . LEU B 1 307 ? -10.922 13.898 15.977 1 94.75 307 LEU B N 1
ATOM 5538 C CA . LEU B 1 307 ? -10.57 15.258 16.344 1 94.75 307 LEU B CA 1
ATOM 5539 C C . LEU B 1 307 ? -11.82 16.109 16.531 1 94.75 307 LEU B C 1
ATOM 5541 O O . LEU B 1 307 ? -12.672 16.172 15.648 1 94.75 307 LEU B O 1
ATOM 5545 N N . LEU B 1 308 ? -11.891 16.766 17.625 1 94.69 308 LEU B N 1
ATOM 5546 C CA . LEU B 1 308 ? -13.078 17.547 17.953 1 94.69 308 LEU B CA 1
ATOM 5547 C C . LEU B 1 308 ? -13.055 18.891 17.219 1 94.69 308 LEU B C 1
ATOM 5549 O O . LEU B 1 308 ? -12 19.516 17.078 1 94.69 308 LEU B O 1
ATOM 5553 N N . PRO B 1 309 ? -14.242 19.297 16.75 1 95.56 309 PRO B N 1
ATOM 5554 C CA . PRO B 1 309 ? -14.336 20.688 16.312 1 95.56 309 PRO B CA 1
ATOM 5555 C C . PRO B 1 309 ? -14.25 21.672 17.469 1 95.56 309 PRO B C 1
ATOM 5557 O O . PRO B 1 309 ? -14.422 21.297 18.625 1 95.56 309 PRO B O 1
ATOM 5560 N N . TRP B 1 310 ? -13.875 22.906 17.156 1 95.38 310 TRP B N 1
ATOM 5561 C CA . TRP B 1 310 ? -13.859 23.953 18.172 1 95.38 310 TRP B CA 1
ATOM 5562 C C . TRP B 1 310 ? -14.164 25.312 17.562 1 95.38 310 TRP B C 1
ATOM 5564 O O . TRP B 1 310 ? -13.859 25.562 16.391 1 95.38 310 TRP B O 1
ATOM 5574 N N . ILE B 1 311 ? -14.875 26.109 18.281 1 94.25 311 ILE B N 1
ATOM 5575 C CA . ILE B 1 311 ? -15.188 27.5 17.938 1 94.25 311 ILE B CA 1
ATOM 5576 C C . ILE B 1 311 ? -15.102 28.375 19.188 1 94.25 311 ILE B C 1
ATOM 5578 O O . ILE B 1 311 ? -15.781 28.109 20.188 1 94.25 311 ILE B O 1
ATOM 5582 N N . ASN B 1 312 ? -14.25 29.312 19.156 1 92.38 312 ASN B N 1
ATOM 5583 C CA . ASN B 1 312 ? -14.141 30.25 20.266 1 92.38 312 ASN B CA 1
ATOM 5584 C C . ASN B 1 312 ? -15.258 31.297 20.219 1 92.38 312 ASN B C 1
ATOM 5586 O O . ASN B 1 312 ? -15.773 31.609 19.156 1 92.38 312 ASN B O 1
ATOM 5590 N N . GLU B 1 313 ? -15.453 31.875 21.344 1 91.06 313 GLU B N 1
ATOM 5591 C CA . GLU B 1 313 ? -16.469 32.906 21.453 1 91.06 313 GLU B CA 1
ATOM 5592 C C . GLU B 1 313 ? -16.016 34.219 20.797 1 91.06 313 GLU B C 1
ATOM 5594 O O . GLU B 1 313 ? -14.836 34.562 20.891 1 91.06 313 GLU B O 1
ATOM 5599 N N . GLU B 1 314 ? -16.906 34.906 20.203 1 89.38 314 GLU B N 1
ATOM 5600 C CA . GLU B 1 314 ? -16.625 36.125 19.453 1 89.38 314 GLU B CA 1
ATOM 5601 C C . GLU B 1 314 ? -16.234 37.281 20.391 1 89.38 314 GLU B C 1
ATOM 5603 O O . GLU B 1 314 ? -15.672 38.281 19.953 1 89.38 314 GLU B O 1
ATOM 5608 N N . ASN B 1 315 ? -16.438 37.094 21.656 1 90.56 315 ASN B N 1
ATOM 5609 C CA . ASN B 1 315 ? -16.141 38.188 22.594 1 90.56 315 ASN B CA 1
ATOM 5610 C C . ASN B 1 315 ? -15.023 37.781 23.562 1 90.56 315 ASN B C 1
ATOM 5612 O O . ASN B 1 315 ? -14.844 38.438 24.594 1 90.56 315 ASN B O 1
ATOM 5616 N N . SER B 1 316 ? -14.297 36.875 23.203 1 95.06 316 SER B N 1
ATOM 5617 C CA . SER B 1 316 ? -13.227 36.438 24.078 1 95.06 316 SER B CA 1
ATOM 5618 C C . SER B 1 316 ? -12.102 37.438 24.156 1 95.06 316 SER B C 1
ATOM 5620 O O . SER B 1 316 ? -11.875 38.188 23.203 1 95.06 316 SER B O 1
ATOM 5622 N N . TYR B 1 317 ? -11.43 37.5 25.281 1 96.75 317 TYR B N 1
ATOM 5623 C CA . TYR B 1 317 ? -10.312 38.438 25.484 1 96.75 317 TYR B CA 1
ATOM 5624 C C . TYR B 1 317 ? -9.219 38.188 24.453 1 96.75 317 TYR B C 1
ATOM 5626 O O . TYR B 1 317 ? -8.648 39.156 23.922 1 96.75 317 TYR B O 1
ATOM 5634 N N . ILE B 1 318 ? -8.938 36.969 24.125 1 97.69 318 ILE B N 1
ATOM 5635 C CA . ILE B 1 318 ? -7.879 36.656 23.172 1 97.69 318 ILE B CA 1
ATOM 5636 C C . ILE B 1 318 ? -8.234 37.219 21.797 1 97.69 318 ILE B C 1
ATOM 5638 O O . ILE B 1 318 ? -7.379 37.781 21.109 1 97.69 318 ILE B O 1
ATOM 5642 N N . LEU B 1 319 ? -9.461 37.125 21.391 1 97.88 319 LEU B N 1
ATOM 5643 C CA . LEU B 1 319 ? -9.867 37.625 20.078 1 97.88 319 LEU B CA 1
ATOM 5644 C C . LEU B 1 319 ? -9.805 39.156 20.047 1 97.88 319 LEU B C 1
ATOM 5646 O O . LEU B 1 319 ? -9.234 39.719 19.109 1 97.88 319 LEU B O 1
ATOM 5650 N N . LYS B 1 320 ? -10.328 39.781 21.047 1 97.31 320 LYS B N 1
ATOM 5651 C CA . LYS B 1 320 ? -10.336 41.25 21.109 1 97.31 320 LYS B CA 1
ATOM 5652 C C . LYS B 1 320 ? -8.914 41.812 21.062 1 97.31 320 LYS B C 1
ATOM 5654 O O . LYS B 1 320 ? -8.625 42.719 20.312 1 97.31 320 LYS B O 1
ATOM 5659 N N . THR B 1 321 ? -8.102 41.219 21.922 1 97.94 321 THR B N 1
ATOM 5660 C CA . THR B 1 321 ? -6.711 41.656 22 1 97.94 321 THR B CA 1
ATOM 5661 C C . THR B 1 321 ? -6.004 41.438 20.656 1 97.94 321 THR B C 1
ATOM 5663 O O . THR B 1 321 ? -5.203 42.281 20.219 1 97.94 321 THR B O 1
ATOM 5666 N N . THR B 1 322 ? -6.305 40.312 19.984 1 98.25 322 THR B N 1
ATOM 5667 C CA . THR B 1 322 ? -5.68 40.031 18.703 1 98.25 322 THR B CA 1
ATOM 5668 C C . THR B 1 322 ? -6.121 41 17.641 1 98.25 322 THR B C 1
ATOM 5670 O O . THR B 1 322 ? -5.309 41.469 16.844 1 98.25 322 THR B O 1
ATOM 5673 N N . ILE B 1 323 ? -7.371 41.344 17.625 1 98.06 323 ILE B N 1
ATOM 5674 C CA . ILE B 1 323 ? -7.902 42.312 16.656 1 98.06 323 ILE B CA 1
ATOM 5675 C C . ILE B 1 323 ? -7.23 43.656 16.859 1 98.06 323 ILE B C 1
ATOM 5677 O O . ILE B 1 323 ? -6.797 44.312 15.891 1 98.06 323 ILE B O 1
ATOM 5681 N N . GLU B 1 324 ? -7.105 44.094 18.062 1 97.56 324 GLU B N 1
ATOM 5682 C CA . GLU B 1 324 ? -6.48 45.375 18.359 1 97.56 324 GLU B CA 1
ATOM 5683 C C . GLU B 1 324 ? -5.008 45.406 17.953 1 97.56 324 GLU B C 1
ATOM 5685 O O . GLU B 1 324 ? -4.523 46.375 17.391 1 97.56 324 GLU B O 1
ATOM 5690 N N . THR B 1 325 ? -4.375 44.312 18.328 1 98.06 325 THR B N 1
ATOM 5691 C CA . THR B 1 325 ? -2.973 44.188 17.938 1 98.06 325 THR B CA 1
ATOM 5692 C C . THR B 1 325 ? -2.828 44.25 16.422 1 98.06 325 THR B C 1
ATOM 5694 O O . THR B 1 325 ? -1.945 44.906 15.898 1 98.06 325 THR B O 1
ATOM 5697 N N . TYR B 1 326 ? -3.668 43.5 15.695 1 98.38 326 TYR B N 1
ATOM 5698 C CA . TYR B 1 326 ? -3.695 43.469 14.234 1 98.38 326 TYR B CA 1
ATOM 5699 C C . TYR B 1 326 ? -3.844 44.875 13.648 1 98.38 326 TYR B C 1
ATOM 5701 O O . TYR B 1 326 ? -3.076 45.25 12.766 1 98.38 326 TYR B O 1
ATOM 5709 N N . LYS B 1 327 ? -4.734 45.625 14.148 1 97.94 327 LYS B N 1
ATOM 5710 C CA . LYS B 1 327 ? -5 46.969 13.656 1 97.94 327 LYS B CA 1
ATOM 5711 C C . LYS B 1 327 ? -3.811 47.906 13.906 1 97.94 327 LYS B C 1
ATOM 5713 O O . LYS B 1 327 ? -3.471 48.719 13.055 1 97.94 327 LYS B O 1
ATOM 5718 N N . SER B 1 328 ? -3.215 47.75 15.039 1 97.19 328 SER B N 1
ATOM 5719 C CA . SER B 1 328 ? -2.084 48.594 15.383 1 97.19 328 SER B CA 1
ATOM 5720 C C . SER B 1 328 ? -0.887 48.312 14.477 1 97.19 328 SER B C 1
ATOM 5722 O O . SER B 1 328 ? -0.1 49.219 14.188 1 97.19 328 SER B O 1
ATOM 5724 N N . LEU B 1 329 ? -0.796 47.094 14.031 1 97.19 329 LEU B N 1
ATOM 5725 C CA . LEU B 1 329 ? 0.371 46.656 13.266 1 97.19 329 LEU B CA 1
ATOM 5726 C C . LEU B 1 329 ? 0.161 46.938 11.773 1 97.19 329 LEU B C 1
ATOM 5728 O O . LEU B 1 329 ? 1.102 47.281 11.062 1 97.19 329 LEU B O 1
ATOM 5732 N N . TYR B 1 330 ? -1.083 46.75 11.305 1 96.69 330 TYR B N 1
ATOM 5733 C CA . TYR B 1 330 ? -1.28 46.656 9.867 1 96.69 330 TYR B CA 1
ATOM 5734 C C . TYR B 1 330 ? -2.199 47.781 9.375 1 96.69 330 TYR B C 1
ATOM 5736 O O . TYR B 1 330 ? -2.391 47.969 8.172 1 96.69 330 TYR B O 1
ATOM 5744 N N . ASN B 1 331 ? -2.785 48.531 10.211 1 95.69 331 ASN B N 1
ATOM 5745 C CA . ASN B 1 331 ? -3.654 49.656 9.906 1 95.69 331 ASN B CA 1
ATOM 5746 C C . ASN B 1 331 ? -4.844 49.25 9.047 1 95.69 331 ASN B C 1
ATOM 5748 O O . ASN B 1 331 ? -5.184 49.906 8.078 1 95.69 331 ASN B O 1
ATOM 5752 N N . LYS B 1 332 ? -5.355 48.094 9.305 1 96.56 332 LYS B N 1
ATOM 5753 C CA . LYS B 1 332 ? -6.562 47.531 8.695 1 96.56 332 LYS B CA 1
ATOM 5754 C C . LYS B 1 332 ? -7.254 46.531 9.625 1 96.56 332 LYS B C 1
ATOM 5756 O O . LYS B 1 332 ? -6.668 46.094 10.617 1 96.56 332 LYS B O 1
ATOM 5761 N N . SER B 1 333 ? -8.516 46.219 9.312 1 97.38 333 SER B N 1
ATOM 5762 C CA . SER B 1 333 ? -9.266 45.25 10.102 1 97.38 333 SER B CA 1
ATOM 5763 C C . SER B 1 333 ? -9.109 43.844 9.531 1 97.38 333 SER B C 1
ATOM 5765 O O . SER B 1 333 ? -9.109 43.656 8.312 1 97.38 333 SER B O 1
ATOM 5767 N N . PRO B 1 334 ? -8.891 42.875 10.43 1 97.25 334 PRO B N 1
ATOM 5768 C CA . PRO B 1 334 ? -8.812 41.5 9.953 1 97.25 334 PRO B CA 1
ATOM 5769 C C . PRO B 1 334 ? -10.188 40.906 9.625 1 97.25 334 PRO B C 1
ATOM 5771 O O . PRO B 1 334 ? -11.195 41.344 10.18 1 97.25 334 PRO B O 1
ATOM 5774 N N . LYS B 1 335 ? -10.234 39.969 8.719 1 97.44 335 LYS B N 1
ATOM 5775 C CA . LYS B 1 335 ? -11.391 39.094 8.602 1 97.44 335 LYS B CA 1
ATOM 5776 C C . LYS B 1 335 ? -11.375 38.031 9.688 1 97.44 335 LYS B C 1
ATOM 5778 O O . LYS B 1 335 ? -10.32 37.469 10.008 1 97.44 335 LYS B O 1
ATOM 5783 N N . ILE B 1 336 ? -12.539 37.75 10.344 1 97.44 336 ILE B N 1
ATOM 5784 C CA . ILE B 1 336 ? -12.688 36.688 11.32 1 97.44 336 ILE B CA 1
ATOM 5785 C C . ILE B 1 336 ? -13.344 35.469 10.648 1 97.44 336 ILE B C 1
ATOM 5787 O O . ILE B 1 336 ? -14.422 35.594 10.07 1 97.44 336 ILE B O 1
ATOM 5791 N N . ASP B 1 337 ? -12.695 34.375 10.656 1 95.75 337 ASP B N 1
ATOM 5792 C CA . ASP B 1 337 ? -13.195 33.188 9.969 1 95.75 337 ASP B CA 1
ATOM 5793 C C . ASP B 1 337 ? -12.852 31.906 10.734 1 95.75 337 ASP B C 1
ATOM 5795 O O . ASP B 1 337 ? -12.445 31.969 11.898 1 95.75 337 ASP B O 1
ATOM 5799 N N . LYS B 1 338 ? -13.148 30.75 10.195 1 95.44 338 LYS B N 1
ATOM 5800 C CA . LYS B 1 338 ? -12.805 29.422 10.703 1 95.44 338 LYS B CA 1
ATOM 5801 C C . LYS B 1 338 ? -12.117 28.594 9.633 1 95.44 338 LYS B C 1
ATOM 5803 O O . LYS B 1 338 ? -12.305 28.828 8.438 1 95.44 338 LYS B O 1
ATOM 5808 N N . TRP B 1 339 ? -11.289 27.734 10.102 1 94 339 TRP B N 1
ATOM 5809 C CA . TRP B 1 339 ? -10.633 26.844 9.141 1 94 339 TRP B CA 1
ATOM 5810 C C . TRP B 1 339 ? -11.586 25.75 8.672 1 94 339 TRP B C 1
ATOM 5812 O O . TRP B 1 339 ? -12.367 25.219 9.461 1 94 339 TRP B O 1
ATOM 5822 N N . ILE B 1 340 ? -11.469 25.422 7.445 1 87 340 ILE B N 1
ATOM 5823 C CA . ILE B 1 340 ? -12.094 24.203 6.945 1 87 340 ILE B CA 1
ATOM 5824 C C . ILE B 1 340 ? -11.195 23 7.254 1 87 340 ILE B C 1
ATOM 5826 O O . ILE B 1 340 ? -11.656 21.859 7.266 1 87 340 ILE B O 1
ATOM 5830 N N . LEU B 1 341 ? -9.914 23.266 7.508 1 88.56 341 LEU B N 1
ATOM 5831 C CA . LEU B 1 341 ? -8.945 22.266 7.957 1 88.56 341 LEU B CA 1
ATOM 5832 C C . LEU B 1 341 ? -9.164 21.922 9.422 1 88.56 341 LEU B C 1
ATOM 5834 O O . LEU B 1 341 ? -9.805 22.672 10.156 1 88.56 341 LEU B O 1
ATOM 5838 N N . THR B 1 342 ? -8.703 20.781 9.75 1 92.25 342 THR B N 1
ATOM 5839 C CA . THR B 1 342 ? -8.57 20.484 11.172 1 92.25 342 THR B CA 1
ATOM 5840 C C . THR B 1 342 ? -7.227 20.969 11.703 1 92.25 342 THR B C 1
ATOM 5842 O O . THR B 1 342 ? -6.234 20.984 10.969 1 92.25 342 THR B O 1
ATOM 5845 N N . THR B 1 343 ? -7.215 21.375 12.938 1 94.75 343 THR B N 1
ATOM 5846 C CA . THR B 1 343 ? -6.008 21.938 13.531 1 94.75 343 THR B CA 1
ATOM 5847 C C . THR B 1 343 ? -5.754 21.328 14.906 1 94.75 343 THR B C 1
ATOM 5849 O O . THR B 1 343 ? -6.59 20.578 15.43 1 94.75 343 THR B O 1
ATOM 5852 N N . ASN B 1 344 ? -4.578 21.672 15.438 1 96.62 344 ASN B N 1
ATOM 5853 C CA . ASN B 1 344 ? -4.234 21.219 16.781 1 96.62 344 ASN B CA 1
ATOM 5854 C C . ASN B 1 344 ? -5.148 21.844 17.828 1 96.62 344 ASN B C 1
ATOM 5856 O O . ASN B 1 344 ? -5.168 21.406 18.984 1 96.62 344 ASN B O 1
ATOM 5860 N N . GLY B 1 345 ? -5.945 22.781 17.438 1 96.69 345 GLY B N 1
ATOM 5861 C CA . GLY B 1 345 ? -6.957 23.359 18.312 1 96.69 345 GLY B CA 1
ATOM 5862 C C . GLY B 1 345 ? -7.977 22.344 18.797 1 96.69 345 GLY B C 1
ATOM 5863 O O . GLY B 1 345 ? -8.68 22.594 19.781 1 96.69 345 GLY B O 1
ATOM 5864 N N . SER B 1 346 ? -8.102 21.234 18.078 1 95.75 346 SER B N 1
ATOM 5865 C CA . SER B 1 346 ? -8.977 20.172 18.531 1 95.75 346 SER B CA 1
ATOM 5866 C C . SER B 1 346 ? -8.609 19.703 19.938 1 95.75 346 SER B C 1
ATOM 5868 O O . SER B 1 346 ? -9.477 19.266 20.688 1 95.75 346 SER B O 1
ATOM 5870 N N . ILE B 1 347 ? -7.34 19.844 20.266 1 95.88 347 ILE B N 1
ATOM 5871 C CA . ILE B 1 347 ? -6.883 19.438 21.578 1 95.88 347 ILE B CA 1
ATOM 5872 C C . ILE B 1 347 ? -6.902 20.641 22.531 1 95.88 347 ILE B C 1
ATOM 5874 O O . ILE B 1 347 ? -7.52 20.594 23.594 1 95.88 347 ILE B O 1
ATOM 5878 N N . THR B 1 348 ? -6.309 21.797 22.141 1 97.12 348 THR B N 1
ATOM 5879 C CA . THR B 1 348 ? -6.184 22.938 23.031 1 97.12 348 THR B CA 1
ATOM 5880 C C . THR B 1 348 ? -7.555 23.531 23.344 1 97.12 348 THR B C 1
ATOM 5882 O O . THR B 1 348 ? -7.953 23.625 24.5 1 97.12 348 THR B O 1
ATOM 5885 N N . ALA B 1 349 ? -8.312 23.812 22.344 1 96.81 349 ALA B N 1
ATOM 5886 C CA . ALA B 1 349 ? -9.641 24.375 22.547 1 96.81 349 ALA B CA 1
ATOM 5887 C C . ALA B 1 349 ? -10.68 23.281 22.719 1 96.81 349 ALA B C 1
ATOM 5889 O O . ALA B 1 349 ? -11.508 23.344 23.641 1 96.81 349 ALA B O 1
ATOM 5890 N N . GLY B 1 350 ? -10.641 22.266 21.953 1 95.12 350 GLY B N 1
ATOM 5891 C CA . GLY B 1 350 ? -11.672 21.25 21.922 1 95.12 350 GLY B CA 1
ATOM 5892 C C . GLY B 1 350 ? -11.688 20.391 23.188 1 95.12 350 GLY B C 1
ATOM 5893 O O . GLY B 1 350 ? -12.758 20.078 23.703 1 95.12 350 GLY B O 1
ATOM 5894 N N . VAL B 1 351 ? -10.547 20 23.625 1 94.94 351 VAL B N 1
ATOM 5895 C CA . VAL B 1 351 ? -10.469 19.078 24.75 1 94.94 351 VAL B CA 1
ATOM 5896 C C . VAL B 1 351 ? -10.211 19.844 26.031 1 94.94 351 VAL B C 1
ATOM 5898 O O . VAL B 1 351 ? -10.914 19.656 27.031 1 94.94 351 VAL B O 1
ATOM 5901 N N . PHE B 1 352 ? -9.305 20.828 26.016 1 97.06 352 PHE B N 1
ATOM 5902 C CA . PHE B 1 352 ? -8.836 21.453 27.266 1 97.06 352 PHE B CA 1
ATOM 5903 C C . PHE B 1 352 ? -9.508 22.797 27.484 1 97.06 352 PHE B C 1
ATOM 5905 O O . PHE B 1 352 ? -9.305 23.438 28.516 1 97.06 352 PHE B O 1
ATOM 5912 N N . ASN B 1 353 ? -10.281 23.25 26.547 1 96.81 353 ASN B N 1
ATOM 5913 C CA . ASN B 1 353 ? -11.016 24.516 26.641 1 96.81 353 ASN B CA 1
ATOM 5914 C C . ASN B 1 353 ? -10.078 25.703 26.844 1 96.81 353 ASN B C 1
ATOM 5916 O O . ASN B 1 353 ? -10.398 26.625 27.609 1 96.81 353 ASN B O 1
ATOM 5920 N N . ILE B 1 354 ? -8.914 25.594 26.328 1 97.44 354 ILE B N 1
ATOM 5921 C CA . ILE B 1 354 ? -7.961 26.703 26.375 1 97.44 354 ILE B CA 1
ATOM 5922 C C . ILE B 1 354 ? -8.305 27.734 25.312 1 97.44 354 ILE B C 1
ATOM 5924 O O . ILE B 1 354 ? -8.539 27.375 24.141 1 97.44 354 ILE B O 1
ATOM 5928 N N . PRO B 1 355 ? -8.383 29.047 25.688 1 97.62 355 PRO B N 1
ATOM 5929 C CA . PRO B 1 355 ? -8.578 30.062 24.656 1 97.62 355 PRO B CA 1
ATOM 5930 C C . PRO B 1 355 ? -7.555 29.969 23.531 1 97.62 355 PRO B C 1
ATOM 5932 O O . PRO B 1 355 ? -6.352 30.078 23.781 1 97.62 355 PRO B O 1
ATOM 5935 N N . THR B 1 356 ? -8.055 29.734 22.297 1 97.81 356 THR B N 1
ATOM 5936 C CA . THR B 1 356 ? -7.215 29.453 21.141 1 97.81 356 THR B CA 1
ATOM 5937 C C . THR B 1 356 ? -7.664 30.281 19.938 1 97.81 356 THR B C 1
ATOM 5939 O O . THR B 1 356 ? -8.867 30.438 19.703 1 97.81 356 THR B O 1
ATOM 5942 N N . ILE B 1 357 ? -6.73 30.875 19.188 1 98.12 357 ILE B N 1
ATOM 5943 C CA . ILE B 1 357 ? -7.023 31.547 17.922 1 98.12 357 ILE B CA 1
ATOM 5944 C C . ILE B 1 357 ? -6.02 31.109 16.859 1 98.12 357 ILE B C 1
ATOM 5946 O O . ILE B 1 357 ? -5.039 30.438 17.156 1 98.12 357 ILE B O 1
ATOM 5950 N N . GLY B 1 358 ? -6.379 31.469 15.648 1 98.12 358 GLY B N 1
ATOM 5951 C CA . GLY B 1 358 ? -5.473 31.203 14.539 1 98.12 358 GLY B CA 1
ATOM 5952 C C . GLY B 1 358 ? -5.004 32.438 13.82 1 98.12 358 GLY B C 1
ATOM 5953 O O . GLY B 1 358 ? -5.781 33.375 13.625 1 98.12 358 GLY B O 1
ATOM 5954 N N . PHE B 1 359 ? -3.775 32.5 13.492 1 98.62 359 PHE B N 1
ATOM 5955 C CA . PHE B 1 359 ? -3.154 33.5 12.648 1 98.62 359 PHE B CA 1
ATOM 5956 C C . PHE B 1 359 ? -1.898 32.969 11.977 1 98.62 359 PHE B C 1
ATOM 5958 O O . PHE B 1 359 ? -0.908 32.656 12.656 1 98.62 359 PHE B O 1
ATOM 5965 N N . GLY B 1 360 ? -1.932 32.812 10.68 1 98.44 360 GLY B N 1
ATOM 5966 C CA . GLY B 1 360 ? -0.777 32.25 10 1 98.44 360 GLY B CA 1
ATOM 5967 C C . GLY B 1 360 ? -0.573 32.812 8.609 1 98.44 360 GLY B C 1
ATOM 5968 O O . GLY B 1 360 ? -1.508 33.344 8 1 98.44 360 GLY B O 1
ATOM 5969 N N . PRO B 1 361 ? 0.598 32.75 8.133 1 98.5 361 PRO B N 1
ATOM 5970 C CA . PRO B 1 361 ? 0.91 33.219 6.785 1 98.5 361 PRO B CA 1
ATOM 5971 C C . PRO B 1 361 ? 0.408 32.25 5.699 1 98.5 361 PRO B C 1
ATOM 5973 O O . PRO B 1 361 ? 0.317 31.062 5.922 1 98.5 361 PRO B O 1
ATOM 5976 N N . GLY B 1 362 ? 0.073 32.875 4.559 1 96.44 362 GLY B N 1
ATOM 5977 C CA . GLY B 1 362 ? -0.206 32.125 3.355 1 96.44 362 GLY B CA 1
ATOM 5978 C C . GLY B 1 362 ? -1.678 31.797 3.182 1 96.44 362 GLY B C 1
ATOM 5979 O O . GLY B 1 362 ? -2.471 31.969 4.109 1 96.44 362 GLY B O 1
ATOM 5980 N N . LYS B 1 363 ? -1.995 31.25 1.998 1 92.88 363 LYS B N 1
ATOM 5981 C CA . LYS B 1 363 ? -3.369 30.953 1.602 1 92.88 363 LYS B CA 1
ATOM 5982 C C . LYS B 1 363 ? -3.721 29.5 1.872 1 92.88 363 LYS B C 1
ATOM 5984 O O . LYS B 1 363 ? -3.139 28.594 1.271 1 92.88 363 LYS B O 1
ATOM 5989 N N . GLU B 1 364 ? -4.73 29.297 2.643 1 90 364 GLU B N 1
ATOM 5990 C CA . GLU B 1 364 ? -5.156 27.969 3.074 1 90 364 GLU B CA 1
ATOM 5991 C C . GLU B 1 364 ? -5.441 27.062 1.878 1 90 364 GLU B C 1
ATOM 5993 O O . GLU B 1 364 ? -5.152 25.875 1.914 1 90 364 GLU B O 1
ATOM 5998 N N . ILE B 1 365 ? -5.875 27.594 0.748 1 87.19 365 ILE B N 1
ATOM 5999 C CA . ILE B 1 365 ? -6.359 26.812 -0.394 1 87.19 365 ILE B CA 1
ATOM 6000 C C . ILE B 1 365 ? -5.184 26.141 -1.1 1 87.19 365 ILE B C 1
ATOM 6002 O O . ILE B 1 365 ? -5.371 25.219 -1.893 1 87.19 365 ILE B O 1
ATOM 6006 N N . LEU B 1 366 ? -3.965 26.578 -0.824 1 89.06 366 LEU B N 1
ATOM 6007 C CA . LEU B 1 366 ? -2.779 26.062 -1.491 1 89.06 366 LEU B CA 1
ATOM 6008 C C . LEU B 1 366 ? -2.166 24.906 -0.689 1 89.06 366 LEU B C 1
ATOM 6010 O O . LEU B 1 366 ? -1.193 24.297 -1.126 1 89.06 366 LEU B O 1
ATOM 6014 N N . ALA B 1 367 ? -2.812 24.594 0.416 1 88.56 367 ALA B N 1
ATOM 6015 C CA . ALA B 1 367 ? -2.281 23.562 1.29 1 88.56 367 ALA B CA 1
ATOM 6016 C C . ALA B 1 367 ? -2.389 22.188 0.635 1 88.56 367 ALA B C 1
ATOM 6018 O O . ALA B 1 367 ? -3.371 21.891 -0.052 1 88.56 367 ALA B O 1
ATOM 6019 N N . TYR B 1 368 ? -1.349 21.375 0.754 1 88 368 TYR B N 1
ATOM 6020 C CA . TYR B 1 368 ? -1.306 19.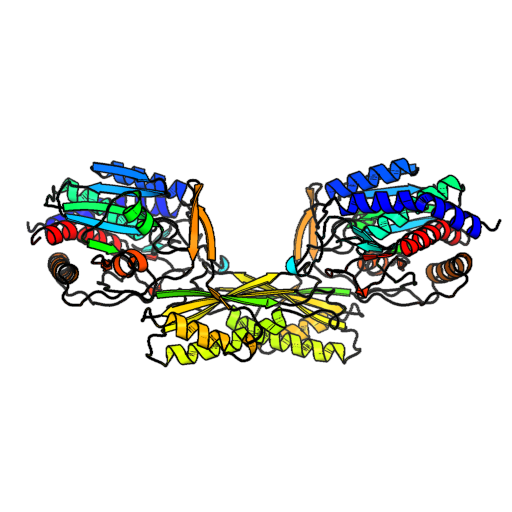953 0.452 1 88 368 TYR B CA 1
ATOM 6021 C C . TYR B 1 368 ? -1.265 19.719 -1.053 1 88 368 TYR B C 1
ATOM 6023 O O . TYR B 1 368 ? -1.171 18.562 -1.505 1 88 368 TYR B O 1
ATOM 6031 N N . GLY B 1 369 ? -1.289 20.719 -1.821 1 86.75 369 GLY B N 1
ATOM 6032 C CA . GLY B 1 369 ? -1.177 20.578 -3.266 1 86.75 369 GLY B CA 1
ATOM 6033 C C . GLY B 1 369 ? 0.239 20.781 -3.775 1 86.75 369 GLY B C 1
ATOM 6034 O O . GLY B 1 369 ? 1.126 21.188 -3.023 1 86.75 369 GLY B O 1
ATOM 6035 N N . PRO B 1 370 ? 0.412 20.406 -5.047 1 89.31 370 PRO B N 1
ATOM 6036 C CA . PRO B 1 370 ? 1.753 20.547 -5.617 1 89.31 370 PRO B CA 1
ATOM 6037 C C . PRO B 1 370 ? 2.15 22.016 -5.832 1 89.31 370 PRO B C 1
ATOM 6039 O O . PRO B 1 370 ? 3.289 22.297 -6.207 1 89.31 370 PRO B O 1
ATOM 6042 N N . ARG B 1 371 ? 1.314 22.984 -5.535 1 87.31 371 ARG B N 1
ATOM 6043 C CA . ARG B 1 371 ? 1.609 24.406 -5.66 1 87.31 371 ARG B CA 1
ATOM 6044 C C . ARG B 1 371 ? 1.777 25.047 -4.285 1 87.31 371 ARG B C 1
ATOM 6046 O O . ARG B 1 371 ? 1.63 26.266 -4.145 1 87.31 371 ARG B O 1
ATOM 6053 N N . GLU B 1 372 ? 1.974 24.297 -3.363 1 94.25 372 GLU B N 1
ATOM 6054 C CA . GLU B 1 372 ? 2.193 24.812 -2.018 1 94.25 372 GLU B CA 1
ATOM 6055 C C . GLU B 1 372 ? 3.295 25.875 -2.008 1 94.25 372 GLU B C 1
ATOM 6057 O O . GLU B 1 372 ? 4.359 25.672 -2.598 1 94.25 372 GLU B O 1
ATOM 6062 N N . GLN B 1 373 ? 2.965 27 -1.42 1 96.94 373 GLN B N 1
ATOM 6063 C CA . GLN B 1 373 ? 3.844 28.156 -1.438 1 96.94 373 GLN B CA 1
ATOM 6064 C C . GLN B 1 373 ? 3.473 29.141 -0.333 1 96.94 373 GLN B C 1
ATOM 6066 O O . GLN B 1 373 ? 2.391 29.047 0.25 1 96.94 373 GLN B O 1
ATOM 6071 N N . VAL B 1 374 ? 4.379 30.047 -0.076 1 98.19 374 VAL B N 1
ATOM 6072 C CA . VAL B 1 374 ? 4.09 31.125 0.866 1 98.19 374 VAL B CA 1
ATOM 6073 C C . VAL B 1 374 ? 4.84 32.375 0.453 1 98.19 374 VAL B C 1
ATOM 6075 O O . VAL B 1 374 ? 5.988 32.312 0.01 1 98.19 374 VAL B O 1
ATOM 6078 N N . LEU B 1 375 ? 4.219 33.5 0.543 1 98.38 375 LEU B N 1
ATOM 6079 C CA . LEU B 1 375 ? 4.867 34.781 0.284 1 98.38 375 LEU B CA 1
ATOM 6080 C C . LEU B 1 375 ? 5.824 35.156 1.415 1 98.38 375 LEU B C 1
ATOM 6082 O O . LEU B 1 375 ? 5.461 35.062 2.592 1 98.38 375 LEU B O 1
ATOM 6086 N N . VAL B 1 376 ? 7 35.656 1.062 1 98.69 376 VAL B N 1
ATOM 6087 C CA . VAL B 1 376 ? 7.977 36.062 2.062 1 98.69 376 VAL B CA 1
ATOM 6088 C C . VAL B 1 376 ? 7.406 37.219 2.893 1 98.69 376 VAL B C 1
ATOM 6090 O O . VAL B 1 376 ? 7.559 37.25 4.117 1 98.69 376 VAL B O 1
ATOM 6093 N N . ASP B 1 377 ? 6.73 38.062 2.27 1 98.56 377 ASP B N 1
AT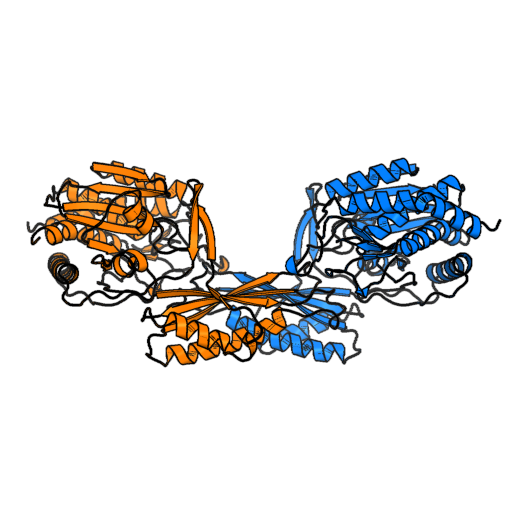OM 6094 C CA . ASP B 1 377 ? 6.121 39.188 2.973 1 98.56 377 ASP B CA 1
ATOM 6095 C C . ASP B 1 377 ? 5.156 38.719 4.051 1 98.56 377 ASP B C 1
ATOM 6097 O O . ASP B 1 377 ? 5.039 39.344 5.109 1 98.56 377 ASP B O 1
ATOM 6101 N N . ASP B 1 378 ? 4.422 37.688 3.723 1 98.62 378 ASP B N 1
ATOM 6102 C CA . ASP B 1 378 ? 3.492 37.125 4.703 1 98.62 378 ASP B CA 1
ATOM 6103 C C . ASP B 1 378 ? 4.234 36.594 5.93 1 98.62 378 ASP B C 1
ATOM 6105 O O . ASP B 1 378 ? 3.746 36.719 7.055 1 98.62 378 ASP B O 1
ATOM 6109 N N . LEU B 1 379 ? 5.402 36.031 5.707 1 98.81 379 LEU B N 1
ATOM 6110 C CA . LEU B 1 379 ? 6.207 35.531 6.812 1 98.81 379 LEU B CA 1
ATOM 6111 C C . LEU B 1 379 ? 6.625 36.656 7.746 1 98.81 379 LEU B C 1
ATOM 6113 O O . LEU B 1 379 ? 6.566 36.5 8.969 1 98.81 379 LEU B O 1
ATOM 6117 N N . LEU B 1 380 ? 7.035 37.75 7.176 1 98.81 380 LEU B N 1
ATOM 6118 C CA . LEU B 1 380 ? 7.469 38.875 7.973 1 98.81 380 LEU B CA 1
ATOM 6119 C C . LEU B 1 380 ? 6.305 39.469 8.773 1 98.81 380 LEU B C 1
ATOM 6121 O O . LEU B 1 380 ? 6.445 39.75 9.969 1 98.81 380 LEU B O 1
ATOM 6125 N N . LYS B 1 381 ? 5.195 39.562 8.117 1 98.69 381 LYS B N 1
ATOM 6126 C CA . LYS B 1 381 ? 4.016 40.094 8.789 1 98.69 381 LYS B CA 1
ATOM 6127 C C . LYS B 1 381 ? 3.586 39.188 9.945 1 98.69 381 LYS B C 1
ATOM 6129 O O . LYS B 1 381 ? 3.201 39.688 11.008 1 98.69 381 LYS B O 1
ATOM 6134 N N . ALA B 1 382 ? 3.609 37.938 9.703 1 98.88 382 ALA B N 1
ATOM 6135 C CA . ALA B 1 382 ? 3.281 37 10.773 1 98.88 382 ALA B CA 1
ATOM 6136 C C . ALA B 1 382 ? 4.258 37.156 11.938 1 98.88 382 ALA B C 1
ATOM 6138 O O . ALA B 1 382 ? 3.854 37.125 13.102 1 98.88 382 ALA B O 1
ATOM 6139 N N . SER B 1 383 ? 5.535 37.281 11.625 1 98.88 383 SER B N 1
ATOM 6140 C CA . SER B 1 383 ? 6.566 37.406 12.648 1 98.88 383 SER B CA 1
ATOM 6141 C C . SER B 1 383 ? 6.309 38.594 13.547 1 98.88 383 SER B C 1
ATOM 6143 O O . SER B 1 383 ? 6.445 38.5 14.773 1 98.88 383 SER B O 1
ATOM 6145 N N . VAL B 1 384 ? 5.902 39.719 12.969 1 98.62 384 VAL B N 1
ATOM 6146 C CA . VAL B 1 384 ? 5.625 40.938 13.711 1 98.62 384 VAL B CA 1
ATOM 6147 C C . VAL B 1 384 ? 4.461 40.719 14.672 1 98.62 384 VAL B C 1
ATOM 6149 O O . VAL B 1 384 ? 4.523 41.094 15.836 1 98.62 384 VAL B O 1
ATOM 6152 N N . MET B 1 385 ? 3.43 40.062 14.203 1 98.75 385 MET B N 1
ATOM 6153 C CA . MET B 1 385 ? 2.273 39.719 15.031 1 98.75 385 MET B CA 1
ATOM 6154 C C . MET B 1 385 ? 2.678 38.844 16.203 1 98.75 385 MET B C 1
ATOM 6156 O O . MET B 1 385 ? 2.287 39.094 17.344 1 98.75 385 MET B O 1
ATOM 6160 N N . TYR B 1 386 ? 3.48 37.812 15.906 1 98.81 386 TYR B N 1
ATOM 6161 C CA . TYR B 1 386 ? 3.883 36.844 16.906 1 98.81 386 TYR B CA 1
ATOM 6162 C C . TYR B 1 386 ? 4.758 37.5 17.984 1 98.81 386 TYR B C 1
ATOM 6164 O O . TYR B 1 386 ? 4.79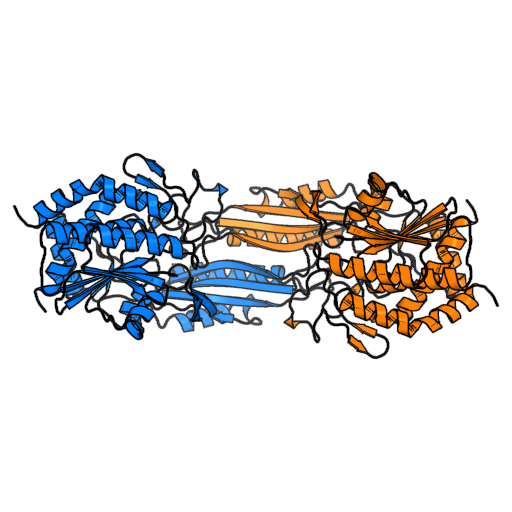7 37.031 19.125 1 98.81 386 TYR B O 1
ATOM 6172 N N . ALA B 1 387 ? 5.438 38.562 17.625 1 98.69 387 ALA B N 1
ATOM 6173 C CA . ALA B 1 387 ? 6.332 39.25 18.562 1 98.69 387 ALA B CA 1
ATOM 6174 C C . ALA B 1 387 ? 5.547 40.156 19.516 1 98.69 387 ALA B C 1
ATOM 6176 O O . ALA B 1 387 ? 5.918 40.312 20.672 1 98.69 387 ALA B O 1
ATOM 6177 N N . LEU B 1 388 ? 4.457 40.719 19.047 1 98.5 388 LEU B N 1
ATOM 6178 C CA . LEU B 1 388 ? 3.783 41.75 19.797 1 98.5 388 LEU B CA 1
ATOM 6179 C C . LEU B 1 388 ? 2.594 41.188 20.578 1 98.5 388 LEU B C 1
ATOM 6181 O O . LEU B 1 388 ? 2.275 41.688 21.672 1 98.5 388 LEU B O 1
ATOM 6185 N N . LEU B 1 389 ? 1.947 40.219 20.031 1 98.44 389 LEU B N 1
ATOM 6186 C CA . LEU B 1 389 ? 0.677 39.75 20.562 1 98.44 389 LEU B CA 1
ATOM 6187 C C . LEU B 1 389 ? 0.85 39.219 21.984 1 98.44 389 LEU B C 1
ATOM 6189 O O . LEU B 1 389 ? 0.018 39.469 22.859 1 98.44 389 LEU B O 1
ATOM 6193 N N . PRO B 1 390 ? 1.922 38.469 22.234 1 98.06 390 PRO B N 1
ATOM 6194 C CA . PRO B 1 390 ? 2.09 37.969 23.609 1 98.06 390 PRO B CA 1
ATOM 6195 C C . PRO B 1 390 ? 2.152 39.125 24.625 1 98.06 390 PRO B C 1
ATOM 6197 O O . PRO B 1 390 ? 1.571 39.031 25.703 1 98.06 390 PRO B O 1
ATOM 6200 N N . PHE B 1 391 ? 2.826 40.156 24.266 1 97.5 391 PHE B N 1
ATOM 6201 C CA . PHE B 1 391 ? 2.932 41.344 25.125 1 97.5 391 PHE B CA 1
ATOM 6202 C C . PHE B 1 391 ? 1.557 41.938 25.391 1 97.5 391 PHE B C 1
ATOM 6204 O O . PHE B 1 391 ? 1.208 42.219 26.531 1 97.5 391 PHE B O 1
ATOM 6211 N N . ASN B 1 392 ? 0.784 42.062 24.391 1 97.62 392 ASN B N 1
ATOM 6212 C CA . ASN B 1 392 ? -0.533 42.688 24.516 1 97.62 392 ASN B CA 1
ATOM 6213 C C . ASN B 1 392 ? -1.499 41.781 25.281 1 97.62 392 ASN B C 1
ATOM 6215 O O . ASN B 1 392 ? -2.357 42.25 26.016 1 97.62 392 ASN B O 1
ATOM 6219 N N . LEU B 1 393 ? -1.382 40.5 25.109 1 97.5 393 LEU B N 1
ATOM 6220 C CA . LEU B 1 393 ? -2.242 39.531 25.797 1 97.5 393 LEU B CA 1
ATOM 6221 C C . LEU B 1 393 ? -1.945 39.5 27.297 1 97.5 393 LEU B C 1
ATOM 6223 O O . LEU B 1 393 ? -2.803 39.156 28.094 1 97.5 393 LEU B O 1
ATOM 6227 N N . SER B 1 394 ? -0.777 39.906 27.719 1 95.44 394 SER B N 1
ATOM 6228 C CA . SER B 1 394 ? -0.351 39.781 29.109 1 95.44 394 SER B CA 1
ATOM 6229 C C . SER B 1 394 ? -0.746 41.031 29.922 1 95.44 394 SER B C 1
ATOM 6231 O O . SER B 1 394 ? -0.571 41.062 31.141 1 95.44 394 SER B O 1
ATOM 6233 N N . LYS B 1 395 ? -1.188 42.156 29.359 1 91.75 395 LYS B N 1
ATOM 6234 C CA . LYS B 1 395 ? -1.503 43.406 30.047 1 91.75 395 LYS B CA 1
ATOM 6235 C C . LYS B 1 395 ? -2.746 43.25 30.906 1 91.75 395 LYS B C 1
ATOM 6237 O O . LYS B 1 395 ? -2.881 43.938 31.938 1 91.75 395 LYS B O 1
ATOM 6242 N N . TYR B 1 396 ? -3.799 42.875 30.562 1 68 396 TYR B N 1
ATOM 6243 C CA . TYR B 1 396 ? -5.02 42.969 31.359 1 68 396 TYR B CA 1
ATOM 6244 C C . TYR B 1 396 ? -5.172 41.719 32.219 1 68 396 TYR B C 1
ATOM 6246 O O . TYR B 1 396 ? -6.055 41.656 33.094 1 68 396 TYR B O 1
ATOM 6254 N N . LYS B 1 397 ? -4.348 40.75 32.344 1 54.78 397 LYS B N 1
ATOM 6255 C CA . LYS B 1 397 ? -4.785 39.781 33.312 1 54.78 397 LYS B CA 1
ATOM 6256 C C . LYS B 1 397 ? -4.082 39.969 34.656 1 54.78 397 LYS B C 1
ATOM 6258 O O . LYS B 1 397 ? -2.9 40.344 34.688 1 54.78 397 LYS B O 1
#